Protein 8UWQ (pdb70)

Secondary structure (P-SEA, 3-state):
caaaaaaaaaaaaaacccbbbbbbbbccccccccccccccccccccbbbbcccccccaaaaaaaaaaaacccbbbbbbbcaaaaaaaaaaaccccccccaaaaaaaaaaaaaacccbbbbbbcccccccccaaaaaaaaaaaaaaaaccaaaaaabbbbbbccccccccccccccccbbbbcccccccaaaaaaaaaaaccccccccccbbbbbbccbbbbccccbbbbaaaaaaaaacccccccbbbbcccccccccccccaaaaaaaaaaaccccc/caaaaaaaaaaaaaaacccbbbbbbbbccccccccccccccccccccbbbccccccccaaaaaaaaaaaaaccbbbbbbbcaaaaaaaaaaacccccaaaaaaaaaaaaaaaaacccbbbbbbcccccccccaaaaaaaaaaaaaaaaacaaaaaabbbbbbccccccccccccccccbbbbcccccccaaaaaaaaaaaacccccccccbbbbbbccbbbbccccbbbbaaaaaaaaccccccccbbbbcccccccccccccaaaaaaaaaaaccccc/caaaaaaaaaaaaaaacccccccccccccccccccccccccccccccbbbccccccccaaaaaaaaaaaacccbbbbbbbcaaaaaaaaaaacccccaaaaaaaaaaaaaaaaacccbbbbbbcccccccccaaaaaaaaaaaaaaaaacaaaaaabbbbbbccccccccccccccccbbbbcccccccaaaaaaaaaaaacccccccccbbbbbbccbbbbccccccccaaaaaaaaacccccccbbbbcccccccccccccaaaaaaaaaaaccccc/caaaaaaaaaaaaaaacccbbbbbbbbccccccccccccccccccccbbbccccccccaaaaaaaaaaaaaccbbbbbbbcaaaaaaaaaaacccccccaaaaaaaaaaaaacccccbbbbbbcccccccccaaaaaaaaaaaaaaaaacaaaaaacbbbbbccccccccccccccccbbbbcccccccaaaaaaaaaaaccccccccccbbbbbbccbbbbccccbbbbaaaaaaaaacccccccbbbbcccccccccccccaaaaaaaaaaacccccc

Structure (mmCIF, N/CA/C/O backbone):
data_8UWQ
#
_entry.id   8UWQ
#
_cell.length_a   188.936
_cell.length_b   75.995
_cell.length_c   112.160
_cell.angle_alpha   90.00
_cell.angle_beta   121.29
_cell.angle_gamma   90.00
#
_symmetry.space_group_name_H-M   'C 1 2 1'
#
loop_
_entity.id
_entity.type
_entity.pdbx_description
1 polymer BT1282
2 water water
#
loop_
_atom_site.group_PDB
_atom_site.id
_atom_site.type_symbol
_atom_site.label_atom_id
_atom_site.label_alt_id
_atom_site.label_comp_id
_atom_site.label_asym_id
_atom_site.label_entity_id
_atom_site.label_seq_id
_atom_site.pdbx_PDB_ins_code
_atom_site.Cartn_x
_atom_site.Cartn_y
_atom_site.Cartn_z
_atom_site.occupancy
_atom_site.B_iso_or_equiv
_atom_site.auth_seq_id
_atom_site.auth_comp_id
_atom_site.auth_asym_id
_atom_site.auth_atom_id
_atom_site.pdbx_PDB_model_num
ATOM 1 N N . GLU A 1 19 ? 12.930 3.341 -0.428 1.00 42.48 49 GLU A N 1
ATOM 2 C CA . GLU A 1 19 ? 11.866 4.212 0.039 1.00 49.43 49 GLU A CA 1
ATOM 3 C C . GLU A 1 19 ? 12.292 4.959 1.300 1.00 49.87 49 GLU A C 1
ATOM 4 O O . GLU A 1 19 ? 12.885 4.365 2.213 1.00 46.57 49 GLU A O 1
ATOM 10 N N . LEU A 1 20 ? 12.006 6.268 1.327 1.00 51.76 50 LEU A N 1
ATOM 11 C CA . LEU A 1 20 ? 12.208 7.060 2.539 1.00 47.22 50 LEU A CA 1
ATOM 12 C C . LEU A 1 20 ? 11.463 6.441 3.720 1.00 43.33 50 LEU A C 1
ATOM 13 O O . LEU A 1 20 ? 11.962 6.440 4.851 1.00 43.14 50 LEU A O 1
ATOM 18 N N . TYR A 1 21 ? 10.281 5.876 3.469 1.00 39.16 51 TYR A N 1
ATOM 19 C CA . TYR A 1 21 ? 9.464 5.368 4.564 1.00 40.37 51 TYR A CA 1
ATOM 20 C C . TYR A 1 21 ? 10.116 4.174 5.249 1.00 42.17 51 TYR A C 1
ATOM 21 O O . TYR A 1 21 ? 10.082 4.064 6.485 1.00 40.53 51 TYR A O 1
ATOM 30 N N . ALA A 1 22 ? 10.702 3.261 4.471 1.00 36.92 52 ALA A N 1
ATOM 31 C CA . ALA A 1 22 ? 11.351 2.118 5.094 1.00 37.86 52 ALA A CA 1
ATOM 32 C C . ALA A 1 22 ? 12.543 2.577 5.921 1.00 36.21 52 ALA A C 1
ATOM 33 O O . ALA A 1 22 ? 12.809 2.025 6.997 1.00 33.62 52 ALA A O 1
ATOM 35 N N . ARG A 1 23 ? 13.253 3.609 5.451 1.00 38.31 53 ARG A N 1
ATOM 36 C CA . ARG A 1 23 ? 14.347 4.166 6.241 1.00 39.27 53 ARG A CA 1
ATOM 37 C C . ARG A 1 23 ? 13.832 4.747 7.544 1.00 33.90 53 ARG A C 1
ATOM 38 O O . ARG A 1 23 ? 14.517 4.684 8.574 1.00 29.66 53 ARG A O 1
ATOM 46 N N . TYR A 1 24 ? 12.619 5.315 7.512 1.00 34.57 54 TYR A N 1
ATOM 47 C CA . TYR A 1 24 ? 12.038 5.910 8.709 1.00 32.69 54 TYR A CA 1
ATOM 48 C C . TYR A 1 24 ? 11.610 4.846 9.702 1.00 33.67 54 TYR A C 1
ATOM 49 O O . TYR A 1 24 ? 11.874 4.987 10.905 1.00 33.43 54 TYR A O 1
ATOM 58 N N . THR A 1 25 ? 10.951 3.771 9.233 1.00 28.63 55 THR A N 1
ATOM 59 C CA . THR A 1 25 ? 10.516 2.751 10.188 1.00 32.97 55 THR A CA 1
ATOM 60 C C . THR A 1 25 ? 11.717 2.060 10.811 1.00 31.28 55 THR A C 1
ATOM 61 O O . THR A 1 25 ? 11.716 1.764 12.014 1.00 29.02 55 THR A O 1
ATOM 65 N N . GLN A 1 26 ? 12.757 1.818 10.011 1.00 32.78 56 GLN A N 1
ATOM 66 C CA . GLN A 1 26 ? 13.992 1.259 10.552 1.00 32.78 56 GLN A CA 1
ATOM 67 C C . GLN A 1 26 ? 14.585 2.180 11.615 1.00 36.35 56 GLN A C 1
ATOM 68 O O . GLN A 1 26 ? 15.067 1.713 12.656 1.00 35.17 56 GLN A O 1
ATOM 74 N N . ALA A 1 27 ? 14.520 3.496 11.389 1.00 29.01 57 ALA A N 1
ATOM 75 C CA . ALA A 1 27 ? 14.926 4.437 12.424 1.00 30.81 57 ALA A CA 1
ATOM 76 C C . ALA A 1 27 ? 14.045 4.325 13.673 1.00 28.44 57 ALA A C 1
ATOM 77 O O . ALA A 1 27 ? 14.543 4.448 14.798 1.00 30.68 57 ALA A O 1
ATOM 79 N N . VAL A 1 28 ? 12.734 4.117 13.506 1.00 24.01 58 VAL A N 1
ATOM 80 C CA . VAL A 1 28 ? 11.862 3.940 14.675 1.00 29.37 58 VAL A CA 1
ATOM 81 C C . VAL A 1 28 ? 12.254 2.675 15.450 1.00 30.57 58 VAL A C 1
ATOM 82 O O . VAL A 1 28 ? 12.446 2.699 16.678 1.00 26.78 58 VAL A O 1
ATOM 86 N N . ARG A 1 29 ? 12.404 1.552 14.741 1.00 28.14 59 ARG A N 1
ATOM 87 C CA . ARG A 1 29 ? 12.792 0.312 15.411 1.00 30.35 59 ARG A CA 1
ATOM 88 C C . ARG A 1 29 ? 14.189 0.416 16.032 1.00 36.31 59 ARG A C 1
ATOM 89 O O . ARG A 1 29 ? 14.411 -0.086 17.146 1.00 31.56 59 ARG A O 1
ATOM 97 N N . ASN A 1 30 ? 15.123 1.108 15.356 1.00 31.37 60 ASN A N 1
ATOM 98 C CA . ASN A 1 30 ? 16.461 1.325 15.909 1.00 31.81 60 ASN A CA 1
ATOM 99 C C . ASN A 1 30 ? 16.397 2.150 17.184 1.00 31.86 60 ASN A C 1
ATOM 100 O O . ASN A 1 30 ? 17.090 1.855 18.166 1.00 32.51 60 ASN A O 1
ATOM 105 N N . TYR A 1 31 ? 15.596 3.216 17.170 1.00 28.96 61 TYR A N 1
ATOM 106 C CA . TYR A 1 31 ? 15.403 4.023 18.367 1.00 27.17 61 TYR A CA 1
ATOM 107 C C . TYR A 1 31 ? 14.947 3.159 19.540 1.00 28.23 61 TYR A C 1
ATOM 108 O O . TYR A 1 31 ? 15.475 3.273 20.653 1.00 29.42 61 TYR A O 1
ATOM 117 N N . LYS A 1 32 ? 13.975 2.271 19.310 1.00 26.74 62 LYS A N 1
ATOM 118 C CA . LYS A 1 32 ? 13.450 1.488 20.429 1.00 29.40 62 LYS A CA 1
ATOM 119 C C . LYS A 1 32 ? 14.438 0.447 20.963 1.00 28.63 62 LYS A C 1
ATOM 120 O O . LYS A 1 32 ? 14.309 0.039 22.124 1.00 27.59 62 LYS A O 1
ATOM 126 N N . SER A 1 33 ? 15.466 0.055 20.195 1.00 27.38 63 SER A N 1
ATOM 127 C CA . SER A 1 33 ? 16.418 -0.938 20.694 1.00 32.64 63 SER A CA 1
ATOM 128 C C . SER A 1 33 ? 17.587 -0.292 21.435 1.00 33.50 63 SER A C 1
ATOM 129 O O . SER A 1 33 ? 18.337 -0.996 22.126 1.00 37.51 63 SER A O 1
ATOM 132 N N . ARG A 1 34 ? 17.775 1.017 21.289 1.00 33.95 64 ARG A N 1
ATOM 133 C CA . ARG A 1 34 ? 18.810 1.703 22.043 1.00 28.29 64 ARG A CA 1
ATOM 134 C C . ARG A 1 34 ? 18.272 2.023 23.427 1.00 29.20 64 ARG A C 1
ATOM 135 O O . ARG A 1 34 ? 17.059 1.990 23.668 1.00 32.23 64 ARG A O 1
ATOM 143 N N . LYS A 1 35 ? 19.171 2.362 24.329 1.00 28.28 65 LYS A N 1
ATOM 144 C CA . LYS A 1 35 ? 18.759 2.726 25.672 1.00 34.06 65 LYS A CA 1
ATOM 145 C C . LYS A 1 35 ? 17.983 4.039 25.634 1.00 32.17 65 LYS A C 1
ATOM 146 O O . LYS A 1 35 ? 18.410 4.998 24.989 1.00 33.18 65 LYS A O 1
ATOM 152 N N . HIS A 1 36 ? 16.826 4.068 26.297 1.00 32.61 66 HIS A N 1
ATOM 153 C CA . HIS A 1 36 ? 16.005 5.270 26.354 1.00 31.17 66 HIS A CA 1
ATOM 154 C C . HIS A 1 36 ? 14.979 5.101 27.465 1.00 27.92 66 HIS A C 1
ATOM 155 O O . HIS A 1 36 ? 14.724 3.992 27.934 1.00 26.72 66 HIS A O 1
ATOM 162 N N . TYR A 1 37 ? 14.400 6.218 27.891 1.00 24.90 67 TYR A N 1
ATOM 163 C CA . TYR A 1 37 ? 13.286 6.147 28.823 1.00 29.98 67 TYR A CA 1
ATOM 164 C C . TYR A 1 37 ? 12.021 5.688 28.104 1.00 34.24 67 TYR A C 1
ATOM 165 O O . TYR A 1 37 ? 11.611 6.269 27.087 1.00 30.06 67 TYR A O 1
ATOM 174 N N . ALA A 1 38 ? 11.401 4.647 28.642 1.00 25.00 68 ALA A N 1
ATOM 175 C CA . ALA A 1 38 ? 10.228 4.076 28.008 1.00 32.25 68 ALA A CA 1
ATOM 176 C C . ALA A 1 38 ? 9.017 4.982 28.207 1.00 27.56 68 ALA A C 1
ATOM 177 O O . ALA A 1 38 ? 8.853 5.622 29.250 1.00 29.62 68 ALA A O 1
ATOM 179 N N . VAL A 1 39 ? 8.154 5.025 27.197 1.00 23.48 69 VAL A N 1
ATOM 180 C CA . VAL A 1 39 ? 6.835 5.639 27.321 1.00 29.41 69 VAL A CA 1
ATOM 181 C C . VAL A 1 39 ? 5.801 4.608 26.892 1.00 25.98 69 VAL A C 1
ATOM 182 O O . VAL A 1 39 ? 5.747 4.231 25.714 1.00 25.10 69 VAL A O 1
ATOM 186 N N . CYS A 1 40 ? 4.965 4.182 27.831 1.00 22.94 70 CYS A N 1
ATOM 187 C CA . CYS A 1 40 ? 3.946 3.175 27.599 1.00 25.99 70 CYS A CA 1
ATOM 188 C C . CYS A 1 40 ? 2.580 3.790 27.864 1.00 27.38 70 CYS A C 1
ATOM 189 O O . CYS A 1 40 ? 2.453 4.744 28.645 1.00 25.05 70 CYS A O 1
ATOM 192 N N . VAL A 1 41 ? 1.556 3.255 27.196 1.00 25.06 71 VAL A N 1
ATOM 193 C CA . VAL A 1 41 ? 0.219 3.831 27.276 1.00 27.93 71 VAL A CA 1
ATOM 194 C C . VAL A 1 41 ? -0.801 2.725 27.521 1.00 26.50 71 VAL A C 1
ATOM 195 O O . VAL A 1 41 ? -0.614 1.577 27.105 1.00 25.32 71 VAL A O 1
ATOM 199 N N . ARG A 1 42 ? -1.887 3.077 28.213 1.00 28.17 72 ARG A N 1
ATOM 200 C CA . ARG A 1 42 ? -3.048 2.197 28.370 1.00 29.60 72 ARG A CA 1
ATOM 201 C C . ARG A 1 42 ? -4.166 2.685 27.448 1.00 30.67 72 ARG A C 1
ATOM 202 O O . ARG A 1 42 ? -4.638 3.820 27.584 1.00 31.70 72 ARG A O 1
ATOM 210 N N . PHE A 1 43 ? -4.586 1.845 26.509 1.00 29.04 73 PHE A N 1
ATOM 211 C CA . PHE A 1 43 ? -5.538 2.262 25.487 1.00 30.04 73 PHE A CA 1
ATOM 212 C C . PHE A 1 43 ? -6.847 1.496 25.643 1.00 32.11 73 PHE A C 1
ATOM 213 O O . PHE A 1 43 ? -6.852 0.264 25.799 1.00 28.62 73 PHE A O 1
ATOM 221 N N . ASP A 1 44 ? -7.949 2.234 25.600 1.00 29.65 74 ASP A N 1
ATOM 222 C CA . ASP A 1 44 ? -9.303 1.690 25.715 1.00 32.17 74 ASP A CA 1
ATOM 223 C C . ASP A 1 44 ? -9.732 1.220 24.317 1.00 35.60 74 ASP A C 1
ATOM 224 O O . ASP A 1 44 ? -10.313 1.966 23.523 1.00 29.03 74 ASP A O 1
ATOM 229 N N . ASN A 1 45 ? -9.404 -0.026 23.985 1.00 31.89 75 ASN A N 1
ATOM 230 C CA . ASN A 1 45 ? -9.535 -0.478 22.609 1.00 29.01 75 ASN A CA 1
ATOM 231 C C . ASN A 1 45 ? -10.909 -1.101 22.374 1.00 32.49 75 ASN A C 1
ATOM 232 O O . ASN A 1 45 ? -11.699 -1.304 23.300 1.00 29.70 75 ASN A O 1
ATOM 237 N N . GLY A 1 46 ? -11.184 -1.408 21.110 1.00 32.19 76 GLY A N 1
ATOM 238 C CA . GLY A 1 46 ? -12.330 -2.211 20.759 1.00 37.93 76 GLY A CA 1
ATOM 239 C C . GLY A 1 46 ? -13.643 -1.475 20.603 1.00 41.43 76 GLY A C 1
ATOM 240 O O . GLY A 1 46 ? -14.671 -2.133 20.392 1.00 41.02 76 GLY A O 1
ATOM 241 N N . HIS A 1 47 ? -13.652 -0.147 20.705 1.00 39.20 77 HIS A N 1
ATOM 242 C CA . HIS A 1 47 ? -14.853 0.644 20.459 1.00 44.47 77 HIS A CA 1
ATOM 243 C C . HIS A 1 47 ? -14.947 1.032 18.983 1.00 44.64 77 HIS A C 1
ATOM 244 O O . HIS A 1 47 ? -13.968 0.968 18.233 1.00 45.61 77 HIS A O 1
ATOM 251 N N . SER A 1 48 ? -16.154 1.409 18.564 1.00 44.17 78 SER A N 1
ATOM 252 C CA . SER A 1 48 ? -16.365 2.004 17.248 1.00 51.00 78 SER A CA 1
ATOM 253 C C . SER A 1 48 ? -17.426 3.088 17.380 1.00 48.10 78 SER A C 1
ATOM 254 O O . SER A 1 48 ? -17.919 3.369 18.477 1.00 51.75 78 SER A O 1
ATOM 257 N N . GLY A 1 49 ? -17.754 3.742 16.268 1.00 51.55 79 GLY A N 1
ATOM 258 C CA . GLY A 1 49 ? -18.700 4.846 16.298 1.00 56.20 79 GLY A CA 1
ATOM 259 C C . GLY A 1 49 ? -18.126 6.183 16.726 1.00 58.71 79 GLY A C 1
ATOM 260 O O . GLY A 1 49 ? -18.770 7.222 16.526 1.00 58.52 79 GLY A O 1
ATOM 261 N N . ASP A 1 50 ? -16.951 6.192 17.339 1.00 51.20 80 ASP A N 1
ATOM 262 C CA . ASP A 1 50 ? -16.174 7.412 17.444 1.00 48.08 80 ASP A CA 1
ATOM 263 C C . ASP A 1 50 ? -15.383 7.475 16.143 1.00 51.82 80 ASP A C 1
ATOM 264 O O . ASP A 1 50 ? -15.740 6.782 15.180 1.00 57.53 80 ASP A O 1
ATOM 269 N N . GLY A 1 51 ? -14.330 8.264 16.071 1.00 42.44 81 GLY A N 1
ATOM 270 C CA . GLY A 1 51 ? -13.610 8.329 14.804 1.00 43.88 81 GLY A CA 1
ATOM 271 C C . GLY A 1 51 ? -12.326 7.523 14.814 1.00 40.99 81 GLY A C 1
ATOM 272 O O . GLY A 1 51 ? -12.261 6.421 15.370 1.00 38.68 81 GLY A O 1
ATOM 273 N N . GLU A 1 52 ? -11.292 8.089 14.192 1.00 39.74 82 GLU A N 1
ATOM 274 C CA . GLU A 1 52 ? -9.951 7.517 14.206 1.00 42.73 82 GLU A CA 1
ATOM 275 C C . GLU A 1 52 ? -9.441 7.205 15.609 1.00 40.93 82 GLU A C 1
ATOM 276 O O . GLU A 1 52 ? -8.550 6.358 15.757 1.00 38.53 82 GLU A O 1
ATOM 282 N N . LYS A 1 53 ? -9.970 7.867 16.641 1.00 35.58 83 LYS A N 1
ATOM 283 C CA . LYS A 1 53 ? -9.494 7.599 17.990 1.00 35.99 83 LYS A CA 1
ATOM 284 C C . LYS A 1 53 ? -9.932 6.227 18.505 1.00 36.35 83 LYS A C 1
ATOM 285 O O . LYS A 1 53 ? -9.470 5.801 19.564 1.00 39.61 83 LYS A O 1
ATOM 291 N N . ASP A 1 54 ? -10.795 5.520 17.784 1.00 35.53 84 ASP A N 1
ATOM 292 C CA . ASP A 1 54 ? -11.132 4.159 18.172 1.00 40.83 84 ASP A CA 1
ATOM 293 C C . ASP A 1 54 ? -10.003 3.171 17.883 1.00 39.52 84 ASP A C 1
ATOM 294 O O . ASP A 1 54 ? -10.006 2.071 18.454 1.00 36.14 84 ASP A O 1
ATOM 299 N N . PHE A 1 55 ? -9.030 3.542 17.047 1.00 38.42 85 PHE A N 1
ATOM 300 C CA . PHE A 1 55 ? -8.135 2.582 16.410 1.00 40.68 85 PHE A CA 1
ATOM 301 C C . PHE A 1 55 ? -6.708 2.609 16.945 1.00 41.57 85 PHE A C 1
ATOM 302 O O . PHE A 1 55 ? -6.133 3.680 17.191 1.00 34.51 85 PHE A O 1
ATOM 310 N N . LEU A 1 56 ? -6.141 1.395 17.063 1.00 35.82 86 LEU A N 1
ATOM 311 C CA . LEU A 1 56 ? -4.735 1.210 17.412 1.00 36.09 86 LEU A CA 1
ATOM 312 C C . LEU A 1 56 ? -3.799 1.840 16.387 1.00 34.67 86 LEU A C 1
ATOM 313 O O . LEU A 1 56 ? -2.707 2.292 16.750 1.00 35.36 86 LEU A O 1
ATOM 318 N N . ARG A 1 57 ? -4.175 1.828 15.102 1.00 36.03 87 ARG A N 1
ATOM 319 C CA A ARG A 1 57 ? -3.287 2.443 14.131 0.50 37.54 87 ARG A CA 1
ATOM 320 C CA B ARG A 1 57 ? -3.522 2.542 14.001 0.50 37.75 87 ARG A CA 1
ATOM 321 C C . ARG A 1 57 ? -3.040 3.923 14.426 1.00 37.16 87 ARG A C 1
ATOM 322 O O . ARG A 1 57 ? -2.024 4.450 13.956 1.00 34.86 87 ARG A O 1
ATOM 337 N N . SER A 1 58 ? -3.864 4.569 15.250 1.00 33.69 88 SER A N 1
ATOM 338 C CA . SER A 1 58 ? -3.662 5.975 15.576 1.00 36.94 88 SER A CA 1
ATOM 339 C C . SER A 1 58 ? -2.546 6.211 16.589 1.00 35.53 88 SER A C 1
ATOM 340 O O . SER A 1 58 ? -2.125 7.362 16.731 1.00 35.24 88 SER A O 1
ATOM 343 N N . MET A 1 59 ? -2.048 5.169 17.269 1.00 31.13 89 MET A N 1
ATOM 344 C CA . MET A 1 59 ? -0.958 5.338 18.229 1.00 31.90 89 MET A CA 1
ATOM 345 C C . MET A 1 59 ? 0.239 5.996 17.560 1.00 27.84 89 MET A C 1
ATOM 346 O O . MET A 1 59 ? 0.530 5.701 16.389 1.00 26.90 89 MET A O 1
ATOM 351 N N . PRO A 1 60 ? 0.965 6.869 18.270 1.00 29.14 90 PRO A N 1
ATOM 352 C CA . PRO A 1 60 ? 2.253 7.359 17.750 1.00 29.57 90 PRO A CA 1
ATOM 353 C C . PRO A 1 60 ? 3.223 6.209 17.487 1.00 26.70 90 PRO A C 1
ATOM 354 O O . PRO A 1 60 ? 3.285 5.236 18.247 1.00 26.24 90 PRO A O 1
ATOM 358 N N . ASP A 1 61 ? 3.989 6.335 16.395 1.00 25.81 91 ASP A N 1
ATOM 359 C CA . ASP A 1 61 ? 4.955 5.302 16.021 1.00 30.74 91 ASP A CA 1
ATOM 360 C C . ASP A 1 61 ? 6.036 5.090 17.069 1.00 29.64 91 ASP A C 1
ATOM 361 O O . ASP A 1 61 ? 6.674 4.026 17.072 1.00 29.20 91 ASP A O 1
ATOM 366 N N . SER A 1 62 ? 6.246 6.050 17.964 1.00 22.83 92 SER A N 1
ATOM 367 C CA . SER A 1 62 ? 7.393 6.014 18.857 1.00 26.43 92 SER A CA 1
ATOM 368 C C . SER A 1 62 ? 7.068 5.547 20.273 1.00 26.02 92 SER A C 1
ATOM 369 O O . SER A 1 62 ? 7.968 5.548 21.130 1.00 24.55 92 SER A O 1
ATOM 372 N N . ILE A 1 63 ? 5.814 5.180 20.566 1.00 24.32 93 ILE A N 1
ATOM 373 C CA . ILE A 1 63 ? 5.546 4.604 21.880 1.00 28.52 93 ILE A CA 1
ATOM 374 C C . ILE A 1 63 ? 6.213 3.241 21.993 1.00 26.63 93 ILE A C 1
ATOM 375 O O . ILE A 1 63 ? 6.370 2.502 21.007 1.00 23.46 93 ILE A O 1
ATOM 380 N N . ASP A 1 64 ? 6.608 2.895 23.213 1.00 26.53 94 ASP A N 1
ATOM 381 C CA . ASP A 1 64 ? 7.280 1.620 23.399 1.00 25.66 94 ASP A CA 1
ATOM 382 C C . ASP A 1 64 ? 6.278 0.484 23.552 1.00 27.95 94 ASP A C 1
ATOM 383 O O . ASP A 1 64 ? 6.519 -0.630 23.071 1.00 29.28 94 ASP A O 1
ATOM 388 N N . ALA A 1 65 ? 5.150 0.739 24.213 1.00 24.09 95 ALA A N 1
ATOM 389 C CA . ALA A 1 65 ? 4.168 -0.311 24.404 1.00 23.54 95 ALA A CA 1
ATOM 390 C C . ALA A 1 65 ? 2.792 0.309 24.578 1.00 25.84 95 ALA A C 1
ATOM 391 O O . ALA A 1 65 ? 2.637 1.414 25.116 1.00 26.63 95 ALA A O 1
ATOM 393 N N . VAL A 1 66 ? 1.796 -0.417 24.095 1.00 23.72 96 VAL A N 1
ATOM 394 C CA . VAL A 1 66 ? 0.395 -0.100 24.312 1.00 25.91 96 VAL A CA 1
ATOM 395 C C . VAL A 1 66 ? -0.274 -1.289 24.994 1.00 28.89 96 VAL A C 1
ATOM 396 O O . VAL A 1 66 ? -0.153 -2.435 24.543 1.00 24.53 96 VAL A O 1
ATOM 400 N N . ILE A 1 67 ? -0.909 -1.009 26.126 1.00 26.69 97 ILE A N 1
ATOM 401 C CA . ILE A 1 67 ? -1.634 -1.988 26.922 1.00 28.09 97 ILE A CA 1
ATOM 402 C C . ILE A 1 67 ? -3.104 -1.904 26.530 1.00 30.47 97 ILE A C 1
ATOM 403 O O . ILE A 1 67 ? -3.729 -0.838 26.654 1.00 25.18 97 ILE A O 1
ATOM 408 N N . LEU A 1 68 ? -3.646 -3.022 26.036 1.00 28.89 98 LEU A N 1
ATOM 409 C CA . LEU A 1 68 ? -5.042 -3.089 25.614 1.00 30.58 98 LEU A CA 1
ATOM 410 C C . LEU A 1 68 ? -5.945 -3.321 26.819 1.00 32.59 98 LEU A C 1
ATOM 411 O O . LEU A 1 68 ? -5.874 -4.375 27.464 1.00 31.29 98 LEU A O 1
ATOM 416 N N . GLU A 1 69 ? -6.813 -2.345 27.100 1.00 33.55 99 GLU A N 1
ATOM 417 C CA . GLU A 1 69 ? -7.737 -2.454 28.226 1.00 33.37 99 GLU A CA 1
ATOM 418 C C . GLU A 1 69 ? -8.653 -3.658 28.086 1.00 34.02 99 GLU A C 1
ATOM 419 O O . GLU A 1 69 ? -8.964 -4.330 29.076 1.00 33.30 99 GLU A O 1
ATOM 425 N N . ASN A 1 70 ? -9.118 -3.925 26.867 1.00 32.13 100 ASN A N 1
ATOM 426 C CA . ASN A 1 70 ? -10.114 -4.953 26.586 1.00 33.68 100 ASN A CA 1
ATOM 427 C C . ASN A 1 70 ? -9.487 -5.956 25.627 1.00 34.44 100 ASN A C 1
ATOM 428 O O . ASN A 1 70 ? -9.675 -5.893 24.408 1.00 36.22 100 ASN A O 1
ATOM 433 N N . ALA A 1 71 ? -8.736 -6.894 26.190 1.00 32.63 101 ALA A N 1
ATOM 434 C CA . ALA A 1 71 ? -7.887 -7.760 25.390 1.00 37.75 101 ALA A CA 1
ATOM 435 C C . ALA A 1 71 ? -8.357 -9.208 25.325 1.00 37.13 101 ALA A C 1
ATOM 436 O O . ALA A 1 71 ? -7.719 -10.007 24.630 1.00 38.41 101 ALA A O 1
ATOM 438 N N . ALA A 1 72 ? -9.437 -9.576 26.025 1.00 39.00 102 ALA A N 1
ATOM 439 C CA . ALA A 1 72 ? -9.838 -10.984 26.076 1.00 43.09 102 ALA A CA 1
ATOM 440 C C . ALA A 1 72 ? -10.268 -11.480 24.701 1.00 45.70 102 ALA A C 1
ATOM 441 O O . ALA A 1 72 ? -9.828 -12.542 24.248 1.00 53.08 102 ALA A O 1
ATOM 443 N N . THR A 1 73 ? -11.133 -10.726 24.022 1.00 41.89 103 THR A N 1
ATOM 444 C CA . THR A 1 73 ? -11.528 -11.022 22.651 1.00 44.45 103 THR A CA 1
ATOM 445 C C . THR A 1 73 ? -11.355 -9.758 21.822 1.00 45.99 103 THR A C 1
ATOM 446 O O . THR A 1 73 ? -11.820 -8.681 22.216 1.00 45.97 103 THR A O 1
ATOM 450 N N . LEU A 1 74 ? -10.674 -9.883 20.689 1.00 39.28 104 LEU A N 1
ATOM 451 C CA . LEU A 1 74 ? -10.286 -8.734 19.890 1.00 36.83 104 LEU A CA 1
ATOM 452 C C . LEU A 1 74 ? -11.104 -8.677 18.608 1.00 39.83 104 LEU A C 1
ATOM 453 O O . LEU A 1 74 ? -11.350 -9.712 17.973 1.00 35.42 104 LEU A O 1
ATOM 458 N N . ASN A 1 75 ? -11.492 -7.461 18.210 1.00 36.36 105 ASN A N 1
ATOM 459 C CA . ASN A 1 75 ? -12.238 -7.288 16.974 1.00 33.67 105 ASN A CA 1
ATOM 460 C C . ASN A 1 75 ? -11.290 -7.232 15.774 1.00 37.75 105 ASN A C 1
ATOM 461 O O . ASN A 1 75 ? -10.066 -7.371 15.894 1.00 38.48 105 ASN A O 1
ATOM 466 N N . SER A 1 76 ? -11.873 -7.034 14.588 1.00 39.53 106 SER A N 1
ATOM 467 C CA . SER A 1 76 ? -11.088 -7.129 13.361 1.00 41.39 106 SER A CA 1
ATOM 468 C C . SER A 1 76 ? -10.139 -5.955 13.212 1.00 37.20 106 SER A C 1
ATOM 469 O O . SER A 1 76 ? -9.065 -6.105 12.628 1.00 37.08 106 SER A O 1
ATOM 472 N N . ALA A 1 77 ? -10.519 -4.782 13.717 1.00 33.81 107 ALA A N 1
ATOM 473 C CA . ALA A 1 77 ? -9.642 -3.628 13.610 1.00 35.45 107 ALA A CA 1
ATOM 474 C C . ALA A 1 77 ? -8.373 -3.839 14.425 1.00 34.36 107 ALA A C 1
ATOM 475 O O . ALA A 1 77 ? -7.268 -3.549 13.955 1.00 31.93 107 ALA A O 1
ATOM 477 N N . ASP A 1 78 ? -8.505 -4.382 15.634 1.00 32.17 108 ASP A N 1
ATOM 478 C CA . ASP A 1 78 ? -7.325 -4.563 16.468 1.00 30.33 108 ASP A CA 1
ATOM 479 C C . ASP A 1 78 ? -6.417 -5.645 15.900 1.00 35.69 108 ASP A C 1
ATOM 480 O O . ASP A 1 78 ? -5.185 -5.471 15.860 1.00 30.22 108 ASP A O 1
ATOM 485 N N . LEU A 1 79 ? -7.004 -6.747 15.401 1.00 32.19 109 LEU A N 1
ATOM 486 C CA . LEU A 1 79 ? -6.184 -7.830 14.855 1.00 36.69 109 LEU A CA 1
ATOM 487 C C . LEU A 1 79 ? -5.466 -7.423 13.576 1.00 31.17 109 LEU A C 1
ATOM 488 O O . LEU A 1 79 ? -4.441 -8.015 13.242 1.00 38.41 109 LEU A O 1
ATOM 493 N N . GLU A 1 80 ? -5.967 -6.432 12.847 1.00 36.14 110 GLU A N 1
ATOM 494 C CA . GLU A 1 80 ? -5.191 -5.969 11.702 1.00 39.20 110 GLU A CA 1
ATOM 495 C C . GLU A 1 80 ? -4.092 -5.018 12.134 1.00 37.32 110 GLU A C 1
ATOM 496 O O . GLU A 1 80 ? -3.000 -5.030 11.552 1.00 37.31 110 GLU A O 1
ATOM 502 N N . ASP A 1 81 ? -4.375 -4.183 13.139 1.00 32.07 111 ASP A N 1
ATOM 503 C CA . ASP A 1 81 ? -3.451 -3.121 13.513 1.00 38.22 111 ASP A CA 1
ATOM 504 C C . ASP A 1 81 ? -2.257 -3.656 14.300 1.00 32.50 111 ASP A C 1
ATOM 505 O O . ASP A 1 81 ? -1.142 -3.151 14.137 1.00 31.63 111 ASP A O 1
ATOM 510 N N . ILE A 1 82 ? -2.475 -4.671 15.149 1.00 29.58 112 ILE A N 1
ATOM 511 C CA . ILE A 1 82 ? -1.400 -5.126 16.036 1.00 30.01 112 ILE A CA 1
ATOM 512 C C . ILE A 1 82 ? -0.168 -5.579 15.274 1.00 32.28 112 ILE A C 1
ATOM 513 O O . ILE A 1 82 ? 0.940 -5.108 15.605 1.00 28.78 112 ILE A O 1
ATOM 518 N N . PRO A 1 83 ? -0.254 -6.449 14.253 1.00 32.70 113 PRO A N 1
ATOM 519 C CA . PRO A 1 83 ? 0.969 -6.856 13.543 1.00 27.81 113 PRO A CA 1
ATOM 520 C C . PRO A 1 83 ? 1.632 -5.722 12.793 1.00 31.36 113 PRO A C 1
ATOM 521 O O . PRO A 1 83 ? 2.842 -5.779 12.553 1.00 29.52 113 PRO A O 1
ATOM 525 N N . VAL A 1 84 ? 0.879 -4.698 12.393 1.00 31.58 114 VAL A N 1
ATOM 526 C CA . VAL A 1 84 ? 1.505 -3.518 11.802 1.00 31.67 114 VAL A CA 1
ATOM 527 C C . VAL A 1 84 ? 2.367 -2.805 12.838 1.00 30.76 114 VAL A C 1
ATOM 528 O O . VAL A 1 84 ? 3.545 -2.510 12.597 1.00 31.82 114 VAL A O 1
ATOM 532 N N . LEU A 1 85 ? 1.783 -2.502 14.000 1.00 27.88 115 LEU A N 1
ATOM 533 C CA . LEU A 1 85 ? 2.518 -1.845 15.075 1.00 29.93 115 LEU A CA 1
ATOM 534 C C . LEU A 1 85 ? 3.792 -2.604 15.414 1.00 31.50 115 LEU A C 1
ATOM 535 O O . LEU A 1 85 ? 4.873 -2.008 15.567 1.00 26.43 115 LEU A O 1
ATOM 540 N N . GLN A 1 86 ? 3.672 -3.929 15.556 1.00 24.17 116 GLN A N 1
ATOM 541 C CA . GLN A 1 86 ? 4.828 -4.738 15.921 1.00 31.47 116 GLN A CA 1
ATOM 542 C C . GLN A 1 86 ? 5.862 -4.731 14.807 1.00 28.43 116 GLN A C 1
ATOM 543 O O . GLN A 1 86 ? 7.049 -4.499 15.047 1.00 29.62 116 GLN A O 1
ATOM 549 N N . THR A 1 87 ? 5.421 -4.974 13.577 1.00 30.61 117 THR A N 1
ATOM 550 C CA . THR A 1 87 ? 6.341 -5.190 12.469 1.00 33.89 117 THR A CA 1
ATOM 551 C C . THR A 1 87 ? 6.955 -3.886 11.979 1.00 29.78 117 THR A C 1
ATOM 552 O O . THR A 1 87 ? 8.158 -3.828 11.720 1.00 31.45 117 THR A O 1
ATOM 556 N N . ASN A 1 88 ? 6.163 -2.827 11.858 1.00 28.30 118 ASN A N 1
ATOM 557 C CA . ASN A 1 88 ? 6.727 -1.584 11.342 1.00 32.87 118 ASN A CA 1
ATOM 558 C C . ASN A 1 88 ? 7.486 -0.808 12.416 1.00 32.35 118 ASN A C 1
ATOM 559 O O . ASN A 1 88 ? 8.560 -0.263 12.139 1.00 29.43 118 ASN A O 1
ATOM 564 N N . PHE A 1 89 ? 6.975 -0.766 13.653 1.00 26.50 119 PHE A N 1
ATOM 565 C CA . PHE A 1 89 ? 7.540 0.132 14.652 1.00 29.90 119 PHE A CA 1
ATOM 566 C C . PHE A 1 89 ? 8.119 -0.573 15.864 1.00 28.82 119 PHE A C 1
ATOM 567 O O . PHE A 1 89 ? 8.623 0.109 16.766 1.00 24.77 119 PHE A O 1
ATOM 575 N N . ALA A 1 90 ? 8.083 -1.906 15.908 1.00 26.17 120 ALA A N 1
ATOM 576 C CA . ALA A 1 90 ? 8.525 -2.638 17.088 1.00 25.82 120 ALA A CA 1
ATOM 577 C C . ALA A 1 90 ? 7.816 -2.117 18.336 1.00 27.90 120 ALA A C 1
ATOM 578 O O . ALA A 1 90 ? 8.388 -2.074 19.428 1.00 30.01 120 ALA A O 1
ATOM 580 N N . THR A 1 91 ? 6.563 -1.699 18.177 1.00 25.65 121 THR A N 1
ATOM 581 C CA . THR A 1 91 ? 5.727 -1.360 19.323 1.00 26.91 121 THR A CA 1
ATOM 582 C C . THR A 1 91 ? 5.191 -2.640 19.964 1.00 27.18 121 THR A C 1
ATOM 583 O O . THR A 1 91 ? 4.758 -3.565 19.267 1.00 29.68 121 THR A O 1
ATOM 587 N N . LYS A 1 92 ? 5.258 -2.713 21.299 1.00 23.22 122 LYS A N 1
ATOM 588 C CA . LYS A 1 92 ? 4.792 -3.891 22.025 1.00 26.64 122 LYS A CA 1
ATOM 589 C C . LYS A 1 92 ? 3.319 -3.734 22.372 1.00 28.27 122 LYS A C 1
ATOM 590 O O . LYS A 1 92 ? 2.853 -2.625 22.686 1.00 26.04 122 LYS A O 1
ATOM 596 N N . VAL A 1 93 ? 2.589 -4.848 22.322 1.00 23.52 123 VAL A N 1
ATOM 597 C CA . VAL A 1 93 ? 1.153 -4.861 22.602 1.00 25.16 123 VAL A CA 1
ATOM 598 C C . VAL A 1 93 ? 0.891 -5.863 23.715 1.00 29.10 123 VAL A C 1
ATOM 599 O O . VAL A 1 93 ? 1.200 -7.056 23.568 1.00 25.77 123 VAL A O 1
ATOM 603 N N . LEU A 1 94 ? 0.337 -5.375 24.833 1.00 25.71 124 LEU A N 1
ATOM 604 C CA . LEU A 1 94 ? 0.194 -6.165 26.050 1.00 28.08 124 LEU A CA 1
ATOM 605 C C . LEU A 1 94 ? -1.270 -6.308 26.450 1.00 29.11 124 LEU A C 1
ATOM 606 O O . LEU A 1 94 ? -2.090 -5.395 26.261 1.00 31.72 124 LEU A O 1
ATOM 611 N N . PHE A 1 95 ? -1.566 -7.469 27.029 1.00 29.66 125 PHE A N 1
ATOM 612 C CA . PHE A 1 95 ? -2.878 -7.810 27.563 1.00 27.01 125 PHE A CA 1
ATOM 613 C C . PHE A 1 95 ? -3.044 -7.184 28.949 1.00 27.73 125 PHE A C 1
ATOM 614 O O . PHE A 1 95 ? -2.205 -7.388 29.835 1.00 26.51 125 PHE A O 1
ATOM 622 N N . SER A 1 96 ? -4.126 -6.436 29.155 1.00 24.76 126 SER A N 1
ATOM 623 C CA . SER A 1 96 ? -4.411 -5.884 30.477 1.00 28.47 126 SER A CA 1
ATOM 624 C C . SER A 1 96 ? -5.163 -6.921 31.304 1.00 30.76 126 SER A C 1
ATOM 625 O O . SER A 1 96 ? -6.246 -7.365 30.919 1.00 31.24 126 SER A O 1
ATOM 628 N N . PHE A 1 97 ? -4.583 -7.314 32.429 1.00 30.90 127 PHE A N 1
ATOM 629 C CA . PHE A 1 97 ? -5.181 -8.300 33.312 1.00 33.53 127 PHE A CA 1
ATOM 630 C C . PHE A 1 97 ? -5.488 -7.626 34.636 1.00 34.36 127 PHE A C 1
ATOM 631 O O . PHE A 1 97 ? -4.567 -7.214 35.351 1.00 32.44 127 PHE A O 1
ATOM 639 N N . ASN A 1 98 ? -6.777 -7.527 34.956 1.00 36.89 128 ASN A N 1
ATOM 640 C CA . ASN A 1 98 ? -7.251 -6.894 36.186 1.00 40.57 128 ASN A CA 1
ATOM 641 C C . ASN A 1 98 ? -7.378 -7.972 37.258 1.00 36.52 128 ASN A C 1
ATOM 642 O O . ASN A 1 98 ? -8.406 -8.636 37.378 1.00 36.96 128 ASN A O 1
ATOM 647 N N . LEU A 1 99 ? -6.305 -8.156 38.034 1.00 37.02 129 LEU A N 1
ATOM 648 C CA . LEU A 1 99 ? -6.313 -9.145 39.105 1.00 37.77 129 LEU A CA 1
ATOM 649 C C . LEU A 1 99 ? -7.301 -8.760 40.201 1.00 43.95 129 LEU A C 1
ATOM 650 O O . LEU A 1 99 ? -8.006 -9.622 40.742 1.00 41.80 129 LEU A O 1
ATOM 655 N N . THR A 1 100 ? -7.371 -7.467 40.526 1.00 40.50 130 THR A N 1
ATOM 656 C CA . THR A 1 100 ? -8.295 -6.992 41.550 1.00 41.34 130 THR A CA 1
ATOM 657 C C . THR A 1 100 ? -9.734 -7.387 41.230 1.00 46.22 130 THR A C 1
ATOM 658 O O . THR A 1 100 ? -10.477 -7.812 42.123 1.00 46.78 130 THR A O 1
ATOM 662 N N . SER A 1 101 ? -10.143 -7.260 39.960 1.00 44.05 131 SER A N 1
ATOM 663 C CA . SER A 1 101 ? -11.495 -7.655 39.563 1.00 42.72 131 SER A CA 1
ATOM 664 C C . SER A 1 101 ? -11.744 -9.129 39.828 1.00 50.74 131 SER A C 1
ATOM 665 O O . SER A 1 101 ? -12.852 -9.515 40.223 1.00 49.81 131 SER A O 1
ATOM 668 N N . ILE A 1 102 ? -10.734 -9.974 39.588 1.00 48.98 132 ILE A N 1
ATOM 669 C CA . ILE A 1 102 ? -10.892 -11.400 39.869 1.00 48.84 132 ILE A CA 1
ATOM 670 C C . ILE A 1 102 ? -11.120 -11.612 41.358 1.00 47.14 132 ILE A C 1
ATOM 671 O O . ILE A 1 102 ? -12.039 -12.329 41.765 1.00 51.11 132 ILE A O 1
ATOM 676 N N . LYS A 1 103 ? -10.298 -10.969 42.192 1.00 46.03 133 LYS A N 1
ATOM 677 C CA . LYS A 1 103 ? -10.419 -11.148 43.633 1.00 48.31 133 LYS A CA 1
ATOM 678 C C . LYS A 1 103 ? -11.782 -10.681 44.133 1.00 58.58 133 LYS A C 1
ATOM 679 O O . LYS A 1 103 ? -12.391 -11.328 44.997 1.00 58.62 133 LYS A O 1
ATOM 685 N N . GLU A 1 104 ? -12.288 -9.575 43.581 1.00 56.25 134 GLU A N 1
ATOM 686 C CA . GLU A 1 104 ? -13.543 -9.016 44.069 1.00 58.75 134 GLU A CA 1
ATOM 687 C C . GLU A 1 104 ? -14.732 -9.901 43.701 1.00 62.06 134 GLU A C 1
ATOM 688 O O . GLU A 1 104 ? -15.650 -10.082 44.511 1.00 66.48 134 GLU A O 1
ATOM 694 N N . ASN A 1 105 ? -14.735 -10.465 42.488 1.00 58.05 135 ASN A N 1
ATOM 695 C CA . ASN A 1 105 ? -15.846 -11.326 42.090 1.00 61.55 135 ASN A CA 1
ATOM 696 C C . ASN A 1 105 ? -15.808 -12.655 42.832 1.00 63.09 135 ASN A C 1
ATOM 697 O O . ASN A 1 105 ? -16.860 -13.221 43.152 1.00 69.76 135 ASN A O 1
ATOM 702 N N . ALA A 1 106 ? -14.612 -13.180 43.099 1.00 60.55 136 ALA A N 1
ATOM 703 C CA . ALA A 1 106 ? -14.514 -14.385 43.916 1.00 63.67 136 ALA A CA 1
ATOM 704 C C . ALA A 1 106 ? -15.090 -14.151 45.308 1.00 69.43 136 ALA A C 1
ATOM 705 O O . ALA A 1 106 ? -15.781 -15.017 45.856 1.00 70.35 136 ALA A O 1
ATOM 707 N N . GLU A 1 107 ? -14.833 -12.976 45.887 1.00 66.15 137 GLU A N 1
ATOM 708 C CA . GLU A 1 107 ? -15.304 -12.701 47.239 1.00 67.47 137 GLU A CA 1
ATOM 709 C C . GLU A 1 107 ? -16.808 -12.441 47.260 1.00 72.67 137 GLU A C 1
ATOM 710 O O . GLU A 1 107 ? -17.538 -13.029 48.070 1.00 68.89 137 GLU A O 1
ATOM 716 N N . SER A 1 108 ? -17.299 -11.584 46.359 1.00 69.52 138 SER A N 1
ATOM 717 C CA . SER A 1 108 ? -18.716 -11.244 46.389 1.00 72.45 138 SER A CA 1
ATOM 718 C C . SER A 1 108 ? -19.621 -12.430 46.054 1.00 70.14 138 SER A C 1
ATOM 719 O O . SER A 1 108 ? -20.833 -12.348 46.287 1.00 67.73 138 SER A O 1
ATOM 722 N N . SER A 1 109 ? -19.077 -13.531 45.537 1.00 67.58 139 SER A N 1
ATOM 723 C CA . SER A 1 109 ? -19.868 -14.718 45.236 1.00 66.15 139 SER A CA 1
ATOM 724 C C . SER A 1 109 ? -19.446 -15.918 46.073 1.00 69.25 139 SER A C 1
ATOM 725 O O . SER A 1 109 ? -19.921 -17.033 45.828 1.00 66.83 139 SER A O 1
ATOM 728 N N . GLY A 1 110 ? -18.548 -15.722 47.040 1.00 68.61 140 GLY A N 1
ATOM 729 C CA . GLY A 1 110 ? -18.177 -16.789 47.947 1.00 65.69 140 GLY A CA 1
ATOM 730 C C . GLY A 1 110 ? -17.392 -17.922 47.333 1.00 72.27 140 GLY A C 1
ATOM 731 O O . GLY A 1 110 ? -17.320 -19.005 47.922 1.00 74.30 140 GLY A O 1
ATOM 732 N N . GLN A 1 111 ? -16.802 -17.714 46.161 1.00 70.23 141 GLN A N 1
ATOM 733 C CA . GLN A 1 111 ? -15.973 -18.726 45.534 1.00 65.22 141 GLN A CA 1
ATOM 734 C C . GLN A 1 111 ? -14.523 -18.491 45.926 1.00 65.00 141 GLN A C 1
ATOM 735 O O . GLN A 1 111 ? -14.121 -17.370 46.248 1.00 68.93 141 GLN A O 1
ATOM 741 N N . GLU A 1 112 ? -13.747 -19.565 45.953 1.00 64.60 142 GLU A N 1
ATOM 742 C CA . GLU A 1 112 ? -12.311 -19.419 46.161 1.00 64.83 142 GLU A CA 1
ATOM 743 C C . GLU A 1 112 ? -11.711 -18.667 44.973 1.00 63.57 142 GLU A C 1
ATOM 744 O O . GLU A 1 112 ? -12.138 -18.870 43.830 1.00 62.98 142 GLU A O 1
ATOM 750 N N . ILE A 1 113 ? -10.760 -17.754 45.245 1.00 64.53 143 ILE A N 1
ATOM 751 C CA . ILE A 1 113 ? -9.950 -17.158 44.168 1.00 55.93 143 ILE A CA 1
ATOM 752 C C . ILE A 1 113 ? -9.653 -18.146 43.055 1.00 58.82 143 ILE A C 1
ATOM 753 O O . ILE A 1 113 ? -10.022 -17.913 41.895 1.00 53.61 143 ILE A O 1
ATOM 758 N N . LYS A 1 114 ? -8.975 -19.243 43.402 1.00 55.49 144 LYS A N 1
ATOM 759 C CA . LYS A 1 114 ? -8.549 -20.233 42.417 1.00 50.80 144 LYS A CA 1
ATOM 760 C C . LYS A 1 114 ? -9.625 -20.501 41.368 1.00 54.23 144 LYS A C 1
ATOM 761 O O . LYS A 1 114 ? -9.320 -20.679 40.179 1.00 52.02 144 LYS A O 1
ATOM 767 N N . THR A 1 115 ? -10.894 -20.472 41.781 1.00 54.95 145 THR A N 1
ATOM 768 C CA . THR A 1 115 ? -11.981 -20.875 40.892 1.00 56.56 145 THR A CA 1
ATOM 769 C C . THR A 1 115 ? -12.160 -19.895 39.741 1.00 51.50 145 THR A C 1
ATOM 770 O O . THR A 1 115 ? -12.332 -20.306 38.586 1.00 52.18 145 THR A O 1
ATOM 774 N N . LEU A 1 116 ? -12.126 -18.602 40.025 1.00 53.43 146 LEU A N 1
ATOM 775 C CA . LEU A 1 116 ? -12.229 -17.630 38.946 1.00 52.21 146 LEU A CA 1
ATOM 776 C C . LEU A 1 116 ? -10.876 -17.337 38.313 1.00 47.76 146 LEU A C 1
ATOM 777 O O . LEU A 1 116 ? -10.815 -16.997 37.128 1.00 48.09 146 LEU A O 1
ATOM 782 N N . LEU A 1 117 ? -9.788 -17.500 39.071 1.00 45.39 147 LEU A N 1
ATOM 783 C CA . LEU A 1 117 ? -8.469 -17.059 38.628 1.00 43.68 147 LEU A CA 1
ATOM 784 C C . LEU A 1 117 ? -7.860 -17.995 37.587 1.00 46.56 147 LEU A C 1
ATOM 785 O O . LEU A 1 117 ? -7.309 -17.529 36.583 1.00 45.57 147 LEU A O 1
ATOM 790 N N . ALA A 1 118 ? -7.941 -19.310 37.805 1.00 46.40 148 ALA A N 1
ATOM 791 C CA . ALA A 1 118 ? -7.330 -20.253 36.869 1.00 42.99 148 ALA A CA 1
ATOM 792 C C . ALA A 1 118 ? -7.896 -20.141 35.456 1.00 40.76 148 ALA A C 1
ATOM 793 O O . ALA A 1 118 ? -7.100 -20.071 34.505 1.00 43.05 148 ALA A O 1
ATOM 795 N N . PRO A 1 119 ? -9.217 -20.128 35.229 1.00 42.22 149 PRO A N 1
ATOM 796 C CA . PRO A 1 119 ? -9.689 -19.976 33.843 1.00 43.78 149 PRO A CA 1
ATOM 797 C C . PRO A 1 119 ? -9.403 -18.602 33.257 1.00 42.09 149 PRO A C 1
ATOM 798 O O . PRO A 1 119 ? -9.119 -18.498 32.056 1.00 43.59 149 PRO A O 1
ATOM 802 N N . ALA A 1 120 ? -9.482 -17.539 34.064 1.00 38.01 150 ALA A N 1
ATOM 803 C CA . ALA A 1 120 ? -9.090 -16.216 33.581 1.00 43.02 150 ALA A CA 1
ATOM 804 C C . ALA A 1 120 ? -7.645 -16.224 33.091 1.00 42.41 150 ALA A C 1
ATOM 805 O O . ALA A 1 120 ? -7.334 -15.652 32.041 1.00 36.21 150 ALA A O 1
ATOM 807 N N . LEU A 1 121 ? -6.762 -16.917 33.818 1.00 41.55 151 LEU A N 1
ATOM 808 C CA . LEU A 1 121 ? -5.358 -17.014 33.428 1.00 41.36 151 LEU A CA 1
ATOM 809 C C . LEU A 1 121 ? -5.164 -17.815 32.132 1.00 43.22 151 LEU A C 1
ATOM 810 O O . LEU A 1 121 ? -4.368 -17.410 31.273 1.00 41.18 151 LEU A O 1
ATOM 815 N N . GLU A 1 122 ? -5.867 -18.949 31.962 1.00 37.40 152 GLU A N 1
ATOM 816 C CA . GLU A 1 122 ? -5.769 -19.681 30.691 1.00 42.31 152 GLU A CA 1
ATOM 817 C C . GLU A 1 122 ? -6.279 -18.835 29.529 1.00 39.12 152 GLU A C 1
ATOM 818 O O . GLU A 1 122 ? -5.727 -18.888 28.417 1.00 38.36 152 GLU A O 1
ATOM 824 N N . GLN A 1 123 ? -7.346 -18.061 29.760 1.00 36.51 153 GLN A N 1
ATOM 825 C CA . GLN A 1 123 ? -7.821 -17.140 28.733 1.00 38.12 153 GLN A CA 1
ATOM 826 C C . GLN A 1 123 ? -6.719 -16.167 28.316 1.00 36.72 153 GLN A C 1
ATOM 827 O O . GLN A 1 123 ? -6.451 -15.993 27.123 1.00 32.72 153 GLN A O 1
ATOM 833 N N . MET A 1 124 ? -6.072 -15.522 29.295 1.00 39.78 154 MET A N 1
ATOM 834 C CA . MET A 1 124 ? -4.971 -14.601 29.008 1.00 37.53 154 MET A CA 1
ATOM 835 C C . MET A 1 124 ? -3.855 -15.292 28.226 1.00 34.56 154 MET A C 1
ATOM 836 O O . MET A 1 124 ? -3.401 -14.784 27.194 1.00 31.55 154 MET A O 1
ATOM 841 N N . VAL A 1 125 ? -3.397 -16.461 28.701 1.00 34.33 155 VAL A N 1
ATOM 842 C CA . VAL A 1 125 ? -2.323 -17.161 28.006 1.00 33.28 155 VAL A CA 1
ATOM 843 C C . VAL A 1 125 ? -2.758 -17.476 26.586 1.00 31.29 155 VAL A C 1
ATOM 844 O O . VAL A 1 125 ? -2.020 -17.240 25.629 1.00 31.22 155 VAL A O 1
ATOM 848 N N . SER A 1 126 ? -3.978 -17.992 26.426 1.00 32.58 156 SER A N 1
ATOM 849 C CA . SER A 1 126 ? -4.465 -18.291 25.086 1.00 35.36 156 SER A CA 1
ATOM 850 C C . SER A 1 126 ? -4.614 -17.024 24.259 1.00 31.96 156 SER A C 1
ATOM 851 O O . SER A 1 126 ? -4.281 -17.019 23.071 1.00 34.47 156 SER A O 1
ATOM 854 N N . ALA A 1 127 ? -5.119 -15.940 24.861 1.00 31.34 157 ALA A N 1
ATOM 855 C CA . ALA A 1 127 ? -5.203 -14.673 24.140 1.00 29.36 157 ALA A CA 1
ATOM 856 C C . ALA A 1 127 ? -3.828 -14.241 23.657 1.00 34.13 157 ALA A C 1
ATOM 857 O O . ALA A 1 127 ? -3.647 -13.871 22.487 1.00 32.25 157 ALA A O 1
ATOM 859 N N . ILE A 1 128 ? -2.839 -14.302 24.552 1.00 28.68 158 ILE A N 1
ATOM 860 C CA . ILE A 1 128 ? -1.501 -13.845 24.214 1.00 31.15 158 ILE A CA 1
ATOM 861 C C . ILE A 1 128 ? -0.946 -14.674 23.070 1.00 34.65 158 ILE A C 1
ATOM 862 O O . ILE A 1 128 ? -0.408 -14.135 22.094 1.00 35.12 158 ILE A O 1
ATOM 867 N N . THR A 1 129 ? -1.107 -15.999 23.165 1.00 30.20 159 THR A N 1
ATOM 868 C CA . THR A 1 129 ? -0.541 -16.925 22.190 1.00 29.50 159 THR A CA 1
ATOM 869 C C . THR A 1 129 ? -1.254 -16.836 20.843 1.00 32.06 159 THR A C 1
ATOM 870 O O . THR A 1 129 ? -0.611 -16.714 19.799 1.00 38.25 159 THR A O 1
ATOM 874 N N . ASP A 1 130 ? -2.586 -16.893 20.841 1.00 34.65 160 ASP A N 1
ATOM 875 C CA . ASP A 1 130 ? -3.314 -16.947 19.572 1.00 39.83 160 ASP A CA 1
ATOM 876 C C . ASP A 1 130 ? -3.375 -15.596 18.876 1.00 40.66 160 ASP A C 1
ATOM 877 O O . ASP A 1 130 ? -3.375 -15.547 17.643 1.00 43.33 160 ASP A O 1
ATOM 882 N N . ASN A 1 131 ? -3.429 -14.503 19.629 1.00 36.48 161 ASN A N 1
ATOM 883 C CA . ASN A 1 131 ? -3.475 -13.173 19.039 1.00 39.36 161 ASN A CA 1
ATOM 884 C C . ASN A 1 131 ? -2.095 -12.554 18.849 1.00 37.00 161 ASN A C 1
ATOM 885 O O . ASN A 1 131 ? -2.006 -11.404 18.399 1.00 39.67 161 ASN A O 1
ATOM 890 N N . GLY A 1 132 ? -1.027 -13.283 19.168 1.00 37.38 162 GLY A N 1
ATOM 891 C CA . GLY A 1 132 ? 0.323 -12.768 18.978 1.00 29.97 162 GLY A CA 1
ATOM 892 C C . GLY A 1 132 ? 0.640 -11.530 19.792 1.00 30.95 162 GLY A C 1
ATOM 893 O O . GLY A 1 132 ? 1.272 -10.597 19.278 1.00 28.98 162 GLY A O 1
ATOM 894 N N . LEU A 1 133 ? 0.199 -11.491 21.048 1.00 28.73 163 LEU A N 1
ATOM 895 C CA . LEU A 1 133 ? 0.508 -10.358 21.907 1.00 28.00 163 LEU A CA 1
ATOM 896 C C . LEU A 1 133 ? 1.901 -10.545 22.506 1.00 32.21 163 LEU A C 1
ATOM 897 O O . LEU A 1 133 ? 2.457 -11.655 22.530 1.00 26.76 163 LEU A O 1
ATOM 902 N N . ASP A 1 134 ? 2.462 -9.446 23.000 1.00 24.80 164 ASP A N 1
ATOM 903 C CA . ASP A 1 134 ? 3.832 -9.441 23.494 1.00 24.53 164 ASP A CA 1
ATOM 904 C C . ASP A 1 134 ? 3.945 -9.662 24.998 1.00 27.87 164 ASP A C 1
ATOM 905 O O . ASP A 1 134 ? 5.068 -9.643 25.523 1.00 22.14 164 ASP A O 1
ATOM 910 N N . GLY A 1 135 ? 2.835 -9.886 25.703 1.00 23.17 165 GLY A N 1
ATOM 911 C CA . GLY A 1 135 ? 2.906 -10.023 27.143 1.00 23.10 165 GLY A CA 1
ATOM 912 C C . GLY A 1 135 ? 1.659 -9.464 27.795 1.00 25.20 165 GLY A C 1
ATOM 913 O O . GLY A 1 135 ? 0.608 -9.388 27.164 1.00 25.97 165 GLY A O 1
ATOM 914 N N . ALA A 1 136 ? 1.793 -9.081 29.073 1.00 22.84 166 ALA A N 1
ATOM 915 C CA . ALA A 1 136 ? 0.644 -8.623 29.848 1.00 26.40 166 ALA A CA 1
ATOM 916 C C . ALA A 1 136 ? 1.067 -7.615 30.910 1.00 29.36 166 ALA A C 1
ATOM 917 O O . ALA A 1 136 ? 2.199 -7.633 31.400 1.00 28.59 166 ALA A O 1
ATOM 919 N N . SER A 1 137 ? 0.126 -6.751 31.281 1.00 24.92 167 SER A N 1
ATOM 920 C CA . SER A 1 137 ? 0.262 -5.885 32.440 1.00 24.66 167 SER A CA 1
ATOM 921 C C . SER A 1 137 ? -0.747 -6.319 33.498 1.00 28.07 167 SER A C 1
ATOM 922 O O . SER A 1 137 ? -1.957 -6.349 33.234 1.00 27.47 167 SER A O 1
ATOM 925 N N . ILE A 1 138 ? -0.248 -6.662 34.685 1.00 26.83 168 ILE A N 1
ATOM 926 C CA . ILE A 1 138 ? -1.058 -7.164 35.788 1.00 26.85 168 ILE A CA 1
ATOM 927 C C . ILE A 1 138 ? -1.322 -6.005 36.740 1.00 28.34 168 ILE A C 1
ATOM 928 O O . ILE A 1 138 ? -0.385 -5.493 37.367 1.00 27.27 168 ILE A O 1
ATOM 933 N N . SER A 1 139 ? -2.585 -5.608 36.893 1.00 26.90 169 SER A N 1
ATOM 934 C CA . SER A 1 139 ? -2.947 -4.582 37.868 1.00 32.21 169 SER A CA 1
ATOM 935 C C . SER A 1 139 ? -3.595 -5.216 39.099 1.00 38.51 169 SER A C 1
ATOM 936 O O . SER A 1 139 ? -4.448 -6.108 38.978 1.00 35.36 169 SER A O 1
ATOM 939 N N . TYR A 1 140 ? -3.165 -4.771 40.282 1.00 35.71 170 TYR A N 1
ATOM 940 C CA . TYR A 1 140 ? -3.666 -5.316 41.542 1.00 38.76 170 TYR A CA 1
ATOM 941 C C . TYR A 1 140 ? -3.632 -4.228 42.601 1.00 39.63 170 TYR A C 1
ATOM 942 O O . TYR A 1 140 ? -2.561 -3.692 42.898 1.00 36.65 170 TYR A O 1
ATOM 951 N N . THR A 1 141 ? -4.787 -3.920 43.195 1.00 45.58 171 THR A N 1
ATOM 952 C CA . THR A 1 141 ? -4.843 -2.907 44.246 1.00 49.47 171 THR A CA 1
ATOM 953 C C . THR A 1 141 ? -5.451 -3.431 45.548 1.00 45.79 171 THR A C 1
ATOM 954 O O . THR A 1 141 ? -5.896 -2.635 46.373 1.00 58.95 171 THR A O 1
ATOM 958 N N . GLY A 1 142 ? -5.458 -4.742 45.770 1.00 43.95 172 GLY A N 1
ATOM 959 C CA . GLY A 1 142 ? -5.923 -5.306 47.021 1.00 45.30 172 GLY A CA 1
ATOM 960 C C . GLY A 1 142 ? -4.806 -5.510 48.034 1.00 47.31 172 GLY A C 1
ATOM 961 O O . GLY A 1 142 ? -3.679 -5.039 47.874 1.00 45.81 172 GLY A O 1
ATOM 962 N N . ASP A 1 143 ? -5.135 -6.236 49.100 1.00 53.51 173 ASP A N 1
ATOM 963 C CA . ASP A 1 143 ? -4.151 -6.516 50.140 1.00 52.55 173 ASP A CA 1
ATOM 964 C C . ASP A 1 143 ? -3.058 -7.428 49.592 1.00 50.96 173 ASP A C 1
ATOM 965 O O . ASP A 1 143 ? -3.335 -8.372 48.845 1.00 50.00 173 ASP A O 1
ATOM 970 N N . ILE A 1 144 ? -1.811 -7.136 49.952 1.00 46.41 174 ILE A N 1
ATOM 971 C CA . ILE A 1 144 ? -0.656 -7.843 49.393 1.00 51.17 174 ILE A CA 1
ATOM 972 C C . ILE A 1 144 ? -0.075 -8.870 50.377 1.00 57.93 174 ILE A C 1
ATOM 973 O O . ILE A 1 144 ? 1.080 -9.288 50.231 1.00 52.13 174 ILE A O 1
ATOM 978 N N . GLY A 1 145 ? -0.861 -9.299 51.367 1.00 58.36 175 GLY A N 1
ATOM 979 C CA . GLY A 1 145 ? -0.421 -10.358 52.251 1.00 58.69 175 GLY A CA 1
ATOM 980 C C . GLY A 1 145 ? 0.703 -9.994 53.190 1.00 61.66 175 GLY A C 1
ATOM 981 O O . GLY A 1 145 ? 1.429 -10.885 53.634 1.00 60.27 175 GLY A O 1
ATOM 982 N N . LEU A 1 146 ? 0.872 -8.711 53.512 1.00 63.90 176 LEU A N 1
ATOM 983 C CA . LEU A 1 146 ? 1.907 -8.264 54.436 1.00 65.11 176 LEU A CA 1
ATOM 984 C C . LEU A 1 146 ? 1.360 -7.970 55.832 1.00 69.09 176 LEU A C 1
ATOM 985 O O . LEU A 1 146 ? 2.131 -7.593 56.723 1.00 67.79 176 LEU A O 1
ATOM 990 N N . GLY A 1 147 ? 0.056 -8.142 56.045 1.00 74.61 177 GLY A N 1
ATOM 991 C CA . GLY A 1 147 ? -0.545 -7.969 57.350 1.00 71.29 177 GLY A CA 1
ATOM 992 C C . GLY A 1 147 ? -0.292 -9.151 58.264 1.00 70.65 177 GLY A C 1
ATOM 993 O O . GLY A 1 147 ? 0.628 -9.949 58.063 1.00 69.44 177 GLY A O 1
ATOM 994 N N . ASN A 1 148 ? -1.147 -9.266 59.284 1.00 74.48 178 ASN A N 1
ATOM 995 C CA . ASN A 1 148 ? -0.971 -10.224 60.370 1.00 73.19 178 ASN A CA 1
ATOM 996 C C . ASN A 1 148 ? -2.011 -11.339 60.398 1.00 72.48 178 ASN A C 1
ATOM 997 O O . ASN A 1 148 ? -1.865 -12.271 61.197 1.00 75.09 178 ASN A O 1
ATOM 1002 N N . ASN A 1 149 ? -3.057 -11.266 59.572 1.00 69.51 179 ASN A N 1
ATOM 1003 C CA . ASN A 1 149 ? -4.040 -12.342 59.471 1.00 64.90 179 ASN A CA 1
ATOM 1004 C C . ASN A 1 149 ? -3.464 -13.470 58.621 1.00 70.92 179 ASN A C 1
ATOM 1005 O O . ASN A 1 149 ? -3.214 -13.286 57.425 1.00 71.48 179 ASN A O 1
ATOM 1010 N N . ALA A 1 150 ? -3.262 -14.640 59.232 1.00 66.66 180 ALA A N 1
ATOM 1011 C CA . ALA A 1 150 ? -2.721 -15.764 58.477 1.00 65.68 180 ALA A CA 1
ATOM 1012 C C . ALA A 1 150 ? -3.741 -16.334 57.501 1.00 68.30 180 ALA A C 1
ATOM 1013 O O . ALA A 1 150 ? -3.356 -16.913 56.477 1.00 70.13 180 ALA A O 1
ATOM 1015 N N . ALA A 1 151 ? -5.036 -16.191 57.796 1.00 66.42 181 ALA A N 1
ATOM 1016 C CA . ALA A 1 151 ? -6.056 -16.682 56.874 1.00 68.87 181 ALA A CA 1
ATOM 1017 C C . ALA A 1 151 ? -6.065 -15.863 55.587 1.00 68.64 181 ALA A C 1
ATOM 1018 O O . ALA A 1 151 ? -6.097 -16.421 54.482 1.00 64.81 181 ALA A O 1
ATOM 1020 N N . VAL A 1 152 ? -6.036 -14.532 55.714 1.00 67.42 182 VAL A N 1
ATOM 1021 C CA . VAL A 1 152 ? -5.924 -13.668 54.540 1.00 63.08 182 VAL A CA 1
ATOM 1022 C C . VAL A 1 152 ? -4.584 -13.890 53.851 1.00 63.60 182 VAL A C 1
ATOM 1023 O O . VAL A 1 152 ? -4.519 -14.073 52.629 1.00 64.61 182 VAL A O 1
ATOM 1027 N N . ASN A 1 153 ? -3.498 -13.910 54.632 1.00 62.85 183 ASN A N 1
ATOM 1028 C CA . ASN A 1 153 ? -2.158 -14.026 54.062 1.00 63.72 183 ASN A CA 1
ATOM 1029 C C . ASN A 1 153 ? -1.955 -15.329 53.299 1.00 63.03 183 ASN A C 1
ATOM 1030 O O . ASN A 1 153 ? -1.071 -15.399 52.436 1.00 61.99 183 ASN A O 1
ATOM 1035 N N . ALA A 1 154 ? -2.752 -16.356 53.590 1.00 61.82 184 ALA A N 1
ATOM 1036 C CA . ALA A 1 154 ? -2.633 -17.608 52.855 1.00 58.40 184 ALA A CA 1
ATOM 1037 C C . ALA A 1 154 ? -3.338 -17.526 51.507 1.00 57.35 184 ALA A C 1
ATOM 1038 O O . ALA A 1 154 ? -2.859 -18.080 50.509 1.00 55.21 184 ALA A O 1
ATOM 1040 N N . SER A 1 155 ? -4.474 -16.836 51.462 1.00 57.82 185 SER A N 1
ATOM 1041 C CA . SER A 1 155 ? -5.223 -16.730 50.220 1.00 55.43 185 SER A CA 1
ATOM 1042 C C . SER A 1 155 ? -4.491 -15.868 49.193 1.00 54.48 185 SER A C 1
ATOM 1043 O O . SER A 1 155 ? -4.553 -16.147 47.989 1.00 51.86 185 SER A O 1
ATOM 1046 N N . ILE A 1 156 ? -3.791 -14.828 49.647 1.00 53.88 186 ILE A N 1
ATOM 1047 C CA . ILE A 1 156 ? -3.023 -13.983 48.738 1.00 54.01 186 ILE A CA 1
ATOM 1048 C C . ILE A 1 156 ? -1.808 -14.725 48.207 1.00 55.56 186 ILE A C 1
ATOM 1049 O O . ILE A 1 156 ? -1.493 -14.650 47.013 1.00 52.25 186 ILE A O 1
ATOM 1054 N N . THR A 1 157 ? -1.100 -15.444 49.084 1.00 54.84 187 THR A N 1
ATOM 1055 C CA . THR A 1 157 ? 0.038 -16.243 48.643 1.00 55.71 187 THR A CA 1
ATOM 1056 C C . THR A 1 157 ? -0.376 -17.225 47.554 1.00 56.76 187 THR A C 1
ATOM 1057 O O . THR A 1 157 ? 0.310 -17.362 46.530 1.00 53.39 187 THR A O 1
ATOM 1061 N N . GLU A 1 158 ? -1.515 -17.888 47.738 1.00 52.65 188 GLU A N 1
ATOM 1062 C CA . GLU A 1 158 ? -1.945 -18.900 46.781 1.00 55.54 188 GLU A CA 1
ATOM 1063 C C . GLU A 1 158 ? -2.438 -18.244 45.492 1.00 54.26 188 GLU A C 1
ATOM 1064 O O . GLU A 1 158 ? -2.240 -18.793 44.398 1.00 48.86 188 GLU A O 1
ATOM 1070 N N . MET A 1 159 ? -3.032 -17.048 45.602 1.00 50.21 189 MET A N 1
ATOM 1071 C CA . MET A 1 159 ? -3.414 -16.288 44.416 1.00 46.90 189 MET A CA 1
ATOM 1072 C C . MET A 1 159 ? -2.182 -15.792 43.672 1.00 41.71 189 MET A C 1
ATOM 1073 O O . MET A 1 159 ? -2.124 -15.848 42.439 1.00 35.61 189 MET A O 1
ATOM 1078 N N . ARG A 1 160 ? -1.185 -15.309 44.404 1.00 40.63 190 ARG A N 1
ATOM 1079 C CA . ARG A 1 160 ? 0.030 -14.856 43.749 1.00 42.16 190 ARG A CA 1
ATOM 1080 C C . ARG A 1 160 ? 0.738 -16.019 43.070 1.00 46.15 190 ARG A C 1
ATOM 1081 O O . ARG A 1 160 ? 1.290 -15.866 41.970 1.00 40.12 190 ARG A O 1
ATOM 1089 N N . GLN A 1 161 ? 0.693 -17.203 43.695 1.00 45.07 191 GLN A N 1
ATOM 1090 C CA . GLN A 1 161 ? 1.418 -18.357 43.170 1.00 47.52 191 GLN A CA 1
ATOM 1091 C C . GLN A 1 161 ? 0.803 -18.855 41.873 1.00 41.06 191 GLN A C 1
ATOM 1092 O O . GLN A 1 161 ? 1.525 -19.250 40.952 1.00 36.28 191 GLN A O 1
ATOM 1098 N N . LEU A 1 162 ? -0.526 -18.868 41.801 1.00 35.80 192 LEU A N 1
ATOM 1099 C CA . LEU A 1 162 ? -1.208 -19.184 40.554 1.00 39.60 192 LEU A CA 1
ATOM 1100 C C . LEU A 1 162 ? -0.792 -18.237 39.439 1.00 42.76 192 LEU A C 1
ATOM 1101 O O . LEU A 1 162 ? -0.625 -18.657 38.285 1.00 37.55 192 LEU A O 1
ATOM 1106 N N . LEU A 1 163 ? -0.657 -16.946 39.755 1.00 38.95 193 LEU A N 1
ATOM 1107 C CA . LEU A 1 163 ? -0.284 -15.979 38.734 1.00 32.83 193 LEU A CA 1
ATOM 1108 C C . LEU A 1 163 ? 1.101 -16.285 38.181 1.00 29.81 193 LEU A C 1
ATOM 1109 O O . LEU A 1 163 ? 1.304 -16.322 36.961 1.00 31.31 193 LEU A O 1
ATOM 1114 N N . LEU A 1 164 ? 2.063 -16.533 39.072 1.00 30.97 194 LEU A N 1
ATOM 1115 C CA . LEU A 1 164 ? 3.445 -16.745 38.657 1.00 30.12 194 LEU A CA 1
ATOM 1116 C C . LEU A 1 164 ? 3.617 -18.069 37.917 1.00 35.35 194 LEU A C 1
ATOM 1117 O O . LEU A 1 164 ? 4.395 -18.147 36.958 1.00 36.44 194 LEU A O 1
ATOM 1122 N N . ASP A 1 165 ? 2.907 -19.124 38.348 1.00 29.94 195 ASP A N 1
ATOM 1123 C CA . ASP A 1 165 ? 2.939 -20.390 37.621 1.00 32.66 195 ASP A CA 1
ATOM 1124 C C . ASP A 1 165 ? 2.511 -20.219 36.171 1.00 32.68 195 ASP A C 1
ATOM 1125 O O . ASP A 1 165 ? 3.005 -20.935 35.294 1.00 31.26 195 ASP A O 1
ATOM 1130 N N . LYS A 1 166 ? 1.573 -19.312 35.903 1.00 28.98 196 LYS A N 1
ATOM 1131 C CA . LYS A 1 166 ? 1.045 -19.173 34.556 1.00 30.30 196 LYS A CA 1
ATOM 1132 C C . LYS A 1 166 ? 1.896 -18.244 33.691 1.00 32.41 196 LYS A C 1
ATOM 1133 O O . LYS A 1 166 ? 2.030 -18.497 32.490 1.00 36.08 196 LYS A O 1
ATOM 1139 N N . ILE A 1 167 ? 2.485 -17.177 34.254 1.00 26.83 197 ILE A N 1
ATOM 1140 C CA . ILE A 1 167 ? 3.224 -16.240 33.406 1.00 30.68 197 ILE A CA 1
ATOM 1141 C C . ILE A 1 167 ? 4.723 -16.535 33.331 1.00 28.80 197 ILE A C 1
ATOM 1142 O O . ILE A 1 167 ? 5.369 -16.145 32.346 1.00 26.70 197 ILE A O 1
ATOM 1147 N N . THR A 1 168 ? 5.292 -17.226 34.319 1.00 25.93 198 THR A N 1
ATOM 1148 C CA . THR A 1 168 ? 6.720 -17.537 34.250 1.00 31.24 198 THR A CA 1
ATOM 1149 C C . THR A 1 168 ? 7.111 -18.291 32.973 1.00 30.39 198 THR A C 1
ATOM 1150 O O . THR A 1 168 ? 8.092 -17.884 32.326 1.00 28.24 198 THR A O 1
ATOM 1154 N N . PRO A 1 169 ? 6.405 -19.353 32.536 1.00 27.83 199 PRO A N 1
ATOM 1155 C CA . PRO A 1 169 ? 6.732 -19.937 31.217 1.00 28.82 199 PRO A CA 1
ATOM 1156 C C . PRO A 1 169 ? 6.670 -18.930 30.069 1.00 27.45 199 PRO A C 1
ATOM 1157 O O . PRO A 1 169 ? 7.496 -19.000 29.151 1.00 23.00 199 PRO A O 1
ATOM 1161 N N . LEU A 1 170 ? 5.739 -17.976 30.105 1.00 24.97 200 LEU A N 1
ATOM 1162 C CA . LEU A 1 170 ? 5.715 -16.932 29.085 1.00 27.41 200 LEU A CA 1
ATOM 1163 C C . LEU A 1 170 ? 6.939 -16.026 29.196 1.00 26.22 200 LEU A C 1
ATOM 1164 O O . LEU A 1 170 ? 7.519 -15.624 28.180 1.00 25.45 200 LEU A O 1
ATOM 1169 N N . ALA A 1 171 ? 7.352 -15.710 30.423 1.00 27.12 201 ALA A N 1
ATOM 1170 C CA . ALA A 1 171 ? 8.506 -14.839 30.613 1.00 26.97 201 ALA A CA 1
ATOM 1171 C C . ALA A 1 171 ? 9.769 -15.451 30.008 1.00 27.11 201 ALA A C 1
ATOM 1172 O O . ALA A 1 171 ? 10.620 -14.734 29.467 1.00 23.52 201 ALA A O 1
ATOM 1174 N N . LYS A 1 172 ? 9.909 -16.777 30.089 1.00 25.10 202 LYS A N 1
ATOM 1175 C CA . LYS A 1 172 ? 11.047 -17.449 29.466 1.00 26.01 202 LYS A CA 1
ATOM 1176 C C . LYS A 1 172 ? 10.988 -17.432 27.945 1.00 27.89 202 LYS A C 1
ATOM 1177 O O . LYS A 1 172 ? 12.010 -17.689 27.294 1.00 28.94 202 LYS A O 1
ATOM 1183 N N . ASN A 1 173 ? 9.825 -17.154 27.365 1.00 23.57 203 ASN A N 1
ATOM 1184 C CA . ASN A 1 173 ? 9.669 -17.060 25.922 1.00 25.71 203 ASN A CA 1
ATOM 1185 C C . ASN A 1 173 ? 9.784 -15.637 25.411 1.00 25.93 203 ASN A C 1
ATOM 1186 O O . ASN A 1 173 ? 9.428 -15.380 24.258 1.00 26.77 203 ASN A O 1
ATOM 1191 N N . GLY A 1 174 ? 10.267 -14.714 26.235 1.00 23.34 204 GLY A N 1
ATOM 1192 C CA . GLY A 1 174 ? 10.427 -13.331 25.826 1.00 30.26 204 GLY A CA 1
ATOM 1193 C C . GLY A 1 174 ? 9.213 -12.453 26.035 1.00 26.22 204 GLY A C 1
ATOM 1194 O O . GLY A 1 174 ? 9.269 -11.267 25.701 1.00 29.96 204 GLY A O 1
ATOM 1195 N N . LYS A 1 175 ? 8.121 -12.992 26.568 1.00 23.69 205 LYS A N 1
ATOM 1196 C CA . LYS A 1 175 ? 6.940 -12.180 26.812 1.00 26.37 205 LYS A CA 1
ATOM 1197 C C . LYS A 1 175 ? 7.193 -11.220 27.976 1.00 27.55 205 LYS A C 1
ATOM 1198 O O . LYS A 1 175 ? 7.865 -11.567 28.952 1.00 22.71 205 LYS A O 1
ATOM 1204 N N . ILE A 1 176 ? 6.661 -10.000 27.843 1.00 28.61 206 ILE A N 1
ATOM 1205 C CA . ILE A 1 176 ? 6.900 -8.885 28.755 1.00 24.85 206 ILE A CA 1
ATOM 1206 C C . ILE A 1 176 ? 5.757 -8.820 29.768 1.00 28.00 206 ILE A C 1
ATOM 1207 O O . ILE A 1 176 ? 4.575 -8.886 29.398 1.00 27.47 206 ILE A O 1
ATOM 1212 N N . PHE A 1 177 ? 6.091 -8.661 31.041 1.00 25.62 207 PHE A N 1
ATOM 1213 C CA . PHE A 1 177 ? 5.068 -8.498 32.057 1.00 24.09 207 PHE A CA 1
ATOM 1214 C C . PHE A 1 177 ? 5.361 -7.261 32.886 1.00 25.93 207 PHE A C 1
ATOM 1215 O O . PHE A 1 177 ? 6.500 -7.061 33.325 1.00 26.22 207 PHE A O 1
ATOM 1223 N N . PHE A 1 178 ? 4.333 -6.420 33.053 1.00 25.57 208 PHE A N 1
ATOM 1224 C CA . PHE A 1 178 ? 4.349 -5.270 33.953 1.00 29.10 208 PHE A CA 1
ATOM 1225 C C . PHE A 1 178 ? 3.556 -5.624 35.203 1.00 28.33 208 PHE A C 1
ATOM 1226 O O . PHE A 1 178 ? 2.530 -6.310 35.126 1.00 24.95 208 PHE A O 1
ATOM 1234 N N . LEU A 1 179 ? 4.004 -5.138 36.348 1.00 26.22 209 LEU A N 1
ATOM 1235 C CA . LEU A 1 179 ? 3.207 -5.241 37.562 1.00 28.92 209 LEU A CA 1
ATOM 1236 C C . LEU A 1 179 ? 2.718 -3.842 37.919 1.00 31.11 209 LEU A C 1
ATOM 1237 O O . LEU A 1 179 ? 3.508 -2.989 38.343 1.00 29.22 209 LEU A O 1
ATOM 1242 N N . GLU A 1 180 ? 1.424 -3.606 37.735 1.00 28.18 210 GLU A N 1
ATOM 1243 C CA . GLU A 1 180 ? 0.800 -2.348 38.134 1.00 30.91 210 GLU A CA 1
ATOM 1244 C C . GLU A 1 180 ? 0.210 -2.555 39.524 1.00 35.46 210 GLU A C 1
ATOM 1245 O O . GLU A 1 180 ? -0.985 -2.816 39.707 1.00 34.44 210 GLU A O 1
ATOM 1251 N N . SER A 1 181 ? 1.087 -2.460 40.517 1.00 30.76 211 SER A N 1
ATOM 1252 C CA . SER A 1 181 ? 0.689 -2.715 41.891 1.00 35.52 211 SER A CA 1
ATOM 1253 C C . SER A 1 181 ? 1.776 -2.222 42.829 1.00 40.52 211 SER A C 1
ATOM 1254 O O . SER A 1 181 ? 2.631 -1.428 42.422 1.00 39.02 211 SER A O 1
ATOM 1257 N N . ASN A 1 182 ? 1.749 -2.679 44.090 1.00 42.64 212 ASN A N 1
ATOM 1258 C CA . ASN A 1 182 ? 2.853 -2.396 45.008 1.00 41.92 212 ASN A CA 1
ATOM 1259 C C . ASN A 1 182 ? 3.952 -3.432 44.808 1.00 39.12 212 ASN A C 1
ATOM 1260 O O . ASN A 1 182 ? 3.674 -4.635 44.894 1.00 39.44 212 ASN A O 1
ATOM 1265 N N . PRO A 1 183 ? 5.199 -3.015 44.551 1.00 40.98 213 PRO A N 1
ATOM 1266 C CA . PRO A 1 183 ? 6.262 -4.005 44.302 1.00 39.71 213 PRO A CA 1
ATOM 1267 C C . PRO A 1 183 ? 6.422 -5.010 45.426 1.00 45.75 213 PRO A C 1
ATOM 1268 O O . PRO A 1 183 ? 6.770 -6.174 45.157 1.00 42.23 213 PRO A O 1
ATOM 1272 N N . LEU A 1 184 ? 6.150 -4.607 46.675 1.00 39.69 214 LEU A N 1
ATOM 1273 C CA . LEU A 1 184 ? 6.270 -5.543 47.784 1.00 41.80 214 LEU A CA 1
ATOM 1274 C C . LEU A 1 184 ? 5.366 -6.759 47.609 1.00 40.63 214 LEU A C 1
ATOM 1275 O O . LEU A 1 184 ? 5.589 -7.775 48.273 1.00 40.09 214 LEU A O 1
ATOM 1280 N N . PHE A 1 185 ? 4.367 -6.681 46.718 1.00 40.40 215 PHE A N 1
ATOM 1281 C CA . PHE A 1 185 ? 3.510 -7.824 46.414 1.00 38.99 215 PHE A CA 1
ATOM 1282 C C . PHE A 1 185 ? 4.299 -9.019 45.885 1.00 41.40 215 PHE A C 1
ATOM 1283 O O . PHE A 1 185 ? 3.819 -10.153 45.979 1.00 34.77 215 PHE A O 1
ATOM 1291 N N . ILE A 1 186 ? 5.495 -8.803 45.350 1.00 40.93 216 ILE A N 1
ATOM 1292 C CA . ILE A 1 186 ? 6.245 -9.860 44.677 1.00 39.49 216 ILE A CA 1
ATOM 1293 C C . ILE A 1 186 ? 7.423 -10.261 45.558 1.00 40.80 216 ILE A C 1
ATOM 1294 O O . ILE A 1 186 ? 8.284 -9.418 45.858 1.00 41.94 216 ILE A O 1
ATOM 1299 N N . PRO A 1 187 ? 7.510 -11.523 45.980 1.00 38.17 217 PRO A N 1
ATOM 1300 C CA . PRO A 1 187 ? 8.658 -11.958 46.781 1.00 39.89 217 PRO A CA 1
ATOM 1301 C C . PRO A 1 187 ? 9.950 -11.722 46.023 1.00 42.95 217 PRO A C 1
ATOM 1302 O O . PRO A 1 187 ? 9.982 -11.767 44.787 1.00 43.11 217 PRO A O 1
ATOM 1306 N N . GLU A 1 188 ? 11.012 -11.441 46.783 1.00 39.81 218 GLU A N 1
ATOM 1307 C CA . GLU A 1 188 ? 12.318 -11.184 46.181 1.00 45.49 218 GLU A CA 1
ATOM 1308 C C . GLU A 1 188 ? 12.719 -12.275 45.199 1.00 45.52 218 GLU A C 1
ATOM 1309 O O . GLU A 1 188 ? 13.349 -11.999 44.169 1.00 44.73 218 GLU A O 1
ATOM 1315 N N . ALA A 1 189 ? 12.341 -13.521 45.493 1.00 46.12 219 ALA A N 1
ATOM 1316 C CA . ALA A 1 189 ? 12.677 -14.656 44.640 1.00 46.11 219 ALA A CA 1
ATOM 1317 C C . ALA A 1 189 ? 12.071 -14.558 43.239 1.00 45.94 219 ALA A C 1
ATOM 1318 O O . ALA A 1 189 ? 12.575 -15.205 42.313 1.00 41.80 219 ALA A O 1
ATOM 1320 N N . ASN A 1 190 ? 11.010 -13.772 43.057 1.00 41.24 220 ASN A N 1
ATOM 1321 C CA . ASN A 1 190 ? 10.279 -13.740 41.798 1.00 37.28 220 ASN A CA 1
ATOM 1322 C C . ASN A 1 190 ? 10.388 -12.406 41.063 1.00 38.20 220 ASN A C 1
ATOM 1323 O O . ASN A 1 190 ? 9.749 -12.239 40.015 1.00 37.10 220 ASN A O 1
ATOM 1328 N N . ARG A 1 191 ? 11.190 -11.464 41.569 1.00 35.25 221 ARG A N 1
ATOM 1329 C CA . ARG A 1 191 ? 11.195 -10.112 41.020 1.00 35.97 221 ARG A CA 1
ATOM 1330 C C . ARG A 1 191 ? 11.515 -10.091 39.532 1.00 36.42 221 ARG A C 1
ATOM 1331 O O . ARG A 1 191 ? 11.046 -9.201 38.806 1.00 33.62 221 ARG A O 1
ATOM 1339 N N . ASP A 1 192 ? 12.291 -11.069 39.061 1.00 30.45 222 ASP A N 1
ATOM 1340 C CA . ASP A 1 192 ? 12.799 -11.065 37.701 1.00 26.66 222 ASP A CA 1
ATOM 1341 C C . ASP A 1 192 ? 11.731 -11.409 36.682 1.00 32.64 222 ASP A C 1
ATOM 1342 O O . ASP A 1 192 ? 11.982 -11.235 35.488 1.00 35.03 222 ASP A O 1
ATOM 1347 N N . VAL A 1 193 ? 10.556 -11.888 37.117 1.00 34.98 223 VAL A N 1
ATOM 1348 C CA . VAL A 1 193 ? 9.494 -12.247 36.176 1.00 33.03 223 VAL A CA 1
ATOM 1349 C C . VAL A 1 193 ? 8.941 -10.994 35.513 1.00 31.70 223 VAL A C 1
ATOM 1350 O O . VAL A 1 193 ? 8.518 -11.033 34.352 1.00 33.34 223 VAL A O 1
ATOM 1354 N N . PHE A 1 194 ? 8.953 -9.865 36.217 1.00 29.25 224 PHE A N 1
ATOM 1355 C CA . PHE A 1 194 ? 8.381 -8.626 35.713 1.00 31.94 224 PHE A CA 1
ATOM 1356 C C . PHE A 1 194 ? 9.471 -7.723 35.144 1.00 30.09 224 PHE A C 1
ATOM 1357 O O . PHE A 1 194 ? 10.474 -7.437 35.815 1.00 27.71 224 PHE A O 1
ATOM 1365 N N . THR A 1 195 ? 9.258 -7.267 33.908 1.00 24.44 225 THR A N 1
ATOM 1366 C CA . THR A 1 195 ? 10.193 -6.344 33.274 1.00 26.95 225 THR A CA 1
ATOM 1367 C C . THR A 1 195 ? 10.078 -4.933 33.858 1.00 28.35 225 THR A C 1
ATOM 1368 O O . THR A 1 195 ? 11.087 -4.232 34.004 1.00 29.76 225 THR A O 1
ATOM 1372 N N . ARG A 1 196 ? 8.866 -4.485 34.192 1.00 26.40 226 ARG A N 1
ATOM 1373 C CA . ARG A 1 196 ? 8.679 -3.164 34.785 1.00 27.39 226 ARG A CA 1
ATOM 1374 C C . ARG A 1 196 ? 7.796 -3.287 36.010 1.00 28.11 226 ARG A C 1
ATOM 1375 O O . ARG A 1 196 ? 6.937 -4.172 36.099 1.00 26.20 226 ARG A O 1
ATOM 1383 N N . TYR A 1 197 ? 8.039 -2.396 36.958 1.00 24.30 227 TYR A N 1
ATOM 1384 C CA . TYR A 1 197 ? 7.185 -2.202 38.115 1.00 25.57 227 TYR A CA 1
ATOM 1385 C C . TYR A 1 197 ? 6.583 -0.813 37.976 1.00 26.22 227 TYR A C 1
ATOM 1386 O O . TYR A 1 197 ? 7.323 0.169 37.852 1.00 26.19 227 TYR A O 1
ATOM 1395 N N . VAL A 1 198 ? 5.255 -0.733 37.933 1.00 23.82 228 VAL A N 1
ATOM 1396 C CA . VAL A 1 198 ? 4.559 0.499 37.562 1.00 27.73 228 VAL A CA 1
ATOM 1397 C C . VAL A 1 198 ? 3.880 1.077 38.796 1.00 27.56 228 VAL A C 1
ATOM 1398 O O . VAL A 1 198 ? 2.938 0.480 39.331 1.00 29.09 228 VAL A O 1
ATOM 1402 N N . LEU A 1 199 ? 4.335 2.250 39.242 1.00 22.36 229 LEU A N 1
ATOM 1403 C CA . LEU A 1 199 ? 3.789 2.874 40.443 1.00 30.63 229 LEU A CA 1
ATOM 1404 C C . LEU A 1 199 ? 2.610 3.768 40.079 1.00 29.39 229 LEU A C 1
ATOM 1405 O O . LEU A 1 199 ? 2.682 4.550 39.126 1.00 29.72 229 LEU A O 1
ATOM 1410 N N . ASN A 1 200 ? 1.511 3.642 40.813 1.00 33.80 230 ASN A N 1
ATOM 1411 C CA . ASN A 1 200 ? 0.358 4.469 40.482 1.00 41.74 230 ASN A CA 1
ATOM 1412 C C . ASN A 1 200 ? 0.494 5.793 41.215 1.00 35.80 230 ASN A C 1
ATOM 1413 O O . ASN A 1 200 ? 0.256 5.892 42.422 1.00 37.18 230 ASN A O 1
ATOM 1418 N N . THR A 1 201 ? 0.881 6.813 40.462 1.00 32.95 231 THR A N 1
ATOM 1419 C CA . THR A 1 201 ? 1.165 8.135 40.982 1.00 34.44 231 THR A CA 1
ATOM 1420 C C . THR A 1 201 ? 0.125 9.160 40.553 1.00 31.96 231 THR A C 1
ATOM 1421 O O . THR A 1 201 ? 0.344 10.360 40.737 1.00 35.47 231 THR A O 1
ATOM 1425 N N . THR A 1 202 ? -0.996 8.719 39.969 1.00 30.18 232 THR A N 1
ATOM 1426 C CA . THR A 1 202 ? -1.963 9.658 39.410 1.00 33.21 232 THR A CA 1
ATOM 1427 C C . THR A 1 202 ? -2.650 10.483 40.482 1.00 35.58 232 THR A C 1
ATOM 1428 O O . THR A 1 202 ? -3.296 11.481 40.155 1.00 35.00 232 THR A O 1
ATOM 1432 N N . SER A 1 203 ? -2.530 10.098 41.744 1.00 35.95 233 SER A N 1
ATOM 1433 C CA . SER A 1 203 ? -3.029 10.919 42.830 1.00 36.72 233 SER A CA 1
ATOM 1434 C C . SER A 1 203 ? -1.927 11.674 43.570 1.00 40.47 233 SER A C 1
ATOM 1435 O O . SER A 1 203 ? -2.238 12.435 44.491 1.00 41.81 233 SER A O 1
ATOM 1438 N N . SER A 1 204 ? -0.657 11.488 43.202 1.00 36.81 234 SER A N 1
ATOM 1439 C CA . SER A 1 204 ? 0.411 12.279 43.797 1.00 40.59 234 SER A CA 1
ATOM 1440 C C . SER A 1 204 ? 0.211 13.752 43.481 1.00 39.07 234 SER A C 1
ATOM 1441 O O . SER A 1 204 ? -0.122 14.120 42.353 1.00 42.78 234 SER A O 1
ATOM 1444 N N . LYS A 1 205 ? 0.449 14.611 44.464 1.00 40.42 235 LYS A N 1
ATOM 1445 C CA . LYS A 1 205 ? 0.105 16.018 44.267 1.00 38.36 235 LYS A CA 1
ATOM 1446 C C . LYS A 1 205 ? 1.276 16.880 43.829 1.00 39.33 235 LYS A C 1
ATOM 1447 O O . LYS A 1 205 ? 1.053 18.008 43.378 1.00 43.14 235 LYS A O 1
ATOM 1453 N N . ASN A 1 206 ? 2.507 16.400 43.975 1.00 36.43 236 ASN A N 1
ATOM 1454 C CA . ASN A 1 206 ? 3.662 17.201 43.593 1.00 36.88 236 ASN A CA 1
ATOM 1455 C C . ASN A 1 206 ? 4.860 16.269 43.494 1.00 35.87 236 ASN A C 1
ATOM 1456 O O . ASN A 1 206 ? 4.758 15.072 43.772 1.00 38.85 236 ASN A O 1
ATOM 1461 N N . ALA A 1 207 ? 6.016 16.842 43.136 1.00 35.81 237 ALA A N 1
ATOM 1462 C CA . ALA A 1 207 ? 7.235 16.050 42.972 1.00 37.83 237 ALA A CA 1
ATOM 1463 C C . ALA A 1 207 ? 7.754 15.479 44.290 1.00 38.26 237 ALA A C 1
ATOM 1464 O O . ALA A 1 207 ? 8.467 14.472 44.276 1.00 39.94 237 ALA A O 1
ATOM 1466 N N . SER A 1 208 ? 7.447 16.112 45.424 1.00 35.31 238 SER A N 1
ATOM 1467 C CA . SER A 1 208 ? 7.899 15.578 46.705 1.00 40.67 238 SER A CA 1
ATOM 1468 C C . SER A 1 208 ? 7.291 14.210 46.965 1.00 38.46 238 SER A C 1
ATOM 1469 O O . SER A 1 208 ? 7.966 13.294 47.442 1.00 37.37 238 SER A O 1
ATOM 1472 N N . GLN A 1 209 ? 6.001 14.080 46.684 1.00 38.07 239 GLN A N 1
ATOM 1473 C CA . GLN A 1 209 ? 5.295 12.823 46.841 1.00 38.97 239 GLN A CA 1
ATOM 1474 C C . GLN A 1 209 ? 5.797 11.794 45.834 1.00 39.47 239 GLN A C 1
ATOM 1475 O O . GLN A 1 209 ? 5.923 10.607 46.158 1.00 34.93 239 GLN A O 1
ATOM 1481 N N . LEU A 1 210 ? 6.113 12.234 44.611 1.00 38.24 240 LEU A N 1
ATOM 1482 C CA . LEU A 1 210 ? 6.718 11.325 43.642 1.00 40.77 240 LEU A CA 1
ATOM 1483 C C . LEU A 1 210 ? 8.023 10.761 44.185 1.00 38.53 240 LEU A C 1
ATOM 1484 O O . LEU A 1 210 ? 8.238 9.545 44.182 1.00 36.68 240 LEU A O 1
ATOM 1489 N N . ARG A 1 211 ? 8.892 11.638 44.690 1.00 40.35 241 ARG A N 1
ATOM 1490 C CA . ARG A 1 211 ? 10.202 11.211 45.173 1.00 42.62 241 ARG A CA 1
ATOM 1491 C C . ARG A 1 211 ? 10.074 10.233 46.338 1.00 38.84 241 ARG A C 1
ATOM 1492 O O . ARG A 1 211 ? 10.819 9.251 46.420 1.00 39.92 241 ARG A O 1
ATOM 1500 N N . LEU A 1 212 ? 9.121 10.472 47.236 1.00 36.35 242 LEU A N 1
ATOM 1501 C CA . LEU A 1 212 ? 8.891 9.533 48.323 1.00 35.85 242 LEU A CA 1
ATOM 1502 C C . LEU A 1 212 ? 8.584 8.139 47.792 1.00 38.17 242 LEU A C 1
ATOM 1503 O O . LEU A 1 212 ? 9.157 7.149 48.261 1.00 40.84 242 LEU A O 1
ATOM 1508 N N . LEU A 1 213 ? 7.664 8.039 46.820 1.00 40.11 243 LEU A N 1
ATOM 1509 C CA . LEU A 1 213 ? 7.217 6.729 46.340 1.00 38.51 243 LEU A CA 1
ATOM 1510 C C . LEU A 1 213 ? 8.309 6.026 45.550 1.00 38.26 243 LEU A C 1
ATOM 1511 O O . LEU A 1 213 ? 8.500 4.812 45.685 1.00 38.31 243 LEU A O 1
ATOM 1516 N N . ILE A 1 214 ? 9.030 6.773 44.715 1.00 37.78 244 ILE A N 1
ATOM 1517 C CA . ILE A 1 214 ? 10.123 6.185 43.953 1.00 37.64 244 ILE A CA 1
ATOM 1518 C C . ILE A 1 214 ? 11.189 5.633 44.895 1.00 40.71 244 ILE A C 1
ATOM 1519 O O . ILE A 1 214 ? 11.607 4.476 44.778 1.00 38.95 244 ILE A O 1
ATOM 1524 N N . ASN A 1 215 ? 11.629 6.445 45.860 1.00 39.71 245 ASN A N 1
ATOM 1525 C CA . ASN A 1 215 ? 12.703 6.002 46.746 1.00 40.81 245 ASN A CA 1
ATOM 1526 C C . ASN A 1 215 ? 12.265 4.835 47.625 1.00 40.53 245 ASN A C 1
ATOM 1527 O O . ASN A 1 215 ? 13.071 3.948 47.918 1.00 41.95 245 ASN A O 1
ATOM 1532 N N . GLU A 1 216 ? 10.995 4.789 48.024 1.00 35.41 246 GLU A N 1
ATOM 1533 C CA . GLU A 1 216 ? 10.505 3.609 48.724 1.00 40.04 246 GLU A CA 1
ATOM 1534 C C . GLU A 1 216 ? 10.616 2.361 47.848 1.00 43.57 246 GLU A C 1
ATOM 1535 O O . GLU A 1 216 ? 11.028 1.294 48.319 1.00 42.77 246 GLU A O 1
ATOM 1541 N N . ALA A 1 217 ? 10.259 2.481 46.569 1.00 40.71 247 ALA A N 1
ATOM 1542 C CA . ALA A 1 217 ? 10.333 1.349 45.655 1.00 37.60 247 ALA A CA 1
ATOM 1543 C C . ALA A 1 217 ? 11.768 0.870 45.488 1.00 37.90 247 ALA A C 1
ATOM 1544 O O . ALA A 1 217 ? 12.042 -0.337 45.542 1.00 37.95 247 ALA A O 1
ATOM 1546 N N . ILE A 1 218 ? 12.697 1.801 45.261 1.00 33.45 248 ILE A N 1
ATOM 1547 C CA . ILE A 1 218 ? 14.095 1.426 45.040 1.00 39.76 248 ILE A CA 1
ATOM 1548 C C . ILE A 1 218 ? 14.736 0.922 46.330 1.00 41.29 248 ILE A C 1
ATOM 1549 O O . ILE A 1 218 ? 15.144 -0.240 46.429 1.00 41.80 248 ILE A O 1
ATOM 1554 N N . TYR A 1 219 ? 14.841 1.791 47.334 1.00 41.48 249 TYR A N 1
ATOM 1555 C CA . TYR A 1 219 ? 15.709 1.502 48.473 1.00 45.71 249 TYR A CA 1
ATOM 1556 C C . TYR A 1 219 ? 15.066 0.607 49.526 1.00 49.90 249 TYR A C 1
ATOM 1557 O O . TYR A 1 219 ? 15.791 -0.060 50.273 1.00 51.04 249 TYR A O 1
ATOM 1566 N N . TYR A 1 220 ? 13.743 0.565 49.621 1.00 43.73 250 TYR A N 1
ATOM 1567 C CA . TYR A 1 220 ? 13.158 -0.353 50.587 1.00 48.24 250 TYR A CA 1
ATOM 1568 C C . TYR A 1 220 ? 12.615 -1.622 49.942 1.00 51.71 250 TYR A C 1
ATOM 1569 O O . TYR A 1 220 ? 12.848 -2.716 50.468 1.00 54.83 250 TYR A O 1
ATOM 1578 N N . ALA A 1 221 ? 11.897 -1.518 48.816 1.00 46.63 251 ALA A N 1
ATOM 1579 C CA . ALA A 1 221 ? 11.424 -2.719 48.132 1.00 43.28 251 ALA A CA 1
ATOM 1580 C C . ALA A 1 221 ? 12.503 -3.369 47.275 1.00 37.11 251 ALA A C 1
ATOM 1581 O O . ALA A 1 221 ? 12.364 -4.537 46.905 1.00 39.27 251 ALA A O 1
ATOM 1583 N N . GLY A 1 222 ? 13.554 -2.634 46.927 1.00 38.38 252 GLY A N 1
ATOM 1584 C CA . GLY A 1 222 ? 14.659 -3.213 46.195 1.00 37.07 252 GLY A CA 1
ATOM 1585 C C . GLY A 1 222 ? 14.459 -3.322 44.706 1.00 39.12 252 GLY A C 1
ATOM 1586 O O . GLY A 1 222 ? 15.003 -4.241 44.081 1.00 40.04 252 GLY A O 1
ATOM 1587 N N . ILE A 1 223 ? 13.685 -2.425 44.106 1.00 36.89 253 ILE A N 1
ATOM 1588 C CA . ILE A 1 223 ? 13.433 -2.455 42.669 1.00 35.24 253 ILE A CA 1
ATOM 1589 C C . ILE A 1 223 ? 14.524 -1.633 41.994 1.00 33.95 253 ILE A C 1
ATOM 1590 O O . ILE A 1 223 ? 14.688 -0.454 42.335 1.00 37.26 253 ILE A O 1
ATOM 1595 N N . PRO A 1 224 ? 15.306 -2.208 41.087 1.00 33.85 254 PRO A N 1
ATOM 1596 C CA . PRO A 1 224 ? 16.291 -1.390 40.376 1.00 31.57 254 PRO A CA 1
ATOM 1597 C C . PRO A 1 224 ? 15.577 -0.249 39.660 1.00 36.56 254 PRO A C 1
ATOM 1598 O O . PRO A 1 224 ? 14.486 -0.420 39.106 1.00 29.65 254 PRO A O 1
ATOM 1602 N N . SER A 1 225 ? 16.192 0.935 39.702 1.00 32.67 255 SER A N 1
ATOM 1603 C CA . SER A 1 225 ? 15.477 2.129 39.283 1.00 34.32 255 SER A CA 1
ATOM 1604 C C . SER A 1 225 ? 15.085 2.068 37.810 1.00 35.21 255 SER A C 1
ATOM 1605 O O . SER A 1 225 ? 14.031 2.596 37.434 1.00 30.00 255 SER A O 1
ATOM 1608 N N . ASP A 1 226 ? 15.879 1.397 36.970 1.00 29.94 256 ASP A N 1
ATOM 1609 C CA . ASP A 1 226 ? 15.522 1.337 35.552 1.00 30.27 256 ASP A CA 1
ATOM 1610 C C . ASP A 1 226 ? 14.342 0.405 35.257 1.00 31.67 256 ASP A C 1
ATOM 1611 O O . ASP A 1 226 ? 13.836 0.432 34.128 1.00 27.83 256 ASP A O 1
ATOM 1616 N N . LYS A 1 227 ? 13.883 -0.408 36.215 1.00 28.20 257 LYS A N 1
ATOM 1617 C CA . LYS A 1 227 ? 12.658 -1.194 36.035 1.00 30.51 257 LYS A CA 1
ATOM 1618 C C . LYS A 1 227 ? 11.384 -0.444 36.443 1.00 26.76 257 LYS A C 1
ATOM 1619 O O . LYS A 1 227 ? 10.300 -1.036 36.432 1.00 27.92 257 LYS A O 1
ATOM 1625 N N . LEU A 1 228 ? 11.480 0.829 36.797 1.00 28.91 258 LEU A N 1
ATOM 1626 C CA . LEU A 1 228 ? 10.405 1.539 37.473 1.00 28.17 258 LEU A CA 1
ATOM 1627 C C . LEU A 1 228 ? 9.760 2.519 36.504 1.00 24.66 258 LEU A C 1
ATOM 1628 O O . LEU A 1 2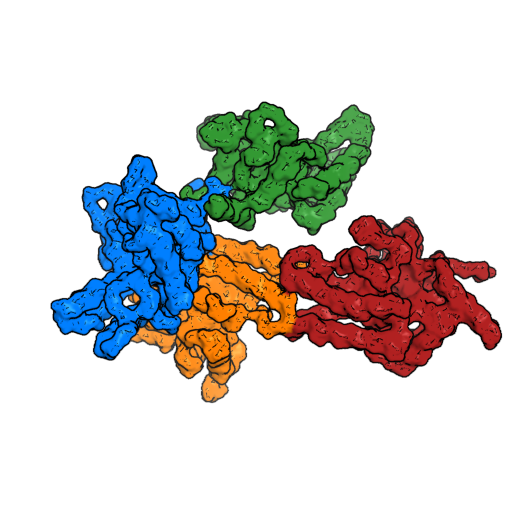28 ? 10.461 3.242 35.791 1.00 22.42 258 LEU A O 1
ATOM 1633 N N . LEU A 1 229 ? 8.431 2.507 36.440 1.00 22.59 259 LEU A N 1
ATOM 1634 C CA . LEU A 1 229 ? 7.677 3.526 35.723 1.00 25.31 259 LEU A CA 1
ATOM 1635 C C . LEU A 1 229 ? 6.721 4.209 36.692 1.00 27.00 259 LEU A C 1
ATOM 1636 O O . LEU A 1 229 ? 6.196 3.579 37.615 1.00 26.81 259 LEU A O 1
ATOM 1641 N N . ILE A 1 230 ? 6.494 5.503 36.485 1.00 25.83 260 ILE A N 1
ATOM 1642 C CA . ILE A 1 230 ? 5.406 6.196 37.168 1.00 30.09 260 ILE A CA 1
ATOM 1643 C C . ILE A 1 230 ? 4.279 6.405 36.166 1.00 29.35 260 ILE A C 1
ATOM 1644 O O . ILE A 1 230 ? 4.466 6.329 34.948 1.00 25.50 260 ILE A O 1
ATOM 1649 N N . THR A 1 231 ? 3.089 6.656 36.692 1.00 28.40 261 THR A N 1
ATOM 1650 C CA . THR A 1 231 ? 1.865 6.760 35.910 1.00 28.57 261 THR A CA 1
ATOM 1651 C C . THR A 1 231 ? 1.330 8.192 35.914 1.00 32.07 261 THR A C 1
ATOM 1652 O O . THR A 1 231 ? 1.226 8.817 36.977 1.00 27.34 261 THR A O 1
ATOM 1656 N N . GLY A 1 232 ? 0.970 8.698 34.720 1.00 28.83 262 GLY A N 1
ATOM 1657 C CA . GLY A 1 232 ? 0.250 9.946 34.604 1.00 26.07 262 GLY A CA 1
ATOM 1658 C C . GLY A 1 232 ? -0.987 9.766 33.742 1.00 33.06 262 GLY A C 1
ATOM 1659 O O . GLY A 1 232 ? -1.122 8.777 33.011 1.00 31.82 262 GLY A O 1
ATOM 1660 N N . ASP A 1 233 ? -1.895 10.746 33.833 1.00 32.27 263 ASP A N 1
ATOM 1661 C CA . ASP A 1 233 ? -3.176 10.721 33.130 1.00 28.31 263 ASP A CA 1
ATOM 1662 C C . ASP A 1 233 ? -3.304 12.028 32.360 1.00 29.53 263 ASP A C 1
ATOM 1663 O O . ASP A 1 233 ? -3.112 13.106 32.945 1.00 33.61 263 ASP A O 1
ATOM 1668 N N . PRO A 1 234 ? -3.627 11.984 31.063 1.00 33.19 264 PRO A N 1
ATOM 1669 C CA . PRO A 1 234 ? -3.719 13.231 30.269 1.00 28.67 264 PRO A CA 1
ATOM 1670 C C . PRO A 1 234 ? -4.706 14.268 30.812 1.00 32.18 264 PRO A C 1
ATOM 1671 O O . PRO A 1 234 ? -4.565 15.465 30.496 1.00 25.63 264 PRO A O 1
ATOM 1675 N N . GLU A 1 235 ? -5.704 13.847 31.593 1.00 30.13 265 GLU A N 1
ATOM 1676 C CA . GLU A 1 235 ? -6.769 14.715 32.071 1.00 32.29 265 GLU A CA 1
ATOM 1677 C C . GLU A 1 235 ? -6.535 15.227 33.477 1.00 33.54 265 GLU A C 1
ATOM 1678 O O . GLU A 1 235 ? -7.374 15.968 33.999 1.00 32.11 265 GLU A O 1
ATOM 1684 N N . LEU A 1 236 ? -5.438 14.843 34.114 1.00 36.09 266 LEU A N 1
ATOM 1685 C CA . LEU A 1 236 ? -5.206 15.210 35.502 1.00 34.14 266 LEU A CA 1
ATOM 1686 C C . LEU A 1 236 ? -4.191 16.333 35.564 1.00 33.21 266 LEU A C 1
ATOM 1687 O O . LEU A 1 236 ? -3.514 16.652 34.585 1.00 32.01 266 LEU A O 1
ATOM 1692 N N . MET A 1 237 ? -4.117 16.953 36.730 1.00 33.98 267 MET A N 1
ATOM 1693 C CA . MET A 1 237 ? -3.186 18.033 37.007 1.00 38.97 267 MET A CA 1
ATOM 1694 C C . MET A 1 237 ? -2.357 17.671 38.233 1.00 36.00 267 MET A C 1
ATOM 1695 O O . MET A 1 237 ? -2.694 16.761 38.992 1.00 30.72 267 MET A O 1
ATOM 1700 N N . THR A 1 238 ? -1.273 18.420 38.428 1.00 34.95 268 THR A N 1
ATOM 1701 C CA . THR A 1 238 ? -0.418 18.286 39.599 1.00 39.98 268 THR A CA 1
ATOM 1702 C C . THR A 1 238 ? 0.242 19.641 39.841 1.00 36.28 268 THR A C 1
ATOM 1703 O O . THR A 1 238 ? 0.086 20.578 39.048 1.00 36.65 268 THR A O 1
ATOM 1707 N N . THR A 1 239 ? 0.986 19.755 40.935 1.00 38.88 269 THR A N 1
ATOM 1708 C CA . THR A 1 239 ? 1.569 21.038 41.323 1.00 38.29 269 THR A CA 1
ATOM 1709 C C . THR A 1 239 ? 3.068 21.015 41.076 1.00 35.33 269 THR A C 1
ATOM 1710 O O . THR A 1 239 ? 3.764 20.135 41.583 1.00 40.25 269 THR A O 1
ATOM 1714 N N . ASP A 1 240 ? 3.570 21.984 40.314 1.00 39.11 270 ASP A N 1
ATOM 1715 C CA . ASP A 1 240 ? 4.997 22.013 40.019 1.00 40.86 270 ASP A CA 1
ATOM 1716 C C . ASP A 1 240 ? 5.784 22.651 41.166 1.00 42.76 270 ASP A C 1
ATOM 1717 O O . ASP A 1 240 ? 5.236 23.045 42.198 1.00 41.15 270 ASP A O 1
ATOM 1722 N N . ASN A 1 241 ? 7.100 22.747 40.972 1.00 45.87 271 ASN A N 1
ATOM 1723 C CA . ASN A 1 241 ? 8.004 23.179 42.034 1.00 54.56 271 ASN A CA 1
ATOM 1724 C C . ASN A 1 241 ? 7.916 24.679 42.301 1.00 55.90 271 ASN A C 1
ATOM 1725 O O . ASN A 1 241 ? 8.366 25.140 43.355 1.00 59.31 271 ASN A O 1
ATOM 1730 N N . ASN A 1 242 ? 7.366 25.439 41.363 1.00 56.37 272 ASN A N 1
ATOM 1731 C CA . ASN A 1 242 ? 7.014 26.840 41.555 1.00 52.23 272 ASN A CA 1
ATOM 1732 C C . ASN A 1 242 ? 5.635 26.968 42.199 1.00 55.19 272 ASN A C 1
ATOM 1733 O O . ASN A 1 242 ? 5.158 28.082 42.429 1.00 55.55 272 ASN A O 1
ATOM 1738 N N . ASP A 1 243 ? 4.953 25.830 42.399 1.00 57.46 273 ASP A N 1
ATOM 1739 C CA . ASP A 1 243 ? 3.677 25.713 43.109 1.00 53.47 273 ASP A CA 1
ATOM 1740 C C . ASP A 1 243 ? 2.541 26.319 42.243 1.00 52.95 273 ASP A C 1
ATOM 1741 O O . ASP A 1 243 ? 1.507 26.753 42.742 1.00 56.59 273 ASP A O 1
ATOM 1746 N N . GLY A 1 244 ? 2.743 26.338 40.914 1.00 46.74 274 GLY A N 1
ATOM 1747 C CA . GLY A 1 244 ? 1.651 26.493 39.984 1.00 42.66 274 GLY A CA 1
ATOM 1748 C C . GLY A 1 244 ? 1.148 25.149 39.458 1.00 50.05 274 GLY A C 1
ATOM 1749 O O . GLY A 1 244 ? 1.826 24.110 39.505 1.00 45.03 274 GLY A O 1
ATOM 1750 N N . LEU A 1 245 ? -0.059 25.208 38.908 1.00 42.54 275 LEU A N 1
ATOM 1751 C CA . LEU A 1 245 ? -0.808 24.037 38.500 1.00 39.97 275 LEU A CA 1
ATOM 1752 C C . LEU A 1 245 ? -0.480 23.690 37.049 1.00 44.86 275 LEU A C 1
ATOM 1753 O O . LEU A 1 245 ? -0.438 24.580 36.192 1.00 44.07 275 LEU A O 1
ATOM 1758 N N . VAL A 1 246 ? -0.226 22.403 36.775 1.00 39.66 276 VAL A N 1
ATOM 1759 C CA . VAL A 1 246 ? 0.224 21.936 35.457 1.00 40.09 276 VAL A CA 1
ATOM 1760 C C . VAL A 1 246 ? -0.325 20.537 35.189 1.00 38.73 276 VAL A C 1
ATOM 1761 O O . VAL A 1 246 ? -0.781 19.837 36.099 1.00 38.52 276 VAL A O 1
ATOM 1765 N N . SER A 1 247 ? -0.244 20.111 33.926 1.00 36.50 277 SER A N 1
ATOM 1766 C CA . SER A 1 247 ? -0.662 18.764 33.543 1.00 35.74 277 SER A CA 1
ATOM 1767 C C . SER A 1 247 ? 0.296 17.707 34.090 1.00 32.81 277 SER A C 1
ATOM 1768 O O . SER A 1 247 ? 1.520 17.877 34.041 1.00 31.38 277 SER A O 1
ATOM 1771 N N . GLN A 1 248 ? -0.268 16.594 34.583 1.00 33.20 278 GLN A N 1
ATOM 1772 C CA . GLN A 1 248 ? 0.557 15.476 35.049 1.00 34.02 278 GLN A CA 1
ATOM 1773 C C . GLN A 1 248 ? 1.560 15.023 34.000 1.00 30.06 278 GLN A C 1
ATOM 1774 O O . GLN A 1 248 ? 2.759 14.913 34.278 1.00 30.75 278 GLN A O 1
ATOM 1780 N N . VAL A 1 249 ? 1.070 14.684 32.800 1.00 29.92 279 VAL A N 1
ATOM 1781 C CA . VAL A 1 249 ? 1.915 13.965 31.851 1.00 28.62 279 VAL A CA 1
ATOM 1782 C C . VAL A 1 249 ? 3.200 14.728 31.544 1.00 33.35 279 VAL A C 1
ATOM 1783 O O . VAL A 1 249 ? 4.285 14.168 31.772 1.00 32.71 279 VAL A O 1
ATOM 1787 N N . PRO A 1 250 ? 3.163 15.995 31.089 1.00 28.10 280 PRO A N 1
ATOM 1788 C CA . PRO A 1 250 ? 4.445 16.681 30.826 1.00 31.39 280 PRO A CA 1
ATOM 1789 C C . PRO A 1 250 ? 5.259 16.888 32.086 1.00 32.92 280 PRO A C 1
ATOM 1790 O O . PRO A 1 250 ? 6.487 16.771 32.042 1.00 33.86 280 PRO A O 1
ATOM 1794 N N . PHE A 1 251 ? 4.622 17.148 33.225 1.00 30.05 281 PHE A N 1
ATOM 1795 C CA . PHE A 1 251 ? 5.416 17.317 34.434 1.00 32.42 281 PHE A CA 1
ATOM 1796 C C . PHE A 1 251 ? 5.980 15.979 34.914 1.00 32.38 281 PHE A C 1
ATOM 1797 O O . PHE A 1 251 ? 7.161 15.893 35.284 1.00 30.41 281 PHE A O 1
ATOM 1805 N N . PHE A 1 252 ? 5.173 14.912 34.884 1.00 34.53 282 PHE A N 1
ATOM 1806 C CA . PHE A 1 252 ? 5.696 13.615 35.312 1.00 31.25 282 PHE A CA 1
ATOM 1807 C C . PHE A 1 252 ? 6.786 13.117 34.372 1.00 29.97 282 PHE A C 1
ATOM 1808 O O . PHE A 1 252 ? 7.661 12.348 34.796 1.00 30.25 282 PHE A O 1
ATOM 1816 N N . ALA A 1 253 ? 6.748 13.532 33.096 1.00 29.12 283 ALA A N 1
ATOM 1817 C CA . ALA A 1 253 ? 7.821 13.178 32.164 1.00 29.79 283 ALA A CA 1
ATOM 1818 C C . ALA A 1 253 ? 9.157 13.738 32.636 1.00 31.47 283 ALA A C 1
ATOM 1819 O O . ALA A 1 253 ? 10.170 13.030 32.650 1.00 30.50 283 ALA A O 1
ATOM 1821 N N . ILE A 1 254 ? 9.179 15.018 33.026 1.00 31.50 284 ILE A N 1
ATOM 1822 C CA . ILE A 1 254 ? 10.402 15.604 33.574 1.00 33.25 284 ILE A CA 1
ATOM 1823 C C . ILE A 1 254 ? 10.824 14.854 34.832 1.00 32.61 284 ILE A C 1
ATOM 1824 O O . ILE A 1 254 ? 12.012 14.588 35.045 1.00 33.41 284 ILE A O 1
ATOM 1829 N N . GLN A 1 255 ? 9.852 14.478 35.674 1.00 29.75 285 GLN A N 1
ATOM 1830 C CA . GLN A 1 255 ? 10.169 13.868 36.962 1.00 32.55 285 GLN A CA 1
ATOM 1831 C C . GLN A 1 255 ? 10.722 12.465 36.833 1.00 36.40 285 GLN A C 1
ATOM 1832 O O . GLN A 1 255 ? 11.381 11.997 37.768 1.00 37.31 285 GLN A O 1
ATOM 1838 N N . VAL A 1 256 ? 10.463 11.774 35.717 1.00 35.83 286 VAL A N 1
ATOM 1839 C CA . VAL A 1 256 ? 11.132 10.498 35.483 1.00 34.45 286 VAL A CA 1
ATOM 1840 C C . VAL A 1 256 ? 12.636 10.670 35.654 1.00 39.66 286 VAL A C 1
ATOM 1841 O O . VAL A 1 256 ? 13.331 9.774 36.155 1.00 37.61 286 VAL A O 1
ATOM 1845 N N . ILE A 1 257 ? 13.156 11.831 35.272 1.00 35.63 287 ILE A N 1
ATOM 1846 C CA . ILE A 1 257 ? 14.572 12.121 35.426 1.00 39.69 287 ILE A CA 1
ATOM 1847 C C . ILE A 1 257 ? 14.838 12.755 36.785 1.00 44.20 287 ILE A C 1
ATOM 1848 O O . ILE A 1 257 ? 15.544 12.178 37.622 1.00 43.42 287 ILE A O 1
ATOM 1853 N N . ASP A 1 258 ? 14.235 13.927 37.022 1.00 38.18 288 ASP A N 1
ATOM 1854 C CA . ASP A 1 258 ? 14.557 14.731 38.199 1.00 44.12 288 ASP A CA 1
ATOM 1855 C C . ASP A 1 258 ? 14.255 14.015 39.511 1.00 42.57 288 ASP A C 1
ATOM 1856 O O . ASP A 1 258 ? 14.889 14.309 40.531 1.00 44.25 288 ASP A O 1
ATOM 1861 N N . CYS A 1 259 ? 13.286 13.105 39.534 1.00 45.20 289 CYS A N 1
ATOM 1862 C CA . CYS A 1 259 ? 13.022 12.385 40.777 1.00 40.54 289 CYS A CA 1
ATOM 1863 C C . CYS A 1 259 ? 13.836 11.111 40.864 1.00 46.37 289 CYS A C 1
ATOM 1864 O O . CYS A 1 259 ? 13.351 10.059 41.287 1.00 44.51 289 CYS A O 1
ATOM 1867 N N . GLY A 1 260 ? 15.115 11.222 40.516 1.00 56.16 290 GLY A N 1
ATOM 1868 C CA . GLY A 1 260 ? 16.017 10.104 40.458 1.00 47.56 290 GLY A CA 1
ATOM 1869 C C . GLY A 1 260 ? 15.690 9.440 39.164 1.00 44.28 290 GLY A C 1
ATOM 1870 O O . GLY A 1 260 ? 14.522 9.148 38.897 1.00 55.50 290 GLY A O 1
ATOM 1871 N N . PRO A 1 261 ? 16.676 9.248 38.295 1.00 41.31 291 PRO A N 1
ATOM 1872 C CA . PRO A 1 261 ? 16.361 8.671 36.981 1.00 37.09 291 PRO A CA 1
ATOM 1873 C C . PRO A 1 261 ? 15.828 7.258 37.172 1.00 38.69 291 PRO A C 1
ATOM 1874 O O . PRO A 1 261 ? 16.476 6.397 37.781 1.00 36.91 291 PRO A O 1
ATOM 1878 N N . ILE A 1 262 ? 14.589 7.060 36.738 1.00 37.36 292 ILE A N 1
ATOM 1879 C CA . ILE A 1 262 ? 13.953 5.753 36.757 1.00 34.47 292 ILE A CA 1
ATOM 1880 C C . ILE A 1 262 ? 13.765 5.333 35.306 1.00 32.43 292 ILE A C 1
ATOM 1881 O O . ILE A 1 262 ? 14.349 5.943 34.397 1.00 29.32 292 ILE A O 1
ATOM 1886 N N . GLY A 1 263 ? 12.938 4.311 35.074 1.00 31.76 293 GLY A N 1
ATOM 1887 C CA . GLY A 1 263 ? 12.882 3.686 33.759 1.00 30.53 293 GLY A CA 1
ATOM 1888 C C . GLY A 1 263 ? 11.979 4.378 32.755 1.00 31.27 293 GLY A C 1
ATOM 1889 O O . GLY A 1 263 ? 12.241 4.329 31.547 1.00 29.79 293 GLY A O 1
ATOM 1890 N N . GLY A 1 264 ? 10.902 5.004 33.205 1.00 27.66 294 GLY A N 1
ATOM 1891 C CA . GLY A 1 264 ? 10.110 5.742 32.245 1.00 26.18 294 GLY A CA 1
ATOM 1892 C C . GLY A 1 264 ? 8.729 6.052 32.781 1.00 27.91 294 GLY A C 1
ATOM 1893 O O . GLY A 1 264 ? 8.497 6.060 33.990 1.00 25.20 294 GLY A O 1
ATOM 1894 N N . LEU A 1 265 ? 7.827 6.304 31.835 1.00 29.40 295 LEU A N 1
ATOM 1895 C CA . LEU A 1 265 ? 6.510 6.843 32.118 1.00 27.24 295 LEU A CA 1
ATOM 1896 C C . LEU A 1 265 ? 5.430 5.933 31.548 1.00 25.77 295 LEU A C 1
ATOM 1897 O O . LEU A 1 265 ? 5.547 5.429 30.427 1.00 26.23 295 LEU A O 1
ATOM 1902 N N . MET A 1 266 ? 4.369 5.747 32.318 1.00 23.05 296 MET A N 1
ATOM 1903 C CA . MET A 1 266 ? 3.182 5.042 31.871 1.00 23.34 296 MET A CA 1
ATOM 1904 C C . MET A 1 266 ? 2.045 6.052 31.828 1.00 31.58 296 MET A C 1
ATOM 1905 O O . MET A 1 266 ? 1.813 6.765 32.819 1.00 24.29 296 MET A O 1
ATOM 1910 N N . ILE A 1 267 ? 1.341 6.122 30.695 1.00 26.50 297 ILE A N 1
ATOM 1911 C CA . ILE A 1 267 ? 0.250 7.080 30.526 1.00 28.10 297 ILE A CA 1
ATOM 1912 C C . ILE A 1 267 ? -1.043 6.281 30.494 1.00 26.91 297 ILE A C 1
ATOM 1913 O O . ILE A 1 267 ? -1.358 5.603 29.508 1.00 24.16 297 ILE A O 1
ATOM 1918 N N . GLN A 1 268 ? -1.791 6.336 31.588 1.00 25.72 298 GLN A N 1
ATOM 1919 C CA . GLN A 1 268 ? -3.114 5.748 31.558 1.00 31.06 298 GLN A CA 1
ATOM 1920 C C . GLN A 1 268 ? -4.051 6.651 30.763 1.00 28.10 298 GLN A C 1
ATOM 1921 O O . GLN A 1 268 ? -3.727 7.807 30.458 1.00 25.65 298 GLN A O 1
ATOM 1927 N N . ASN A 1 269 ? -5.204 6.092 30.379 1.00 29.54 299 ASN A N 1
ATOM 1928 C CA . ASN A 1 269 ? -6.285 6.878 29.768 1.00 27.04 299 ASN A CA 1
ATOM 1929 C C . ASN A 1 269 ? -5.762 7.679 28.570 1.00 28.40 299 ASN A C 1
ATOM 1930 O O . ASN A 1 269 ? -6.066 8.866 28.394 1.00 27.86 299 ASN A O 1
ATOM 1935 N N . VAL A 1 270 ? -4.932 7.031 27.745 1.00 23.42 300 VAL A N 1
ATOM 1936 C CA . VAL A 1 270 ? -4.260 7.761 26.666 1.00 27.83 300 VAL A CA 1
ATOM 1937 C C . VAL A 1 270 ? -5.231 8.222 25.579 1.00 27.57 300 VAL A C 1
ATOM 1938 O O . VAL A 1 270 ? -4.926 9.177 24.852 1.00 27.52 300 VAL A O 1
ATOM 1942 N N . ALA A 1 271 ? -6.383 7.563 25.428 1.00 21.15 301 ALA A N 1
ATOM 1943 C CA . ALA A 1 271 ? -7.367 8.025 24.458 1.00 28.42 301 ALA A CA 1
ATOM 1944 C C . ALA A 1 271 ? -7.749 9.476 24.703 1.00 31.73 301 ALA A C 1
ATOM 1945 O O . ALA A 1 271 ? -8.014 10.218 23.748 1.00 29.54 301 ALA A O 1
ATOM 1947 N N . ALA A 1 272 ? -7.780 9.904 25.972 1.00 27.79 302 ALA A N 1
ATOM 1948 C CA . ALA A 1 272 ? -8.098 11.299 26.263 1.00 31.98 302 ALA A CA 1
ATOM 1949 C C . ALA A 1 272 ? -7.088 12.244 25.623 1.00 28.71 302 ALA A C 1
ATOM 1950 O O . ALA A 1 272 ? -7.434 13.385 25.311 1.00 32.82 302 ALA A O 1
ATOM 1952 N N . ASP A 1 273 ? -5.850 11.789 25.392 1.00 24.73 303 ASP A N 1
ATOM 1953 C CA . ASP A 1 273 ? -4.821 12.614 24.757 1.00 23.35 303 ASP A CA 1
ATOM 1954 C C . ASP A 1 273 ? -4.950 12.652 23.234 1.00 27.32 303 ASP A C 1
ATOM 1955 O O . ASP A 1 273 ? -4.123 13.288 22.571 1.00 24.96 303 ASP A O 1
ATOM 1960 N N . TYR A 1 274 ? -5.963 11.994 22.659 1.00 27.20 304 TYR A N 1
ATOM 1961 C CA . TYR A 1 274 ? -6.041 11.884 21.203 1.00 30.49 304 TYR A CA 1
ATOM 1962 C C . TYR A 1 274 ? -6.125 13.257 20.538 1.00 31.70 304 TYR A C 1
ATOM 1963 O O . TYR A 1 274 ? -5.343 13.567 19.631 1.00 31.39 304 TYR A O 1
ATOM 1972 N N . SER A 1 275 ? -7.066 14.093 20.977 1.00 28.91 305 SER A N 1
ATOM 1973 C CA . SER A 1 275 ? -7.539 15.231 20.193 1.00 34.14 305 SER A CA 1
ATOM 1974 C C . SER A 1 275 ? -6.833 16.525 20.597 1.00 28.11 305 SER A C 1
ATOM 1975 O O . SER A 1 275 ? -6.835 16.905 21.775 1.00 25.67 305 SER A O 1
ATOM 1978 N N . HIS A 1 276 ? -6.225 17.188 19.617 1.00 26.37 306 HIS A N 1
ATOM 1979 C CA . HIS A 1 276 ? -5.555 18.475 19.803 1.00 32.39 306 HIS A CA 1
ATOM 1980 C C . HIS A 1 276 ? -5.783 19.319 18.550 1.00 32.39 306 HIS A C 1
ATOM 1981 O O . HIS A 1 276 ? -6.572 18.956 17.676 1.00 39.89 306 HIS A O 1
ATOM 1988 N N . ALA A 1 277 ? -5.136 20.482 18.476 1.00 42.35 307 ALA A N 1
ATOM 1989 C CA . ALA A 1 277 ? -5.345 21.370 17.329 1.00 45.96 307 ALA A CA 1
ATOM 1990 C C . ALA A 1 277 ? -4.970 20.673 16.026 1.00 53.70 307 ALA A C 1
ATOM 1991 O O . ALA A 1 277 ? -5.822 20.440 15.155 1.00 52.88 307 ALA A O 1
ATOM 1993 N N . ASN A 1 278 ? -3.692 20.313 15.885 1.00 50.84 308 ASN A N 1
ATOM 1994 C CA . ASN A 1 278 ? -3.181 19.710 14.661 1.00 55.50 308 ASN A CA 1
ATOM 1995 C C . ASN A 1 278 ? -2.782 18.249 14.856 1.00 58.38 308 ASN A C 1
ATOM 1996 O O . ASN A 1 278 ? -3.344 17.365 14.194 1.00 55.41 308 ASN A O 1
ATOM 2001 N N . ILE A 1 279 ? -1.845 17.940 15.762 1.00 47.49 309 ILE A N 1
ATOM 2002 C CA . ILE A 1 279 ? -1.318 16.580 15.829 1.00 51.25 309 ILE A CA 1
ATOM 2003 C C . ILE A 1 279 ? -1.988 15.790 16.953 1.00 44.27 309 ILE A C 1
ATOM 2004 O O . ILE A 1 279 ? -2.307 16.320 18.030 1.00 37.63 309 ILE A O 1
ATOM 2009 N N . THR A 1 280 ? -2.241 14.515 16.674 1.00 32.64 310 THR A N 1
ATOM 2010 C CA . THR A 1 280 ? -2.825 13.620 17.656 1.00 34.85 310 THR A CA 1
ATOM 2011 C C . THR A 1 280 ? -1.816 13.299 18.758 1.00 30.61 310 THR A C 1
ATOM 2012 O O . THR A 1 280 ? -0.600 13.370 18.557 1.00 27.85 310 THR A O 1
ATOM 2016 N N . TYR A 1 281 ? -2.339 12.972 19.943 1.00 24.81 311 TYR A N 1
ATOM 2017 C CA . TYR A 1 281 ? -1.530 12.426 21.037 1.00 29.33 311 TYR A CA 1
ATOM 2018 C C . TYR A 1 281 ? -0.378 13.360 21.380 1.00 27.36 311 TYR A C 1
ATOM 2019 O O . TYR A 1 281 ? 0.761 12.935 21.592 1.00 25.22 311 TYR A O 1
ATOM 2028 N N . LYS A 1 282 ? -0.691 14.652 21.441 1.00 29.42 312 LYS A N 1
ATOM 2029 C CA . LYS A 1 282 ? 0.346 15.666 21.572 1.00 30.38 312 LYS A CA 1
ATOM 2030 C C . LYS A 1 282 ? 1.135 15.507 22.873 1.00 27.27 312 LYS A C 1
ATOM 2031 O O . LYS A 1 282 ? 2.365 15.650 22.882 1.00 28.26 312 LYS A O 1
ATOM 2037 N N . GLU A 1 283 ? 0.453 15.244 23.990 1.00 23.99 313 GLU A N 1
ATOM 2038 C CA . GLU A 1 283 ? 1.191 15.135 25.247 1.00 29.42 313 GLU A CA 1
ATOM 2039 C C . GLU A 1 283 ? 2.049 13.872 25.268 1.00 29.46 313 GLU A C 1
ATOM 2040 O O . GLU A 1 283 ? 3.134 13.873 25.857 1.00 28.49 313 GLU A O 1
ATOM 2046 N N . THR A 1 284 ? 1.583 12.794 24.632 1.00 23.53 314 THR A N 1
ATOM 2047 C CA . THR A 1 284 ? 2.368 11.565 24.581 1.00 21.99 314 THR A CA 1
ATOM 2048 C C . THR A 1 284 ? 3.613 11.761 23.725 1.00 26.68 314 THR A C 1
ATOM 2049 O O . THR A 1 284 ? 4.727 11.400 24.133 1.00 24.08 314 THR A O 1
ATOM 2053 N N . ARG A 1 285 ? 3.439 12.339 22.529 1.00 24.31 315 ARG A N 1
ATOM 2054 C CA . ARG A 1 285 ? 4.587 12.700 21.706 1.00 27.89 315 ARG A CA 1
ATOM 2055 C C . ARG A 1 285 ? 5.516 13.660 22.441 1.00 29.40 315 ARG A C 1
ATOM 2056 O O . ARG A 1 285 ? 6.743 13.557 22.320 1.00 30.85 315 ARG A O 1
ATOM 2064 N N . GLY A 1 286 ? 4.954 14.603 23.202 1.00 24.45 316 GLY A N 1
ATOM 2065 C CA . GLY A 1 286 ? 5.793 15.580 23.879 1.00 24.86 316 GLY A CA 1
ATOM 2066 C C . GLY A 1 286 ? 6.604 14.978 25.013 1.00 28.66 316 GLY A C 1
ATOM 2067 O O . GLY A 1 286 ? 7.747 15.380 25.254 1.00 25.15 316 GLY A O 1
ATOM 2068 N N . ALA A 1 287 ? 6.024 14.014 25.734 1.00 27.36 317 ALA A N 1
ATOM 2069 C CA . ALA A 1 287 ? 6.769 13.349 26.798 1.00 26.36 317 ALA A CA 1
ATOM 2070 C C . ALA A 1 287 ? 7.912 12.531 26.226 1.00 27.35 317 ALA A C 1
ATOM 2071 O O . ALA A 1 287 ? 8.982 12.436 26.841 1.00 26.45 317 ALA A O 1
ATOM 2073 N N . ILE A 1 288 ? 7.701 11.945 25.042 1.00 23.74 318 ILE A N 1
ATOM 2074 C CA . ILE A 1 288 ? 8.739 11.150 24.397 1.00 27.52 318 ILE A CA 1
ATOM 2075 C C . ILE A 1 288 ? 9.895 12.049 23.972 1.00 30.68 318 ILE A C 1
ATOM 2076 O O . ILE A 1 288 ? 11.066 11.750 24.237 1.00 29.85 318 ILE A O 1
ATOM 2081 N N . GLN A 1 289 ? 9.580 13.190 23.347 1.00 32.85 319 GLN A N 1
ATOM 2082 C CA . GLN A 1 289 ? 10.627 14.105 22.887 1.00 35.46 319 GLN A CA 1
ATOM 2083 C C . GLN A 1 289 ? 11.379 14.732 24.065 1.00 32.72 319 GLN A C 1
ATOM 2084 O O . GLN A 1 289 ? 12.604 14.874 24.014 1.00 36.95 319 GLN A O 1
ATOM 2090 N N . THR A 1 290 ? 10.667 15.075 25.143 1.00 27.09 320 THR A N 1
ATOM 2091 C CA . THR A 1 290 ? 11.291 15.562 26.374 1.00 30.23 320 THR A CA 1
ATOM 2092 C C . THR A 1 290 ? 12.286 14.556 26.951 1.00 32.02 320 THR A C 1
ATOM 2093 O O . THR A 1 290 ? 13.405 14.917 27.332 1.00 34.03 320 THR A O 1
ATOM 2097 N N . LEU A 1 291 ? 11.867 13.295 27.078 1.00 32.50 321 LEU A N 1
ATOM 2098 C CA . LEU A 1 291 ? 12.722 12.279 27.678 1.00 28.88 321 LEU A CA 1
ATOM 2099 C C . LEU A 1 291 ? 13.848 11.856 26.741 1.00 33.47 321 LEU A C 1
ATOM 2100 O O . LEU A 1 291 ? 14.996 11.714 27.177 1.00 35.51 321 LEU A O 1
ATOM 2105 N N . ASN A 1 292 ? 13.551 11.648 25.456 1.00 29.07 322 ASN A N 1
ATOM 2106 C CA . ASN A 1 292 ? 14.532 11.162 24.484 1.00 29.24 322 ASN A CA 1
ATOM 2107 C C . ASN A 1 292 ? 14.588 12.104 23.286 1.00 32.39 322 ASN A C 1
ATOM 2108 O O . ASN A 1 292 ? 14.105 11.787 22.192 1.00 30.72 322 ASN A O 1
ATOM 2113 N N . PRO A 1 293 ? 15.184 13.280 23.461 1.00 38.60 323 PRO A N 1
ATOM 2114 C CA . PRO A 1 293 ? 15.192 14.263 22.374 1.00 36.79 323 PRO A CA 1
ATOM 2115 C C . PRO A 1 293 ? 15.842 13.690 21.126 1.00 41.69 323 PRO A C 1
ATOM 2116 O O . PRO A 1 293 ? 16.836 12.961 21.192 1.00 37.02 323 PRO A O 1
ATOM 2120 N N . SER A 1 294 ? 15.239 13.985 19.986 1.00 43.72 324 SER A N 1
ATOM 2121 C CA . SER A 1 294 ? 15.794 13.513 18.731 1.00 47.29 324 SER A CA 1
ATOM 2122 C C . SER A 1 294 ? 17.094 14.259 18.431 1.00 41.67 324 SER A C 1
ATOM 2123 O O . SER A 1 294 ? 17.206 15.456 18.717 1.00 36.78 324 SER A O 1
ATOM 2126 N N . PRO A 1 295 ? 18.096 13.580 17.859 1.00 45.42 325 PRO A N 1
ATOM 2127 C CA . PRO A 1 295 ? 19.334 14.276 17.478 1.00 37.26 325 PRO A CA 1
ATOM 2128 C C . PRO A 1 295 ? 19.170 15.213 16.291 1.00 41.26 325 PRO A C 1
ATOM 2129 O O . PRO A 1 295 ? 20.128 15.919 15.946 1.00 47.04 325 PRO A O 1
ATOM 2133 N N . LEU A 1 296 ? 17.993 15.268 15.676 1.00 41.20 326 LEU A N 1
ATOM 2134 C CA . LEU A 1 296 ? 17.805 16.042 14.458 1.00 46.38 326 LEU A CA 1
ATOM 2135 C C . LEU A 1 296 ? 16.904 17.260 14.674 1.00 51.07 326 LEU A C 1
ATOM 2136 O O . LEU A 1 296 ? 15.690 17.122 14.853 1.00 60.53 326 LEU A O 1
ATOM 2141 N N . PRO B 1 18 ? -6.259 -28.043 6.025 1.00 50.35 48 PRO B N 1
ATOM 2142 C CA . PRO B 1 18 ? -6.027 -26.595 6.165 1.00 49.02 48 PRO B CA 1
ATOM 2143 C C . PRO B 1 18 ? -6.588 -26.016 7.543 1.00 46.73 48 PRO B C 1
ATOM 2144 O O . PRO B 1 18 ? -5.811 -25.411 8.278 1.00 46.73 48 PRO B O 1
ATOM 2146 N N . GLU B 1 19 ? -7.904 -26.173 7.842 1.00 54.57 49 GLU B N 1
ATOM 2147 C CA . GLU B 1 19 ? -8.310 -26.251 9.240 1.00 47.00 49 GLU B CA 1
ATOM 2148 C C . GLU B 1 19 ? -7.469 -27.152 10.084 1.00 45.28 49 GLU B C 1
ATOM 2149 O O . GLU B 1 19 ? -7.051 -26.697 11.134 1.00 43.52 49 GLU B O 1
ATOM 2151 N N . LEU B 1 20 ? -7.352 -28.452 9.776 1.00 42.53 50 LEU B N 1
ATOM 2152 C CA . LEU B 1 20 ? -6.619 -29.313 10.703 1.00 37.50 50 LEU B CA 1
ATOM 2153 C C . LEU B 1 20 ? -5.192 -28.812 10.904 1.00 37.70 50 LEU B C 1
ATOM 2154 O O . LEU B 1 20 ? -4.651 -28.905 12.009 1.00 38.32 50 LEU B O 1
ATOM 2159 N N . TYR B 1 21 ? -4.579 -28.249 9.865 1.00 37.06 51 TYR B N 1
ATOM 2160 C CA . TYR B 1 21 ? -3.246 -27.694 10.019 1.00 38.02 51 TYR B CA 1
ATOM 2161 C C . TYR B 1 21 ? -3.255 -26.508 10.971 1.00 39.74 51 TYR B C 1
ATOM 2162 O O . TYR B 1 21 ? -2.360 -26.376 11.818 1.00 36.86 51 TYR B O 1
ATOM 2171 N N . ALA B 1 22 ? -4.265 -25.640 10.861 1.00 35.55 52 ALA B N 1
ATOM 2172 C CA . ALA B 1 22 ? -4.339 -24.502 11.771 1.00 34.49 52 ALA B CA 1
ATOM 2173 C C . ALA B 1 22 ? -4.525 -24.970 13.205 1.00 36.11 52 ALA B C 1
ATOM 2174 O O . ALA B 1 22 ? -3.965 -24.387 14.143 1.00 34.95 52 ALA B O 1
ATOM 2176 N N . ARG B 1 23 ? -5.305 -26.025 13.400 1.00 35.34 53 ARG B N 1
ATOM 2177 C CA A ARG B 1 23 ? -5.477 -26.527 14.756 0.49 43.17 53 ARG B CA 1
ATOM 2178 C CA B ARG B 1 23 ? -5.483 -26.562 14.744 0.51 39.70 53 ARG B CA 1
ATOM 2179 C C . ARG B 1 23 ? -4.178 -27.145 15.271 1.00 33.90 53 ARG B C 1
ATOM 2180 O O . ARG B 1 23 ? -3.860 -27.023 16.463 1.00 32.80 53 ARG B O 1
ATOM 2195 N N . TYR B 1 24 ? -3.399 -27.767 14.387 1.00 31.02 54 TYR B N 1
ATOM 2196 C CA . TYR B 1 24 ? -2.123 -28.334 14.795 1.00 31.23 54 TYR B CA 1
ATOM 2197 C C . TYR B 1 24 ? -1.130 -27.239 15.163 1.00 31.24 54 TYR B C 1
ATOM 2198 O O . TYR B 1 24 ? -0.493 -27.312 16.223 1.00 29.98 54 TYR B O 1
ATOM 2207 N N . THR B 1 25 ? -0.985 -26.206 14.314 1.00 30.52 55 THR B N 1
ATOM 2208 C CA . THR B 1 25 ? -0.016 -25.156 14.640 1.00 30.72 55 THR B CA 1
ATOM 2209 C C . THR B 1 25 ? -0.401 -24.440 15.919 1.00 33.04 55 THR B C 1
ATOM 2210 O O .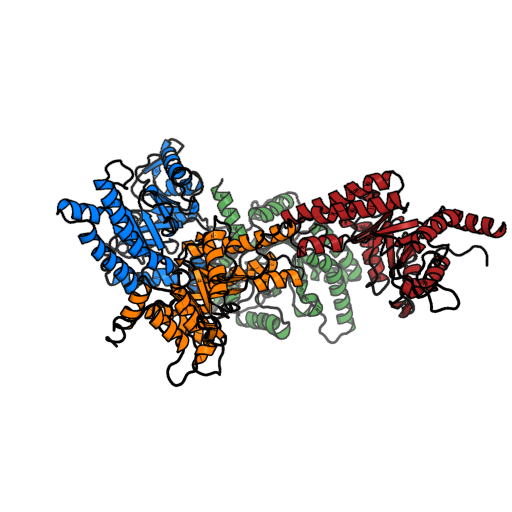 THR B 1 25 ? 0.482 -24.050 16.699 1.00 26.90 55 THR B O 1
ATOM 2214 N N . GLN B 1 26 ? -1.711 -24.286 16.162 1.00 31.58 56 GLN B N 1
ATOM 2215 C CA . GLN B 1 26 ? -2.176 -23.726 17.424 1.00 31.50 56 GLN B CA 1
ATOM 2216 C C . GLN B 1 26 ? -1.768 -24.622 18.592 1.00 32.96 56 GLN B C 1
ATOM 2217 O O . GLN B 1 26 ? -1.331 -24.131 19.641 1.00 33.11 56 GLN B O 1
ATOM 2223 N N . ALA B 1 27 ? -1.849 -25.940 18.417 1.00 32.90 57 ALA B N 1
ATOM 2224 C CA . ALA B 1 27 ? -1.368 -26.827 19.473 1.00 31.83 57 ALA B CA 1
ATOM 2225 C C . ALA B 1 27 ? 0.131 -26.638 19.718 1.00 28.93 57 ALA B C 1
ATOM 2226 O O . ALA B 1 27 ? 0.577 -26.592 20.876 1.00 28.69 57 ALA B O 1
ATOM 2228 N N . VAL B 1 28 ? 0.924 -26.501 18.648 1.00 27.22 58 VAL B N 1
ATOM 2229 C CA . VAL B 1 28 ? 2.373 -26.320 18.815 1.00 31.65 58 VAL B CA 1
ATOM 2230 C C . VAL B 1 28 ? 2.682 -25.024 19.569 1.00 31.35 58 VAL B C 1
ATOM 2231 O O . VAL B 1 28 ? 3.539 -24.998 20.466 1.00 30.82 58 VAL B O 1
ATOM 2235 N N . ARG B 1 29 ? 1.985 -23.935 19.236 1.00 27.22 59 ARG B N 1
ATOM 2236 C CA . ARG B 1 29 ? 2.235 -22.670 19.932 1.00 33.22 59 ARG B CA 1
ATOM 2237 C C . ARG B 1 29 ? 1.779 -22.736 21.389 1.00 36.82 59 ARG B C 1
ATOM 2238 O O . ARG B 1 29 ? 2.483 -22.253 22.286 1.00 37.64 59 ARG B O 1
ATOM 2246 N N . ASN B 1 30 ? 0.624 -23.356 21.648 1.00 28.35 60 ASN B N 1
ATOM 2247 C CA . ASN B 1 30 ? 0.132 -23.474 23.018 1.00 32.05 60 ASN B CA 1
ATOM 2248 C C . ASN B 1 30 ? 1.027 -24.376 23.859 1.00 35.05 60 ASN B C 1
ATOM 2249 O O . ASN B 1 30 ? 1.214 -24.126 25.056 1.00 36.49 60 ASN B O 1
ATOM 2254 N N . TYR B 1 31 ? 1.570 -25.441 23.258 1.00 32.27 61 TYR B N 1
ATOM 2255 C CA . TYR B 1 31 ? 2.568 -26.257 23.940 1.00 29.74 61 TYR B CA 1
ATOM 2256 C C . TYR B 1 31 ? 3.741 -25.408 24.435 1.00 29.96 61 TYR B C 1
ATOM 2257 O O . TYR B 1 31 ? 4.134 -25.487 25.604 1.00 31.75 61 TYR B O 1
ATOM 2266 N N . LYS B 1 32 ? 4.324 -24.591 23.552 1.00 31.83 62 LYS B N 1
ATOM 2267 C CA . LYS B 1 32 ? 5.501 -23.809 23.931 1.00 32.25 62 LYS B CA 1
ATOM 2268 C C . LYS B 1 32 ? 5.202 -22.743 24.976 1.00 29.86 62 LYS B C 1
ATOM 2269 O O . LYS B 1 32 ? 6.128 -22.294 25.657 1.00 24.80 62 LYS B O 1
ATOM 2275 N N . SER B 1 33 ? 3.944 -22.325 25.128 1.00 31.94 63 SER B N 1
ATOM 2276 C CA . SER B 1 33 ? 3.640 -21.307 26.130 1.00 36.55 63 SER B CA 1
ATOM 2277 C C . SER B 1 33 ? 3.301 -21.904 27.486 1.00 34.62 63 SER B C 1
ATOM 2278 O O . SER B 1 33 ? 3.002 -21.146 28.414 1.00 30.77 63 SER B O 1
ATOM 2281 N N . ARG B 1 34 ? 3.303 -23.228 27.620 1.00 29.97 64 ARG B N 1
ATOM 2282 C CA . ARG B 1 34 ? 3.100 -23.854 28.916 1.00 31.59 64 ARG B CA 1
ATOM 2283 C C . ARG B 1 34 ? 4.443 -24.313 29.470 1.00 32.23 64 ARG B C 1
ATOM 2284 O O . ARG B 1 34 ? 5.455 -24.362 28.763 1.00 31.00 64 ARG B O 1
ATOM 2292 N N . LYS B 1 35 ? 4.444 -24.658 30.752 1.00 26.77 65 LYS B N 1
ATOM 2293 C CA . LYS B 1 35 ? 5.680 -25.059 31.396 1.00 30.78 65 LYS B CA 1
ATOM 2294 C C . LYS B 1 35 ? 6.167 -26.358 30.766 1.00 32.62 65 LYS B C 1
ATOM 2295 O O . LYS B 1 35 ? 5.371 -27.274 30.532 1.00 39.74 65 LYS B O 1
ATOM 2301 N N . HIS B 1 36 ? 7.462 -26.419 30.447 1.00 30.91 66 HIS B N 1
ATOM 2302 C CA . HIS B 1 36 ? 8.071 -27.591 29.820 1.00 31.99 66 HIS B CA 1
ATOM 2303 C C . HIS B 1 36 ? 9.584 -27.396 29.774 1.00 28.82 66 HIS B C 1
ATOM 2304 O O . HIS B 1 36 ? 10.089 -26.282 29.901 1.00 30.19 66 HIS B O 1
ATOM 2311 N N . TYR B 1 37 ? 10.295 -28.496 29.585 1.00 28.71 67 TYR B N 1
ATOM 2312 C CA . TYR B 1 37 ? 11.737 -28.446 29.410 1.00 28.86 67 TYR B CA 1
ATOM 2313 C C . TYR B 1 37 ? 12.081 -27.921 28.026 1.00 30.67 67 TYR B C 1
ATOM 2314 O O . TYR B 1 37 ? 11.608 -28.444 27.011 1.00 26.91 67 TYR B O 1
ATOM 2323 N N . ALA B 1 38 ? 12.919 -26.898 27.982 1.00 26.77 68 ALA B N 1
ATOM 2324 C CA . ALA B 1 38 ? 13.258 -26.294 26.706 1.00 29.93 68 ALA B CA 1
ATOM 2325 C C . ALA B 1 38 ? 14.232 -27.192 25.952 1.00 24.49 68 ALA B C 1
ATOM 2326 O O . ALA B 1 38 ? 15.116 -27.822 26.546 1.00 21.45 68 ALA B O 1
ATOM 2328 N N . VAL B 1 39 ? 14.057 -27.274 24.638 1.00 21.48 69 VAL B N 1
ATOM 2329 C CA . VAL B 1 39 ? 15.044 -27.902 23.770 1.00 25.39 69 VAL B CA 1
ATOM 2330 C C . VAL B 1 39 ? 15.431 -26.900 22.693 1.00 25.45 69 VAL B C 1
ATOM 2331 O O . VAL B 1 39 ? 14.587 -26.492 21.885 1.00 26.48 69 VAL B O 1
ATOM 2335 N N . CYS B 1 40 ? 16.699 -26.499 22.688 1.00 23.74 70 CYS B N 1
ATOM 2336 C CA . CYS B 1 40 ? 17.198 -25.474 21.782 1.00 29.12 70 CYS B CA 1
ATOM 2337 C C . CYS B 1 40 ? 18.338 -26.055 20.967 1.00 28.51 70 CYS B C 1
ATOM 2338 O O . CYS B 1 40 ? 19.053 -26.951 21.434 1.00 24.65 70 CYS B O 1
ATOM 2341 N N . VAL B 1 41 ? 18.490 -25.568 19.734 1.00 24.95 71 VAL B N 1
ATOM 2342 C CA . VAL B 1 41 ? 19.439 -26.181 18.813 1.00 27.65 71 VAL B CA 1
ATOM 2343 C C . VAL B 1 41 ? 20.288 -25.079 18.202 1.00 31.04 71 VAL B C 1
ATOM 2344 O O . VAL B 1 41 ? 19.862 -23.923 18.096 1.00 25.73 71 VAL B O 1
ATOM 2348 N N . ARG B 1 42 ? 21.501 -25.449 17.803 1.00 29.09 72 ARG B N 1
ATOM 2349 C CA . ARG B 1 42 ? 22.422 -24.556 17.115 1.00 28.41 72 ARG B CA 1
ATOM 2350 C C . ARG B 1 42 ? 22.531 -25.025 15.673 1.00 29.98 72 ARG B C 1
ATOM 2351 O O . ARG B 1 42 ? 22.974 -26.151 15.419 1.00 27.75 72 ARG B O 1
ATOM 2359 N N . PHE B 1 43 ? 22.103 -24.183 14.737 1.00 25.10 73 PHE B N 1
ATOM 2360 C CA . PHE B 1 43 ? 22.014 -24.568 13.337 1.00 25.89 73 PHE B CA 1
ATOM 2361 C C . PHE B 1 43 ? 23.011 -23.803 12.471 1.00 30.45 73 PHE B C 1
ATOM 2362 O O . PHE B 1 43 ? 23.042 -22.564 12.469 1.00 28.23 73 PHE B O 1
ATOM 2370 N N . ASP B 1 44 ? 23.789 -24.549 11.705 1.00 28.60 74 ASP B N 1
ATOM 2371 C CA . ASP B 1 44 ? 24.778 -24.008 10.772 1.00 33.67 74 ASP B CA 1
ATOM 2372 C C . ASP B 1 44 ? 24.064 -23.570 9.488 1.00 34.29 74 ASP B C 1
ATOM 2373 O O . ASP B 1 44 ? 23.989 -24.303 8.496 1.00 33.69 74 ASP B O 1
ATOM 2378 N N . ASN B 1 45 ? 23.539 -22.350 9.508 1.00 28.63 75 ASN B N 1
ATOM 2379 C CA . ASN B 1 45 ? 22.627 -21.872 8.481 1.00 30.05 75 ASN B CA 1
ATOM 2380 C C . ASN B 1 45 ? 23.387 -21.192 7.341 1.00 28.92 75 ASN B C 1
ATOM 2381 O O . ASN B 1 45 ? 24.590 -20.912 7.428 1.00 29.25 75 ASN B O 1
ATOM 2386 N N . GLY B 1 46 ? 22.663 -20.919 6.260 1.00 27.16 76 GLY B N 1
ATOM 2387 C CA . GLY B 1 46 ? 23.189 -20.122 5.177 1.00 32.57 76 GLY B CA 1
ATOM 2388 C C . GLY B 1 46 ? 23.913 -20.869 4.077 1.00 34.06 76 GLY B C 1
ATOM 2389 O O . GLY B 1 46 ? 24.480 -20.217 3.200 1.00 37.26 76 GLY B O 1
ATOM 2390 N N . HIS B 1 47 ? 23.922 -22.202 4.094 1.00 38.95 77 HIS B N 1
ATOM 2391 C CA . HIS B 1 47 ? 24.582 -22.996 3.060 1.00 41.45 77 HIS B CA 1
ATOM 2392 C C . HIS B 1 47 ? 23.596 -23.378 1.954 1.00 41.01 77 HIS B C 1
ATOM 2393 O O . HIS B 1 47 ? 22.377 -23.277 2.108 1.00 38.20 77 HIS B O 1
ATOM 2400 N N . SER B 1 48 ? 24.136 -23.839 0.825 1.00 41.73 78 SER B N 1
ATOM 2401 C CA . SER B 1 48 ? 23.304 -24.281 -0.289 1.00 45.54 78 SER B CA 1
ATOM 2402 C C . SER B 1 48 ? 23.973 -25.464 -0.966 1.00 45.07 78 SER B C 1
ATOM 2403 O O . SER B 1 48 ? 25.156 -25.732 -0.763 1.00 45.32 78 SER B O 1
ATOM 2406 N N . GLY B 1 49 ? 23.189 -26.185 -1.764 1.00 52.18 79 GLY B N 1
ATOM 2407 C CA . GLY B 1 49 ? 23.662 -27.358 -2.467 1.00 53.70 79 GLY B CA 1
ATOM 2408 C C . GLY B 1 49 ? 23.408 -28.682 -1.766 1.00 59.30 79 GLY B C 1
ATOM 2409 O O . GLY B 1 49 ? 23.150 -29.686 -2.442 1.00 67.10 79 GLY B O 1
ATOM 2410 N N . ASP B 1 50 ? 23.466 -28.710 -0.427 1.00 53.49 80 ASP B N 1
ATOM 2411 C CA . ASP B 1 50 ? 23.409 -29.934 0.372 1.00 50.37 80 ASP B CA 1
ATOM 2412 C C . ASP B 1 50 ? 21.987 -30.487 0.561 1.00 45.91 80 ASP B C 1
ATOM 2413 O O . ASP B 1 50 ? 21.785 -31.284 1.482 1.00 53.44 80 ASP B O 1
ATOM 2418 N N . GLY B 1 51 ? 21.008 -30.100 -0.250 1.00 43.65 81 GLY B N 1
ATOM 2419 C CA . GLY B 1 51 ? 19.657 -30.605 -0.064 1.00 46.14 81 GLY B CA 1
ATOM 2420 C C . GLY B 1 51 ? 18.880 -29.907 1.048 1.00 43.83 81 GLY B C 1
ATOM 2421 O O . GLY B 1 51 ? 19.172 -28.768 1.449 1.00 44.36 81 GLY B O 1
ATOM 2422 N N . GLU B 1 52 ? 17.864 -30.619 1.558 1.00 43.32 82 GLU B N 1
ATOM 2423 C CA . GLU B 1 52 ? 16.929 -30.030 2.523 1.00 42.74 82 GLU B CA 1
ATOM 2424 C C . GLU B 1 52 ? 17.597 -29.655 3.840 1.00 39.70 82 GLU B C 1
ATOM 2425 O O . GLU B 1 52 ? 17.135 -28.741 4.531 1.00 38.94 82 GLU B O 1
ATOM 2431 N N . LYS B 1 53 ? 18.669 -30.344 4.213 1.00 38.37 83 LYS B N 1
ATOM 2432 C CA . LYS B 1 53 ? 19.334 -30.033 5.467 1.00 40.25 83 LYS B CA 1
ATOM 2433 C C . LYS B 1 53 ? 19.902 -28.617 5.499 1.00 43.67 83 LYS B C 1
ATOM 2434 O O . LYS B 1 53 ? 20.357 -28.175 6.560 1.00 43.79 83 LYS B O 1
ATOM 2440 N N . ASP B 1 54 ? 19.897 -27.890 4.379 1.00 40.08 84 ASP B N 1
ATOM 2441 C CA . ASP B 1 54 ? 20.449 -26.546 4.389 1.00 40.14 84 ASP B CA 1
ATOM 2442 C C . ASP B 1 54 ? 19.500 -25.528 5.002 1.00 40.99 84 ASP B C 1
ATOM 2443 O O . ASP B 1 54 ? 19.949 -24.433 5.374 1.00 37.45 84 ASP B O 1
ATOM 2448 N N . PHE B 1 55 ? 18.217 -25.866 5.135 1.00 33.87 85 PHE B N 1
ATOM 2449 C CA . PHE B 1 55 ? 17.164 -24.879 5.336 1.00 39.21 85 PHE B CA 1
ATOM 2450 C C . PHE B 1 55 ? 16.586 -24.903 6.747 1.00 39.27 85 PHE B C 1
ATOM 2451 O O . PHE B 1 55 ? 16.369 -25.973 7.333 1.00 32.75 85 PHE B O 1
ATOM 2459 N N . LEU B 1 56 ? 16.328 -23.696 7.269 1.00 34.30 86 LEU B N 1
ATOM 2460 C CA . LEU B 1 56 ? 15.625 -23.553 8.536 1.00 34.98 86 LEU B CA 1
ATOM 2461 C C . LEU B 1 56 ? 14.293 -24.283 8.541 1.00 33.95 86 LEU B C 1
ATOM 2462 O O . LEU B 1 56 ? 13.902 -24.852 9.567 1.00 33.50 86 LEU B O 1
ATOM 2467 N N . ARG B 1 57 ? 13.564 -24.250 7.414 1.00 32.84 87 ARG B N 1
ATOM 2468 C CA . ARG B 1 57 ? 12.248 -24.883 7.359 1.00 34.60 87 ARG B CA 1
ATOM 2469 C C . ARG B 1 57 ? 12.314 -26.366 7.711 1.00 34.86 87 ARG B C 1
ATOM 2470 O O . ARG B 1 57 ? 11.278 -26.965 8.024 1.00 32.59 87 ARG B O 1
ATOM 2478 N N . SER B 1 58 ? 13.508 -26.969 7.702 1.00 31.08 88 SER B N 1
ATOM 2479 C CA . SER B 1 58 ? 13.610 -28.386 8.034 1.00 32.51 88 SER B CA 1
ATOM 2480 C C . SER B 1 58 ? 13.647 -28.648 9.537 1.00 32.15 88 SER B C 1
ATOM 2481 O O . SER B 1 58 ? 13.526 -29.811 9.928 1.00 30.29 88 SER B O 1
ATOM 2484 N N . MET B 1 59 ? 13.787 -27.601 10.371 1.00 32.09 89 MET B N 1
ATOM 2485 C CA . MET B 1 59 ? 13.772 -27.750 11.829 1.00 31.10 89 MET B CA 1
ATOM 2486 C C . MET B 1 59 ? 12.477 -28.418 12.298 1.00 31.40 89 MET B C 1
ATOM 2487 O O . MET B 1 59 ? 11.401 -28.134 11.753 1.00 29.90 89 MET B O 1
ATOM 2492 N N . PRO B 1 60 ? 12.538 -29.300 13.307 1.00 35.59 90 PRO B N 1
ATOM 2493 C CA . PRO B 1 60 ? 11.302 -29.788 13.935 1.00 29.21 90 PRO B CA 1
ATOM 2494 C C . PRO B 1 60 ? 10.445 -28.622 14.412 1.00 28.63 90 PRO B C 1
ATOM 2495 O O . PRO B 1 60 ? 10.958 -27.607 14.883 1.00 25.52 90 PRO B O 1
ATOM 2499 N N . ASP B 1 61 ? 9.124 -28.773 14.274 1.00 28.60 91 ASP B N 1
ATOM 2500 C CA . ASP B 1 61 ? 8.200 -27.708 14.653 1.00 26.49 91 ASP B CA 1
ATOM 2501 C C . ASP B 1 61 ? 8.217 -27.414 16.146 1.00 30.72 91 ASP B C 1
ATOM 2502 O O . ASP B 1 61 ? 7.805 -26.316 16.549 1.00 25.40 91 ASP B O 1
ATOM 2507 N N . SER B 1 62 ? 8.686 -28.350 16.977 1.00 27.93 92 SER B N 1
ATOM 2508 C CA . SER B 1 62 ? 8.524 -28.237 18.423 1.00 28.13 92 SER B CA 1
ATOM 2509 C C . SER B 1 62 ? 9.798 -27.827 19.154 1.00 25.47 92 SER B C 1
ATOM 2510 O O . SER B 1 62 ? 9.798 -27.790 20.391 1.00 23.30 92 SER B O 1
ATOM 2513 N N . ILE B 1 63 ? 10.893 -27.558 18.437 1.00 25.59 93 ILE B N 1
ATOM 2514 C CA . ILE B 1 63 ? 12.050 -26.984 19.111 1.00 29.80 93 ILE B CA 1
ATOM 2515 C C . ILE B 1 63 ? 11.661 -25.623 19.671 1.00 26.14 93 ILE B C 1
ATOM 2516 O O . ILE B 1 63 ? 10.843 -24.891 19.097 1.00 24.66 93 ILE B O 1
ATOM 2521 N N . ASP B 1 64 ? 12.237 -25.280 20.819 1.00 26.69 94 ASP B N 1
ATOM 2522 C CA . ASP B 1 64 ? 11.867 -24.001 21.417 1.00 22.30 94 ASP B CA 1
ATOM 2523 C C . ASP B 1 64 ? 12.619 -22.847 20.772 1.00 23.75 94 ASP B C 1
ATOM 2524 O O . ASP B 1 64 ? 12.057 -21.760 20.591 1.00 26.64 94 ASP B O 1
ATOM 2529 N N . ALA B 1 65 ? 13.882 -23.054 20.415 1.00 20.12 95 ALA B N 1
ATOM 2530 C CA . ALA B 1 65 ? 14.657 -21.984 19.819 1.00 22.65 95 ALA B CA 1
ATOM 2531 C C . ALA B 1 65 ? 15.709 -22.594 18.909 1.00 26.74 95 ALA B C 1
ATOM 2532 O O . ALA B 1 65 ? 16.205 -23.702 19.147 1.00 27.39 95 ALA B O 1
ATOM 2534 N N . VAL B 1 66 ? 16.018 -21.868 17.845 1.00 22.07 96 VAL B N 1
ATOM 2535 C CA . VAL B 1 66 ? 17.113 -22.202 16.951 1.00 26.59 96 VAL B CA 1
ATOM 2536 C C . VAL B 1 66 ? 18.068 -21.024 16.927 1.00 28.77 96 VAL B C 1
ATOM 2537 O O . VAL B 1 66 ? 17.648 -19.869 16.789 1.00 23.22 96 VAL B O 1
ATOM 2541 N N . ILE B 1 67 ? 19.342 -21.329 17.086 1.00 28.55 97 ILE B N 1
ATOM 2542 C CA . ILE B 1 67 ? 20.413 -20.357 17.140 1.00 27.57 97 ILE B CA 1
ATOM 2543 C C . ILE B 1 67 ? 21.137 -20.403 15.797 1.00 32.47 97 ILE B C 1
ATOM 2544 O O . ILE B 1 67 ? 21.690 -21.446 15.417 1.00 30.38 97 ILE B O 1
ATOM 2549 N N . LEU B 1 68 ? 21.113 -19.290 15.065 1.00 25.12 98 LEU B N 1
ATOM 2550 C CA . LEU B 1 68 ? 21.730 -19.236 13.745 1.00 32.01 98 LEU B CA 1
ATOM 2551 C C . LEU B 1 68 ? 23.229 -19.023 13.892 1.00 27.36 98 LEU B C 1
ATOM 2552 O O . LEU B 1 68 ? 23.652 -17.967 14.355 1.00 29.17 98 LEU B O 1
ATOM 2557 N N . GLU B 1 69 ? 24.031 -20.011 13.483 1.00 30.12 99 GLU B N 1
ATOM 2558 C CA . GLU B 1 69 ? 25.490 -19.879 13.546 1.00 31.90 99 GLU B CA 1
ATOM 2559 C C . GLU B 1 69 ? 25.970 -18.656 12.780 1.00 33.13 99 GLU B C 1
ATOM 2560 O O . GLU B 1 69 ? 26.940 -17.993 13.180 1.00 27.45 99 GLU B O 1
ATOM 2566 N N . ASN B 1 70 ? 25.357 -18.397 11.629 1.00 28.88 100 ASN B N 1
ATOM 2567 C CA . ASN B 1 70 ? 25.807 -17.361 10.704 1.00 30.37 100 ASN B CA 1
ATOM 2568 C C . ASN B 1 70 ? 24.664 -16.379 10.518 1.00 30.43 100 ASN B C 1
ATOM 2569 O O . ASN B 1 70 ? 23.923 -16.441 9.531 1.00 31.28 100 ASN B O 1
ATOM 2574 N N . ALA B 1 71 ? 24.507 -15.474 11.484 1.00 29.56 101 ALA B N 1
ATOM 2575 C CA . ALA B 1 71 ? 23.344 -14.593 11.520 1.00 34.82 101 ALA B CA 1
ATOM 2576 C C . ALA B 1 71 ? 23.627 -13.165 11.047 1.00 35.43 101 ALA B C 1
ATOM 2577 O O . ALA B 1 71 ? 22.693 -12.353 10.989 1.00 36.93 101 ALA B O 1
ATOM 2579 N N . ALA B 1 72 ? 24.876 -12.843 10.692 1.00 34.78 102 ALA B N 1
ATOM 2580 C CA . ALA B 1 72 ? 25.244 -11.456 10.393 1.00 44.79 102 ALA B CA 1
ATOM 2581 C C . ALA B 1 72 ? 24.637 -10.976 9.079 1.00 46.94 102 ALA B C 1
ATOM 2582 O O . ALA B 1 72 ? 24.121 -9.854 9.000 1.00 49.72 102 ALA B O 1
ATOM 2584 N N . THR B 1 73 ? 24.714 -11.798 8.032 1.00 40.30 103 THR B N 1
ATOM 2585 C CA . THR B 1 73 ? 24.092 -11.510 6.739 1.00 44.52 103 THR B CA 1
ATOM 2586 C C . THR B 1 73 ? 23.265 -12.721 6.333 1.00 42.49 103 THR B C 1
ATOM 2587 O O . THR B 1 73 ? 23.817 -13.795 6.061 1.00 45.10 103 THR B O 1
ATOM 2591 N N . LEU B 1 74 ? 21.949 -12.549 6.293 1.00 38.66 104 LEU B N 1
ATOM 2592 C CA . LEU B 1 74 ? 21.017 -13.642 6.062 1.00 36.84 104 LEU B CA 1
ATOM 2593 C C . LEU B 1 74 ? 20.577 -13.677 4.606 1.00 37.62 104 LEU B C 1
ATOM 2594 O O . LEU B 1 74 ? 20.335 -12.632 3.999 1.00 38.29 104 LEU B O 1
ATOM 2599 N N . ASN B 1 75 ? 20.461 -14.892 4.054 1.00 37.83 105 ASN B N 1
ATOM 2600 C CA . ASN B 1 75 ? 20.162 -15.073 2.642 1.00 34.43 105 ASN B CA 1
ATOM 2601 C C . ASN B 1 75 ? 18.651 -15.176 2.443 1.00 35.62 105 ASN B C 1
ATOM 2602 O O . ASN B 1 75 ? 17.874 -15.139 3.402 1.00 37.21 105 ASN B O 1
ATOM 2607 N N . SER B 1 76 ? 18.231 -15.315 1.177 1.00 32.19 106 SER B N 1
ATOM 2608 C CA . SER B 1 76 ? 16.804 -15.309 0.850 1.00 34.26 106 SER B CA 1
ATOM 2609 C C . SER B 1 76 ? 16.068 -16.461 1.524 1.00 35.11 106 SER B C 1
ATOM 2610 O O . SER B 1 76 ? 14.935 -16.294 1.997 1.00 38.69 106 SER B O 1
ATOM 2613 N N . ALA B 1 77 ? 16.684 -17.644 1.551 1.00 29.29 107 ALA B N 1
ATOM 2614 C CA . ALA B 1 77 ? 16.060 -18.802 2.185 1.00 34.54 107 ALA B CA 1
ATOM 2615 C C . ALA B 1 77 ? 15.804 -18.548 3.669 1.00 34.62 107 ALA B C 1
ATOM 2616 O O . ALA B 1 77 ? 14.682 -18.743 4.158 1.00 32.10 107 ALA B O 1
ATOM 2618 N N . ASP B 1 78 ? 16.836 -18.104 4.402 1.00 24.12 108 ASP B N 1
ATOM 2619 C CA . ASP B 1 78 ? 16.670 -17.870 5.833 1.00 30.05 108 ASP B CA 1
ATOM 2620 C C . ASP B 1 78 ? 15.664 -16.755 6.099 1.00 33.65 108 ASP B C 1
ATOM 2621 O O . ASP B 1 78 ? 14.831 -16.871 7.008 1.00 34.17 108 ASP B O 1
ATOM 2626 N N . LEU B 1 79 ? 15.708 -15.671 5.311 1.00 33.19 109 LEU B N 1
ATOM 2627 C CA . LEU B 1 79 ? 14.768 -14.576 5.548 1.00 36.29 109 LEU B CA 1
ATOM 2628 C C . LEU B 1 79 ? 13.345 -15.009 5.271 1.00 34.83 109 LEU B C 1
ATOM 2629 O O . LEU B 1 79 ? 12.410 -14.508 5.903 1.00 32.45 109 LEU B O 1
ATOM 2634 N N . GLU B 1 80 ? 13.156 -15.929 4.327 1.00 34.85 110 GLU B N 1
ATOM 2635 C CA . GLU B 1 80 ? 11.812 -16.428 4.060 1.00 34.68 110 GLU B CA 1
ATOM 2636 C C . GLU B 1 80 ? 11.356 -17.400 5.151 1.00 35.67 110 GLU B C 1
ATOM 2637 O O . GLU B 1 80 ? 10.175 -17.416 5.511 1.00 34.01 110 GLU B O 1
ATOM 2643 N N . ASP B 1 81 ? 12.286 -18.180 5.718 1.00 35.44 111 ASP B N 1
ATOM 2644 C CA . ASP B 1 81 ? 11.934 -19.233 6.668 1.00 37.07 111 ASP B CA 1
ATOM 2645 C C . ASP B 1 81 ? 11.697 -18.690 8.077 1.00 32.14 111 ASP B C 1
ATOM 2646 O O . ASP B 1 81 ? 10.833 -19.205 8.799 1.00 29.61 111 ASP B O 1
ATOM 2651 N N . ILE B 1 82 ? 12.468 -17.672 8.489 1.00 32.51 112 ILE B N 1
ATOM 2652 C CA . ILE B 1 82 ? 12.395 -17.193 9.876 1.00 30.19 112 ILE B CA 1
ATOM 2653 C C . ILE B 1 82 ? 10.973 -16.832 10.286 1.00 30.97 112 ILE B C 1
ATOM 2654 O O . ILE B 1 82 ? 10.503 -17.351 11.314 1.00 27.77 112 ILE B O 1
ATOM 2659 N N . PRO B 1 83 ? 10.235 -15.991 9.548 1.00 32.53 113 PRO B N 1
ATOM 2660 C CA . PRO B 1 83 ? 8.897 -15.609 10.024 1.00 30.63 113 PRO B CA 1
ATOM 2661 C C . PRO B 1 83 ? 7.921 -16.756 10.005 1.00 29.39 113 PRO B C 1
ATOM 2662 O O . PRO B 1 83 ? 6.945 -16.733 10.767 1.00 29.52 113 PRO B O 1
ATOM 2666 N N . VAL B 1 84 ? 8.134 -17.751 9.140 1.00 32.62 114 VAL B N 1
ATOM 2667 C CA . VAL B 1 84 ? 7.287 -18.942 9.169 1.00 28.94 114 VAL B CA 1
ATOM 2668 C C . VAL B 1 84 ? 7.463 -19.681 10.493 1.00 29.78 114 VAL B C 1
ATOM 2669 O O . VAL B 1 84 ? 6.483 -20.008 11.169 1.00 27.64 114 VAL B O 1
ATOM 2673 N N . LEU B 1 85 ? 8.720 -19.942 10.885 1.00 25.37 115 LEU B N 1
ATOM 2674 C CA . LEU B 1 85 ? 8.988 -20.589 12.171 1.00 29.80 115 LEU B CA 1
ATOM 2675 C C . LEU B 1 85 ? 8.362 -19.828 13.336 1.00 31.63 115 LEU B C 1
ATOM 2676 O O . LEU B 1 85 ? 7.801 -20.439 14.260 1.00 28.78 115 LEU B O 1
ATOM 2681 N N . GLN B 1 86 ? 8.438 -18.490 13.306 1.00 26.63 116 GLN B N 1
ATOM 2682 C CA . GLN B 1 86 ? 7.926 -17.685 14.413 1.00 28.84 116 GLN B CA 1
ATOM 2683 C C . GLN B 1 86 ? 6.401 -17.664 14.417 1.00 28.78 116 GLN B C 1
ATOM 2684 O O . GLN B 1 86 ? 5.767 -17.886 15.455 1.00 26.17 116 GLN B O 1
ATOM 2690 N N . THR B 1 87 ? 5.796 -17.396 13.260 1.00 31.35 117 THR B N 1
ATOM 2691 C CA . THR B 1 87 ? 4.346 -17.260 13.175 1.00 32.76 117 THR B CA 1
ATOM 2692 C C . THR B 1 87 ? 3.639 -18.599 13.366 1.00 31.27 117 THR B C 1
ATOM 2693 O O . THR B 1 87 ? 2.664 -18.692 14.121 1.00 30.56 117 THR B O 1
ATOM 2697 N N . ASN B 1 88 ? 4.109 -19.652 12.692 1.00 28.58 118 ASN B N 1
ATOM 2698 C CA . ASN B 1 88 ? 3.396 -20.930 12.772 1.00 30.17 118 ASN B CA 1
ATOM 2699 C C . ASN B 1 88 ? 3.628 -21.649 14.102 1.00 30.44 118 ASN B C 1
ATOM 2700 O O . ASN B 1 88 ? 2.671 -22.151 14.710 1.00 27.73 118 ASN B O 1
ATOM 2705 N N . PHE B 1 89 ? 4.874 -21.704 14.580 1.00 26.64 119 PHE B N 1
ATOM 2706 C CA . PHE B 1 89 ? 5.235 -22.608 15.669 1.00 28.13 119 PHE B CA 1
ATOM 2707 C C . PHE B 1 89 ? 5.770 -21.888 16.892 1.00 29.90 119 PHE B C 1
ATOM 2708 O O . PHE B 1 89 ? 6.223 -22.555 17.833 1.00 27.14 119 PHE B O 1
ATOM 2716 N N . ALA B 1 90 ? 5.732 -20.553 16.904 1.00 28.28 120 ALA B N 1
ATOM 2717 C CA . ALA B 1 90 ? 6.338 -19.755 17.966 1.00 25.69 120 ALA B CA 1
ATOM 2718 C C . ALA B 1 90 ? 7.755 -20.235 18.269 1.00 24.25 120 ALA B C 1
ATOM 2719 O O . ALA B 1 90 ? 8.232 -20.174 19.401 1.00 29.02 120 ALA B O 1
ATOM 2721 N N . THR B 1 91 ? 8.457 -20.707 17.249 1.00 22.44 121 THR B N 1
ATOM 2722 C CA . THR B 1 91 ? 9.861 -21.040 17.415 1.00 25.66 121 THR B CA 1
ATOM 2723 C C . THR B 1 91 ? 10.686 -19.751 17.477 1.00 27.08 121 THR B C 1
ATOM 2724 O O . THR B 1 91 ? 10.474 -18.831 16.681 1.00 25.90 121 THR B O 1
ATOM 2728 N N . LYS B 1 92 ? 11.585 -19.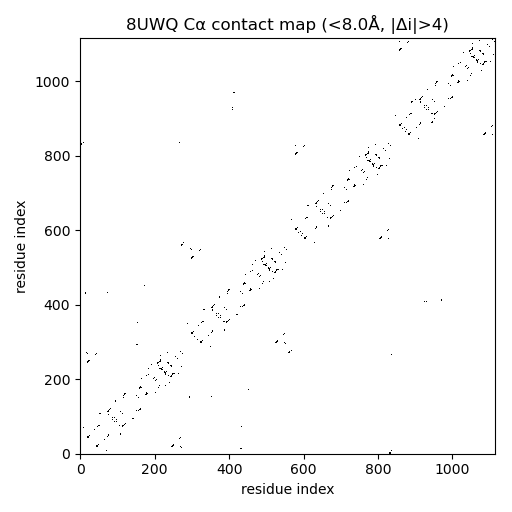652 18.458 1.00 22.23 122 LYS B N 1
ATOM 2729 C CA . LYS B 1 92 ? 12.436 -18.473 18.591 1.00 25.88 122 LYS B CA 1
ATOM 2730 C C . LYS B 1 92 ? 13.696 -18.642 17.746 1.00 29.42 122 LYS B C 1
ATOM 2731 O O . LYS B 1 92 ? 14.234 -19.751 17.632 1.00 27.68 122 LYS B O 1
ATOM 2737 N N . VAL B 1 93 ? 14.172 -17.537 17.171 1.00 23.98 123 VAL B N 1
ATOM 2738 C CA . VAL B 1 93 ? 15.329 -17.532 16.279 1.00 24.48 123 VAL B CA 1
ATOM 2739 C C . VAL B 1 93 ? 16.332 -16.531 16.820 1.00 23.75 123 VAL B C 1
ATOM 2740 O O . VAL B 1 93 ? 16.038 -15.328 16.880 1.00 26.36 123 VAL B O 1
ATOM 2744 N N . LEU B 1 94 ? 17.521 -17.012 17.184 1.00 26.40 124 LEU B N 1
ATOM 2745 C CA . LEU B 1 94 ? 18.506 -16.200 17.893 1.00 26.02 124 LEU B CA 1
ATOM 2746 C C . LEU B 1 94 ? 19.774 -16.002 17.064 1.00 26.57 124 LEU B C 1
ATOM 2747 O O . LEU B 1 94 ? 20.181 -16.876 16.296 1.00 27.60 124 LEU B O 1
ATOM 2752 N N . PHE B 1 95 ? 20.385 -14.826 17.230 1.00 26.96 125 PHE B N 1
ATOM 2753 C CA . PHE B 1 95 ? 21.668 -14.477 16.622 1.00 23.51 125 PHE B CA 1
ATOM 2754 C C . PHE B 1 95 ? 22.804 -15.100 17.434 1.00 25.80 125 PHE B C 1
ATOM 2755 O O . PHE B 1 95 ? 22.842 -14.969 18.660 1.00 26.59 125 PHE B O 1
ATOM 2763 N N . SER B 1 96 ? 23.729 -15.790 16.765 1.00 25.55 126 SER B N 1
ATOM 2764 C CA . SER B 1 96 ? 24.881 -16.374 17.452 1.00 25.70 126 SER B CA 1
ATOM 2765 C C . SER B 1 96 ? 26.005 -15.350 17.503 1.00 26.65 126 SER B C 1
ATOM 2766 O O . SER B 1 96 ? 26.473 -14.890 16.458 1.00 25.12 126 SER B O 1
ATOM 2769 N N . PHE B 1 97 ? 26.457 -15.013 18.708 1.00 25.30 127 PHE B N 1
ATOM 2770 C CA . PHE B 1 97 ? 27.448 -13.959 18.892 1.00 25.66 127 PHE B CA 1
ATOM 2771 C C . PHE B 1 97 ? 28.659 -14.564 19.580 1.00 28.17 127 PHE B C 1
ATOM 2772 O O . PHE B 1 97 ? 28.591 -14.946 20.757 1.00 26.48 127 PHE B O 1
ATOM 2780 N N . ASN B 1 98 ? 29.765 -14.645 18.842 1.00 25.72 128 ASN B N 1
ATOM 2781 C CA . ASN B 1 98 ? 30.987 -15.284 19.320 1.00 29.89 128 ASN B CA 1
ATOM 2782 C C . ASN B 1 98 ? 31.851 -14.193 19.927 1.00 29.62 128 ASN B C 1
ATOM 2783 O O . ASN B 1 98 ? 32.646 -13.538 19.243 1.00 30.48 128 ASN B O 1
ATOM 2788 N N . LEU B 1 99 ? 31.698 -13.997 21.232 1.00 29.51 129 LEU B N 1
ATOM 2789 C CA . LEU B 1 99 ? 32.480 -12.989 21.920 1.00 27.36 129 LEU B CA 1
ATOM 2790 C C . LEU B 1 99 ? 33.951 -13.389 22.002 1.00 31.84 129 LEU B C 1
ATOM 2791 O O . LEU B 1 99 ? 34.834 -12.522 21.932 1.00 32.74 129 LEU B O 1
ATOM 2796 N N . THR B 1 100 ? 34.230 -14.692 22.120 1.00 31.36 130 THR B N 1
ATOM 2797 C CA . THR B 1 100 ? 35.607 -15.174 22.211 1.00 34.78 130 THR B CA 1
ATOM 2798 C C . THR B 1 100 ? 36.447 -14.728 21.020 1.00 34.33 130 THR B C 1
ATOM 2799 O O . THR B 1 100 ? 37.599 -14.313 21.195 1.00 31.06 130 THR B O 1
ATOM 2803 N N . SER B 1 101 ? 35.888 -14.816 19.802 1.00 30.27 131 SER B N 1
ATOM 2804 C CA . SER B 1 101 ? 36.636 -14.457 18.600 1.00 29.34 131 SER B CA 1
ATOM 2805 C C . SER B 1 101 ? 36.972 -12.979 18.580 1.00 36.02 131 SER B C 1
ATOM 2806 O O . SER B 1 101 ? 38.068 -12.590 18.147 1.00 33.72 131 SER B O 1
ATOM 2809 N N . ILE B 1 102 ? 36.040 -12.137 19.039 1.00 35.15 132 ILE B N 1
ATOM 2810 C CA . ILE B 1 102 ? 36.303 -10.705 19.048 1.00 33.04 132 ILE B CA 1
ATOM 2811 C C . ILE B 1 102 ? 37.424 -10.369 20.025 1.00 35.87 132 ILE B C 1
ATOM 2812 O O . ILE B 1 102 ? 38.323 -9.581 19.705 1.00 41.32 132 ILE B O 1
ATOM 2817 N N . LYS B 1 103 ? 37.403 -10.962 21.222 1.00 32.66 133 LYS B N 1
ATOM 2818 C CA . LYS B 1 103 ? 38.456 -10.670 22.188 1.00 36.40 133 LYS B CA 1
ATOM 2819 C C . LYS B 1 103 ? 39.801 -11.160 21.670 1.00 40.54 133 LYS B C 1
ATOM 2820 O O . LYS B 1 103 ? 40.807 -10.447 21.753 1.00 41.63 133 LYS B O 1
ATOM 2826 N N . GLU B 1 104 ? 39.826 -12.358 21.085 1.00 38.30 134 GLU B N 1
ATOM 2827 C CA . GLU B 1 104 ? 41.088 -12.923 20.623 1.00 41.65 134 GLU B CA 1
ATOM 2828 C C . GLU B 1 104 ? 41.644 -12.153 19.432 1.00 40.61 134 GLU B C 1
ATOM 2829 O O . GLU B 1 104 ? 42.846 -11.872 19.381 1.00 46.27 134 GLU B O 1
ATOM 2835 N N . ASN B 1 105 ? 40.794 -11.809 18.462 1.00 38.30 135 ASN B N 1
ATOM 2836 C CA . ASN B 1 105 ? 41.267 -11.038 17.317 1.00 40.08 135 ASN B CA 1
ATOM 2837 C C . ASN B 1 105 ? 41.798 -9.674 17.740 1.00 41.56 135 ASN B C 1
ATOM 2838 O O . ASN B 1 105 ? 42.803 -9.203 17.199 1.00 44.73 135 ASN B O 1
ATOM 2843 N N . ALA B 1 106 ? 41.134 -9.017 18.694 1.00 43.37 136 ALA B N 1
ATOM 2844 C CA . ALA B 1 106 ? 41.611 -7.705 19.128 1.00 44.62 136 ALA B CA 1
ATOM 2845 C C . ALA B 1 106 ? 42.956 -7.821 19.835 1.00 44.61 136 ALA B C 1
ATOM 2846 O O . ALA B 1 106 ? 43.855 -6.997 19.623 1.00 46.76 136 ALA B O 1
ATOM 2848 N N . GLU B 1 107 ? 43.120 -8.849 20.663 1.00 43.63 137 GLU B N 1
ATOM 2849 C CA . GLU B 1 107 ? 44.406 -9.082 21.309 1.00 49.05 137 GLU B CA 1
ATOM 2850 C C . GLU B 1 107 ? 45.482 -9.458 20.293 1.00 53.50 137 GLU B C 1
ATOM 2851 O O . GLU B 1 107 ? 46.565 -8.857 20.271 1.00 53.83 137 GLU B O 1
ATOM 2857 N N . SER B 1 108 ? 45.205 -10.445 19.436 1.00 44.20 138 SER B N 1
ATOM 2858 C CA . SER B 1 108 ? 46.230 -10.885 18.497 1.00 41.40 138 SER B CA 1
ATOM 2859 C C . SER B 1 108 ? 46.640 -9.773 17.530 1.00 49.75 138 SER B C 1
ATOM 2860 O O . SER B 1 108 ? 47.792 -9.740 17.079 1.00 49.03 138 SER B O 1
ATOM 2863 N N . SER B 1 109 ? 45.747 -8.837 17.220 1.00 45.52 139 SER B N 1
ATOM 2864 C CA . SER B 1 109 ? 46.084 -7.774 16.287 1.00 44.14 139 SER B CA 1
ATOM 2865 C C . SER B 1 109 ? 46.492 -6.480 16.999 1.00 46.28 139 SER B C 1
ATOM 2866 O O . SER B 1 109 ? 46.632 -5.440 16.349 1.00 44.19 139 SER B O 1
ATOM 2869 N N . GLY B 1 110 ? 46.698 -6.538 18.313 1.00 43.78 140 GLY B N 1
ATOM 2870 C CA . GLY B 1 110 ? 47.044 -5.375 19.102 1.00 42.63 140 GLY B CA 1
ATOM 2871 C C . GLY B 1 110 ? 46.030 -4.245 19.070 1.00 50.86 140 GLY B C 1
ATOM 2872 O O . GLY B 1 110 ? 46.421 -3.070 19.114 1.00 47.59 140 GLY B O 1
ATOM 2873 N N . GLN B 1 111 ? 44.731 -4.543 19.030 1.00 47.19 141 GLN B N 1
ATOM 2874 C CA . GLN B 1 111 ? 43.838 -3.405 19.020 1.00 45.96 141 GLN B CA 1
ATOM 2875 C C . GLN B 1 111 ? 43.031 -3.509 20.318 1.00 47.61 141 GLN B C 1
ATOM 2876 O O . GLN B 1 111 ? 42.933 -4.583 20.925 1.00 42.87 141 GLN B O 1
ATOM 2882 N N . GLU B 1 112 ? 42.461 -2.383 20.764 1.00 52.51 142 GLU B N 1
ATOM 2883 C CA . GLU B 1 112 ? 41.550 -2.439 21.906 1.00 47.85 142 GLU B CA 1
ATOM 2884 C C . GLU B 1 112 ? 40.328 -3.269 21.548 1.00 43.01 142 GLU B C 1
ATOM 2885 O O . GLU B 1 112 ? 39.879 -3.273 20.394 1.00 44.40 142 GLU B O 1
ATOM 2891 N N . ILE B 1 113 ? 39.786 -3.972 22.549 1.00 43.71 143 ILE B N 1
ATOM 2892 C CA . ILE B 1 113 ? 38.616 -4.818 22.294 1.00 42.18 143 ILE B CA 1
ATOM 2893 C C . ILE B 1 113 ? 37.475 -3.988 21.717 1.00 39.15 143 ILE B C 1
ATOM 2894 O O . ILE B 1 113 ? 36.817 -4.403 20.752 1.00 34.33 143 ILE B O 1
ATOM 2899 N N . LYS B 1 114 ? 37.246 -2.791 22.275 1.00 40.06 144 LYS B N 1
ATOM 2900 C CA . LYS B 1 114 ? 36.153 -1.929 21.813 1.00 35.44 144 LYS B CA 1
ATOM 2901 C C . LYS B 1 114 ? 36.213 -1.676 20.309 1.00 37.29 144 LYS B C 1
ATOM 2902 O O . LYS B 1 114 ? 35.175 -1.642 19.628 1.00 35.07 144 LYS B O 1
ATOM 2908 N N . THR B 1 115 ? 37.425 -1.612 19.753 1.00 39.32 145 THR B N 1
ATOM 2909 C CA . THR B 1 115 ? 37.551 -1.287 18.332 1.00 37.12 145 THR B CA 1
ATOM 2910 C C . THR B 1 115 ? 36.867 -2.335 17.467 1.00 37.05 145 THR B C 1
ATOM 2911 O O . THR B 1 115 ? 36.223 -1.999 16.462 1.00 40.38 145 THR B O 1
ATOM 2915 N N . LEU B 1 116 ? 36.969 -3.606 17.854 1.00 36.19 146 LEU B N 1
ATOM 2916 C CA . LEU B 1 116 ? 36.235 -4.651 17.152 1.00 35.80 146 LEU B CA 1
ATOM 2917 C C . LEU B 1 116 ? 34.852 -4.900 17.755 1.00 33.99 146 LEU B C 1
ATOM 2918 O O . LEU B 1 116 ? 33.900 -5.194 17.020 1.00 36.24 146 LEU B O 1
ATOM 2923 N N . LEU B 1 117 ? 34.714 -4.792 19.080 1.00 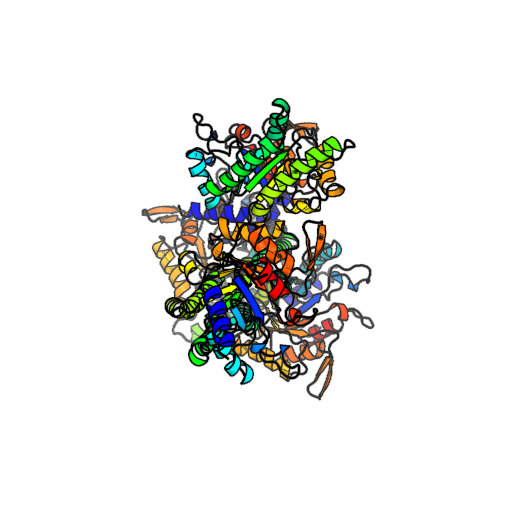25.62 147 LEU B N 1
ATOM 2924 C CA . LEU B 1 117 ? 33.480 -5.227 19.727 1.00 27.97 147 LEU B CA 1
ATOM 2925 C C . LEU B 1 117 ? 32.308 -4.289 19.425 1.00 33.23 147 LEU B C 1
ATOM 2926 O O . LEU B 1 117 ? 31.210 -4.751 19.091 1.00 32.07 147 LEU B O 1
ATOM 2931 N N . ALA B 1 118 ? 32.510 -2.970 19.558 1.00 27.82 148 ALA B N 1
ATOM 2932 C CA . ALA B 1 118 ? 31.426 -2.024 19.295 1.00 30.23 148 ALA B CA 1
ATOM 2933 C C . ALA B 1 118 ? 30.807 -2.210 17.913 1.00 32.86 148 ALA B C 1
ATOM 2934 O O . ALA B 1 118 ? 29.568 -2.284 17.821 1.00 35.91 148 ALA B O 1
ATOM 2936 N N . PRO B 1 119 ? 31.568 -2.292 16.818 1.00 35.29 149 PRO B N 1
ATOM 2937 C CA . PRO B 1 119 ? 30.917 -2.563 15.521 1.00 33.76 149 PRO B CA 1
ATOM 2938 C C . PRO B 1 119 ? 30.193 -3.899 15.474 1.00 32.28 149 PRO B C 1
ATOM 2939 O O . PRO B 1 119 ? 29.144 -4.014 14.824 1.00 34.39 149 PRO B O 1
ATOM 2943 N N . ALA B 1 120 ? 30.738 -4.930 16.123 1.00 31.02 150 ALA B N 1
ATOM 2944 C CA . ALA B 1 120 ? 30.081 -6.238 16.101 1.00 32.26 150 ALA B CA 1
ATOM 2945 C C . ALA B 1 120 ? 28.747 -6.197 16.848 1.00 29.56 150 ALA B C 1
ATOM 2946 O O . ALA B 1 120 ? 27.733 -6.691 16.344 1.00 26.12 150 ALA B O 1
ATOM 2948 N N . LEU B 1 121 ? 28.716 -5.571 18.032 1.00 30.50 151 LEU B N 1
ATOM 2949 C CA . LEU B 1 121 ? 27.452 -5.402 18.755 1.00 31.20 151 LEU B CA 1
ATOM 2950 C C . LEU B 1 121 ? 26.413 -4.678 17.904 1.00 31.80 151 LEU B C 1
ATOM 2951 O O . LEU B 1 121 ? 25.249 -5.099 17.817 1.00 32.54 151 LEU B O 1
ATOM 2956 N N . GLU B 1 122 ? 26.824 -3.594 17.244 1.00 34.91 152 GLU B N 1
ATOM 2957 C CA . GLU B 1 122 ? 25.887 -2.811 16.437 1.00 37.66 152 GLU B CA 1
ATOM 2958 C C . GLU B 1 122 ? 25.298 -3.650 15.305 1.00 33.09 152 GLU B C 1
ATOM 2959 O O . GLU B 1 122 ? 24.087 -3.605 15.041 1.00 28.31 152 GLU B O 1
ATOM 2965 N N . GLN B 1 123 ? 26.134 -4.458 14.650 1.00 33.63 153 GLN B N 1
ATOM 2966 C CA . GLN B 1 123 ? 25.630 -5.349 13.606 1.00 33.05 153 GLN B CA 1
ATOM 2967 C C . GLN B 1 123 ? 24.670 -6.398 14.165 1.00 33.25 153 GLN B C 1
ATOM 2968 O O . GLN B 1 123 ? 23.642 -6.707 13.542 1.00 31.84 153 GLN B O 1
ATOM 2974 N N . MET B 1 124 ? 24.982 -6.960 15.338 1.00 31.37 154 MET B N 1
ATOM 2975 C CA . MET B 1 124 ? 24.014 -7.818 16.024 1.00 31.32 154 MET B CA 1
ATOM 2976 C C . MET B 1 124 ? 22.683 -7.110 16.239 1.00 29.24 154 MET B C 1
ATOM 2977 O O . MET B 1 124 ? 21.623 -7.624 15.850 1.00 24.21 154 MET B O 1
ATOM 2982 N N . VAL B 1 125 ? 22.716 -5.941 16.898 1.00 30.33 155 VAL B N 1
ATOM 2983 C CA . VAL B 1 125 ? 21.475 -5.215 17.176 1.00 28.14 155 VAL B CA 1
ATOM 2984 C C . VAL B 1 125 ? 20.723 -4.938 15.886 1.00 27.48 155 VAL B C 1
ATOM 2985 O O . VAL B 1 125 ? 19.506 -5.156 15.801 1.00 33.75 155 VAL B O 1
ATOM 2989 N N . SER B 1 126 ? 21.437 -4.525 14.840 1.00 28.60 156 SER B N 1
ATOM 2990 C CA . SER B 1 126 ? 20.769 -4.251 13.569 1.00 34.37 156 SER B CA 1
ATOM 2991 C C . SER B 1 126 ? 20.167 -5.515 12.985 1.00 30.64 156 SER B C 1
ATOM 2992 O O . SER B 1 126 ? 19.040 -5.499 12.478 1.00 35.67 156 SER B O 1
ATOM 2995 N N . ALA B 1 127 ? 20.878 -6.633 13.079 1.00 29.34 157 ALA B N 1
ATOM 2996 C CA . ALA B 1 127 ? 20.308 -7.876 12.575 1.00 31.65 157 ALA B CA 1
ATOM 2997 C C . ALA B 1 127 ? 19.055 -8.260 13.360 1.00 33.15 157 ALA B C 1
ATOM 2998 O O . ALA B 1 127 ? 18.039 -8.669 12.779 1.00 31.10 157 ALA B O 1
ATOM 3000 N N . ILE B 1 128 ? 19.099 -8.124 14.684 1.00 29.11 158 ILE B N 1
ATOM 3001 C CA . ILE B 1 128 ? 17.916 -8.430 15.481 1.00 30.86 158 ILE B CA 1
ATOM 3002 C C . ILE B 1 128 ? 16.760 -7.534 15.065 1.00 33.00 158 ILE B C 1
ATOM 3003 O O . ILE B 1 128 ? 15.640 -8.002 14.830 1.00 33.47 158 ILE B O 1
ATOM 3008 N N . THR B 1 129 ? 17.037 -6.234 14.920 1.00 34.34 159 THR B N 1
ATOM 3009 C CA . THR B 1 129 ? 16.013 -5.210 14.744 1.00 31.10 159 THR B CA 1
ATOM 3010 C C . THR B 1 129 ? 15.423 -5.202 13.332 1.00 35.29 159 THR B C 1
ATOM 3011 O O . THR B 1 129 ? 14.228 -4.924 13.166 1.00 40.51 159 THR B O 1
ATOM 3015 N N . ASP B 1 130 ? 16.227 -5.491 12.310 1.00 30.67 160 ASP B N 1
ATOM 3016 C CA . ASP B 1 130 ? 15.748 -5.413 10.935 1.00 34.98 160 ASP B CA 1
ATOM 3017 C C . ASP B 1 130 ? 15.367 -6.761 10.342 1.00 34.50 160 ASP B C 1
ATOM 3018 O O . ASP B 1 130 ? 14.491 -6.811 9.477 1.00 33.51 160 ASP B O 1
ATOM 3023 N N . ASN B 1 131 ? 15.996 -7.855 10.766 1.00 35.16 161 ASN B N 1
ATOM 3024 C CA . ASN B 1 131 ? 15.603 -9.192 10.328 1.00 37.93 161 ASN B CA 1
ATOM 3025 C C . ASN B 1 131 ? 14.690 -9.886 11.333 1.00 34.11 161 ASN B C 1
ATOM 3026 O O . ASN B 1 131 ? 14.522 -11.101 11.257 1.00 36.60 161 ASN B O 1
ATOM 3031 N N . GLY B 1 132 ? 14.143 -9.141 12.291 1.00 33.61 162 GLY B N 1
ATOM 3032 C CA . GLY B 1 132 ? 13.146 -9.693 13.203 1.00 25.25 162 GLY B CA 1
ATOM 3033 C C . GLY B 1 132 ? 13.599 -10.906 13.983 1.00 33.91 162 GLY B C 1
ATOM 3034 O O . GLY B 1 132 ? 12.802 -11.822 14.224 1.00 31.25 162 GLY B O 1
ATOM 3035 N N . LEU B 1 133 ? 14.870 -10.945 14.379 1.00 30.51 163 LEU B N 1
ATOM 3036 C CA . LEU B 1 133 ? 15.326 -12.007 15.254 1.00 23.88 163 LEU B CA 1
ATOM 3037 C C . LEU B 1 133 ? 14.747 -11.805 16.654 1.00 29.96 163 LEU B C 1
ATOM 3038 O O . LEU B 1 133 ? 14.397 -10.688 17.055 1.00 22.82 163 LEU B O 1
ATOM 3043 N N . ASP B 1 134 ? 14.659 -12.908 17.415 1.00 24.23 164 ASP B N 1
ATOM 3044 C CA . ASP B 1 134 ? 14.088 -12.851 18.758 1.00 22.92 164 ASP B CA 1
ATOM 3045 C C . ASP B 1 134 ? 15.117 -12.610 19.863 1.00 25.88 164 ASP B C 1
ATOM 3046 O O . ASP B 1 134 ? 14.738 -12.599 21.041 1.00 23.59 164 ASP B O 1
ATOM 3051 N N . GLY B 1 135 ? 16.394 -12.387 19.523 1.00 24.64 165 GLY B N 1
ATOM 3052 C CA . GLY B 1 135 ? 17.420 -12.185 20.535 1.00 23.21 165 GLY B CA 1
ATOM 3053 C C . GLY B 1 135 ? 18.753 -12.777 20.118 1.00 24.62 165 GLY B C 1
ATOM 3054 O O . GLY B 1 135 ? 18.987 -12.927 18.911 1.00 24.18 165 GLY B O 1
ATOM 3055 N N . ALA B 1 136 ? 19.619 -13.140 21.075 1.00 20.82 166 ALA B N 1
ATOM 3056 C CA . ALA B 1 136 ? 20.952 -13.639 20.750 1.00 23.31 166 ALA B CA 1
ATOM 3057 C C . ALA B 1 136 ? 21.450 -14.641 21.789 1.00 27.45 166 ALA B C 1
ATOM 3058 O O . ALA B 1 136 ? 21.029 -14.644 22.954 1.00 24.01 166 ALA B O 1
ATOM 3060 N N . SER B 1 137 ? 22.375 -15.486 21.352 1.00 24.73 167 SER B N 1
ATOM 3061 C CA . SER B 1 137 ? 23.107 -16.372 22.240 1.00 25.77 167 SER B CA 1
ATOM 3062 C C . SER B 1 137 ? 24.565 -15.925 22.244 1.00 27.51 167 SER B C 1
ATOM 3063 O O . SER B 1 137 ? 25.230 -15.956 21.201 1.00 26.72 167 SER B O 1
ATOM 3066 N N . ILE B 1 138 ? 25.048 -15.498 23.410 1.00 25.46 168 ILE B N 1
ATOM 3067 C CA . ILE B 1 138 ? 26.396 -14.966 23.563 1.00 25.10 168 ILE B CA 1
ATOM 3068 C C . ILE B 1 138 ? 27.330 -16.098 23.969 1.00 25.64 168 ILE B C 1
ATOM 3069 O O . ILE B 1 138 ? 27.199 -16.653 25.061 1.00 24.42 168 ILE B O 1
ATOM 3074 N N . SER B 1 139 ? 28.304 -16.405 23.121 1.00 23.09 169 SER B N 1
ATOM 3075 C CA . SER B 1 139 ? 29.280 -17.448 23.406 1.00 28.43 169 SER B CA 1
ATOM 3076 C C . SER B 1 139 ? 30.623 -16.851 23.847 1.00 29.98 169 SER B C 1
ATOM 3077 O O . SER B 1 139 ? 31.150 -15.933 23.205 1.00 29.23 169 SER B O 1
ATOM 3080 N N . TYR B 1 140 ? 31.160 -17.354 24.957 1.00 26.24 170 TYR B N 1
ATOM 3081 C CA . TYR B 1 140 ? 32.424 -16.849 25.489 1.00 30.62 170 TYR B CA 1
ATOM 3082 C C . TYR B 1 140 ? 33.129 -17.938 26.291 1.00 32.94 170 TYR B C 1
ATOM 3083 O O . TYR B 1 140 ? 32.548 -18.508 27.223 1.00 29.73 170 TYR B O 1
ATOM 3092 N N . THR B 1 141 ? 34.386 -18.225 25.930 1.00 35.56 171 THR B N 1
ATOM 3093 C CA . THR B 1 141 ? 35.176 -19.218 26.653 1.00 39.52 171 THR B CA 1
ATOM 3094 C C . THR B 1 141 ? 36.521 -18.697 27.135 1.00 36.10 171 THR B C 1
ATOM 3095 O O . THR B 1 141 ? 37.355 -19.508 27.542 1.00 47.88 171 THR B O 1
ATOM 3099 N N . GLY B 1 142 ? 36.761 -17.390 27.105 1.00 35.07 172 GLY B N 1
ATOM 3100 C CA . GLY B 1 142 ? 38.010 -16.825 27.579 1.00 39.76 172 GLY B CA 1
ATOM 3101 C C . GLY B 1 142 ? 38.044 -16.522 29.069 1.00 40.06 172 GLY B C 1
ATOM 3102 O O . GLY B 1 142 ? 37.300 -17.092 29.867 1.00 44.35 172 GLY B O 1
ATOM 3103 N N . ASP B 1 143 ? 38.940 -15.608 29.443 1.00 43.47 173 ASP B N 1
ATOM 3104 C CA . ASP B 1 143 ? 39.060 -15.166 30.828 1.00 43.63 173 ASP B CA 1
ATOM 3105 C C . ASP B 1 143 ? 37.779 -14.473 31.284 1.00 40.45 173 ASP B C 1
ATOM 3106 O O . ASP B 1 143 ? 37.281 -13.577 30.605 1.00 39.41 173 ASP B O 1
ATOM 3111 N N . ILE B 1 144 ? 37.263 -14.850 32.452 1.00 44.12 174 ILE B N 1
ATOM 3112 C CA . ILE B 1 144 ? 35.990 -14.321 32.940 1.00 41.23 174 ILE B CA 1
ATOM 3113 C C . ILE B 1 144 ? 36.182 -13.298 34.047 1.00 42.82 174 ILE B C 1
ATOM 3114 O O . ILE B 1 144 ? 35.199 -12.879 34.674 1.00 41.04 174 ILE B O 1
ATOM 3119 N N . GLY B 1 145 ? 37.419 -12.903 34.328 1.00 40.79 175 GLY B N 1
ATOM 3120 C CA . GLY B 1 145 ? 37.667 -11.821 35.256 1.00 40.21 175 GLY B CA 1
ATOM 3121 C C . GLY B 1 145 ? 37.828 -12.225 36.701 1.00 41.38 175 GLY B C 1
ATOM 3122 O O . GLY B 1 145 ? 37.791 -11.353 37.576 1.00 41.69 175 GLY B O 1
ATOM 3123 N N . LEU B 1 146 ? 38.013 -13.511 36.979 1.00 44.79 176 LEU B N 1
ATOM 3124 C CA . LEU B 1 146 ? 38.243 -14.012 38.326 1.00 45.70 176 LEU B CA 1
ATOM 3125 C C . LEU B 1 146 ? 39.718 -13.993 38.738 1.00 47.83 176 LEU B C 1
ATOM 3126 O O . LEU B 1 146 ? 40.039 -14.390 39.865 1.00 39.80 176 LEU B O 1
ATOM 3131 N N . GLY B 1 147 ? 40.623 -13.557 37.864 1.00 49.06 177 GLY B N 1
ATOM 3132 C CA . GLY B 1 147 ? 42.011 -13.400 38.233 1.00 46.01 177 GLY B CA 1
ATOM 3133 C C . GLY B 1 147 ? 42.220 -12.158 39.080 1.00 52.55 177 GLY B C 1
ATOM 3134 O O . GLY B 1 147 ? 41.281 -11.478 39.504 1.00 47.31 177 GLY B O 1
ATOM 3135 N N . ASN B 1 148 ? 43.494 -11.846 39.308 1.00 53.19 178 ASN B N 1
ATOM 3136 C CA . ASN B 1 148 ? 43.845 -10.697 40.129 1.00 55.49 178 ASN B CA 1
ATOM 3137 C C . ASN B 1 148 ? 44.599 -9.608 39.380 1.00 48.07 178 ASN B C 1
ATOM 3138 O O . ASN B 1 148 ? 44.961 -8.598 39.990 1.00 46.83 178 ASN B O 1
ATOM 3143 N N . ASN B 1 149 ? 44.808 -9.757 38.079 1.00 51.02 179 ASN B N 1
ATOM 3144 C CA . ASN B 1 149 ? 45.503 -8.737 37.311 1.00 45.28 179 ASN B CA 1
ATOM 3145 C C . ASN B 1 149 ? 44.582 -7.563 37.035 1.00 46.38 179 ASN B C 1
ATOM 3146 O O . ASN B 1 149 ? 43.495 -7.738 36.483 1.00 53.58 179 ASN B O 1
ATOM 3151 N N . ALA B 1 150 ? 45.035 -6.361 37.375 1.00 47.36 180 ALA B N 1
ATOM 3152 C CA . ALA B 1 150 ? 44.189 -5.185 37.233 1.00 40.89 180 ALA B CA 1
ATOM 3153 C C . ALA B 1 150 ? 43.933 -4.832 35.770 1.00 49.33 180 ALA B C 1
ATOM 3154 O O . ALA B 1 150 ? 42.827 -4.407 35.415 1.00 50.97 180 ALA B O 1
ATOM 3156 N N . ALA B 1 151 ? 44.938 -4.976 34.905 1.00 50.15 181 ALA B N 1
ATOM 3157 C CA . ALA B 1 151 ? 44.767 -4.526 33.524 1.00 50.99 181 ALA B CA 1
ATOM 3158 C C . ALA B 1 151 ? 44.020 -5.546 32.676 1.00 45.69 181 ALA B C 1
ATOM 3159 O O . ALA B 1 151 ? 43.283 -5.158 31.763 1.00 44.57 181 ALA B O 1
ATOM 3161 N N . VAL B 1 152 ? 44.219 -6.842 32.939 1.00 47.72 182 VAL B N 1
ATOM 3162 C CA . VAL B 1 152 ? 43.382 -7.871 32.322 1.00 46.88 182 VAL B CA 1
ATOM 3163 C C . VAL B 1 152 ? 41.924 -7.684 32.739 1.00 43.78 182 VAL B C 1
ATOM 3164 O O . VAL B 1 152 ? 41.011 -7.750 31.907 1.00 43.53 182 VAL B O 1
ATOM 3168 N N . ASN B 1 153 ? 41.690 -7.405 34.024 1.00 40.26 183 ASN B N 1
ATOM 3169 C CA . ASN B 1 153 ? 40.329 -7.250 34.526 1.00 41.87 183 ASN B CA 1
ATOM 3170 C C . ASN B 1 153 ? 39.670 -5.991 33.985 1.00 48.03 183 ASN B C 1
ATOM 3171 O O . ASN B 1 153 ? 38.477 -6.005 33.661 1.00 51.11 183 ASN B O 1
ATOM 3176 N N . ALA B 1 154 ? 40.419 -4.890 33.887 1.00 48.08 184 ALA B N 1
ATOM 3177 C CA . ALA B 1 154 ? 39.859 -3.688 33.282 1.00 45.81 184 ALA B CA 1
ATOM 3178 C C . ALA B 1 154 ? 39.409 -3.958 31.858 1.00 43.20 184 ALA B C 1
ATOM 3179 O O . ALA B 1 154 ? 38.441 -3.357 31.382 1.00 41.71 184 ALA B O 1
ATOM 3181 N N . SER B 1 155 ? 40.099 -4.858 31.166 1.00 45.14 185 SER B N 1
ATOM 3182 C CA . SER B 1 155 ? 39.740 -5.152 29.791 1.00 45.35 185 SER B CA 1
ATOM 3183 C C . SER B 1 155 ? 38.506 -6.056 29.735 1.00 42.11 185 SER B C 1
ATOM 3184 O O . SER B 1 155 ? 37.598 -5.819 28.930 1.00 39.14 185 SER B O 1
ATOM 3187 N N . ILE B 1 156 ? 38.447 -7.075 30.601 1.00 40.59 186 ILE B N 1
ATOM 3188 C CA . ILE B 1 156 ? 37.279 -7.953 30.660 1.00 41.00 186 ILE B CA 1
ATOM 3189 C C . ILE B 1 156 ? 36.045 -7.151 31.043 1.00 40.74 186 ILE B C 1
ATOM 3190 O O . ILE B 1 156 ? 34.968 -7.308 30.454 1.00 38.69 186 ILE B O 1
ATOM 3195 N N . THR B 1 157 ? 36.200 -6.268 32.026 1.00 38.86 187 THR B N 1
ATOM 3196 C CA . THR B 1 157 ? 35.111 -5.424 32.498 1.00 39.47 187 THR B CA 1
ATOM 3197 C C . THR B 1 157 ? 34.578 -4.521 31.396 1.00 37.62 187 THR B C 1
ATOM 3198 O O . THR B 1 157 ? 33.361 -4.374 31.237 1.00 39.97 187 THR B O 1
ATOM 3202 N N . GLU B 1 158 ? 35.468 -3.884 30.633 1.00 38.19 188 GLU B N 1
ATOM 3203 C CA . GLU B 1 158 ? 34.984 -3.019 29.566 1.00 39.49 188 GLU B CA 1
ATOM 3204 C C . GLU B 1 158 ? 34.262 -3.823 28.498 1.00 37.78 188 GLU B C 1
ATOM 3205 O O . GLU B 1 158 ? 33.191 -3.417 28.025 1.00 33.50 188 GLU B O 1
ATOM 3211 N N . MET B 1 159 ? 34.849 -4.955 28.093 1.00 36.64 189 MET B N 1
ATOM 3212 C CA . MET B 1 159 ? 34.179 -5.881 27.181 1.00 38.56 189 MET B CA 1
ATOM 3213 C C . MET B 1 159 ? 32.783 -6.238 27.681 1.00 30.57 189 MET B C 1
ATOM 3214 O O . MET B 1 159 ? 31.791 -6.114 26.950 1.00 30.55 189 MET B O 1
ATOM 3219 N N . ARG B 1 160 ? 32.689 -6.662 28.942 1.00 30.59 190 ARG B N 1
ATOM 3220 C CA . ARG B 1 160 ? 31.401 -7.049 29.495 1.00 33.18 190 ARG B CA 1
ATOM 3221 C C . ARG B 1 160 ? 30.442 -5.868 29.541 1.00 36.26 190 ARG B C 1
ATOM 3222 O O . ARG B 1 160 ? 29.248 -6.030 29.256 1.00 31.50 190 ARG B O 1
ATOM 3230 N N . GLN B 1 161 ? 30.952 -4.669 29.879 1.00 32.63 191 GLN B N 1
ATOM 3231 C CA . GLN B 1 161 ? 30.103 -3.480 29.939 1.00 32.04 191 GLN B CA 1
ATOM 3232 C C . GLN B 1 161 ? 29.552 -3.110 28.575 1.00 32.22 191 GLN B C 1
ATOM 3233 O O . GLN B 1 161 ? 28.373 -2.759 28.461 1.00 33.00 191 GLN B O 1
ATOM 3239 N N . LEU B 1 162 ? 30.379 -3.175 27.526 1.00 30.41 192 LEU B N 1
ATOM 3240 C CA . LEU B 1 162 ? 29.864 -2.907 26.185 1.00 32.15 192 LEU B CA 1
ATOM 3241 C C . LEU B 1 162 ? 28.755 -3.893 25.834 1.00 32.33 192 LEU B C 1
ATOM 3242 O O . LEU B 1 162 ? 27.674 -3.499 25.381 1.00 29.03 192 LEU B O 1
ATOM 3247 N N . LEU B 1 163 ? 29.001 -5.181 26.070 1.00 31.13 193 LEU B N 1
ATOM 3248 C CA . LEU B 1 163 ? 27.995 -6.194 25.792 1.00 29.78 193 LEU B CA 1
ATOM 3249 C C . LEU B 1 163 ? 26.692 -5.892 26.530 1.00 29.67 193 LEU B C 1
ATOM 3250 O O . LEU B 1 163 ? 25.619 -5.815 25.914 1.00 28.41 193 LEU B O 1
ATOM 3255 N N . LEU B 1 164 ? 26.770 -5.686 27.848 1.00 25.16 194 LEU B N 1
ATOM 3256 C CA . LEU B 1 164 ? 25.558 -5.473 28.639 1.00 27.82 194 LEU B CA 1
ATOM 3257 C C . LEU B 1 164 ? 24.835 -4.195 28.234 1.00 32.14 194 LEU B C 1
ATOM 3258 O O . LEU B 1 164 ? 23.598 -4.176 28.174 1.00 30.58 194 LEU B O 1
ATOM 3263 N N . ASP B 1 165 ? 25.581 -3.118 27.940 1.00 31.62 195 ASP B N 1
ATOM 3264 C CA . ASP B 1 165 ? 24.943 -1.869 27.522 1.00 27.44 195 ASP B CA 1
ATOM 3265 C C . ASP B 1 165 ? 24.127 -2.051 26.255 1.00 29.86 195 ASP B C 1
ATOM 3266 O O . ASP B 1 165 ? 23.094 -1.398 26.093 1.00 28.82 195 ASP B O 1
ATOM 3271 N N . LYS B 1 166 ? 24.575 -2.913 25.333 1.00 27.77 196 LYS B N 1
ATOM 3272 C CA . LYS B 1 166 ? 23.833 -3.036 24.085 1.00 31.74 196 LYS B CA 1
ATOM 3273 C C . LYS B 1 166 ? 22.683 -4.033 24.192 1.00 28.06 196 LYS B C 1
ATOM 3274 O O . LYS B 1 166 ? 21.679 -3.873 23.495 1.00 36.95 196 LYS B O 1
ATOM 3280 N N . ILE B 1 167 ? 22.763 -5.034 25.069 1.00 25.01 197 ILE B N 1
ATOM 3281 C CA . ILE B 1 167 ? 21.700 -6.031 25.098 1.00 29.57 197 ILE B CA 1
ATOM 3282 C C . ILE B 1 167 ? 20.648 -5.770 26.176 1.00 28.02 197 ILE B C 1
ATOM 3283 O O . ILE B 1 167 ? 19.512 -6.245 26.036 1.00 24.43 197 ILE B O 1
ATOM 3288 N N . THR B 1 168 ? 20.986 -5.048 27.239 1.00 26.25 198 THR B N 1
ATOM 3289 C CA . THR B 1 168 ? 19.989 -4.755 28.261 1.00 28.09 198 THR B CA 1
ATOM 3290 C C . THR B 1 168 ? 18.778 -3.998 27.716 1.00 27.75 198 THR B C 1
ATOM 3291 O O . THR B 1 168 ? 17.644 -4.386 28.060 1.00 25.34 198 THR B O 1
ATOM 3295 N N . PRO B 1 169 ? 18.920 -2.967 26.863 1.00 27.16 199 PRO B N 1
ATOM 3296 C CA . PRO B 1 169 ? 17.711 -2.374 26.255 1.00 29.84 199 PRO B CA 1
ATOM 3297 C C . PRO B 1 169 ? 16.876 -3.388 25.503 1.00 28.02 199 PRO B C 1
ATOM 3298 O O . PRO B 1 169 ? 15.645 -3.390 25.620 1.00 28.35 199 PRO B O 1
ATOM 3302 N N . LEU B 1 170 ? 17.521 -4.263 24.738 1.00 27.97 200 LEU B N 1
ATOM 3303 C CA . LEU B 1 170 ? 16.796 -5.287 23.998 1.00 26.49 200 LEU B CA 1
ATOM 3304 C C . LEU B 1 170 ? 16.071 -6.248 24.934 1.00 22.53 200 LEU B C 1
ATOM 3305 O O . LEU B 1 170 ? 14.985 -6.736 24.607 1.00 23.02 200 LEU B O 1
ATOM 3310 N N . ALA B 1 171 ? 16.659 -6.553 26.091 1.00 21.40 201 ALA B N 1
ATOM 3311 C CA . ALA B 1 171 ? 15.999 -7.491 27.002 1.00 27.96 201 ALA B CA 1
ATOM 3312 C C . ALA B 1 171 ? 14.768 -6.866 27.651 1.00 29.85 201 ALA B C 1
ATOM 3313 O O . ALA B 1 171 ? 13.829 -7.588 28.004 1.00 27.06 201 ALA B O 1
ATOM 3315 N N . LYS B 1 172 ? 14.754 -5.533 27.814 1.00 23.14 202 LYS B N 1
ATOM 3316 C CA . LYS B 1 172 ? 13.545 -4.852 28.271 1.00 32.11 202 LYS B CA 1
ATOM 3317 C C . LYS B 1 172 ? 12.443 -4.898 27.224 1.00 28.77 202 LYS B C 1
ATOM 3318 O O . LYS B 1 172 ? 11.263 -4.773 27.572 1.00 29.34 202 LYS B O 1
ATOM 3324 N N . ASN B 1 173 ? 12.794 -5.110 25.962 1.00 27.73 203 ASN B N 1
ATOM 3325 C CA . ASN B 1 173 ? 11.816 -5.249 24.901 1.00 27.97 203 ASN B CA 1
ATOM 3326 C C . ASN B 1 173 ? 11.396 -6.699 24.670 1.00 27.29 203 ASN B C 1
ATOM 3327 O O . ASN B 1 173 ? 10.723 -6.987 23.676 1.00 28.16 203 ASN B O 1
ATOM 3332 N N . GLY B 1 174 ? 11.776 -7.620 25.549 1.00 26.40 204 GLY B N 1
ATOM 3333 C CA . GLY B 1 174 ? 11.388 -9.011 25.375 1.00 27.66 204 GLY B CA 1
ATOM 3334 C C . GLY B 1 174 ? 12.326 -9.861 24.539 1.00 27.29 204 GLY B C 1
ATOM 3335 O O . GLY B 1 174 ? 12.057 -11.063 24.361 1.00 29.41 204 GLY B O 1
ATOM 3336 N N . LYS B 1 175 ? 13.417 -9.295 24.028 1.00 24.24 205 LYS B N 1
ATOM 3337 C CA . LYS B 1 175 ? 14.404 -10.106 23.331 1.00 23.72 205 LYS B CA 1
ATOM 3338 C C . LYS B 1 175 ? 15.087 -11.043 24.323 1.00 23.65 205 LYS B C 1
ATOM 3339 O O . LYS B 1 175 ? 15.334 -10.678 25.475 1.00 25.78 205 LYS B O 1
ATOM 3345 N N . ILE B 1 176 ? 15.362 -12.267 23.869 1.00 21.17 206 ILE B N 1
ATOM 3346 C CA . ILE B 1 176 ? 15.875 -13.367 24.684 1.00 27.42 206 ILE B CA 1
ATOM 3347 C C . ILE B 1 176 ? 17.395 -13.442 24.528 1.00 26.91 206 ILE B C 1
ATOM 3348 O O . ILE B 1 176 ? 17.928 -13.299 23.417 1.00 25.18 206 ILE B O 1
ATOM 3353 N N . PHE B 1 177 ? 18.107 -13.687 25.625 1.00 23.50 207 PHE B N 1
ATOM 3354 C CA . PHE B 1 177 ? 19.554 -13.821 25.541 1.00 22.65 207 PHE B CA 1
ATOM 3355 C C . PHE B 1 177 ? 20.035 -15.016 26.337 1.00 21.42 207 PHE B C 1
ATOM 3356 O O . PHE B 1 177 ? 19.663 -15.182 27.498 1.00 23.22 207 PHE B O 1
ATOM 3364 N N . PHE B 1 178 ? 20.876 -15.834 25.704 1.00 22.49 208 PHE B N 1
ATOM 3365 C CA . PHE B 1 178 ? 21.571 -16.938 26.346 1.00 22.46 208 PHE B CA 1
ATOM 3366 C C . PHE B 1 178 ? 23.012 -16.526 26.604 1.00 27.35 208 PHE B C 1
ATOM 3367 O O . PHE B 1 178 ? 23.607 -15.757 25.839 1.00 27.71 208 PHE B O 1
ATOM 3375 N N . LEU B 1 179 ? 23.586 -17.059 27.667 1.00 24.28 209 LEU B N 1
ATOM 3376 C CA . LEU B 1 179 ? 25.021 -16.955 27.877 1.00 24.27 209 LEU B CA 1
ATOM 3377 C C . LEU B 1 179 ? 25.600 -18.364 27.807 1.00 28.71 209 LEU B C 1
ATOM 3378 O O . LEU B 1 179 ? 25.338 -19.197 28.683 1.00 25.82 209 LEU B O 1
ATOM 3383 N N . GLU B 1 180 ? 26.348 -18.638 26.739 1.00 25.66 210 GLU B N 1
ATOM 3384 C CA . GLU B 1 180 ? 27.100 -19.885 26.605 1.00 29.48 210 GLU B CA 1
ATOM 3385 C C . GLU B 1 180 ? 28.508 -19.628 27.117 1.00 25.39 210 GLU B C 1
ATOM 3386 O O . GLU B 1 180 ? 29.435 -19.374 26.352 1.00 25.77 210 GLU B O 1
ATOM 3392 N N . SER B 1 181 ? 28.659 -19.697 28.439 1.00 29.33 211 SER B N 1
ATOM 3393 C CA . SER B 1 181 ? 29.905 -19.359 29.132 1.00 26.28 211 SER B CA 1
ATOM 3394 C C . SER B 1 181 ? 29.829 -19.884 30.563 1.00 28.76 211 SER B C 1
ATOM 3395 O O . SER B 1 181 ? 28.972 -20.717 30.882 1.00 34.74 211 SER B O 1
ATOM 3398 N N . ASN B 1 182 ? 30.730 -19.399 31.424 1.00 28.51 212 ASN B N 1
ATOM 3399 C CA . ASN B 1 182 ? 30.616 -19.601 32.862 1.00 30.77 212 ASN B CA 1
ATOM 3400 C C . ASN B 1 182 ? 29.771 -18.481 33.458 1.00 31.83 212 ASN B C 1
ATOM 3401 O O . ASN B 1 182 ? 30.136 -17.299 33.317 1.00 29.21 212 ASN B O 1
ATOM 3406 N N . PRO B 1 183 ? 28.672 -18.800 34.149 1.00 32.11 213 PRO B N 1
ATOM 3407 C CA . PRO B 1 183 ? 27.784 -17.740 34.668 1.00 33.48 213 PRO B CA 1
ATOM 3408 C C . PRO B 1 183 ? 28.483 -16.749 35.570 1.00 33.11 213 PRO B C 1
ATOM 3409 O O . PRO B 1 183 ? 28.029 -15.603 35.680 1.00 32.16 213 PRO B O 1
ATOM 3413 N N . LEU B 1 184 ? 29.581 -17.152 36.218 1.00 34.38 214 LEU B N 1
ATOM 3414 C CA . LEU B 1 184 ? 30.337 -16.219 37.045 1.00 34.08 214 LEU B CA 1
ATOM 3415 C C . LEU B 1 184 ? 30.850 -15.037 36.237 1.00 35.04 214 LEU B C 1
ATOM 3416 O O . LEU B 1 184 ? 31.183 -13.997 36.818 1.00 35.83 214 LEU B O 1
ATOM 3421 N N . PHE B 1 185 ? 30.902 -15.173 34.907 1.00 33.15 215 PHE B N 1
ATOM 3422 C CA . PHE B 1 185 ? 31.323 -14.067 34.053 1.00 32.03 215 PHE B CA 1
ATOM 3423 C C . PHE B 1 185 ? 30.428 -12.850 34.249 1.00 35.07 215 PHE B C 1
ATOM 3424 O O . PHE B 1 185 ? 30.899 -11.711 34.141 1.00 33.56 215 PHE B O 1
ATOM 3432 N N . ILE B 1 186 ? 29.154 -13.074 34.568 1.00 34.69 216 ILE B N 1
ATOM 3433 C CA . ILE B 1 186 ? 28.172 -11.995 34.699 1.00 34.63 216 ILE B CA 1
ATOM 3434 C C . ILE B 1 186 ? 28.095 -11.598 36.161 1.00 35.33 216 ILE B C 1
ATOM 3435 O O . ILE B 1 186 ? 27.853 -12.462 37.025 1.00 35.58 216 ILE B O 1
ATOM 3440 N N . PRO B 1 187 ? 28.286 -10.311 36.498 1.00 33.18 217 PRO B N 1
ATOM 3441 C CA . PRO B 1 187 ? 28.091 -9.857 37.879 1.00 32.93 217 PRO B CA 1
ATOM 3442 C C . PRO B 1 187 ? 26.682 -10.156 38.364 1.00 35.97 217 PRO B C 1
ATOM 3443 O O . PRO B 1 187 ? 25.709 -10.034 37.619 1.00 34.90 217 PRO B O 1
ATOM 3447 N N . GLU B 1 188 ? 26.584 -10.512 39.643 1.00 35.57 218 GLU B N 1
ATOM 3448 C CA . GLU B 1 188 ? 25.328 -10.830 40.312 1.00 40.20 218 GLU B CA 1
ATOM 3449 C C . GLU B 1 188 ? 24.218 -9.832 39.991 1.00 39.49 218 GLU B C 1
ATOM 3450 O O . GLU B 1 188 ? 23.053 -10.215 39.841 1.00 41.70 218 GLU B O 1
ATOM 3456 N N . ALA B 1 189 ? 24.564 -8.559 39.844 1.00 34.28 219 ALA B N 1
ATOM 3457 C CA . ALA B 1 189 ? 23.557 -7.533 39.609 1.00 37.96 219 ALA B CA 1
ATOM 3458 C C . ALA B 1 189 ? 23.002 -7.529 38.188 1.00 42.08 219 ALA B C 1
ATOM 3459 O O . ALA B 1 189 ? 22.013 -6.833 37.937 1.00 40.04 219 ALA B O 1
ATOM 3461 N N . ASN B 1 190 ? 23.617 -8.244 37.243 1.00 36.42 220 ASN B N 1
ATOM 3462 C CA . ASN B 1 190 ? 23.103 -8.285 35.877 1.00 34.28 220 ASN B CA 1
ATOM 3463 C C . ASN B 1 190 ? 22.630 -9.668 35.459 1.00 31.23 220 ASN B C 1
ATOM 3464 O O . ASN B 1 190 ? 22.365 -9.886 34.270 1.00 26.05 220 ASN B O 1
ATOM 3469 N N . ARG B 1 191 ? 22.508 -10.605 36.396 1.00 30.64 221 ARG B N 1
ATOM 3470 C CA . ARG B 1 191 ? 22.208 -11.967 35.991 1.00 35.86 221 ARG B CA 1
ATOM 3471 C C . ARG B 1 191 ? 20.791 -12.146 35.472 1.00 34.37 221 ARG B C 1
ATOM 3472 O O . ARG B 1 191 ? 20.512 -13.156 34.811 1.00 37.01 221 ARG B O 1
ATOM 3480 N N . ASP B 1 192 ? 19.914 -11.178 35.699 1.00 34.51 222 ASP B N 1
ATOM 3481 C CA . ASP B 1 192 ? 18.571 -11.241 35.141 1.00 37.15 222 ASP B CA 1
ATOM 3482 C C . ASP B 1 192 ? 18.538 -10.878 33.659 1.00 35.02 222 ASP B C 1
ATOM 3483 O O . ASP B 1 192 ? 17.517 -11.099 33.008 1.00 33.84 222 ASP B O 1
ATOM 3488 N N . VAL B 1 193 ? 19.635 -10.362 33.099 1.00 31.62 223 VAL B N 1
ATOM 3489 C CA . VAL B 1 193 ? 19.642 -10.016 31.679 1.00 30.97 223 VAL B CA 1
ATOM 3490 C C . VAL B 1 193 ? 19.569 -11.266 30.818 1.00 28.63 223 VAL B C 1
ATOM 3491 O O . VAL B 1 193 ? 19.022 -11.235 29.708 1.00 23.88 223 VAL B O 1
ATOM 3495 N N . PHE B 1 194 ? 20.110 -12.383 31.292 1.00 25.30 224 PHE B N 1
ATOM 3496 C CA . PHE B 1 194 ? 20.112 -13.597 30.496 1.00 25.78 224 PHE B CA 1
ATOM 3497 C C . PHE B 1 194 ? 18.946 -14.486 30.902 1.00 27.46 224 PHE B C 1
ATOM 3498 O O . PHE B 1 194 ? 18.764 -14.780 32.090 1.00 27.12 224 PHE B O 1
ATOM 3506 N N . THR B 1 195 ? 18.163 -14.915 29.906 1.00 23.20 225 THR B N 1
ATOM 3507 C CA . THR B 1 195 ? 17.063 -15.842 30.155 1.00 25.74 225 THR B CA 1
ATOM 3508 C C . THR B 1 195 ? 17.561 -17.261 30.466 1.00 29.17 225 THR B C 1
ATOM 3509 O O . THR B 1 195 ? 16.980 -17.949 31.313 1.00 27.00 225 THR B O 1
ATOM 3513 N N . ARG B 1 196 ? 18.619 -17.733 29.782 1.00 22.02 226 ARG B N 1
ATOM 3514 C CA . ARG B 1 196 ? 19.189 -19.054 30.044 1.00 26.49 226 ARG B CA 1
ATOM 3515 C C . ARG B 1 196 ? 20.694 -18.939 30.179 1.00 28.71 226 ARG B C 1
ATOM 3516 O O . ARG B 1 196 ? 21.334 -18.140 29.485 1.00 27.27 226 ARG B O 1
ATOM 3524 N N . TYR B 1 197 ? 21.250 -19.734 31.081 1.00 24.57 227 TYR B N 1
ATOM 3525 C CA . TYR B 1 197 ? 22.685 -19.936 31.165 1.00 22.04 227 TYR B CA 1
ATOM 3526 C C . TYR B 1 197 ? 22.963 -21.336 30.644 1.00 25.26 227 TYR B C 1
ATOM 3527 O O . TYR B 1 197 ? 22.328 -22.298 31.086 1.00 24.62 227 TYR B O 1
ATOM 3536 N N . VAL B 1 198 ? 23.864 -21.443 29.674 1.00 27.64 228 VAL B N 1
ATOM 3537 C CA . VAL B 1 198 ? 24.059 -22.666 28.902 1.00 28.05 228 VAL B CA 1
ATOM 3538 C C . VAL B 1 198 ? 25.443 -23.200 29.232 1.00 29.52 228 VAL B C 1
ATOM 3539 O O . VAL B 1 198 ? 26.456 -22.575 28.896 1.00 28.82 228 VAL B O 1
ATOM 3543 N N . LEU B 1 199 ? 25.483 -24.363 29.872 1.00 27.24 229 LEU B N 1
ATOM 3544 C CA . LEU B 1 199 ? 26.724 -24.960 30.341 1.00 25.97 229 LEU B CA 1
ATOM 3545 C C . LEU B 1 199 ? 27.338 -25.817 29.246 1.00 27.11 229 LEU B C 1
ATOM 3546 O O . LEU B 1 199 ? 26.639 -26.575 28.573 1.00 28.51 229 LEU B O 1
ATOM 3551 N N . ASN B 1 200 ? 28.648 -25.700 29.060 1.00 32.82 230 ASN B N 1
ATOM 3552 C CA . ASN B 1 200 ? 29.286 -26.462 27.991 1.00 37.31 230 ASN B CA 1
ATOM 3553 C C . ASN B 1 200 ? 29.680 -27.817 28.554 1.00 32.80 230 ASN B C 1
ATOM 3554 O O . ASN B 1 200 ? 30.717 -27.962 29.200 1.00 31.76 230 ASN B O 1
ATOM 3559 N N . THR B 1 201 ? 28.846 -28.816 28.291 1.00 32.41 231 THR B N 1
ATOM 3560 C CA . THR B 1 201 ? 29.033 -30.150 28.822 1.00 31.05 231 THR B CA 1
ATOM 3561 C C . THR B 1 201 ? 29.408 -31.146 27.740 1.00 33.11 231 THR B C 1
ATOM 3562 O O . THR B 1 201 ? 29.307 -32.357 27.962 1.00 34.63 231 THR B O 1
ATOM 3566 N N . THR B 1 202 ? 29.836 -30.669 26.566 1.00 29.07 232 THR B N 1
ATOM 3567 C CA . THR B 1 202 ? 30.127 -31.610 25.490 1.00 33.76 232 THR B CA 1
ATOM 3568 C C . THR B 1 202 ? 31.378 -32.434 25.756 1.00 34.67 232 THR B C 1
ATOM 3569 O O . THR B 1 202 ? 31.545 -33.487 25.130 1.00 36.32 232 THR B O 1
ATOM 3573 N N . SER B 1 203 ? 32.252 -31.980 26.659 1.00 39.36 233 SER B N 1
ATOM 3574 C CA . SER B 1 203 ? 33.397 -32.747 27.141 1.00 38.81 233 SER B CA 1
ATOM 3575 C C . SER B 1 203 ? 33.086 -33.554 28.394 1.00 41.06 233 SER B C 1
ATOM 3576 O O . SER B 1 203 ? 33.990 -34.176 28.949 1.00 46.03 233 SER B O 1
ATOM 3579 N N . SER B 1 204 ? 31.848 -33.538 28.873 1.00 40.85 234 SER B N 1
ATOM 3580 C CA . SER B 1 204 ? 31.510 -34.313 30.059 1.00 41.97 234 SER B CA 1
ATOM 3581 C C . SER B 1 204 ? 31.522 -35.796 29.721 1.00 42.95 234 SER B C 1
ATOM 3582 O O . SER B 1 204 ? 30.873 -36.231 28.764 1.00 45.60 234 SER B O 1
ATOM 3585 N N . LYS B 1 205 ? 32.264 -36.571 30.507 1.00 45.50 235 LYS B N 1
ATOM 3586 C CA . LYS B 1 205 ? 32.472 -37.974 30.203 1.00 45.06 235 LYS B CA 1
ATOM 3587 C C . LYS B 1 205 ? 31.442 -38.871 30.856 1.00 46.95 235 LYS B C 1
ATOM 3588 O O . LYS B 1 205 ? 31.267 -40.018 30.417 1.00 43.81 235 LYS B O 1
ATOM 3594 N N . ASN B 1 206 ? 30.731 -38.364 31.854 1.00 41.87 236 ASN B N 1
ATOM 3595 C CA . ASN B 1 206 ? 29.688 -39.119 32.530 1.00 43.91 236 ASN B CA 1
ATOM 3596 C C . ASN B 1 206 ? 28.849 -38.138 33.332 1.00 44.15 236 ASN B C 1
ATOM 3597 O O . ASN B 1 206 ? 29.159 -36.946 33.411 1.00 46.08 236 ASN B O 1
ATOM 3602 N N . ALA B 1 207 ? 27.814 -38.673 33.977 1.00 42.71 237 ALA B N 1
ATOM 3603 C CA . ALA B 1 207 ? 26.898 -37.855 34.755 1.00 41.48 237 ALA B CA 1
ATOM 3604 C C . ALA B 1 207 ? 27.596 -37.140 35.915 1.00 46.12 237 ALA B C 1
ATOM 3605 O O . ALA B 1 207 ? 27.201 -36.023 36.279 1.00 45.64 237 ALA B O 1
ATOM 3607 N N . SER B 1 208 ? 28.640 -37.743 36.495 1.00 44.79 238 SER B N 1
ATOM 3608 C CA . SER B 1 208 ? 29.364 -37.082 37.583 1.00 46.37 238 SER B CA 1
ATOM 3609 C C . SER B 1 208 ? 29.898 -35.730 37.138 1.00 46.65 238 SER B C 1
ATOM 3610 O O . SER B 1 208 ? 29.756 -34.727 37.845 1.00 45.76 238 SER B O 1
ATOM 3613 N N . GLN B 1 209 ? 30.538 -35.695 35.968 1.00 44.86 239 GLN B N 1
ATOM 3614 C CA . GLN B 1 209 ? 31.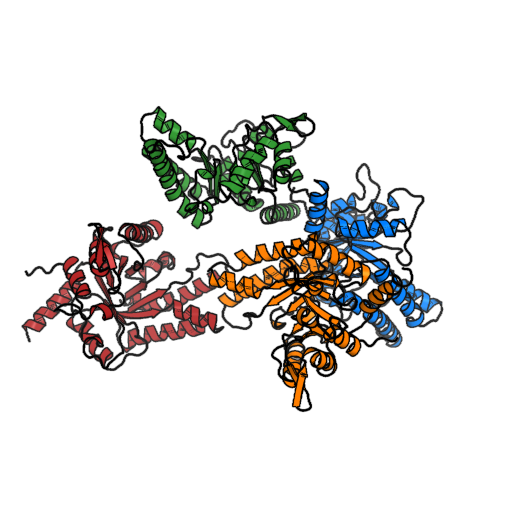079 -34.443 35.458 1.00 48.31 239 GLN B CA 1
ATOM 3615 C C . GLN B 1 209 ? 29.959 -33.457 35.130 1.00 46.94 239 GLN B C 1
ATOM 3616 O O . GLN B 1 209 ? 30.090 -32.257 35.385 1.00 43.75 239 GLN B O 1
ATOM 3622 N N . LEU B 1 210 ? 28.840 -33.949 34.588 1.00 45.25 240 LEU B N 1
ATOM 3623 C CA . LEU B 1 210 ? 27.663 -33.103 34.388 1.00 46.74 240 LEU B CA 1
ATOM 3624 C C . LEU B 1 210 ? 27.232 -32.447 35.686 1.00 44.14 240 LEU B C 1
ATOM 3625 O O . LEU B 1 210 ? 27.106 -31.219 35.774 1.00 43.89 240 LEU B O 1
ATOM 3630 N N . ARG B 1 211 ? 26.941 -33.269 36.691 1.00 42.29 241 ARG B N 1
ATOM 3631 C CA . ARG B 1 211 ? 26.328 -32.758 37.905 1.00 47.41 241 ARG B CA 1
ATOM 3632 C C . ARG B 1 211 ? 27.232 -31.720 38.581 1.00 42.65 241 ARG B C 1
ATOM 3633 O O . ARG B 1 211 ? 26.756 -30.680 39.052 1.00 39.67 241 ARG B O 1
ATOM 3641 N N . LEU B 1 212 ? 28.545 -31.950 38.570 1.00 41.48 242 LEU B N 1
ATOM 3642 C CA . LEU B 1 212 ? 29.470 -30.960 39.114 1.00 45.33 242 LEU B CA 1
ATOM 3643 C C . LEU B 1 212 ? 29.293 -29.602 38.434 1.00 42.94 242 LEU B C 1
ATOM 3644 O O . LEU B 1 212 ? 29.212 -28.563 39.100 1.00 42.29 242 LEU B O 1
ATOM 3649 N N . LEU B 1 213 ? 29.214 -29.595 37.104 1.00 39.04 243 LEU B N 1
ATOM 3650 C CA . LEU B 1 213 ? 29.042 -28.340 36.381 1.00 37.65 243 LEU B CA 1
ATOM 3651 C C . LEU B 1 213 ? 27.689 -27.708 36.691 1.00 36.10 243 LEU B C 1
ATOM 3652 O O . LEU B 1 213 ? 27.590 -26.490 36.878 1.00 34.22 243 LEU B O 1
ATOM 3657 N N . ILE B 1 214 ? 26.636 -28.523 36.773 1.00 31.89 244 ILE B N 1
ATOM 3658 C CA . ILE B 1 214 ? 25.332 -28.006 37.173 1.00 32.20 244 ILE B CA 1
ATOM 3659 C C . ILE B 1 214 ? 25.390 -27.457 38.597 1.00 34.80 244 ILE B C 1
ATOM 3660 O O . ILE B 1 214 ? 24.947 -26.331 38.867 1.00 30.59 244 ILE B O 1
ATOM 3665 N N . ASN B 1 215 ? 25.978 -28.230 39.522 1.00 36.41 245 ASN B N 1
ATOM 3666 C CA . ASN B 1 215 ? 26.002 -27.833 40.933 1.00 40.37 245 ASN B CA 1
ATOM 3667 C C . ASN B 1 215 ? 26.809 -26.558 41.152 1.00 35.93 245 ASN B C 1
ATOM 3668 O O . ASN B 1 215 ? 26.430 -25.711 41.973 1.00 37.12 245 ASN B O 1
ATOM 3673 N N . GLU B 1 216 ? 27.939 -26.413 40.457 1.00 33.73 246 GLU B N 1
ATOM 3674 C CA . GLU B 1 216 ? 28.709 -25.179 40.589 1.00 39.37 246 GLU B CA 1
ATOM 3675 C C . GLU B 1 216 ? 27.919 -23.981 40.086 1.00 36.43 246 GLU B C 1
ATOM 3676 O O . GLU B 1 216 ? 27.982 -22.900 40.680 1.00 36.04 246 GLU B O 1
ATOM 3682 N N . ALA B 1 217 ? 27.168 -24.147 38.992 1.00 33.01 247 ALA B N 1
ATOM 3683 C CA . ALA B 1 217 ? 26.332 -23.046 38.522 1.00 34.20 247 ALA B CA 1
ATOM 3684 C C . ALA B 1 217 ? 25.287 -22.672 39.565 1.00 33.29 247 ALA B C 1
ATOM 3685 O O . ALA B 1 217 ? 25.027 -21.481 39.802 1.00 26.89 247 ALA B O 1
ATOM 3687 N N . ILE B 1 218 ? 24.674 -23.676 40.201 1.00 30.45 248 ILE B N 1
ATOM 3688 C CA . ILE B 1 218 ? 23.569 -23.397 41.115 1.00 35.56 248 ILE B CA 1
ATOM 3689 C C . ILE B 1 218 ? 24.093 -22.808 42.421 1.00 37.26 248 ILE B C 1
ATOM 3690 O O . ILE B 1 218 ? 23.623 -21.758 42.873 1.00 29.46 248 ILE B O 1
ATOM 3695 N N . TYR B 1 219 ? 25.086 -23.467 43.037 1.00 37.39 249 TYR B N 1
ATOM 3696 C CA . TYR B 1 219 ? 25.574 -23.082 44.359 1.00 35.47 249 TYR B CA 1
ATOM 3697 C C . TYR B 1 219 ? 26.650 -22.005 44.316 1.00 38.68 249 TYR B C 1
ATOM 3698 O O . TYR B 1 219 ? 26.651 -21.119 45.181 1.00 37.40 249 TYR B O 1
ATOM 3707 N N . TYR B 1 220 ? 27.569 -22.041 43.339 1.00 35.24 250 TYR B N 1
ATOM 3708 C CA . TYR B 1 220 ? 28.599 -20.998 43.312 1.00 38.16 250 TYR B CA 1
ATOM 3709 C C . TYR B 1 220 ? 28.107 -19.741 42.598 1.00 37.84 250 TYR B C 1
ATOM 3710 O O . TYR B 1 220 ? 28.297 -18.627 43.098 1.00 41.62 250 TYR B O 1
ATOM 3719 N N . ALA B 1 221 ? 27.457 -19.880 41.445 1.00 39.33 251 ALA B N 1
ATOM 3720 C CA . ALA B 1 221 ? 26.975 -18.697 40.735 1.00 35.28 251 ALA B CA 1
ATOM 3721 C C . ALA B 1 221 ? 25.569 -18.280 41.150 1.00 35.34 251 ALA B C 1
ATOM 3722 O O . ALA B 1 221 ? 25.143 -17.173 40.808 1.00 32.72 251 ALA B O 1
ATOM 3724 N N . GLY B 1 222 ? 24.836 -19.126 41.869 1.00 34.26 252 GLY B N 1
ATOM 3725 C CA . GLY B 1 222 ? 23.492 -18.747 42.262 1.00 29.31 252 GLY B CA 1
ATOM 3726 C C . GLY B 1 222 ? 22.500 -18.664 41.121 1.00 31.81 252 GLY B C 1
ATOM 3727 O O . GLY B 1 222 ? 21.582 -17.830 41.162 1.00 32.67 252 GLY B O 1
ATOM 3728 N N . ILE B 1 223 ? 22.652 -19.504 40.100 1.00 27.65 253 ILE B N 1
ATOM 3729 C CA . ILE B 1 223 ? 21.667 -19.543 39.019 1.00 29.80 253 ILE B CA 1
ATOM 3730 C C . ILE B 1 223 ? 20.535 -20.475 39.433 1.00 34.20 253 ILE B C 1
ATOM 3731 O O . ILE B 1 223 ? 20.793 -21.635 39.804 1.00 32.67 253 ILE B O 1
ATOM 3736 N N . PRO B 1 224 ? 19.281 -20.017 39.402 1.00 30.42 254 PRO B N 1
ATOM 3737 C CA . PRO B 1 224 ? 18.155 -20.943 39.587 1.00 27.76 254 PRO B CA 1
ATOM 3738 C C . PRO B 1 224 ? 18.216 -22.049 38.548 1.00 33.04 254 PRO B C 1
ATOM 3739 O O . PRO B 1 224 ? 18.604 -21.824 37.395 1.00 26.35 254 PRO B O 1
ATOM 3743 N N . SER B 1 225 ? 17.813 -23.253 38.965 1.00 26.99 255 SER B N 1
ATOM 3744 C CA . SER B 1 225 ? 18.088 -24.417 38.145 1.00 32.79 255 SER B CA 1
ATOM 3745 C C . SER B 1 225 ? 17.306 -24.370 36.837 1.00 31.43 255 SER B C 1
ATOM 3746 O O . SER B 1 225 ? 17.791 -24.863 35.809 1.00 30.07 255 SER B O 1
ATOM 3749 N N . ASP B 1 226 ? 16.116 -23.760 36.839 1.00 29.07 256 ASP B N 1
ATOM 3750 C CA . ASP B 1 226 ? 15.310 -23.716 35.616 1.00 30.61 256 ASP B CA 1
ATOM 3751 C C . ASP B 1 226 ? 15.868 -22.749 34.571 1.00 29.60 256 ASP B C 1
ATOM 3752 O O . ASP B 1 226 ? 15.397 -22.750 33.428 1.00 28.61 256 ASP B O 1
ATOM 3757 N N . LYS B 1 227 ? 16.873 -21.955 34.905 1.00 27.71 257 LYS B N 1
ATOM 3758 C CA . LYS B 1 227 ? 17.525 -21.122 33.906 1.00 26.62 257 LYS B CA 1
ATOM 3759 C C . LYS B 1 227 ? 18.691 -21.818 33.232 1.00 25.59 257 LYS B C 1
ATOM 3760 O O . LYS B 1 227 ? 19.337 -21.211 32.371 1.00 30.07 257 LYS B O 1
ATOM 3766 N N . LEU B 1 228 ? 18.985 -23.063 33.601 1.00 27.65 258 LEU B N 1
ATOM 3767 C CA . LEU B 1 228 ? 20.181 -23.766 33.136 1.00 28.97 258 LEU B CA 1
ATOM 3768 C C . LEU B 1 228 ? 19.854 -24.717 31.993 1.00 25.70 258 LEU B C 1
ATOM 3769 O O . LEU B 1 228 ? 18.920 -25.526 32.090 1.00 26.44 258 LEU B O 1
ATOM 3774 N N . LEU B 1 229 ? 20.640 -24.633 30.925 1.00 23.51 259 LEU B N 1
ATOM 3775 C CA . LEU B 1 229 ? 20.667 -25.646 29.882 1.00 26.57 259 LEU B CA 1
ATOM 3776 C C . LEU B 1 229 ? 22.032 -26.328 29.888 1.00 27.56 259 LEU B C 1
ATOM 3777 O O . LEU B 1 229 ? 23.057 -25.706 30.199 1.00 29.46 259 LEU B O 1
ATOM 3782 N N . ILE B 1 230 ? 22.043 -27.613 29.564 1.00 25.16 260 ILE B N 1
ATOM 3783 C CA . ILE B 1 230 ? 23.290 -28.311 29.269 1.00 27.18 260 ILE B CA 1
ATOM 3784 C C . ILE B 1 230 ? 23.336 -28.553 27.766 1.00 26.92 260 ILE B C 1
ATOM 3785 O O . ILE B 1 230 ? 22.332 -28.422 27.061 1.00 27.38 260 ILE B O 1
ATOM 3790 N N . THR B 1 231 ? 24.528 -28.855 27.263 1.00 26.60 261 THR B N 1
ATOM 3791 C CA . THR B 1 231 ? 24.777 -28.950 25.828 1.00 27.54 261 THR B CA 1
ATOM 3792 C C . THR B 1 231 ? 25.208 -30.359 25.458 1.00 29.82 261 THR B C 1
ATOM 3793 O O . THR B 1 231 ? 26.061 -30.944 26.135 1.00 28.95 261 THR B O 1
ATOM 3797 N N . GLY B 1 232 ? 24.610 -30.898 24.390 1.00 28.38 262 GLY B N 1
ATOM 3798 C CA . GLY B 1 232 ? 25.048 -32.150 23.819 1.00 27.68 262 GLY B CA 1
ATOM 3799 C C . GLY B 1 232 ? 25.194 -32.019 22.314 1.00 28.65 262 GLY B C 1
ATOM 3800 O O . GLY B 1 232 ? 24.661 -31.099 21.691 1.00 30.22 262 GLY B O 1
ATOM 3801 N N . ASP B 1 233 ? 25.905 -32.985 21.726 1.00 26.12 263 ASP B N 1
ATOM 3802 C CA . ASP B 1 233 ? 26.276 -32.945 20.318 1.00 25.95 263 ASP B CA 1
ATOM 3803 C C . ASP B 1 233 ? 25.883 -34.275 19.684 1.00 32.11 263 ASP B C 1
ATOM 3804 O O . ASP B 1 233 ? 26.220 -35.343 20.224 1.00 30.23 263 ASP B O 1
ATOM 3809 N N . PRO B 1 234 ? 25.174 -34.259 18.554 1.00 30.34 264 PRO B N 1
ATOM 3810 C CA . PRO B 1 234 ? 24.716 -35.522 17.957 1.00 32.35 264 PRO B CA 1
ATOM 3811 C C . PRO B 1 234 ? 25.830 -36.504 17.640 1.00 34.19 264 PRO B C 1
ATOM 3812 O O . PRO B 1 234 ? 25.555 -37.707 17.564 1.00 31.21 264 PRO B O 1
ATOM 3816 N N . GLU B 1 235 ? 27.070 -36.042 17.479 1.00 31.38 265 GLU B N 1
ATOM 3817 C CA . GLU B 1 235 ? 28.174 -36.893 17.061 1.00 37.20 265 GLU B CA 1
ATOM 3818 C C . GLU B 1 235 ? 29.075 -37.336 18.203 1.00 37.13 265 GLU B C 1
ATOM 3819 O O . GLU B 1 235 ? 30.007 -38.100 17.963 1.00 42.88 265 GLU B O 1
ATOM 3825 N N . LEU B 1 236 ? 28.822 -36.891 19.427 1.00 39.93 266 LEU B N 1
ATOM 3826 C CA . LEU B 1 236 ? 29.659 -37.214 20.573 1.00 35.32 266 LEU B CA 1
ATOM 3827 C C . LEU B 1 236 ? 29.014 -38.316 21.401 1.00 36.22 266 LEU B C 1
ATOM 3828 O O . LEU B 1 236 ? 27.825 -38.616 21.268 1.00 34.42 266 LEU B O 1
ATOM 3833 N N . MET B 1 237 ? 29.823 -38.935 22.250 1.00 37.60 267 MET B N 1
ATOM 3834 C CA . MET B 1 237 ? 29.365 -40.033 23.083 1.00 40.84 267 MET B CA 1
ATOM 3835 C C . MET B 1 237 ? 29.728 -39.735 24.528 1.00 40.59 267 MET B C 1
ATOM 3836 O O . MET B 1 237 ? 30.528 -38.840 24.823 1.00 37.71 267 MET B O 1
ATOM 3841 N N . THR B 1 238 ? 29.118 -40.502 25.431 1.00 37.17 268 THR B N 1
ATOM 3842 C CA . THR B 1 238 ? 29.375 -40.366 26.855 1.00 44.14 268 THR B CA 1
ATOM 3843 C C . THR B 1 238 ? 29.085 -41.722 27.490 1.00 44.63 268 THR B C 1
ATOM 3844 O O . THR B 1 238 ? 28.502 -42.605 26.855 1.00 45.96 268 THR B O 1
ATOM 3848 N N . THR B 1 239 ? 29.538 -41.922 28.723 1.00 47.25 269 THR B N 1
ATOM 3849 C CA . THR B 1 239 ? 29.342 -43.211 29.385 1.00 48.62 269 THR B CA 1
ATOM 3850 C C . THR B 1 239 ? 28.166 -43.130 30.353 1.00 47.40 269 THR B C 1
ATOM 3851 O O . THR B 1 239 ? 28.107 -42.223 31.191 1.00 47.18 269 THR B O 1
ATOM 3855 N N . ASP B 1 240 ? 27.226 -44.074 30.228 1.00 46.81 270 ASP B N 1
ATOM 3856 C CA . ASP B 1 240 ? 26.032 -44.070 31.064 1.00 46.95 270 ASP B CA 1
ATOM 3857 C C . ASP B 1 240 ? 26.358 -44.603 32.459 1.00 51.46 270 ASP B C 1
ATOM 3858 O O . ASP B 1 240 ? 27.496 -44.970 32.769 1.00 50.70 270 ASP B O 1
ATOM 3863 N N . ASN B 1 241 ? 25.343 -44.636 33.323 1.00 53.13 271 ASN B N 1
ATOM 3864 C CA . ASN B 1 241 ? 25.577 -45.041 34.702 1.00 58.32 271 ASN B CA 1
ATOM 3865 C C . ASN B 1 241 ? 25.885 -46.527 34.830 1.00 61.06 271 ASN B C 1
ATOM 3866 O O . ASN B 1 241 ? 26.412 -46.951 35.863 1.00 66.64 271 ASN B O 1
ATOM 3871 N N . ASN B 1 242 ? 25.591 -47.319 33.803 1.00 60.85 272 ASN B N 1
ATOM 3872 C CA . ASN B 1 242 ? 25.988 -48.717 33.761 1.00 60.64 272 ASN B CA 1
ATOM 3873 C C . ASN B 1 242 ? 27.322 -48.917 33.054 1.00 54.82 272 ASN B C 1
ATOM 3874 O O . ASN B 1 242 ? 27.607 -50.024 32.590 1.00 54.46 272 ASN B O 1
ATOM 3879 N N . ASP B 1 243 ? 28.130 -47.863 32.949 1.00 58.68 273 ASP B N 1
ATOM 3880 C CA . ASP B 1 243 ? 29.470 -47.859 32.364 1.00 56.99 273 ASP B CA 1
ATOM 3881 C C . ASP B 1 243 ? 29.465 -48.132 30.857 1.00 55.46 273 ASP B C 1
ATOM 3882 O O . ASP B 1 243 ? 30.537 -48.205 30.242 1.00 58.60 273 ASP B O 1
ATOM 3887 N N . GLY B 1 244 ? 28.288 -48.248 30.225 1.00 51.39 274 GLY B N 1
ATOM 3888 C CA . GLY B 1 244 ? 28.235 -48.380 28.781 1.00 50.81 274 GLY B CA 1
ATOM 3889 C C . GLY B 1 244 ? 28.461 -47.056 28.042 1.00 55.50 274 GLY B C 1
ATOM 3890 O O . GLY B 1 244 ? 28.356 -45.964 28.598 1.00 48.36 274 GLY B O 1
ATOM 3891 N N . LEU B 1 245 ? 28.777 -47.168 26.751 1.00 49.50 275 LEU B N 1
ATOM 3892 C CA . LEU B 1 245 ? 28.992 -46.017 25.884 1.00 45.67 275 LEU B CA 1
ATOM 3893 C C . LEU B 1 245 ? 27.688 -45.684 25.157 1.00 48.07 275 LEU B C 1
ATOM 3894 O O . LEU B 1 245 ? 27.083 -46.564 24.537 1.00 47.66 275 LEU B O 1
ATOM 3899 N N . VAL B 1 246 ? 27.250 -44.419 25.245 1.00 44.41 276 VAL B N 1
ATOM 3900 C CA . VAL B 1 246 ? 25.964 -43.981 24.693 1.00 48.93 276 VAL B CA 1
ATOM 3901 C C . VAL B 1 246 ? 26.090 -42.592 24.067 1.00 40.84 276 VAL B C 1
ATOM 3902 O O . VAL B 1 246 ? 27.000 -41.818 24.381 1.00 39.86 276 VAL B O 1
ATOM 3906 N N . SER B 1 247 ? 25.148 -42.287 23.166 1.00 41.38 277 SER B N 1
ATOM 3907 C CA . SER B 1 247 ? 25.069 -40.966 22.536 1.00 43.38 277 SER B CA 1
ATOM 3908 C C . SER B 1 247 ? 24.770 -39.878 23.560 1.00 33.21 277 SER B C 1
ATOM 3909 O O . SER B 1 247 ? 23.868 -40.035 24.391 1.00 36.07 277 SER B O 1
ATOM 3912 N N . GLN B 1 248 ? 25.517 -38.768 23.485 1.00 29.31 278 GLN B N 1
ATOM 3913 C CA . GLN B 1 248 ? 25.296 -37.621 24.372 1.00 36.36 278 GLN B CA 1
ATOM 3914 C C . GLN B 1 248 ? 23.840 -37.174 24.419 1.00 29.14 278 GLN B C 1
ATOM 3915 O O . GLN B 1 248 ? 23.257 -37.036 25.499 1.00 30.88 278 GLN B O 1
ATOM 3921 N N . VAL B 1 249 ? 23.257 -36.871 23.263 1.00 26.38 279 VAL B N 1
ATOM 3922 C CA . VAL B 1 249 ? 21.978 -36.165 23.243 1.00 31.70 279 VAL B CA 1
ATOM 3923 C C . VAL B 1 249 ? 20.899 -36.920 24.028 1.00 35.72 279 VAL B C 1
ATOM 3924 O O . VAL B 1 249 ? 20.338 -36.339 24.980 1.00 30.00 279 VAL B O 1
ATOM 3928 N N . PRO B 1 250 ? 20.574 -38.195 23.711 1.00 29.68 280 PRO B N 1
ATOM 3929 C CA . PRO B 1 250 ? 19.542 -38.876 24.521 1.00 29.24 280 PRO B CA 1
ATOM 3930 C C . PRO B 1 250 ? 19.973 -39.084 25.966 1.00 32.26 280 PRO B C 1
ATOM 3931 O O . PRO B 1 250 ? 19.146 -38.973 26.878 1.00 27.48 280 PRO B O 1
ATOM 3935 N N . PHE B 1 251 ? 21.256 -39.343 26.220 1.00 31.05 281 PHE B N 1
ATOM 3936 C CA . PHE B 1 251 ? 21.678 -39.429 27.612 1.00 32.88 281 PHE B CA 1
ATOM 3937 C C . PHE B 1 251 ? 21.532 -38.084 28.322 1.00 32.20 281 PHE B C 1
ATOM 3938 O O . PHE B 1 251 ? 20.960 -38.014 29.422 1.00 34.70 281 PHE B O 1
ATOM 3946 N N . PHE B 1 252 ? 22.026 -36.995 27.707 1.00 30.00 282 PHE B N 1
ATOM 3947 C CA . PHE B 1 252 ? 21.962 -35.699 28.380 1.00 28.29 282 PHE B CA 1
ATOM 3948 C C . PHE B 1 252 ? 20.521 -35.251 28.566 1.00 29.86 282 PHE B C 1
ATOM 3949 O O . PHE B 1 252 ? 20.214 -34.566 29.551 1.00 26.45 282 PHE B O 1
ATOM 3957 N N . ALA B 1 253 ? 19.627 -35.632 27.638 1.00 26.25 283 ALA B N 1
ATOM 3958 C CA . ALA B 1 253 ? 18.209 -35.328 27.811 1.00 30.17 283 ALA B CA 1
ATOM 3959 C C . ALA B 1 253 ? 17.678 -35.937 29.095 1.00 33.33 283 ALA B C 1
ATOM 3960 O O . ALA B 1 253 ? 16.919 -35.288 29.827 1.00 35.16 283 ALA B O 1
ATOM 3962 N N . ILE B 1 254 ? 18.060 -37.189 29.378 1.00 29.58 284 ILE B N 1
ATOM 3963 C CA . ILE B 1 254 ? 17.716 -37.817 30.653 1.00 33.19 284 ILE B CA 1
ATOM 3964 C C . ILE B 1 254 ? 18.294 -37.019 31.814 1.00 28.58 284 ILE B C 1
ATOM 3965 O O . ILE B 1 254 ? 17.612 -36.751 32.805 1.00 32.26 284 ILE B O 1
ATOM 3970 N N . GLN B 1 255 ? 19.572 -36.649 31.723 1.00 28.06 285 GLN B N 1
ATOM 3971 C CA . GLN B 1 255 ? 20.205 -35.981 32.852 1.00 29.74 285 GLN B CA 1
ATOM 3972 C C . GLN B 1 255 ? 19.630 -34.606 33.129 1.00 33.92 285 GLN B C 1
ATOM 3973 O O . GLN B 1 255 ? 19.805 -34.109 34.248 1.00 33.84 285 GLN B O 1
ATOM 3979 N N . VAL B 1 256 ? 18.969 -33.974 32.142 1.00 33.49 286 VAL B N 1
ATOM 3980 C CA . VAL B 1 256 ? 18.256 -32.721 32.404 1.00 31.66 286 VAL B CA 1
ATOM 3981 C C . VAL B 1 256 ? 17.376 -32.873 33.642 1.00 36.40 286 VAL B C 1
ATOM 3982 O O . VAL B 1 256 ? 17.253 -31.955 34.468 1.00 35.95 286 VAL B O 1
ATOM 3986 N N . ILE B 1 257 ? 16.785 -34.050 33.810 1.00 33.16 287 ILE B N 1
ATOM 3987 C CA . ILE B 1 257 ? 15.950 -34.340 34.968 1.00 35.99 287 ILE B CA 1
ATOM 3988 C C . ILE B 1 257 ? 16.756 -34.948 36.113 1.00 38.61 287 ILE B C 1
ATOM 3989 O O . ILE B 1 257 ? 16.697 -34.464 37.246 1.00 38.45 287 ILE B O 1
ATOM 3994 N N . ASP B 1 258 ? 17.558 -35.984 35.843 1.00 34.25 288 ASP B N 1
ATOM 3995 C CA . ASP B 1 258 ? 18.208 -36.715 36.931 1.00 37.65 288 ASP B CA 1
ATOM 3996 C C . ASP B 1 258 ? 19.313 -35.914 37.611 1.00 42.45 288 ASP B C 1
ATOM 3997 O O . ASP B 1 258 ? 19.476 -36.034 38.830 1.00 44.86 288 ASP B O 1
ATOM 4002 N N . CYS B 1 259 ? 20.064 -35.094 36.880 1.00 44.46 289 CYS B N 1
ATOM 4003 C CA . CYS B 1 259 ? 21.180 -34.318 37.477 1.00 43.57 289 CYS B CA 1
ATOM 4004 C C . CYS B 1 259 ? 20.605 -32.995 38.004 1.00 48.88 289 CYS B C 1
ATOM 4005 O O . CYS B 1 259 ? 21.166 -31.953 37.679 1.00 53.49 289 CYS B O 1
ATOM 4008 N N . GLY B 1 260 ? 19.577 -33.057 38.848 1.00 30.00 290 GLY B N 1
ATOM 4009 C CA . GLY B 1 260 ? 18.903 -31.883 39.419 1.00 30.00 290 GLY B CA 1
ATOM 4010 C C . GLY B 1 260 ? 17.958 -31.357 38.397 1.00 30.00 290 GLY B C 1
ATOM 4011 N N . PRO B 1 261 ? 16.624 -31.439 38.541 1.00 42.63 291 PRO B N 1
ATOM 4012 C CA . PRO B 1 261 ? 15.816 -30.917 37.450 1.00 42.70 291 PRO B CA 1
ATOM 4013 C C . PRO B 1 261 ? 16.255 -29.491 37.045 1.00 39.94 291 PRO B C 1
ATOM 4014 O O . PRO B 1 261 ? 16.175 -28.584 37.874 1.00 38.63 291 PRO B O 1
ATOM 4018 N N . ILE B 1 262 ? 16.762 -29.320 35.810 1.00 39.20 292 ILE B N 1
ATOM 4019 C CA . ILE B 1 262 ? 17.159 -28.003 35.324 1.00 35.74 292 ILE B CA 1
ATOM 4020 C C . ILE B 1 262 ? 16.190 -27.564 34.233 1.00 32.92 292 ILE B C 1
ATOM 4021 O O . ILE B 1 262 ? 15.106 -28.136 34.101 1.00 30.47 292 ILE B O 1
ATOM 4026 N N . GLY B 1 263 ? 16.572 -26.548 33.443 1.00 32.52 293 GLY B N 1
ATOM 4027 C CA . GLY B 1 263 ? 15.637 -25.944 32.505 1.00 30.44 293 GLY B CA 1
ATOM 4028 C C . GLY B 1 263 ? 15.537 -26.640 31.163 1.00 29.98 293 GLY B C 1
ATOM 4029 O O . GLY B 1 263 ? 14.481 -26.602 30.522 1.00 28.42 293 GLY B O 1
ATOM 4030 N N . GLY B 1 264 ? 16.610 -27.272 30.706 1.00 28.37 294 GLY B N 1
ATOM 4031 C CA . GLY B 1 264 ? 16.467 -28.018 29.472 1.00 26.02 294 GLY B CA 1
ATOM 4032 C C . GLY B 1 264 ? 17.813 -28.263 28.818 1.00 26.32 294 GLY B C 1
ATOM 4033 O O . GLY B 1 264 ? 18.843 -28.320 29.491 1.00 25.85 294 GLY B O 1
ATOM 4034 N N . LEU B 1 265 ? 17.770 -28.396 27.494 1.00 22.14 295 LEU B N 1
ATOM 4035 C CA . LEU B 1 265 ? 18.874 -28.956 26.735 1.00 24.37 295 LEU B CA 1
ATOM 4036 C C . LEU B 1 265 ? 19.131 -28.112 25.502 1.00 24.59 295 LEU B C 1
ATOM 4037 O O . LEU B 1 265 ? 18.188 -27.673 24.838 1.00 28.92 295 LEU B O 1
ATOM 4042 N N . MET B 1 266 ? 20.406 -27.891 25.203 1.00 25.40 296 MET B N 1
ATOM 4043 C CA . MET B 1 266 ? 20.850 -27.245 23.972 1.00 25.87 296 MET B CA 1
ATOM 4044 C C . MET B 1 266 ? 21.598 -28.274 23.142 1.00 27.85 296 MET B C 1
ATOM 4045 O O . MET B 1 266 ? 22.535 -28.909 23.644 1.00 22.86 296 MET B O 1
ATOM 4050 N N . ILE B 1 267 ? 21.192 -28.438 21.885 1.00 23.79 297 ILE B N 1
ATOM 4051 C CA . ILE B 1 267 ? 21.810 -29.400 20.981 1.00 25.68 297 ILE B CA 1
ATOM 4052 C C . ILE B 1 267 ? 22.698 -28.615 20.023 1.00 26.80 297 ILE B C 1
ATOM 4053 O O . ILE B 1 267 ? 22.221 -28.012 19.058 1.00 26.16 297 ILE B O 1
ATOM 4058 N N . GLN B 1 268 ? 24.001 -28.606 20.287 1.00 26.27 298 GLN B N 1
ATOM 4059 C CA . GLN B 1 268 ? 24.893 -27.999 19.313 1.00 33.36 298 GLN B CA 1
ATOM 4060 C C . GLN B 1 268 ? 25.002 -28.909 18.092 1.00 29.75 298 GLN B C 1
ATOM 4061 O O . GLN B 1 268 ? 24.609 -30.077 18.126 1.00 27.35 298 GLN B O 1
ATOM 4067 N N . ASN B 1 269 ? 25.496 -28.343 16.991 1.00 25.43 299 ASN B N 1
ATOM 4068 C CA . ASN B 1 269 ? 25.810 -29.110 15.787 1.00 22.61 299 ASN B CA 1
ATOM 4069 C C . ASN B 1 269 ? 24.609 -29.958 15.345 1.00 28.75 299 ASN B C 1
ATOM 4070 O O . ASN B 1 269 ? 24.723 -31.147 15.002 1.00 29.10 299 ASN B O 1
ATOM 4075 N N . VAL B 1 270 ? 23.433 -29.318 15.332 1.00 23.79 300 VAL B N 1
ATOM 4076 C CA . VAL B 1 270 ? 22.186 -30.052 15.134 1.00 27.41 300 VAL B CA 1
ATOM 4077 C C . VAL B 1 270 ? 22.040 -30.550 13.704 1.00 25.41 300 VAL B C 1
ATOM 4078 O O . VAL B 1 270 ? 21.257 -31.471 13.450 1.00 24.96 300 VAL B O 1
ATOM 4082 N N . ALA B 1 271 ? 22.766 -29.955 12.758 1.00 28.80 301 ALA B N 1
ATOM 4083 C CA . ALA B 1 271 ? 22.677 -30.379 11.367 1.00 31.66 301 ALA B CA 1
ATOM 4084 C C . ALA B 1 271 ? 23.220 -31.785 11.164 1.00 29.75 301 ALA B C 1
ATOM 4085 O O . ALA B 1 271 ? 22.809 -32.458 10.215 1.00 29.02 301 ALA B O 1
ATOM 4087 N N . ALA B 1 272 ? 24.115 -32.244 12.041 1.00 27.83 302 ALA B N 1
ATOM 4088 C CA . ALA B 1 272 ? 24.551 -33.634 12.019 1.00 31.60 302 ALA B CA 1
ATOM 4089 C C . ALA B 1 272 ? 23.432 -34.592 12.400 1.00 36.04 302 ALA B C 1
ATOM 4090 O O . ALA B 1 272 ? 23.554 -35.800 12.150 1.00 33.82 302 ALA B O 1
ATOM 4092 N N . ASP B 1 273 ? 22.356 -34.091 13.007 1.00 28.67 303 ASP B N 1
ATOM 4093 C CA . ASP B 1 273 ? 21.217 -34.923 13.366 1.00 28.70 303 ASP B CA 1
ATOM 4094 C C . ASP B 1 273 ? 20.164 -34.951 12.259 1.00 28.73 303 ASP B C 1
ATOM 4095 O O . ASP B 1 273 ? 19.129 -35.602 12.424 1.00 32.57 303 ASP B O 1
ATOM 4100 N N . TYR B 1 274 ? 20.408 -34.281 11.129 1.00 28.07 304 TYR B N 1
ATOM 4101 C CA . TYR B 1 274 ? 19.427 -34.276 10.045 1.00 31.74 304 TYR B CA 1
ATOM 4102 C C . TYR B 1 274 ? 19.107 -35.692 9.569 1.00 32.54 304 TYR B C 1
ATOM 4103 O O . TYR B 1 274 ? 17.944 -36.108 9.556 1.00 31.18 304 TYR B O 1
ATOM 4112 N N . SER B 1 275 ? 20.130 -36.451 9.172 1.00 32.64 305 SER B N 1
ATOM 4113 C CA . SER B 1 275 ? 19.941 -37.655 8.365 1.00 35.83 305 SER B CA 1
ATOM 4114 C C . SER B 1 275 ? 19.736 -38.906 9.219 1.00 32.16 305 SER B C 1
ATOM 4115 O O . SER B 1 275 ? 20.571 -39.244 10.060 1.00 30.42 305 SER B O 1
ATOM 4118 N N . HIS B 1 276 ? 18.622 -39.592 8.983 1.00 36.49 306 HIS B N 1
ATOM 4119 C CA . HIS B 1 276 ? 18.292 -40.853 9.635 1.00 39.26 306 HIS B CA 1
ATOM 4120 C C . HIS B 1 276 ? 17.557 -41.715 8.616 1.00 38.08 306 HIS B C 1
ATOM 4121 O O . HIS B 1 276 ? 17.390 -41.322 7.459 1.00 42.69 306 HIS B O 1
ATOM 4128 N N . ALA B 1 277 ? 17.127 -42.905 9.046 1.00 40.60 307 ALA B N 1
ATOM 4129 C CA . ALA B 1 277 ? 16.427 -43.828 8.148 1.00 47.43 307 ALA B CA 1
ATOM 4130 C C . ALA B 1 277 ? 15.300 -43.128 7.392 1.00 53.36 307 ALA B C 1
ATOM 4131 O O . ALA B 1 277 ? 15.314 -43.039 6.156 1.00 53.07 307 ALA B O 1
ATOM 4133 N N . ASN B 1 278 ? 14.305 -42.623 8.120 1.00 46.60 308 ASN B N 1
ATOM 4134 C CA . ASN B 1 278 ? 13.268 -41.885 7.418 1.00 52.67 308 ASN B CA 1
ATOM 4135 C C . ASN B 1 278 ? 12.726 -40.661 8.148 1.00 56.82 308 ASN B C 1
ATOM 4136 O O . ASN B 1 278 ? 12.012 -39.885 7.507 1.00 58.92 308 ASN B O 1
ATOM 4141 N N . ILE B 1 279 ? 13.027 -40.422 9.423 1.00 48.92 309 ILE B N 1
ATOM 4142 C CA . ILE B 1 279 ? 12.548 -39.206 10.069 1.00 45.09 309 ILE B CA 1
ATOM 4143 C C . ILE B 1 279 ? 13.753 -38.318 10.368 1.00 43.18 309 ILE B C 1
ATOM 4144 O O . ILE B 1 279 ? 14.773 -38.791 10.887 1.00 40.74 309 ILE B O 1
ATOM 4149 N N . THR B 1 280 ? 13.667 -37.050 9.967 1.00 36.39 310 THR B N 1
ATOM 4150 C CA . THR B 1 280 ? 14.767 -36.119 10.184 1.00 34.01 310 THR B CA 1
ATOM 4151 C C . THR B 1 280 ? 14.882 -35.731 11.656 1.00 32.47 310 THR B C 1
ATOM 4152 O O . THR B 1 280 ? 13.899 -35.730 12.400 1.00 31.09 310 THR B O 1
ATOM 4156 N N . TYR B 1 281 ? 16.099 -35.364 12.067 1.00 28.40 311 TYR B N 1
ATOM 4157 C CA . TYR B 1 281 ? 16.340 -34.773 13.384 1.00 31.34 311 TYR B CA 1
ATOM 4158 C C . TYR B 1 281 ? 15.809 -35.683 14.483 1.00 28.96 311 TYR B C 1
ATOM 4159 O O . TYR B 1 281 ? 15.143 -35.254 15.434 1.00 23.57 311 TYR B O 1
ATOM 4168 N N . LYS B 1 282 ? 16.145 -36.965 14.332 1.00 29.68 312 LYS B N 1
ATOM 4169 C CA . LYS B 1 282 ? 15.591 -38.018 15.171 1.00 29.32 312 LYS B CA 1
ATOM 4170 C C . LYS B 1 282 ? 15.999 -37.849 16.630 1.00 27.84 312 LYS B C 1
ATOM 4171 O O . LYS B 1 282 ? 15.173 -37.992 17.537 1.00 27.09 312 LYS B O 1
ATOM 4177 N N . GLU B 1 283 ? 17.274 -37.579 16.889 1.00 25.33 313 GLU B N 1
ATOM 4178 C CA . GLU B 1 283 ? 17.679 -37.392 18.279 1.00 31.24 313 GLU B CA 1
ATOM 4179 C C . GLU B 1 283 ? 17.013 -36.156 18.888 1.00 29.51 313 GLU B C 1
ATOM 4180 O O . GLU B 1 283 ? 16.627 -36.163 20.062 1.00 27.87 313 GLU B O 1
ATOM 4186 N N . THR B 1 284 ? 16.867 -35.084 18.101 1.00 24.24 314 THR B N 1
ATOM 4187 C CA . THR B 1 284 ? 16.237 -33.872 18.615 1.00 24.94 314 THR B CA 1
ATOM 4188 C C . THR B 1 284 ? 14.774 -34.128 18.955 1.00 29.00 314 THR B C 1
ATOM 4189 O O . THR B 1 284 ? 14.300 -33.713 20.019 1.00 22.96 314 THR B O 1
ATOM 4193 N N . ARG B 1 285 ? 14.061 -34.845 18.068 1.00 30.56 315 ARG B N 1
ATOM 4194 C CA . ARG B 1 285 ? 12.677 -35.236 18.323 1.00 27.98 315 ARG B CA 1
ATOM 4195 C C . ARG B 1 285 ? 12.569 -36.129 19.556 1.00 28.61 315 ARG B C 1
ATOM 4196 O O . ARG B 1 285 ? 11.695 -35.927 20.411 1.00 27.82 315 ARG B O 1
ATOM 4204 N N . GLY B 1 286 ? 13.455 -37.113 19.674 1.00 28.24 316 GLY B N 1
ATOM 4205 C CA . GLY B 1 286 ? 13.392 -37.999 20.821 1.00 27.79 316 GLY B CA 1
ATOM 4206 C C . GLY B 1 286 ? 13.686 -37.282 22.124 1.00 27.36 316 GLY B C 1
ATOM 4207 O O . GLY B 1 286 ? 13.072 -37.574 23.154 1.00 25.07 316 GLY B O 1
ATOM 4208 N N . ALA B 1 287 ? 14.616 -36.324 22.097 1.00 29.06 317 ALA B N 1
ATOM 4209 C CA . ALA B 1 287 ? 14.915 -35.565 23.310 1.00 30.75 317 ALA B CA 1
ATOM 4210 C C . ALA B 1 287 ? 13.700 -34.772 23.769 1.00 30.04 317 ALA B C 1
ATOM 4211 O O . ALA B 1 287 ? 13.437 -34.669 24.977 1.00 29.76 317 ALA B O 1
ATOM 4213 N N . ILE B 1 288 ? 12.936 -34.223 22.814 1.00 25.43 318 ILE B N 1
ATOM 4214 C CA . ILE B 1 288 ? 11.719 -33.474 23.131 1.00 29.91 318 ILE B CA 1
ATOM 4215 C C . ILE B 1 288 ? 10.625 -34.409 23.659 1.00 33.19 318 ILE B C 1
ATOM 4216 O O . ILE B 1 288 ? 9.940 -34.095 24.649 1.00 29.97 318 ILE B O 1
ATOM 4221 N N . GLN B 1 289 ? 10.440 -35.569 23.011 1.00 29.23 319 GLN B N 1
ATOM 4222 C CA . GLN B 1 289 ? 9.415 -36.513 23.458 1.00 34.73 319 GLN B CA 1
ATOM 4223 C C . GLN B 1 289 ? 9.765 -37.095 24.826 1.00 31.44 319 GLN B C 1
ATOM 4224 O O . GLN B 1 289 ? 8.882 -37.286 25.671 1.00 30.86 319 GLN B O 1
ATOM 4230 N N . THR B 1 290 ? 11.056 -37.341 25.073 1.00 28.56 320 THR B N 1
ATOM 4231 C CA . THR B 1 290 ? 11.521 -37.807 26.382 1.00 28.60 320 THR B CA 1
ATOM 4232 C C . THR B 1 290 ? 11.241 -36.780 27.483 1.00 30.58 320 THR B C 1
ATOM 4233 O O . THR B 1 290 ? 10.760 -37.127 28.568 1.00 28.37 320 THR B O 1
ATOM 4237 N N . LEU B 1 291 ? 11.580 -35.508 27.229 1.00 27.06 321 LEU B N 1
ATOM 4238 C CA . LEU B 1 291 ? 11.425 -34.453 28.228 1.00 27.65 321 LEU B CA 1
ATOM 4239 C C . LEU B 1 291 ? 9.970 -34.049 28.411 1.00 27.36 321 LEU B C 1
ATOM 4240 O O . LEU B 1 291 ? 9.498 -33.907 29.543 1.00 27.63 321 LEU B O 1
ATOM 4245 N N . ASN B 1 292 ? 9.245 -33.852 27.315 1.00 27.70 322 ASN B N 1
ATOM 4246 C CA . ASN B 1 292 ? 7.868 -33.363 27.354 1.00 30.40 322 ASN B CA 1
ATOM 4247 C C . ASN B 1 292 ? 7.000 -34.306 26.533 1.00 28.79 322 ASN B C 1
ATOM 4248 O O . ASN B 1 292 ? 6.587 -33.979 25.411 1.00 30.43 322 ASN B O 1
ATOM 4253 N N . PRO B 1 293 ? 6.709 -35.494 27.062 1.00 31.16 323 PRO B N 1
ATOM 4254 C CA . PRO B 1 293 ? 5.943 -36.479 26.291 1.00 31.63 323 PRO B CA 1
ATOM 4255 C C . PRO B 1 293 ? 4.582 -35.947 25.873 1.00 33.45 323 PRO B C 1
ATOM 4256 O O . PRO B 1 293 ? 3.940 -35.164 26.581 1.00 35.97 323 PRO B O 1
ATOM 4260 N N . SER B 1 294 ? 4.165 -36.361 24.690 1.00 34.20 324 SER B N 1
ATOM 4261 C CA . SER B 1 294 ? 2.871 -35.947 24.166 1.00 42.69 324 SER B CA 1
ATOM 4262 C C . SER B 1 294 ? 1.726 -36.654 24.897 1.00 36.39 324 SER B C 1
ATOM 4263 O O . SER B 1 294 ? 1.796 -37.865 25.150 1.00 31.94 324 SER B O 1
ATOM 4266 N N . PRO B 1 295 ? 0.638 -35.936 25.204 1.00 40.62 325 PRO B N 1
ATOM 4267 C CA . PRO B 1 295 ? -0.567 -36.599 25.737 1.00 40.92 325 PRO B CA 1
ATOM 4268 C C . PRO B 1 295 ? -1.254 -37.534 24.747 1.00 45.00 325 PRO B C 1
ATOM 4269 O O . PRO B 1 295 ? -2.073 -38.354 25.181 1.00 47.17 325 PRO B O 1
ATOM 4273 N N . LEU B 1 296 ? -0.929 -37.452 23.454 1.00 44.28 326 LEU B N 1
ATOM 4274 C CA . LEU B 1 296 ? -1.675 -38.113 22.383 1.00 43.03 326 LEU B CA 1
ATOM 4275 C C . LEU B 1 296 ? -0.797 -39.063 21.571 1.00 47.64 326 LEU B C 1
ATOM 4276 O O . LEU B 1 296 ? -0.194 -39.992 22.111 1.00 56.37 326 LEU B O 1
ATOM 4281 N N . PRO C 1 18 ? 18.160 23.023 30.881 1.00 58.77 48 PRO C N 1
ATOM 4282 C CA . PRO C 1 18 ? 19.583 22.914 31.181 1.00 53.59 48 PRO C CA 1
ATOM 4283 C C . PRO C 1 18 ? 19.990 21.435 31.157 1.00 56.40 48 PRO C C 1
ATOM 4284 O O . PRO C 1 18 ? 20.927 21.052 30.457 1.00 58.12 48 PRO C O 1
ATOM 4286 N N . GLU C 1 19 ? 19.261 20.593 31.891 1.00 53.41 49 GLU C N 1
ATOM 4287 C CA . GLU C 1 19 ? 19.488 19.151 31.802 1.00 58.42 49 GLU C CA 1
ATOM 4288 C C . GLU C 1 19 ? 18.766 18.501 30.622 1.00 54.00 49 GLU C C 1
ATOM 4289 O O . GLU C 1 19 ? 19.148 17.395 30.208 1.00 46.48 49 GLU C O 1
ATOM 4295 N N . LEU C 1 20 ? 17.718 19.136 30.083 1.00 50.30 50 LEU C N 1
ATOM 4296 C CA . LEU C 1 20 ? 17.176 18.676 28.810 1.00 47.08 50 LEU C CA 1
ATOM 4297 C C . LEU C 1 20 ? 18.210 18.841 27.707 1.00 48.60 50 LEU C C 1
ATOM 4298 O O . LEU C 1 20 ? 18.345 17.980 26.825 1.00 44.80 50 LEU C O 1
ATOM 4303 N N . TYR C 1 21 ? 18.968 19.936 27.756 1.00 46.23 51 TYR C N 1
ATOM 4304 C CA . TYR C 1 21 ? 19.957 20.189 26.721 1.00 46.47 51 TYR C CA 1
ATOM 4305 C C . TYR C 1 21 ? 21.093 19.175 26.790 1.00 46.58 51 TYR C C 1
ATOM 4306 O O . TYR C 1 21 ? 21.571 18.696 25.748 1.00 41.96 51 TYR C O 1
ATOM 4315 N N . ALA C 1 22 ? 21.526 18.820 28.008 1.00 43.35 52 ALA C N 1
ATOM 4316 C CA . ALA C 1 22 ? 22.540 17.781 28.149 1.00 43.90 52 ALA C CA 1
ATOM 4317 C C . ALA C 1 22 ? 22.059 16.453 27.581 1.00 37.21 52 ALA C C 1
ATOM 4318 O O . ALA C 1 22 ? 22.861 15.697 27.031 1.00 40.74 52 ALA C O 1
ATOM 4320 N N . ARG C 1 23 ? 20.763 16.155 27.687 1.00 37.95 53 ARG C N 1
ATOM 4321 C CA . ARG C 1 23 ? 20.237 14.945 27.059 1.00 40.21 53 ARG C CA 1
ATOM 4322 C C . ARG C 1 23 ? 20.236 15.074 25.542 1.00 34.96 53 ARG C C 1
ATOM 4323 O O . ARG C 1 23 ? 20.443 14.089 24.826 1.00 34.98 53 ARG C O 1
ATOM 4331 N N . TYR C 1 24 ? 19.975 16.279 25.038 1.00 36.45 54 TYR C N 1
ATOM 4332 C CA . TYR C 1 24 ? 19.974 16.496 23.596 1.00 36.97 54 TYR C CA 1
ATOM 4333 C C . TYR C 1 24 ? 21.383 16.373 23.008 1.00 37.17 54 TYR C C 1
ATOM 4334 O O . TYR C 1 24 ? 21.569 15.745 21.958 1.00 35.95 54 TYR C O 1
ATOM 4343 N N . THR C 1 25 ? 22.398 16.934 23.674 1.00 33.43 55 THR C N 1
ATOM 4344 C CA . THR C 1 25 ? 23.738 16.845 23.098 1.00 37.79 55 THR C CA 1
ATOM 4345 C C . THR C 1 25 ? 24.291 15.429 23.207 1.00 37.47 55 THR C C 1
ATOM 4346 O O . THR C 1 25 ? 24.940 14.938 22.269 1.00 34.00 55 THR C O 1
ATOM 4350 N N . GLN C 1 26 ? 24.037 14.750 24.331 1.00 35.30 56 GLN C N 1
ATOM 4351 C CA . GLN C 1 26 ? 24.345 13.327 24.396 1.00 34.77 56 GLN C CA 1
ATOM 4352 C C . GLN C 1 26 ? 23.709 12.588 23.224 1.00 37.08 56 GLN C C 1
ATOM 4353 O O . GLN C 1 26 ? 24.368 11.763 22.573 1.00 31.89 56 GLN C O 1
ATOM 4359 N N . ALA C 1 27 ? 22.445 12.918 22.908 1.00 32.75 57 ALA C N 1
ATOM 4360 C CA . ALA C 1 27 ? 21.743 12.275 21.792 1.00 37.17 57 ALA C CA 1
ATOM 4361 C C . ALA C 1 27 ? 22.458 12.519 20.460 1.00 34.83 57 ALA C C 1
ATOM 4362 O O . ALA C 1 27 ? 22.644 11.590 19.663 1.00 33.00 57 ALA C O 1
ATOM 4364 N N . VAL C 1 28 ? 22.865 13.767 20.202 1.00 27.40 58 VAL C N 1
ATOM 4365 C CA . VAL C 1 28 ? 23.591 14.078 18.968 1.00 30.19 58 VAL C CA 1
ATOM 4366 C C . VAL C 1 28 ? 24.903 13.296 18.908 1.00 32.24 58 VAL C C 1
ATOM 4367 O O . VAL C 1 28 ? 25.246 12.702 17.879 1.00 28.44 58 VAL C O 1
ATOM 4371 N N . ARG C 1 29 ? 25.650 13.277 20.021 1.00 33.30 59 ARG C N 1
ATOM 4372 C CA . ARG C 1 29 ? 26.939 12.588 20.047 1.00 30.58 59 ARG C CA 1
ATOM 4373 C C . ARG C 1 29 ? 26.779 11.084 19.804 1.00 36.22 59 ARG C C 1
ATOM 4374 O O . ARG C 1 29 ? 27.551 10.482 19.042 1.00 36.95 59 ARG C O 1
ATOM 4382 N N . ASN C 1 30 ? 25.784 10.456 20.428 1.00 32.23 60 ASN C N 1
ATOM 4383 C CA . ASN C 1 30 ? 25.539 9.045 20.132 1.00 35.51 60 ASN C CA 1
ATOM 4384 C C . ASN C 1 30 ? 25.173 8.855 18.665 1.00 37.00 60 ASN C C 1
ATOM 4385 O O . ASN C 1 30 ? 25.591 7.876 18.029 1.00 38.73 60 ASN C O 1
ATOM 4390 N N . TYR C 1 31 ? 24.391 9.785 18.108 1.00 33.90 61 TYR C N 1
ATOM 4391 C CA . TYR C 1 31 ? 24.056 9.706 16.690 1.00 34.37 61 TYR C CA 1
ATOM 4392 C C . TYR C 1 31 ? 25.318 9.658 15.833 1.00 36.92 61 TYR C C 1
ATOM 4393 O O . TYR C 1 31 ? 25.445 8.796 14.953 1.00 37.02 61 TYR C O 1
ATOM 4402 N N . LYS C 1 32 ? 26.284 10.553 16.098 1.00 29.50 62 LYS C N 1
ATOM 4403 C CA . LYS C 1 32 ? 27.489 10.571 15.270 1.00 33.99 62 LYS C CA 1
ATOM 4404 C C . LYS C 1 32 ? 28.216 9.226 15.311 1.00 37.17 62 LYS C C 1
ATOM 4405 O O . LYS C 1 32 ? 28.798 8.795 14.308 1.00 32.88 62 LYS C O 1
ATOM 4411 N N . SER C 1 33 ? 28.188 8.542 16.456 1.00 35.29 63 SER C N 1
ATOM 4412 C CA . SER C 1 33 ? 29.035 7.368 16.623 1.00 41.24 63 SER C CA 1
ATOM 4413 C C . SER C 1 33 ? 28.394 6.084 16.111 1.00 37.69 63 SER C C 1
ATOM 4414 O O . SER C 1 33 ? 29.089 5.072 16.015 1.00 43.53 63 SER C O 1
ATOM 4417 N N . ARG C 1 34 ? 27.106 6.091 15.775 1.00 40.54 64 ARG C N 1
ATOM 4418 C CA . ARG C 1 34 ? 26.476 4.924 15.166 1.00 41.20 64 ARG C CA 1
ATOM 4419 C C . ARG C 1 34 ? 26.554 5.011 13.643 1.00 37.04 64 ARG C C 1
ATOM 4420 O O . ARG C 1 34 ? 26.874 6.056 13.063 1.00 36.85 64 ARG C O 1
ATOM 4428 N N . LYS C 1 35 ? 26.254 3.889 12.994 1.00 32.91 65 LYS C N 1
ATOM 4429 C CA . LYS C 1 35 ? 26.307 3.815 11.540 1.00 35.58 65 LYS C CA 1
ATOM 4430 C C . LYS C 1 35 ? 25.215 4.685 10.935 1.00 35.17 65 LYS C C 1
ATOM 4431 O O . LYS C 1 35 ? 24.039 4.543 11.274 1.00 37.49 65 LYS C O 1
ATOM 4437 N N . HIS C 1 36 ? 25.599 5.600 10.050 1.00 39.82 66 HIS C N 1
ATOM 4438 C CA . HIS C 1 36 ? 24.615 6.451 9.388 1.00 38.10 66 HIS C CA 1
ATOM 4439 C C . HIS C 1 36 ? 25.244 7.028 8.132 1.00 31.65 66 HIS C C 1
ATOM 4440 O O . HIS C 1 36 ? 26.448 6.899 7.906 1.00 38.08 66 HIS C O 1
ATOM 4447 N N . TYR C 1 37 ? 24.409 7.642 7.293 1.00 31.38 67 TYR C N 1
ATOM 4448 C CA . TYR C 1 37 ? 24.931 8.338 6.123 1.00 32.43 67 TYR C CA 1
ATOM 4449 C C . TYR C 1 37 ? 25.513 9.658 6.592 1.00 32.46 67 TYR C C 1
ATOM 4450 O O . TYR C 1 37 ? 24.839 10.431 7.283 1.00 32.57 67 TYR C O 1
ATOM 4459 N N . ALA C 1 38 ? 26.765 9.912 6.240 1.00 28.69 68 ALA C N 1
ATOM 4460 C CA . ALA C 1 38 ? 27.386 11.143 6.686 1.00 30.04 68 ALA C CA 1
ATOM 4461 C C . ALA C 1 38 ? 26.912 12.322 5.837 1.00 27.40 68 ALA C C 1
ATOM 4462 O O . ALA C 1 38 ? 26.603 12.189 4.652 1.00 27.82 68 ALA C O 1
ATOM 4464 N N . VAL C 1 39 ? 26.822 13.483 6.470 1.00 26.08 69 VAL C N 1
ATOM 4465 C CA . VAL C 1 39 ? 26.657 14.745 5.768 1.00 28.32 69 VAL C CA 1
ATOM 4466 C C . VAL C 1 39 ? 27.736 15.682 6.289 1.00 29.92 69 VAL C C 1
ATOM 4467 O O . VAL C 1 39 ? 27.753 15.999 7.487 1.00 27.33 69 VAL C O 1
ATOM 4471 N N . CYS C 1 40 ? 28.644 16.106 5.396 1.00 28.39 70 CYS C N 1
ATOM 4472 C CA . CYS C 1 40 ? 29.745 17.009 5.713 1.00 28.09 70 CYS C CA 1
ATOM 4473 C C . CYS C 1 40 ? 29.641 18.274 4.865 1.00 28.43 70 CYS C C 1
ATOM 4474 O O . CYS C 1 40 ? 29.057 18.272 3.771 1.00 24.52 70 CYS C O 1
ATOM 4477 N N . VAL C 1 41 ? 30.212 19.367 5.375 1.00 25.06 71 VAL C N 1
ATOM 4478 C CA . VAL C 1 41 ? 30.039 20.668 4.749 1.00 24.65 71 VAL C CA 1
ATOM 4479 C C . VAL C 1 41 ? 31.377 21.395 4.688 1.00 29.19 71 VAL C C 1
ATOM 4480 O O . VAL C 1 41 ? 32.280 21.159 5.500 1.00 28.21 71 VAL C O 1
ATOM 4484 N N . ARG C 1 42 ? 31.505 22.255 3.675 1.00 28.04 72 ARG C N 1
ATOM 4485 C CA . ARG C 1 42 ? 32.641 23.151 3.497 1.00 32.18 72 ARG C CA 1
ATOM 4486 C C . ARG C 1 42 ? 32.160 24.578 3.752 1.00 28.44 72 ARG C C 1
ATOM 4487 O O . ARG C 1 42 ? 31.259 25.070 3.060 1.00 24.28 72 ARG C O 1
ATOM 4495 N N . PHE C 1 43 ? 32.747 25.232 4.751 1.00 28.83 73 PHE C N 1
ATOM 4496 C CA . PHE C 1 43 ? 32.249 26.502 5.266 1.00 30.55 73 PHE C CA 1
ATOM 4497 C C . PHE C 1 43 ? 33.315 27.573 5.092 1.00 31.89 73 PHE C C 1
ATOM 4498 O O . PHE C 1 43 ? 34.448 27.411 5.556 1.00 29.13 73 PHE C O 1
ATOM 4506 N N . ASP C 1 44 ? 32.933 28.671 4.445 1.00 30.93 74 ASP C N 1
ATOM 4507 C CA . ASP C 1 44 ? 33.784 29.838 4.224 1.00 32.38 74 ASP C CA 1
ATOM 4508 C C . ASP C 1 44 ? 33.850 30.623 5.533 1.00 30.52 74 ASP C C 1
ATOM 4509 O O . ASP C 1 44 ? 33.074 31.546 5.770 1.00 31.91 74 ASP C O 1
ATOM 4514 N N . ASN C 1 45 ? 34.777 30.235 6.404 1.00 31.48 75 ASN C N 1
ATOM 4515 C CA . ASN C 1 45 ? 34.913 30.799 7.743 1.00 30.47 75 ASN C CA 1
ATOM 4516 C C . ASN C 1 45 ? 35.792 32.054 7.740 1.00 33.31 75 ASN C C 1
ATOM 4517 O O . ASN C 1 45 ? 36.530 32.336 6.794 1.00 32.33 75 ASN C O 1
ATOM 4522 N N . GLY C 1 46 ? 35.727 32.799 8.839 1.00 35.02 76 GLY C N 1
ATOM 4523 C CA . GLY C 1 46 ? 36.609 33.908 9.074 1.00 33.23 76 GLY C CA 1
ATOM 4524 C C . GLY C 1 46 ? 35.990 35.275 8.879 1.00 37.70 76 GLY C C 1
ATOM 4525 O O . GLY C 1 46 ? 36.561 36.264 9.343 1.00 41.58 76 GLY C O 1
ATOM 4526 N N . HIS C 1 47 ? 34.857 35.371 8.196 1.00 39.47 77 HIS C N 1
ATOM 4527 C CA . HIS C 1 47 ? 34.302 36.694 7.953 1.00 33.69 77 HIS C CA 1
ATOM 4528 C C . HIS C 1 47 ? 33.521 37.167 9.180 1.00 37.26 77 HIS C C 1
ATOM 4529 O O . HIS C 1 47 ? 33.302 36.418 10.140 1.00 36.72 77 HIS C O 1
ATOM 4536 N N . SER C 1 48 ? 33.130 38.442 9.160 1.00 38.98 78 SER C N 1
ATOM 4537 C CA . SER C 1 48 ? 32.336 39.036 10.233 1.00 43.42 78 SER C CA 1
ATOM 4538 C C . SER C 1 48 ? 31.487 40.142 9.638 1.00 37.33 78 SER C C 1
ATOM 4539 O O . SER C 1 48 ? 31.652 40.510 8.477 1.00 35.50 78 SER C O 1
ATOM 4542 N N . GLY C 1 49 ? 30.562 40.660 10.447 1.00 39.61 79 GLY C N 1
ATOM 4543 C CA . GLY C 1 49 ? 29.699 41.756 10.053 1.00 43.21 79 GLY C CA 1
ATOM 4544 C C . GLY C 1 49 ? 28.290 41.351 9.661 1.00 48.56 79 GLY C C 1
ATOM 4545 O O . GLY C 1 49 ? 27.373 42.182 9.760 1.00 40.13 79 GLY C O 1
ATOM 4546 N N . ASP C 1 50 ? 28.087 40.098 9.235 1.00 44.01 80 ASP C N 1
ATOM 4547 C CA . ASP C 1 50 ? 26.793 39.631 8.744 1.00 40.90 80 ASP C CA 1
ATOM 4548 C C . ASP C 1 50 ? 25.964 38.923 9.805 1.00 38.39 80 ASP C C 1
ATOM 4549 O O . ASP C 1 50 ? 24.829 38.533 9.524 1.00 40.17 80 ASP C O 1
ATOM 4554 N N . GLY C 1 51 ? 26.496 38.744 11.009 1.00 36.38 81 GLY C N 1
ATOM 4555 C CA . GLY C 1 51 ? 25.766 38.032 12.033 1.00 38.45 81 GLY C CA 1
ATOM 4556 C C . GLY C 1 51 ? 25.978 36.530 12.037 1.00 40.92 81 GLY C C 1
ATOM 4557 O O . GLY C 1 51 ? 27.089 36.039 11.814 1.00 41.55 81 GLY C O 1
ATOM 4558 N N . GLU C 1 52 ? 24.895 35.791 12.270 1.00 38.27 82 GLU C N 1
ATOM 4559 C CA . GLU C 1 52 ? 24.995 34.365 12.561 1.00 37.28 82 GLU C CA 1
ATOM 4560 C C . GLU C 1 52 ? 25.719 33.590 11.454 1.00 35.67 82 GLU C C 1
ATOM 4561 O O . GLU C 1 52 ? 26.541 32.705 11.736 1.00 33.27 82 GLU C O 1
ATOM 4567 N N . LYS C 1 53 ? 25.416 33.893 10.193 1.00 32.32 83 LYS C N 1
ATOM 4568 C CA . LYS C 1 53 ? 25.932 33.104 9.084 1.00 31.99 83 LYS C CA 1
ATOM 4569 C C . LYS C 1 53 ? 27.450 33.171 8.954 1.00 35.09 83 LYS C C 1
ATOM 4570 O O . LYS C 1 53 ? 28.027 32.347 8.241 1.00 33.53 83 LYS C O 1
ATOM 4576 N N . ASP C 1 54 ? 28.111 34.116 9.612 1.00 31.64 84 ASP C N 1
ATOM 4577 C CA . ASP C 1 54 ? 29.564 34.160 9.542 1.00 35.79 84 ASP C CA 1
ATOM 4578 C C . ASP C 1 54 ? 30.251 33.146 10.438 1.00 34.47 84 ASP C C 1
ATOM 4579 O O . ASP C 1 54 ? 31.456 32.933 10.275 1.00 36.67 84 ASP C O 1
ATOM 4584 N N . PHE C 1 55 ? 29.539 32.536 11.379 1.00 31.66 85 PHE C N 1
ATOM 4585 C CA . PHE C 1 55 ? 30.165 31.873 12.511 1.00 33.86 85 PHE C CA 1
ATOM 4586 C C . PHE C 1 55 ? 29.947 30.365 12.469 1.00 30.05 85 PHE C C 1
ATOM 4587 O O . PHE C 1 55 ? 28.893 29.885 12.039 1.00 28.37 85 PHE C O 1
ATOM 4595 N N . LEU C 1 56 ? 30.970 29.625 12.898 1.00 31.75 86 LEU C N 1
ATOM 4596 C CA . LEU C 1 56 ? 30.880 28.167 12.931 1.00 34.62 86 LEU C CA 1
ATOM 4597 C C . LEU C 1 56 ? 29.704 27.689 13.767 1.00 36.70 86 LEU C C 1
ATOM 4598 O O . LEU C 1 56 ? 29.115 26.642 13.464 1.00 33.44 86 LEU C O 1
ATOM 4603 N N . ARG C 1 57 ? 29.357 28.430 14.830 1.00 34.15 87 ARG C N 1
ATOM 4604 C CA . ARG C 1 57 ? 28.322 27.969 15.747 1.00 31.98 87 ARG C CA 1
ATOM 4605 C C . ARG C 1 57 ? 26.946 27.937 15.109 1.00 31.51 87 ARG C C 1
ATOM 4606 O O . ARG C 1 57 ? 26.009 27.440 15.740 1.00 38.05 87 ARG C O 1
ATOM 4614 N N . SER C 1 58 ? 26.800 28.460 13.892 1.00 30.75 88 SER C N 1
ATOM 4615 C CA . SER C 1 58 ? 25.562 28.326 13.134 1.00 33.63 88 SER C CA 1
ATOM 4616 C C . SER C 1 58 ? 25.411 26.960 12.467 1.00 27.90 88 SER C C 1
ATOM 4617 O O . SER C 1 58 ? 24.315 26.638 12.016 1.00 28.48 88 SER C O 1
ATOM 4620 N N . MET C 1 59 ? 26.472 26.164 12.355 1.00 28.52 89 MET C N 1
ATOM 4621 C CA . MET C 1 59 ? 26.341 24.879 11.678 1.00 33.40 89 MET C CA 1
ATOM 4622 C C . MET C 1 59 ? 25.237 24.049 12.334 1.00 30.02 89 MET C C 1
ATOM 4623 O O . MET C 1 59 ? 25.075 24.087 13.559 1.00 27.14 89 MET C O 1
ATOM 4628 N N . PRO C 1 60 ? 24.449 23.309 11.559 1.00 30.13 90 PRO C N 1
ATOM 4629 C CA . PRO C 1 60 ? 23.537 22.333 12.174 1.00 29.30 90 PRO C CA 1
ATOM 4630 C C . PRO C 1 60 ? 24.298 21.421 13.130 1.00 26.31 90 PRO C C 1
ATOM 4631 O O . PRO C 1 60 ? 25.406 20.971 12.840 1.00 29.35 90 PRO C O 1
ATOM 4635 N N . ASP C 1 61 ? 23.711 21.172 14.297 1.00 29.45 91 ASP C N 1
ATOM 4636 C CA . ASP C 1 61 ? 24.346 20.294 15.281 1.00 29.12 91 ASP C CA 1
ATOM 4637 C C . ASP C 1 61 ? 24.608 18.885 14.755 1.00 31.89 91 ASP C C 1
ATOM 4638 O O . ASP C 1 61 ? 25.513 18.212 15.264 1.00 32.56 91 ASP C O 1
ATOM 4643 N N . SER C 1 62 ? 23.877 18.432 13.733 1.00 30.05 92 SER C N 1
ATOM 4644 C CA . SER C 1 62 ? 23.906 17.036 13.301 1.00 30.89 92 SER C CA 1
ATOM 4645 C C . SER C 1 62 ? 24.818 16.766 12.103 1.00 28.48 92 SER C C 1
ATOM 4646 O O . SER C 1 62 ? 24.871 15.615 11.634 1.00 24.49 92 SER C O 1
ATOM 4649 N N . ILE C 1 63 ? 25.520 17.779 11.575 1.00 25.58 93 ILE C N 1
ATOM 4650 C CA . ILE C 1 63 ? 26.537 17.497 10.556 1.00 33.06 93 ILE C CA 1
ATOM 4651 C C . ILE C 1 63 ? 27.692 16.706 11.174 1.00 26.84 93 ILE C C 1
ATOM 4652 O O . ILE C 1 63 ? 28.007 16.826 12.370 1.00 27.43 93 ILE C O 1
ATOM 4657 N N . ASP C 1 64 ? 28.339 15.895 10.344 1.00 25.29 94 ASP C N 1
ATOM 4658 C CA . ASP C 1 64 ? 29.431 15.045 10.804 1.00 27.15 94 ASP C CA 1
ATOM 4659 C C . ASP C 1 64 ? 30.773 15.756 10.778 1.00 28.72 94 ASP C C 1
ATOM 4660 O O . ASP C 1 64 ? 31.581 15.585 11.694 1.00 29.58 94 ASP C O 1
ATOM 4665 N N . ALA C 1 65 ? 31.028 16.569 9.757 1.00 29.01 95 ALA C N 1
ATOM 4666 C CA . ALA C 1 65 ? 32.302 17.266 9.656 1.00 28.16 95 ALA C CA 1
ATOM 4667 C C . ALA C 1 65 ? 32.081 18.607 8.980 1.00 25.56 95 ALA C C 1
ATOM 4668 O O . ALA C 1 65 ? 31.274 18.711 8.055 1.00 28.23 95 ALA C O 1
ATOM 4670 N N . VAL C 1 66 ? 32.803 19.627 9.428 1.00 26.29 96 VAL C N 1
ATOM 4671 C CA . VAL C 1 66 ? 32.856 20.896 8.719 1.00 25.67 96 VAL C CA 1
ATOM 4672 C C . VAL C 1 66 ? 34.304 21.147 8.316 1.00 28.38 96 VAL C C 1
ATOM 4673 O O . VAL C 1 66 ? 35.213 21.118 9.159 1.00 28.10 96 VAL C O 1
ATOM 4677 N N . ILE C 1 67 ? 34.517 21.348 7.026 1.00 26.14 97 ILE C N 1
ATOM 4678 C CA . ILE C 1 67 ? 35.810 21.764 6.494 1.00 28.77 97 ILE C CA 1
ATOM 4679 C C . ILE C 1 67 ? 35.893 23.291 6.516 1.00 29.43 97 ILE C C 1
ATOM 4680 O O . ILE C 1 67 ? 34.998 23.975 6.014 1.00 27.74 97 ILE C O 1
ATOM 4685 N N . LEU C 1 68 ? 36.965 23.829 7.103 1.00 27.61 98 LEU C N 1
ATOM 4686 C CA . LEU C 1 68 ? 37.195 25.272 7.159 1.00 28.43 98 LEU C CA 1
ATOM 4687 C C . LEU C 1 68 ? 37.996 25.705 5.935 1.00 32.07 98 LEU C C 1
ATOM 4688 O O . LEU C 1 68 ? 39.149 25.287 5.770 1.00 32.50 98 LEU C O 1
ATOM 4693 N N . GLU C 1 69 ? 37.409 26.554 5.086 1.00 30.11 99 GLU C N 1
ATOM 4694 C CA . GLU C 1 69 ? 38.112 26.900 3.852 1.00 35.86 99 GLU C CA 1
ATOM 4695 C C . GLU C 1 69 ? 39.284 27.816 4.101 1.00 36.05 99 GLU C C 1
ATOM 4696 O O . GLU C 1 69 ? 40.189 27.875 3.268 1.00 41.40 99 GLU C O 1
ATOM 4702 N N . ASN C 1 70 ? 39.276 28.546 5.210 1.00 33.46 100 ASN C N 1
ATOM 4703 C CA . ASN C 1 70 ? 40.344 29.468 5.568 1.00 36.50 100 ASN C CA 1
ATOM 4704 C C . ASN C 1 70 ? 40.850 29.086 6.952 1.00 36.86 100 ASN C C 1
ATOM 4705 O O . ASN C 1 70 ? 40.481 29.691 7.961 1.00 39.70 100 ASN C O 1
ATOM 4710 N N . ALA C 1 71 ? 41.731 28.091 6.997 1.00 38.83 101 ALA C N 1
ATOM 4711 C CA . ALA C 1 71 ? 42.076 27.430 8.246 1.00 39.27 101 ALA C CA 1
ATOM 4712 C C . ALA C 1 71 ? 43.497 27.702 8.725 1.00 41.78 101 ALA C C 1
ATOM 4713 O O . ALA C 1 71 ? 43.849 27.265 9.827 1.00 42.83 101 ALA C O 1
ATOM 4715 N N . ALA C 1 72 ? 44.318 28.411 7.944 1.00 44.22 102 ALA C N 1
ATOM 4716 C CA . ALA C 1 72 ? 45.710 28.638 8.338 1.00 47.46 102 ALA C CA 1
ATOM 4717 C C . ALA C 1 72 ? 45.783 29.432 9.634 1.00 49.22 102 ALA C C 1
ATOM 4718 O O . ALA C 1 72 ? 46.347 28.972 10.635 1.00 53.98 102 ALA C O 1
ATOM 4720 N N . THR C 1 73 ? 45.212 30.628 9.635 1.00 42.34 103 THR C N 1
ATOM 4721 C CA . THR C 1 73 ? 45.113 31.447 10.834 1.00 49.19 103 THR C CA 1
ATOM 4722 C C . THR C 1 73 ? 43.637 31.666 11.146 1.00 45.69 103 THR C C 1
ATOM 4723 O O . THR C 1 73 ? 42.851 32.006 10.256 1.00 48.79 103 THR C O 1
ATOM 4727 N N . LEU C 1 74 ? 43.262 31.447 12.398 1.00 43.57 104 LEU C N 1
ATOM 4728 C CA . LEU C 1 74 ? 41.870 31.436 12.816 1.00 40.41 104 LEU C CA 1
ATOM 4729 C C . LEU C 1 74 ? 41.655 32.561 13.810 1.00 41.92 104 LEU C C 1
ATOM 4730 O O . LEU C 1 74 ? 42.441 32.715 14.751 1.00 44.77 104 LEU C O 1
ATOM 4735 N N . ASN C 1 75 ? 40.596 33.339 13.605 1.00 43.13 105 ASN C N 1
ATOM 4736 C CA . ASN C 1 75 ? 40.276 34.438 14.503 1.00 40.60 105 ASN C CA 1
ATOM 4737 C C . ASN C 1 75 ? 39.663 33.899 15.798 1.00 43.16 105 ASN C C 1
ATOM 4738 O O . ASN C 1 75 ? 39.493 32.687 15.987 1.00 40.03 105 ASN C O 1
ATOM 4743 N N . SER C 1 76 ? 39.268 34.832 16.670 1.00 38.26 106 SER C N 1
ATOM 4744 C CA . SER C 1 76 ? 38.765 34.492 18.001 1.00 42.52 106 SER C CA 1
ATOM 4745 C C . SER C 1 76 ? 37.432 33.755 17.943 1.00 35.80 106 SER C C 1
ATOM 4746 O O . SER C 1 76 ? 37.157 32.890 18.784 1.00 37.49 106 SER C O 1
ATOM 4749 N N . ALA C 1 77 ? 36.568 34.129 17.000 1.00 36.99 107 ALA C N 1
ATOM 4750 C CA . ALA C 1 77 ? 35.259 33.497 16.917 1.00 35.99 107 ALA C CA 1
ATOM 4751 C C . ALA C 1 77 ? 35.391 32.033 16.516 1.00 34.68 107 ALA C C 1
ATOM 4752 O O . ALA C 1 77 ? 34.737 31.160 17.097 1.00 34.33 107 ALA C O 1
ATOM 4754 N N . ASP C 1 78 ? 36.258 31.739 15.548 1.00 33.45 108 ASP C N 1
ATOM 4755 C CA . ASP C 1 78 ? 36.454 30.349 15.154 1.00 34.04 108 ASP C CA 1
ATOM 4756 C C . ASP C 1 78 ? 37.113 29.547 16.269 1.00 35.39 108 ASP C C 1
ATOM 4757 O O . ASP C 1 78 ? 36.719 28.405 16.531 1.00 32.16 108 ASP C O 1
ATOM 4762 N N . LEU C 1 79 ? 38.088 30.138 16.970 1.00 36.99 109 LEU C N 1
ATOM 4763 C CA . LEU C 1 79 ? 38.749 29.412 18.057 1.00 37.79 109 LEU C CA 1
ATOM 4764 C C . LEU C 1 79 ? 37.806 29.133 19.226 1.00 35.53 109 LEU C C 1
ATOM 4765 O O . LEU C 1 79 ? 38.007 28.158 19.954 1.00 35.57 109 LEU C O 1
ATOM 4770 N N . GLU C 1 80 ? 36.793 29.979 19.430 1.00 36.61 110 GLU C N 1
ATOM 4771 C CA . GLU C 1 80 ? 35.774 29.717 20.440 1.00 34.82 110 GLU C CA 1
ATOM 4772 C C . GLU C 1 80 ? 34.835 28.591 20.020 1.00 34.72 110 GLU C C 1
ATOM 4773 O O . GLU C 1 80 ? 34.480 27.739 20.839 1.00 36.16 110 GLU C O 1
ATOM 4779 N N . ASP C 1 81 ? 34.374 28.605 18.764 1.00 34.12 111 ASP C N 1
ATOM 4780 C CA . ASP C 1 81 ? 33.327 27.685 18.322 1.00 31.22 111 ASP C CA 1
ATOM 4781 C C . ASP C 1 81 ? 33.832 26.260 18.095 1.00 32.61 111 ASP C C 1
ATOM 4782 O O . ASP C 1 81 ? 33.093 25.302 18.344 1.00 31.13 111 ASP C O 1
ATOM 4787 N N . ILE C 1 82 ? 35.062 26.104 17.594 1.00 32.14 112 ILE C N 1
ATOM 4788 C CA . ILE C 1 82 ? 35.572 24.771 17.274 1.00 30.64 112 ILE C CA 1
ATOM 4789 C C . ILE C 1 82 ? 35.434 23.795 18.443 1.00 35.08 112 ILE C C 1
ATOM 4790 O O . ILE C 1 82 ? 34.834 22.723 18.249 1.00 33.17 112 ILE C O 1
ATOM 4795 N N . PRO C 1 83 ? 35.919 24.090 19.665 1.00 37.41 113 PRO C N 1
ATOM 4796 C CA . PRO C 1 83 ? 35.805 23.102 20.762 1.00 30.54 113 PRO C CA 1
ATOM 4797 C C . PRO C 1 83 ? 34.376 22.827 21.195 1.00 34.66 113 PRO C C 1
ATOM 4798 O O . PRO C 1 83 ? 34.081 21.712 21.658 1.00 29.26 113 PRO C O 1
ATOM 4802 N N . VAL C 1 84 ? 33.491 23.823 21.111 1.00 33.09 114 VAL C N 1
ATOM 4803 C CA . VAL C 1 84 ? 32.078 23.570 21.372 1.00 30.22 114 VAL C CA 1
ATOM 4804 C C . VAL C 1 84 ? 31.549 22.531 20.394 1.00 33.36 114 VAL C C 1
ATOM 4805 O O . VAL C 1 84 ? 30.924 21.539 20.789 1.00 33.85 114 VAL C O 1
ATOM 4809 N N . LEU C 1 85 ? 31.800 22.748 19.096 1.00 30.48 115 LEU C N 1
ATOM 4810 C CA . LEU C 1 85 ? 31.379 21.791 18.080 1.00 34.01 115 LEU C CA 1
ATOM 4811 C C . LEU C 1 85 ? 31.866 20.391 18.417 1.00 32.00 115 LEU C C 1
ATOM 4812 O O . LEU C 1 85 ? 31.111 19.417 18.303 1.00 33.63 115 LEU C O 1
ATOM 4817 N N . GLN C 1 86 ? 33.125 20.275 18.845 1.00 31.49 116 GLN C N 1
ATOM 4818 C CA . GLN C 1 86 ? 33.716 18.959 19.062 1.00 34.06 116 GLN C CA 1
ATOM 4819 C C . GLN C 1 86 ? 33.177 18.320 20.331 1.00 32.41 116 GLN C C 1
ATOM 4820 O O . GLN C 1 86 ? 32.826 17.136 20.334 1.00 32.55 116 GLN C O 1
ATOM 4826 N N . THR C 1 87 ? 33.066 19.100 21.402 1.00 33.62 117 THR C N 1
ATOM 4827 C CA . THR C 1 87 ? 32.698 18.552 22.702 1.00 37.37 117 THR C CA 1
ATOM 4828 C C . THR C 1 87 ? 31.191 18.345 22.840 1.00 36.92 117 THR C C 1
ATOM 4829 O O . THR C 1 87 ? 30.747 17.291 23.305 1.00 38.58 117 THR C O 1
ATOM 4833 N N . ASN C 1 88 ? 30.391 19.351 22.483 1.00 34.77 118 ASN C N 1
ATOM 4834 C CA . ASN C 1 88 ? 28.941 19.213 22.571 1.00 32.24 118 ASN C CA 1
ATOM 4835 C C . ASN C 1 88 ? 28.400 18.229 21.540 1.00 32.71 118 ASN C C 1
ATOM 4836 O O . ASN C 1 88 ? 27.504 17.436 21.856 1.00 34.51 118 ASN C O 1
ATOM 4841 N N . PHE C 1 89 ? 28.908 18.264 20.297 1.00 25.65 119 PHE C N 1
ATOM 4842 C CA . PHE C 1 89 ? 28.224 17.562 19.212 1.00 31.91 119 PHE C CA 1
ATOM 4843 C C . PHE C 1 89 ? 29.076 16.534 18.477 1.00 31.34 119 PHE C C 1
ATOM 4844 O O . PHE C 1 89 ? 28.565 15.893 17.548 1.00 27.89 119 PHE C O 1
ATOM 4852 N N . ALA C 1 90 ? 30.346 16.346 18.863 1.00 31.48 120 ALA C N 1
ATOM 4853 C CA . ALA C 1 90 ? 31.238 15.384 18.210 1.00 27.97 120 ALA C CA 1
ATOM 4854 C C . ALA C 1 90 ? 31.392 15.678 16.725 1.00 28.77 120 ALA C C 1
ATOM 4855 O O . ALA C 1 90 ? 31.654 14.773 15.927 1.00 29.56 120 ALA C O 1
ATOM 4857 N N . THR C 1 91 ? 31.257 16.949 16.349 1.00 31.21 121 THR C N 1
ATOM 4858 C CA . THR C 1 91 ? 31.447 17.363 14.965 1.00 32.44 121 THR C CA 1
ATOM 4859 C C . THR C 1 91 ? 32.938 17.448 14.647 1.00 30.31 121 THR C C 1
ATOM 4860 O O . THR C 1 91 ? 33.706 18.038 15.408 1.00 31.65 121 THR C O 1
ATOM 4864 N N . LYS C 1 92 ? 33.356 16.839 13.543 1.00 31.49 122 LYS C N 1
ATOM 4865 C CA . LYS C 1 92 ? 34.745 16.945 13.109 1.00 32.58 122 LYS C CA 1
ATOM 4866 C C . LYS C 1 92 ? 34.969 18.299 12.444 1.00 33.84 122 LYS C C 1
ATOM 4867 O O . LYS C 1 92 ? 34.120 18.782 11.685 1.00 32.37 122 LYS C O 1
ATOM 4873 N N . VAL C 1 93 ? 36.109 18.919 12.742 1.00 30.42 123 VAL C N 1
ATOM 4874 C CA . VAL C 1 93 ? 36.477 20.216 12.184 1.00 27.40 123 VAL C CA 1
ATOM 4875 C C . VAL C 1 93 ? 37.800 20.046 11.454 1.00 32.49 123 VAL C C 1
ATOM 4876 O O . VAL C 1 93 ? 38.839 19.807 12.088 1.00 30.20 123 VAL C O 1
ATOM 4880 N N . LEU C 1 94 ? 37.772 20.170 10.126 1.00 27.32 124 LEU C N 1
ATOM 4881 C CA . LEU C 1 94 ? 38.909 19.827 9.288 1.00 26.48 124 LEU C CA 1
ATOM 4882 C C . LEU C 1 94 ? 39.493 21.042 8.571 1.00 32.55 124 LEU C C 1
ATOM 4883 O O . LEU C 1 94 ? 38.801 22.020 8.264 1.00 28.17 124 LEU C O 1
ATOM 4888 N N . PHE C 1 95 ? 40.781 20.927 8.261 1.00 33.11 125 PHE C N 1
ATOM 4889 C CA . PHE C 1 95 ? 41.550 21.945 7.564 1.00 29.92 125 PHE C CA 1
ATOM 4890 C C . PHE C 1 95 ? 41.376 21.762 6.059 1.00 30.48 125 PHE C C 1
ATOM 4891 O O . PHE C 1 95 ? 41.555 20.658 5.538 1.00 32.19 125 PHE C O 1
ATOM 4899 N N . SER C 1 96 ? 41.022 22.837 5.355 1.00 31.57 126 SER C N 1
ATOM 4900 C CA . SER C 1 96 ? 40.927 22.775 3.896 1.00 31.85 126 SER C CA 1
ATOM 4901 C C . SER C 1 96 ? 42.303 23.007 3.284 1.00 40.08 126 SER C C 1
ATOM 4902 O O . SER C 1 96 ? 42.845 24.117 3.354 1.00 37.10 126 SER C O 1
ATOM 4905 N N . PHE C 1 97 ? 42.866 21.969 2.673 1.00 37.13 127 PHE C N 1
ATOM 4906 C CA . PHE C 1 97 ? 44.131 22.076 1.961 1.00 36.38 127 PHE C CA 1
ATOM 4907 C C . PHE C 1 97 ? 43.871 21.986 0.463 1.00 34.28 127 PHE C C 1
ATOM 4908 O O . PHE C 1 97 ? 43.545 20.910 -0.055 1.00 35.65 127 PHE C O 1
ATOM 4916 N N . ASN C 1 98 ? 44.077 23.100 -0.235 1.00 35.70 128 ASN C N 1
ATOM 4917 C CA . ASN C 1 98 ? 43.796 23.192 -1.669 1.00 38.81 128 ASN C CA 1
ATOM 4918 C C . ASN C 1 98 ? 45.073 22.873 -2.439 1.00 39.24 128 ASN C C 1
ATOM 4919 O O . ASN C 1 98 ? 45.850 23.763 -2.799 1.00 43.63 128 ASN C O 1
ATOM 4924 N N . LEU C 1 99 ? 45.297 21.583 -2.702 1.00 38.05 129 LEU C N 1
ATOM 4925 C CA . LEU C 1 99 ? 46.498 21.189 -3.434 1.00 37.45 129 LEU C CA 1
ATOM 4926 C C . LEU C 1 99 ? 46.507 21.775 -4.840 1.00 41.09 129 LEU C C 1
ATOM 4927 O O . LEU C 1 99 ? 47.575 22.105 -5.372 1.00 41.76 129 LEU C O 1
ATOM 4932 N N . THR C 1 100 ? 45.331 21.918 -5.455 1.00 36.19 130 THR C N 1
ATOM 4933 C CA . THR C 1 100 ? 45.269 22.532 -6.775 1.00 38.70 130 THR C CA 1
ATOM 4934 C C . THR C 1 100 ? 45.839 23.941 -6.761 1.00 40.21 130 THR C C 1
ATOM 4935 O O . THR C 1 100 ? 46.440 24.371 -7.746 1.00 41.89 130 THR C O 1
ATOM 4939 N N . SER C 1 101 ? 45.673 24.665 -5.649 1.00 41.52 131 SER C N 1
ATOM 4940 C CA . SER C 1 101 ? 46.106 26.056 -5.595 1.00 44.26 131 SER C CA 1
ATOM 4941 C C . SER C 1 101 ? 47.620 26.166 -5.494 1.00 47.43 131 SER C C 1
ATOM 4942 O O . SER C 1 101 ? 48.225 27.046 -6.124 1.00 39.37 131 SER C O 1
ATOM 4945 N N . ILE C 1 102 ? 48.243 25.309 -4.676 1.00 43.72 132 ILE C N 1
ATOM 4946 C CA . ILE C 1 102 ? 49.702 25.276 -4.607 1.00 42.48 132 ILE C CA 1
ATOM 4947 C C . ILE C 1 102 ? 50.275 25.042 -5.995 1.00 41.48 132 ILE C C 1
ATOM 4948 O O . ILE C 1 102 ? 51.056 25.849 -6.506 1.00 40.78 132 ILE C O 1
ATOM 4953 N N . LYS C 1 103 ? 49.854 23.950 -6.637 1.00 41.13 133 LYS C N 1
ATOM 4954 C CA . LYS C 1 103 ? 50.331 23.626 -7.980 1.00 48.91 133 LYS C CA 1
ATOM 4955 C C . LYS C 1 103 ? 50.136 24.800 -8.943 1.00 49.66 133 LYS C C 1
ATOM 4956 O O . LYS C 1 103 ? 51.057 25.172 -9.682 1.00 47.16 133 LYS C O 1
ATOM 4962 N N . GLU C 1 104 ? 48.947 25.413 -8.934 1.00 46.58 134 GLU C N 1
ATOM 4963 C CA . GLU C 1 104 ? 48.713 26.532 -9.843 1.00 45.31 134 GLU C CA 1
ATOM 4964 C C . GLU C 1 104 ? 49.612 27.717 -9.508 1.00 44.94 134 GLU C C 1
ATOM 4965 O O . GLU C 1 104 ? 50.068 28.434 -10.411 1.00 48.16 134 GLU C O 1
ATOM 4971 N N . ASN C 1 105 ? 49.883 27.934 -8.217 1.00 45.60 135 ASN C N 1
ATOM 4972 C CA . ASN C 1 105 ? 50.684 29.081 -7.791 1.00 45.40 135 ASN C CA 1
ATOM 4973 C C . ASN C 1 105 ? 52.156 28.894 -8.135 1.00 44.98 135 ASN C C 1
ATOM 4974 O O . ASN C 1 105 ? 52.846 29.861 -8.476 1.00 45.33 135 ASN C O 1
ATOM 4979 N N . ALA C 1 106 ? 52.665 27.668 -8.004 1.00 43.73 136 ALA C N 1
ATOM 4980 C CA . ALA C 1 106 ? 54.040 27.398 -8.398 1.00 46.06 136 ALA C CA 1
ATOM 4981 C C . ALA C 1 106 ? 54.208 27.578 -9.896 1.00 49.55 136 ALA C C 1
ATOM 4982 O O . ALA C 1 106 ? 55.195 28.170 -10.350 1.00 46.35 136 ALA C O 1
ATOM 4984 N N . GLU C 1 107 ? 53.222 27.124 -10.676 1.00 43.95 137 GLU C N 1
ATOM 4985 C CA . GLU C 1 107 ? 53.345 27.215 -12.125 1.00 41.86 137 GLU C CA 1
ATOM 4986 C C . GLU C 1 107 ? 53.239 28.660 -12.613 1.00 46.61 137 GLU C C 1
ATOM 4987 O O . GLU C 1 107 ? 53.979 29.065 -13.519 1.00 43.24 137 GLU C O 1
ATOM 4993 N N . SER C 1 108 ? 52.344 29.459 -12.015 1.00 45.27 138 SER C N 1
ATOM 4994 C CA . SER C 1 108 ? 52.198 30.852 -12.431 1.00 44.87 138 SER C CA 1
ATOM 4995 C C . SER C 1 108 ? 53.397 31.711 -12.036 1.00 47.06 138 SER C C 1
ATOM 4996 O O . SER C 1 108 ? 53.628 32.757 -12.653 1.00 43.68 138 SER C O 1
ATOM 4999 N N . SER C 1 109 ? 54.166 31.298 -11.030 1.00 44.78 139 SER C N 1
ATOM 5000 C CA . SER C 1 109 ? 55.298 32.080 -10.555 1.00 44.30 139 SER C CA 1
ATOM 5001 C C . SER C 1 109 ? 56.637 31.449 -10.931 1.00 53.07 139 SER C C 1
ATOM 5002 O O . SER C 1 109 ? 57.680 31.868 -10.413 1.00 47.79 139 SER C O 1
ATOM 5005 N N . GLY C 1 110 ? 56.630 30.433 -11.800 1.00 50.95 140 GLY C N 1
ATOM 5006 C CA . GLY C 1 110 ? 57.832 29.742 -12.202 1.00 50.81 140 GLY C CA 1
ATOM 5007 C C . GLY C 1 110 ? 58.542 28.958 -11.121 1.00 54.58 140 GLY C C 1
ATOM 5008 O O . GLY C 1 110 ? 59.454 28.186 -11.449 1.00 58.72 140 GLY C O 1
ATOM 5009 N N . GLN C 1 111 ? 58.182 29.118 -9.849 1.00 49.66 141 GLN C N 1
ATOM 5010 C CA . GLN C 1 111 ? 58.826 28.326 -8.811 1.00 49.20 141 GLN C CA 1
ATOM 5011 C C . GLN C 1 111 ? 58.453 26.853 -8.961 1.00 51.68 141 GLN C C 1
ATOM 5012 O O . GLN C 1 111 ? 57.564 26.476 -9.737 1.00 52.92 141 GLN C O 1
ATOM 5018 N N . GLU C 1 112 ? 59.151 26.008 -8.210 1.00 53.33 142 GLU C N 1
ATOM 5019 C CA . GLU C 1 112 ? 58.963 24.568 -8.298 1.00 55.37 142 GLU C CA 1
ATOM 5020 C C . GLU C 1 112 ? 57.954 24.125 -7.245 1.00 49.92 142 GLU C C 1
ATOM 5021 O O . GLU C 1 112 ? 57.930 24.669 -6.134 1.00 46.18 142 GLU C O 1
ATOM 5027 N N . ILE C 1 113 ? 57.115 23.143 -7.608 1.00 50.62 143 ILE C N 1
ATOM 5028 C CA . ILE C 1 113 ? 56.010 22.719 -6.740 1.00 46.59 143 ILE C CA 1
ATOM 5029 C C . ILE C 1 113 ? 56.493 22.483 -5.316 1.00 46.26 143 ILE C C 1
ATOM 5030 O O . ILE C 1 113 ? 55.863 22.930 -4.350 1.00 50.65 143 ILE C O 1
ATOM 5035 N N . LYS C 1 114 ? 57.632 21.802 -5.166 1.00 46.34 144 LYS C N 1
ATOM 5036 C CA . LYS C 1 114 ? 58.157 21.490 -3.841 1.00 48.26 144 LYS C CA 1
ATOM 5037 C C . LYS C 1 114 ? 58.445 22.751 -3.027 1.00 44.57 144 LYS C C 1
ATOM 5038 O O . LYS C 1 114 ? 58.368 22.725 -1.792 1.00 44.41 144 LYS C O 1
ATOM 5044 N N . THR C 1 115 ? 58.774 23.862 -3.689 1.00 48.75 145 THR C N 1
ATOM 5045 C CA . THR C 1 115 ? 59.126 25.072 -2.943 1.00 50.49 145 THR C CA 1
ATOM 5046 C C . THR C 1 115 ? 57.926 25.667 -2.218 1.00 49.13 145 THR C C 1
ATOM 5047 O O . THR C 1 115 ? 58.081 26.252 -1.139 1.00 47.69 145 THR C O 1
ATOM 5051 N N . LEU C 1 116 ? 56.734 25.555 -2.801 1.00 49.18 146 LEU C N 1
ATOM 5052 C CA . LEU C 1 116 ? 55.531 26.033 -2.136 1.00 50.13 146 LEU C CA 1
ATOM 5053 C C . LEU C 1 116 ? 54.860 24.943 -1.311 1.00 43.43 146 LEU C C 1
ATOM 5054 O O . LEU C 1 116 ? 54.388 25.215 -0.208 1.00 44.92 146 LEU C O 1
ATOM 5059 N N . LEU C 1 117 ? 54.836 23.707 -1.820 1.00 48.37 147 LEU C N 1
ATOM 5060 C CA . LEU C 1 117 ? 54.098 22.628 -1.168 1.00 46.94 147 LEU C CA 1
ATOM 5061 C C . LEU C 1 117 ? 54.616 22.359 0.243 1.00 48.80 147 LEU C C 1
ATOM 5062 O O . LEU C 1 117 ? 53.830 22.254 1.195 1.00 45.37 147 LEU C O 1
ATOM 5067 N N . ALA C 1 118 ? 55.938 22.238 0.395 1.00 48.80 148 ALA C N 1
ATOM 5068 C CA . ALA C 1 118 ? 56.506 21.871 1.692 1.00 44.43 148 ALA C CA 1
ATOM 5069 C C . ALA C 1 118 ? 56.235 22.906 2.779 1.00 44.49 148 ALA C C 1
ATOM 5070 O O . ALA C 1 118 ? 55.824 22.511 3.883 1.00 46.26 148 ALA C O 1
ATOM 5072 N N . PRO C 1 119 ? 56.438 24.213 2.568 1.00 44.73 149 PRO C N 1
ATOM 5073 C CA . PRO C 1 119 ? 56.023 25.164 3.618 1.00 48.07 149 PRO C CA 1
ATOM 5074 C C . PRO C 1 119 ? 54.533 25.083 3.923 1.00 44.93 149 PRO C C 1
ATOM 5075 O O . PRO C 1 119 ? 54.144 25.108 5.095 1.00 42.05 149 PRO C O 1
ATOM 5079 N N . ALA C 1 120 ? 53.691 24.969 2.887 1.00 41.97 150 ALA C N 1
ATOM 5080 C CA . ALA C 1 120 ? 52.247 24.893 3.088 1.00 42.83 150 ALA C CA 1
ATOM 5081 C C . ALA C 1 120 ? 51.861 23.667 3.911 1.00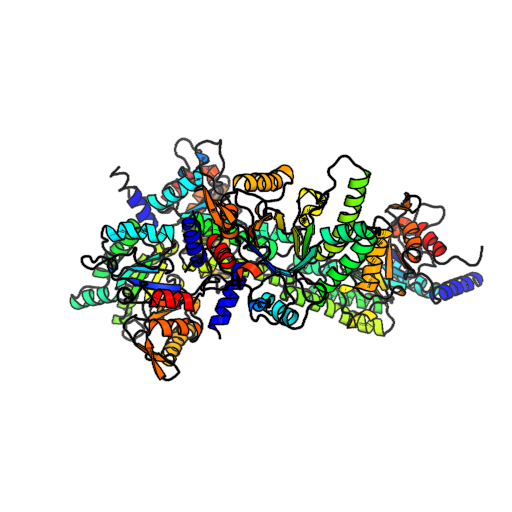 48.17 150 ALA C C 1
ATOM 5082 O O . ALA C 1 120 ? 50.993 23.746 4.793 1.00 43.72 150 ALA C O 1
ATOM 5084 N N . LEU C 1 121 ? 52.493 22.523 3.635 1.00 46.67 151 LEU C N 1
ATOM 5085 C CA . LEU C 1 121 ? 52.174 21.312 4.380 1.00 41.92 151 LEU C CA 1
ATOM 5086 C C . LEU C 1 121 ? 52.552 21.449 5.849 1.00 48.87 151 LEU C C 1
ATOM 5087 O O . LEU C 1 121 ? 51.803 21.002 6.729 1.00 46.39 151 LEU C O 1
ATOM 5092 N N . GLU C 1 122 ? 53.701 22.074 6.140 1.00 49.00 152 GLU C N 1
ATOM 5093 C CA . GLU C 1 122 ? 54.079 22.281 7.535 1.00 50.42 152 GLU C CA 1
ATOM 5094 C C . GLU C 1 122 ? 53.085 23.188 8.248 1.00 47.44 152 GLU C C 1
ATOM 5095 O O . GLU C 1 122 ? 52.702 22.916 9.396 1.00 48.02 152 GLU C O 1
ATOM 5101 N N . GLN C 1 123 ? 52.659 24.276 7.588 1.00 47.87 153 GLN C N 1
ATOM 5102 C CA . GLN C 1 123 ? 51.679 25.181 8.193 1.00 49.25 153 GLN C CA 1
ATOM 5103 C C . GLN C 1 123 ? 50.387 24.443 8.537 1.00 44.77 153 GLN C C 1
ATOM 5104 O O . GLN C 1 123 ? 49.833 24.625 9.627 1.00 44.87 153 GLN C O 1
ATOM 5110 N N . MET C 1 124 ? 49.907 23.590 7.626 1.00 41.51 154 MET C N 1
ATOM 5111 C CA . MET C 1 124 ? 48.756 22.739 7.917 1.00 43.94 154 MET C CA 1
ATOM 5112 C C . MET C 1 124 ? 48.979 21.902 9.169 1.00 45.16 154 MET C C 1
ATOM 5113 O O . MET C 1 124 ? 48.180 21.950 10.112 1.00 40.96 154 MET C O 1
ATOM 5118 N N . VAL C 1 125 ? 50.055 21.105 9.182 1.00 45.04 155 VAL C N 1
ATOM 5119 C CA . VAL C 1 125 ? 50.340 20.257 10.338 1.00 47.25 155 VAL C CA 1
ATOM 5120 C C . VAL C 1 125 ? 50.407 21.091 11.611 1.00 48.17 155 VAL C C 1
ATOM 5121 O O . VAL C 1 125 ? 49.822 20.731 12.642 1.00 48.85 155 VAL C O 1
ATOM 5125 N N . SER C 1 126 ? 51.085 22.238 11.553 1.00 47.09 156 SER C N 1
ATOM 5126 C CA . SER C 1 126 ? 51.149 23.091 12.737 1.00 48.79 156 SER C CA 1
ATOM 5127 C C . SER C 1 126 ? 49.770 23.647 13.096 1.00 50.62 156 SER C C 1
ATOM 5128 O O . SER C 1 126 ? 49.440 23.791 14.283 1.00 46.07 156 SER C O 1
ATOM 5131 N N . ALA C 1 127 ? 48.949 23.954 12.085 1.00 50.24 157 ALA C N 1
ATOM 5132 C CA . ALA C 1 127 ? 47.606 24.464 12.349 1.00 45.63 157 ALA C CA 1
ATOM 5133 C C . ALA C 1 127 ? 46.713 23.387 12.960 1.00 44.52 157 ALA C C 1
ATOM 5134 O O . ALA C 1 127 ? 45.960 23.657 13.905 1.00 44.39 157 ALA C O 1
ATOM 5136 N N . ILE C 1 128 ? 46.781 22.161 12.435 1.00 39.52 158 ILE C N 1
ATOM 5137 C CA . ILE C 1 128 ? 45.971 21.077 12.987 1.00 42.99 158 ILE C CA 1
ATOM 5138 C C . ILE C 1 128 ? 46.288 20.882 14.460 1.00 47.26 158 ILE C C 1
ATOM 5139 O O . ILE C 1 128 ? 45.385 20.703 15.290 1.00 47.13 158 ILE C O 1
ATOM 5144 N N . THR C 1 129 ? 47.573 20.944 14.811 1.00 49.38 159 THR C N 1
ATOM 5145 C CA . THR C 1 129 ? 48.000 20.720 16.185 1.00 48.41 159 THR C CA 1
ATOM 5146 C C . THR C 1 129 ? 47.708 21.930 17.067 1.00 51.11 159 THR C C 1
ATOM 5147 O O . THR C 1 129 ? 47.166 21.784 18.166 1.00 57.76 159 THR C O 1
ATOM 5151 N N . ASP C 1 130 ? 48.037 23.134 16.599 1.00 51.39 160 ASP C N 1
ATOM 5152 C CA . ASP C 1 130 ? 47.891 24.309 17.458 1.00 54.26 160 ASP C CA 1
ATOM 5153 C C . ASP C 1 130 ? 46.434 24.644 17.739 1.00 56.80 160 ASP C C 1
ATOM 5154 O O . ASP C 1 130 ? 46.112 25.149 18.823 1.00 56.39 160 ASP C O 1
ATOM 5159 N N . ASN C 1 131 ? 45.548 24.404 16.777 1.00 56.88 161 ASN C N 1
ATOM 5160 C CA . ASN C 1 131 ? 44.155 24.810 16.892 1.00 50.85 161 ASN C CA 1
ATOM 5161 C C . ASN C 1 131 ? 43.224 23.640 17.173 1.00 49.52 161 ASN C C 1
ATOM 5162 O O . ASN C 1 131 ? 42.005 23.799 17.081 1.00 54.51 161 ASN C O 1
ATOM 5167 N N . GLY C 1 132 ? 43.761 22.470 17.501 1.00 45.79 162 GLY C N 1
ATOM 5168 C CA . GLY C 1 132 ? 42.910 21.351 17.877 1.00 47.46 162 GLY C CA 1
ATOM 5169 C C . GLY C 1 132 ? 42.019 20.834 16.766 1.00 46.31 162 GLY C C 1
ATOM 5170 O O . GLY C 1 132 ? 40.895 20.391 17.036 1.00 43.27 162 GLY C O 1
ATOM 5171 N N . LEU C 1 133 ? 42.494 20.877 15.521 1.00 41.56 163 LEU C N 1
ATOM 5172 C CA . LEU C 1 133 ? 41.700 20.388 14.404 1.00 39.54 163 LEU C CA 1
ATOM 5173 C C . LEU C 1 133 ? 41.770 18.865 14.346 1.00 36.37 163 LEU C C 1
ATOM 5174 O O . LEU C 1 133 ? 42.720 18.243 14.825 1.00 36.25 163 LEU C O 1
ATOM 5179 N N . ASP C 1 134 ? 40.734 18.265 13.763 1.00 34.29 164 ASP C N 1
ATOM 5180 C CA . ASP C 1 134 ? 40.599 16.815 13.694 1.00 38.45 164 ASP C CA 1
ATOM 5181 C C . ASP C 1 134 ? 41.278 16.204 12.479 1.00 38.50 164 ASP C C 1
ATOM 5182 O O . ASP C 1 134 ? 41.289 14.973 12.347 1.00 37.69 164 ASP C O 1
ATOM 5187 N N . GLY C 1 135 ? 41.834 17.017 11.601 1.00 34.94 165 GLY C N 1
ATOM 5188 C CA . GLY C 1 135 ? 42.498 16.516 10.413 1.00 35.66 165 GLY C CA 1
ATOM 5189 C C . GLY C 1 135 ? 42.384 17.538 9.294 1.00 37.57 165 GLY C C 1
ATOM 5190 O O . GLY C 1 135 ? 42.259 18.739 9.548 1.00 32.18 165 GLY C O 1
ATOM 5191 N N . ALA C 1 136 ? 42.410 17.037 8.059 1.00 32.73 166 ALA C N 1
ATOM 5192 C CA . ALA C 1 136 ? 42.289 17.934 6.922 1.00 32.89 166 ALA C CA 1
ATOM 5193 C C . ALA C 1 136 ? 41.527 17.259 5.797 1.00 30.45 166 ALA C C 1
ATOM 5194 O O . ALA C 1 136 ? 41.365 16.038 5.772 1.00 33.56 166 ALA C O 1
ATOM 5196 N N . SER C 1 137 ? 41.062 18.082 4.861 1.00 32.97 167 SER C N 1
ATOM 5197 C CA . SER C 1 137 ? 40.460 17.625 3.616 1.00 31.52 167 SER C CA 1
ATOM 5198 C C . SER C 1 137 ? 41.309 18.137 2.462 1.00 34.81 167 SER C C 1
ATOM 5199 O O . SER C 1 137 ? 41.433 19.354 2.279 1.00 31.73 167 SER C O 1
ATOM 5202 N N . ILE C 1 138 ? 41.879 17.211 1.684 1.00 34.13 168 ILE C N 1
ATOM 5203 C CA . ILE C 1 138 ? 42.804 17.533 0.597 1.00 32.43 168 ILE C CA 1
ATOM 5204 C C . ILE C 1 138 ? 42.027 17.574 -0.710 1.00 32.36 168 ILE C C 1
ATOM 5205 O O . ILE C 1 138 ? 41.452 16.568 -1.140 1.00 33.86 168 ILE C O 1
ATOM 5210 N N . SER C 1 139 ? 42.024 18.722 -1.367 1.00 36.43 169 SER C N 1
ATOM 5211 C CA . SER C 1 139 ? 41.316 18.861 -2.632 1.00 39.78 169 SER C CA 1
ATOM 5212 C C . SER C 1 139 ? 42.330 18.986 -3.764 1.00 39.79 169 SER C C 1
ATOM 5213 O O . SER C 1 139 ? 43.323 19.718 -3.647 1.00 36.67 169 SER C O 1
ATOM 5216 N N . TYR C 1 140 ? 42.093 18.246 -4.842 1.00 41.19 170 TYR C N 1
ATOM 5217 C CA . TYR C 1 140 ? 42.974 18.277 -6.003 1.00 40.29 170 TYR C CA 1
ATOM 5218 C C . TYR C 1 140 ? 42.144 18.027 -7.250 1.00 41.81 170 TYR C C 1
ATOM 5219 O O . TYR C 1 140 ? 41.367 17.069 -7.291 1.00 41.18 170 TYR C O 1
ATOM 5228 N N . THR C 1 141 ? 42.304 18.885 -8.261 1.00 44.33 171 THR C N 1
ATOM 5229 C CA . THR C 1 141 ? 41.592 18.695 -9.522 1.00 46.21 171 THR C CA 1
ATOM 5230 C C . THR C 1 141 ? 42.512 18.664 -10.741 1.00 48.93 171 THR C C 1
ATOM 5231 O O . THR C 1 141 ? 42.008 18.635 -11.873 1.00 45.53 171 THR C O 1
ATOM 5235 N N . GLY C 1 142 ? 43.834 18.664 -10.553 1.00 43.49 172 GLY C N 1
ATOM 5236 C CA . GLY C 1 142 ? 44.775 18.598 -11.653 1.00 47.89 172 GLY C CA 1
ATOM 5237 C C . GLY C 1 142 ? 45.139 17.184 -12.086 1.00 51.23 172 GLY C C 1
ATOM 5238 O O . GLY C 1 142 ? 44.454 16.206 -11.775 1.00 48.50 172 GLY C O 1
ATOM 5239 N N . ASP C 1 143 ? 46.250 17.091 -12.819 1.00 51.17 173 ASP C N 1
ATOM 5240 C CA . ASP C 1 143 ? 46.682 15.839 -13.430 1.00 52.71 173 ASP C CA 1
ATOM 5241 C C . ASP C 1 143 ? 46.982 14.786 -12.366 1.00 51.64 173 ASP C C 1
ATOM 5242 O O . ASP C 1 143 ? 47.787 15.015 -11.455 1.00 47.04 173 ASP C O 1
ATOM 5247 N N . ILE C 1 144 ? 46.353 13.620 -12.495 1.00 48.67 174 ILE C N 1
ATOM 5248 C CA . ILE C 1 144 ? 46.552 12.583 -11.490 1.00 51.17 174 ILE C CA 1
ATOM 5249 C C . ILE C 1 144 ? 47.588 11.581 -11.977 1.00 54.74 174 ILE C C 1
ATOM 5250 O O . ILE C 1 144 ? 47.735 10.502 -11.397 1.00 62.34 174 ILE C O 1
ATOM 5255 N N . GLY C 1 145 ? 48.316 11.943 -13.034 1.00 60.99 175 GLY C N 1
ATOM 5256 C CA . GLY C 1 145 ? 49.517 11.232 -13.452 1.00 62.18 175 GLY C CA 1
ATOM 5257 C C . GLY C 1 145 ? 49.321 9.831 -13.998 1.00 63.43 175 GLY C C 1
ATOM 5258 O O . GLY C 1 145 ? 50.160 8.953 -13.752 1.00 56.08 175 GLY C O 1
ATOM 5259 N N . LEU C 1 146 ? 48.263 9.639 -14.779 1.00 63.13 176 LEU C N 1
ATOM 5260 C CA . LEU C 1 146 ? 47.971 8.304 -15.353 1.00 65.09 176 LEU C CA 1
ATOM 5261 C C . LEU C 1 146 ? 48.077 8.382 -16.879 1.00 64.10 176 LEU C C 1
ATOM 5262 O O . LEU C 1 146 ? 47.603 7.454 -17.547 1.00 67.20 176 LEU C O 1
ATOM 5267 N N . GLY C 1 147 ? 48.698 9.434 -17.391 1.00 66.89 177 GLY C N 1
ATOM 5268 C CA . GLY C 1 147 ? 48.847 9.593 -18.845 1.00 73.27 177 GLY C CA 1
ATOM 5269 C C . GLY C 1 147 ? 50.153 9.024 -19.365 1.00 75.31 177 GLY C C 1
ATOM 5270 O O . GLY C 1 147 ? 50.824 8.286 -18.624 1.00 71.12 177 GLY C O 1
ATOM 5271 N N . ASN C 1 148 ? 50.533 9.384 -20.590 1.00 76.01 178 ASN C N 1
ATOM 5272 C CA . ASN C 1 148 ? 51.745 8.777 -21.204 1.00 80.32 178 ASN C CA 1
ATOM 5273 C C . ASN C 1 148 ? 52.992 9.607 -20.901 1.00 76.97 178 ASN C C 1
ATOM 5274 O O . ASN C 1 148 ? 54.093 9.030 -20.929 1.00 81.28 178 ASN C O 1
ATOM 5275 N N . ASN C 1 149 ? 52.831 10.895 -20.610 1.00 72.09 179 ASN C N 1
ATOM 5276 C CA . ASN C 1 149 ? 53.993 11.757 -20.400 1.00 66.68 179 ASN C CA 1
ATOM 5277 C C . ASN C 1 149 ? 54.686 11.372 -19.093 1.00 63.96 179 ASN C C 1
ATOM 5278 O O . ASN C 1 149 ? 54.180 11.670 -18.006 1.00 65.20 179 ASN C O 1
ATOM 5283 N N . ALA C 1 150 ? 55.860 10.735 -19.194 1.00 58.13 180 ALA C N 1
ATOM 5284 C CA . ALA C 1 150 ? 56.608 10.340 -17.999 1.00 59.85 180 ALA C CA 1
ATOM 5285 C C . ALA C 1 150 ? 57.197 11.530 -17.244 1.00 62.94 180 ALA C C 1
ATOM 5286 O O . ALA C 1 150 ? 57.488 11.398 -16.049 1.00 61.84 180 ALA C O 1
ATOM 5288 N N . ALA C 1 151 ? 57.405 12.673 -17.910 1.00 60.80 181 ALA C N 1
ATOM 5289 C CA . ALA C 1 151 ? 57.833 13.878 -17.201 1.00 65.57 181 ALA C CA 1
ATOM 5290 C C . ALA C 1 151 ? 56.709 14.416 -16.327 1.00 61.77 181 ALA C C 1
ATOM 5291 O O . ALA C 1 151 ? 56.923 14.769 -15.159 1.00 60.36 181 ALA C O 1
ATOM 5293 N N . VAL C 1 152 ? 55.501 14.494 -16.885 1.00 60.34 182 VAL C N 1
ATOM 5294 C CA . VAL C 1 152 ? 54.339 14.904 -16.101 1.00 62.50 182 VAL C CA 1
ATOM 5295 C C . VAL C 1 152 ? 54.127 13.946 -14.935 1.00 63.16 182 VAL C C 1
ATOM 5296 O O . VAL C 1 152 ? 54.128 14.356 -13.768 1.00 62.71 182 VAL C O 1
ATOM 5298 N N . ASN C 1 153 ? 53.978 12.647 -15.239 1.00 60.63 183 ASN C N 1
ATOM 5299 C CA . ASN C 1 153 ? 53.689 11.652 -14.208 1.00 59.19 183 ASN C CA 1
ATOM 5300 C C . ASN C 1 153 ? 54.752 11.640 -13.117 1.00 59.54 183 ASN C C 1
ATOM 5301 O O . ASN C 1 153 ? 54.475 11.239 -11.980 1.00 62.43 183 ASN C O 1
ATOM 5306 N N . ALA C 1 154 ? 55.968 12.083 -13.435 1.00 57.14 184 ALA C N 1
ATOM 5307 C CA . ALA C 1 154 ? 57.012 12.153 -12.419 1.00 60.54 184 ALA C CA 1
ATOM 5308 C C . ALA C 1 154 ? 56.803 13.340 -11.486 1.00 56.13 184 ALA C C 1
ATOM 5309 O O . ALA C 1 154 ? 57.011 13.229 -10.271 1.00 52.20 184 ALA C O 1
ATOM 5311 N N . SER C 1 155 ? 56.414 14.492 -12.036 1.00 55.34 185 SER C N 1
ATOM 5312 C CA . SER C 1 155 ? 56.154 15.657 -11.195 1.00 54.85 185 SER C CA 1
ATOM 5313 C C . SER C 1 155 ? 54.977 15.405 -10.257 1.00 56.85 185 SER C C 1
ATOM 5314 O O . SER C 1 155 ? 55.036 15.739 -9.067 1.00 53.63 185 SER C O 1
ATOM 5317 N N . ILE C 1 156 ? 53.901 14.809 -10.780 1.00 57.10 186 ILE C N 1
ATOM 5318 C CA . ILE C 1 156 ? 52.778 14.403 -9.939 1.00 55.97 186 ILE C CA 1
ATOM 5319 C C . ILE C 1 156 ? 53.247 13.448 -8.848 1.00 56.77 186 ILE C C 1
ATOM 5320 O O . ILE C 1 156 ? 52.879 13.592 -7.677 1.00 55.57 186 ILE C O 1
ATOM 5325 N N . THR C 1 157 ? 54.061 12.449 -9.214 1.00 57.18 187 THR C N 1
ATOM 5326 C CA . THR C 1 157 ? 54.462 11.442 -8.233 1.00 58.20 187 THR C CA 1
ATOM 5327 C C . THR C 1 157 ? 55.210 12.071 -7.064 1.00 55.39 187 THR C C 1
ATOM 5328 O O . THR C 1 157 ? 54.989 11.698 -5.903 1.00 55.10 187 THR C O 1
ATOM 5332 N N . GLU C 1 158 ? 56.092 13.036 -7.340 1.00 56.10 188 GLU C N 1
ATOM 5333 C CA . GLU C 1 158 ? 56.771 13.711 -6.237 1.00 56.89 188 GLU C CA 1
ATOM 5334 C C . GLU C 1 158 ? 55.785 14.524 -5.408 1.00 57.47 188 GLU C C 1
ATOM 5335 O O . GLU C 1 158 ? 55.920 14.616 -4.180 1.00 56.84 188 GLU C O 1
ATOM 5341 N N . MET C 1 159 ? 54.778 15.112 -6.060 1.00 56.31 189 MET C N 1
ATOM 5342 C CA . MET C 1 159 ? 53.785 15.890 -5.328 1.00 54.54 189 MET C CA 1
ATOM 5343 C C . MET C 1 159 ? 53.057 15.023 -4.300 1.00 54.06 189 MET C C 1
ATOM 5344 O O . MET C 1 159 ? 53.050 15.342 -3.103 1.00 48.31 189 MET C O 1
ATOM 5349 N N . ARG C 1 160 ? 52.462 13.899 -4.742 1.00 50.04 190 ARG C N 1
ATOM 5350 C CA . ARG C 1 160 ? 51.679 13.101 -3.802 1.00 52.26 190 ARG C CA 1
ATOM 5351 C C . ARG C 1 160 ? 52.562 12.495 -2.723 1.00 53.76 190 ARG C C 1
ATOM 5352 O O . ARG C 1 160 ? 52.113 12.321 -1.582 1.00 49.89 190 ARG C O 1
ATOM 5360 N N . GLN C 1 161 ? 53.817 12.180 -3.054 1.00 58.37 191 GLN C N 1
ATOM 5361 C CA . GLN C 1 161 ? 54.690 11.556 -2.070 1.00 57.70 191 GLN C CA 1
ATOM 5362 C C . GLN C 1 161 ? 55.028 12.537 -0.955 1.00 52.31 191 GLN C C 1
ATOM 5363 O O . GLN C 1 161 ? 55.016 12.173 0.229 1.00 52.53 191 GLN C O 1
ATOM 5369 N N . LEU C 1 162 ? 55.292 13.793 -1.312 1.00 44.47 192 LEU C N 1
ATOM 5370 C CA . LEU C 1 162 ? 55.520 14.807 -0.291 1.00 50.76 192 LEU C CA 1
ATOM 5371 C C . LEU C 1 162 ? 54.256 15.037 0.539 1.00 48.56 192 LEU C C 1
ATOM 5372 O O . LEU C 1 162 ? 54.329 15.195 1.765 1.00 43.56 192 LEU C O 1
ATOM 5377 N N . LEU C 1 163 ? 53.084 15.020 -0.106 1.00 47.64 193 LEU C N 1
ATOM 5378 C CA . LEU C 1 163 ? 51.827 15.104 0.637 1.00 48.69 193 LEU C CA 1
ATOM 5379 C C . LEU C 1 163 ? 51.663 13.908 1.571 1.00 48.24 193 LEU C C 1
ATOM 5380 O O . LEU C 1 163 ? 51.401 14.067 2.771 1.00 47.50 193 LEU C O 1
ATOM 5385 N N . LEU C 1 164 ? 51.820 12.696 1.037 1.00 48.34 194 LEU C N 1
ATOM 5386 C CA . LEU C 1 164 ? 51.611 11.511 1.862 1.00 51.90 194 LEU C CA 1
ATOM 5387 C C . LEU C 1 164 ? 52.610 11.456 3.008 1.00 50.58 194 LEU C C 1
ATOM 5388 O O . LEU C 1 164 ? 52.260 11.060 4.126 1.00 50.63 194 LEU C O 1
ATOM 5393 N N . ASP C 1 165 ? 53.842 11.903 2.765 1.00 50.99 195 ASP C N 1
ATOM 5394 C CA . ASP C 1 165 ? 54.854 11.875 3.816 1.00 50.25 195 ASP C CA 1
ATOM 5395 C C . ASP C 1 165 ? 54.454 12.746 5.000 1.00 48.31 195 ASP C C 1
ATOM 5396 O O . ASP C 1 165 ? 54.702 12.385 6.155 1.00 50.94 195 ASP C O 1
ATOM 5401 N N . LYS C 1 166 ? 53.830 13.898 4.741 1.00 51.11 196 LYS C N 1
ATOM 5402 C CA . LYS C 1 166 ? 53.474 14.780 5.850 1.00 51.01 196 LYS C CA 1
ATOM 5403 C C . LYS C 1 166 ? 52.226 14.298 6.583 1.00 48.62 196 LYS C C 1
ATOM 5404 O O . LYS C 1 166 ? 52.171 14.355 7.818 1.00 46.70 196 LYS C O 1
ATOM 5410 N N . ILE C 1 167 ? 51.218 13.806 5.857 1.00 46.99 197 ILE C N 1
ATOM 5411 C CA . ILE C 1 167 ? 49.953 13.502 6.522 1.00 49.45 197 ILE C CA 1
ATOM 5412 C C . ILE C 1 167 ? 49.870 12.081 7.081 1.00 51.22 197 ILE C C 1
ATOM 5413 O O . ILE C 1 167 ? 49.073 11.849 8.003 1.00 50.91 197 ILE C O 1
ATOM 5418 N N . THR C 1 168 ? 50.682 11.133 6.582 1.00 48.50 198 THR C N 1
ATOM 5419 C CA . THR C 1 168 ? 50.594 9.766 7.100 1.00 47.81 198 THR C CA 1
ATOM 5420 C C . THR C 1 168 ? 50.883 9.673 8.596 1.00 51.98 198 THR C C 1
ATOM 5421 O O . THR C 1 168 ? 50.126 8.978 9.297 1.00 54.53 198 THR C O 1
ATOM 5425 N N . PRO C 1 169 ? 51.922 10.317 9.154 1.00 45.83 199 PRO C N 1
ATOM 5426 C CA . PRO C 1 169 ? 52.104 10.227 10.617 1.00 48.00 199 PRO C CA 1
ATOM 5427 C C . PRO C 1 169 ? 50.878 10.677 11.397 1.00 53.57 199 PRO C C 1
ATOM 5428 O O . PRO C 1 169 ? 50.509 10.038 12.394 1.00 56.17 199 PRO C O 1
ATOM 5432 N N . LEU C 1 170 ? 50.214 11.746 10.944 1.00 54.41 200 LEU C N 1
ATOM 5433 C CA . LEU C 1 170 ? 49.036 12.259 11.642 1.00 48.02 200 LEU C CA 1
ATOM 5434 C C . LEU C 1 170 ? 47.865 11.287 11.541 1.00 46.49 200 LEU C C 1
ATOM 5435 O O . LEU C 1 170 ? 47.121 11.100 12.511 1.00 49.04 200 LEU C O 1
ATOM 5440 N N . ALA C 1 171 ? 47.679 10.670 10.369 1.00 42.37 201 ALA C N 1
ATOM 5441 C CA . ALA C 1 171 ? 46.601 9.702 10.201 1.00 48.74 201 ALA C CA 1
ATOM 5442 C C . ALA C 1 171 ? 46.811 8.482 11.098 1.00 55.46 201 ALA C C 1
ATOM 5443 O O . ALA C 1 171 ? 45.859 7.970 11.706 1.00 54.12 201 ALA C O 1
ATOM 5445 N N . LYS C 1 172 ? 48.056 8.008 11.203 1.00 51.89 202 LYS C N 1
ATOM 5446 C CA . LYS C 1 172 ? 48.354 6.911 12.115 1.00 55.76 202 LYS C CA 1
ATOM 5447 C C . LYS C 1 172 ? 48.124 7.311 13.569 1.00 56.13 202 LYS C C 1
ATOM 5448 O O . LYS C 1 172 ? 47.820 6.451 14.404 1.00 51.82 202 LYS C O 1
ATOM 5454 N N . ASN C 1 173 ? 48.259 8.601 13.890 1.00 52.45 203 ASN C N 1
ATOM 5455 C CA . ASN C 1 173 ? 47.956 9.117 15.220 1.00 50.96 203 ASN C CA 1
ATOM 5456 C C . ASN C 1 173 ? 46.482 9.439 15.408 1.00 51.81 203 ASN C C 1
ATOM 5457 O O . ASN C 1 173 ? 46.129 10.070 16.408 1.00 51.28 203 ASN C O 1
ATOM 5462 N N . GLY C 1 174 ? 45.621 9.069 14.455 1.00 51.03 204 GLY C N 1
ATOM 5463 C CA . GLY C 1 174 ? 44.188 9.255 14.610 1.00 54.15 204 GLY C CA 1
ATOM 5464 C C . GLY C 1 174 ? 43.579 10.502 13.989 1.00 49.12 204 GLY C C 1
ATOM 5465 O O . GLY C 1 174 ? 42.356 10.669 14.065 1.00 48.43 204 GLY C O 1
ATOM 5466 N N . LYS C 1 175 ? 44.375 11.389 13.395 1.00 45.42 205 LYS C N 1
ATOM 5467 C CA . LYS C 1 175 ? 43.797 12.469 12.611 1.00 39.55 205 LYS C CA 1
ATOM 5468 C C . LYS C 1 175 ? 43.114 11.881 11.376 1.00 39.37 205 LYS C C 1
ATOM 5469 O O . LYS C 1 175 ? 43.492 10.817 10.881 1.00 40.15 205 LYS C O 1
ATOM 5475 N N . ILE C 1 176 ? 42.091 12.571 10.873 1.00 40.96 206 ILE C N 1
ATOM 5476 C CA . ILE C 1 176 ? 41.296 12.029 9.777 1.00 40.25 206 ILE C CA 1
ATOM 5477 C C . ILE C 1 176 ? 41.472 12.902 8.534 1.00 37.45 206 ILE C C 1
ATOM 5478 O O . ILE C 1 176 ? 41.609 14.127 8.627 1.00 33.01 206 ILE C O 1
ATOM 5483 N N . PHE C 1 177 ? 41.471 12.266 7.364 1.00 34.35 207 PHE C N 1
ATOM 5484 C CA . PHE C 1 177 ? 41.787 12.952 6.122 1.00 32.40 207 PHE C CA 1
ATOM 5485 C C . PHE C 1 177 ? 40.791 12.554 5.048 1.00 33.74 207 PHE C C 1
ATOM 5486 O O . PHE C 1 177 ? 40.519 11.363 4.855 1.00 33.79 207 PHE C O 1
ATOM 5494 N N . PHE C 1 178 ? 40.249 13.551 4.355 1.00 33.06 208 PHE C N 1
ATOM 5495 C CA . PHE C 1 178 ? 39.472 13.320 3.146 1.00 33.98 208 PHE C CA 1
ATOM 5496 C C . PHE C 1 178 ? 40.332 13.649 1.929 1.00 37.87 208 PHE C C 1
ATOM 5497 O O . PHE C 1 178 ? 41.229 14.498 1.981 1.00 34.57 208 PHE C O 1
ATOM 5505 N N . LEU C 1 179 ? 40.033 12.988 0.819 1.00 36.18 209 LEU C N 1
ATOM 5506 C CA . LEU C 1 179 ? 40.594 13.361 -0.469 1.00 35.19 209 LEU C CA 1
ATOM 5507 C C . LEU C 1 179 ? 39.446 13.792 -1.372 1.00 35.66 209 LEU C C 1
ATOM 5508 O O . LEU C 1 179 ? 38.589 12.975 -1.733 1.00 31.79 209 LEU C O 1
ATOM 5513 N N . GLU C 1 180 ? 39.413 15.077 -1.715 1.00 36.48 210 GLU C N 1
ATOM 5514 C CA . GLU C 1 180 ? 38.422 15.615 -2.653 1.00 41.04 210 GLU C CA 1
ATOM 5515 C C . GLU C 1 180 ? 39.116 15.640 -4.011 1.00 39.24 210 GLU C C 1
ATOM 5516 O O . GLU C 1 180 ? 39.753 16.623 -4.391 1.00 37.01 210 GLU C O 1
ATOM 5522 N N . SER C 1 181 ? 39.008 14.532 -4.730 1.00 38.81 211 SER C N 1
ATOM 5523 C CA . SER C 1 181 ? 39.794 14.319 -5.937 1.00 42.93 211 SER C CA 1
ATOM 5524 C C . SER C 1 181 ? 39.294 13.042 -6.596 1.00 42.35 211 SER C C 1
ATOM 5525 O O . SER C 1 181 ? 38.296 12.453 -6.171 1.00 37.73 211 SER C O 1
ATOM 5528 N N . ASN C 1 182 ? 39.979 12.645 -7.667 1.00 44.02 212 ASN C N 1
ATOM 5529 C CA . ASN C 1 182 ? 39.827 11.312 -8.241 1.00 44.78 212 ASN C CA 1
ATOM 5530 C C . ASN C 1 182 ? 40.578 10.319 -7.358 1.00 45.31 212 ASN C C 1
ATOM 5531 O O . ASN C 1 182 ? 41.776 10.508 -7.118 1.00 43.82 212 ASN C O 1
ATOM 5536 N N . PRO C 1 183 ? 39.922 9.278 -6.834 1.00 43.85 213 PRO C N 1
ATOM 5537 C CA . PRO C 1 183 ? 40.643 8.334 -5.957 1.00 43.41 213 PRO C CA 1
ATOM 5538 C C . PRO C 1 183 ? 41.808 7.631 -6.651 1.00 50.10 213 PRO C C 1
ATOM 5539 O O . PRO C 1 183 ? 42.750 7.198 -5.970 1.00 49.20 213 PRO C O 1
ATOM 5543 N N . LEU C 1 184 ? 41.779 7.516 -7.990 1.00 47.25 214 LEU C N 1
ATOM 5544 C CA . LEU C 1 184 ? 42.900 6.932 -8.723 1.00 50.77 214 LEU C CA 1
ATOM 5545 C C . LEU C 1 184 ? 44.200 7.693 -8.489 1.00 53.91 214 LEU C C 1
ATOM 5546 O O . LEU C 1 184 ? 45.280 7.159 -8.775 1.00 52.29 214 LEU C O 1
ATOM 5551 N N . PHE C 1 185 ? 44.114 8.931 -7.989 1.00 50.61 215 PHE C N 1
ATOM 5552 C CA . PHE C 1 185 ? 45.291 9.713 -7.636 1.00 48.74 215 PHE C CA 1
ATOM 5553 C C . PHE C 1 185 ? 46.118 9.060 -6.528 1.00 48.26 215 PHE C C 1
ATOM 5554 O O . PHE C 1 185 ? 47.316 9.344 -6.417 1.00 49.15 215 PHE C O 1
ATOM 5562 N N . ILE C 1 186 ? 45.525 8.199 -5.713 1.00 50.88 216 ILE C N 1
ATOM 5563 C CA . ILE C 1 186 ? 46.219 7.578 -4.587 1.00 54.03 216 ILE C CA 1
ATOM 5564 C C . ILE C 1 186 ? 46.497 6.120 -4.942 1.00 53.64 216 ILE C C 1
ATOM 5565 O O . ILE C 1 186 ? 45.557 5.372 -5.244 1.00 55.59 216 ILE C O 1
ATOM 5570 N N . PRO C 1 187 ? 47.754 5.672 -4.922 1.00 56.68 217 PRO C N 1
ATOM 5571 C CA . PRO C 1 187 ? 48.024 4.256 -5.199 1.00 57.54 217 PRO C CA 1
ATOM 5572 C C . PRO C 1 187 ? 47.387 3.374 -4.139 1.00 56.00 217 PRO C C 1
ATOM 5573 O O . PRO C 1 187 ? 47.256 3.761 -2.973 1.00 54.01 217 PRO C O 1
ATOM 5577 N N . GLU C 1 188 ? 46.984 2.174 -4.572 1.00 59.41 218 GLU C N 1
ATOM 5578 C CA . GLU C 1 188 ? 46.301 1.221 -3.701 1.00 60.40 218 GLU C CA 1
ATOM 5579 C C . GLU C 1 188 ? 47.055 0.972 -2.397 1.00 56.62 218 GLU C C 1
ATOM 5580 O O . GLU C 1 188 ? 46.435 0.631 -1.383 1.00 56.04 218 GLU C O 1
ATOM 5586 N N . ALA C 1 189 ? 48.371 1.178 -2.387 1.00 58.16 219 ALA C N 1
ATOM 5587 C CA . ALA C 1 189 ? 49.141 0.971 -1.169 1.00 57.16 219 ALA C CA 1
ATOM 5588 C C . ALA C 1 189 ? 48.778 1.973 -0.081 1.00 58.29 219 ALA C C 1
ATOM 5589 O O . ALA C 1 189 ? 48.806 1.625 1.105 1.00 59.27 219 ALA C O 1
ATOM 5591 N N . ASN C 1 190 ? 48.451 3.213 -0.445 1.00 55.61 220 ASN C N 1
ATOM 5592 C CA . ASN C 1 190 ? 48.241 4.257 0.553 1.00 55.52 220 ASN C CA 1
ATOM 5593 C C . ASN C 1 190 ? 46.774 4.566 0.824 1.00 50.66 220 ASN C C 1
ATOM 5594 O O . ASN C 1 190 ? 46.483 5.468 1.619 1.00 47.38 220 ASN C O 1
ATOM 5599 N N . ARG C 1 191 ? 45.850 3.825 0.213 1.00 48.33 221 ARG C N 1
ATOM 5600 C CA . ARG C 1 191 ? 44.440 4.193 0.269 1.00 51.64 221 ARG C CA 1
ATOM 5601 C C . ARG C 1 191 ? 43.893 4.316 1.688 1.00 48.16 221 ARG C C 1
ATOM 5602 O O . ARG C 1 191 ? 42.878 4.993 1.884 1.00 50.22 221 ARG C O 1
ATOM 5610 N N . ASP C 1 192 ? 44.521 3.688 2.677 1.00 44.96 222 ASP C N 1
ATOM 5611 C CA . ASP C 1 192 ? 43.995 3.769 4.033 1.00 48.21 222 ASP C CA 1
ATOM 5612 C C . ASP C 1 192 ? 44.435 5.038 4.746 1.00 46.78 222 ASP C C 1
ATOM 5613 O O . ASP C 1 192 ? 44.103 5.232 5.922 1.00 45.61 222 ASP C O 1
ATOM 5618 N N . VAL C 1 193 ? 45.177 5.905 4.063 1.00 44.65 223 VAL C N 1
ATOM 5619 C CA . VAL C 1 193 ? 45.482 7.204 4.639 1.00 40.44 223 VAL C CA 1
ATOM 5620 C C . VAL C 1 193 ? 44.218 8.056 4.716 1.00 42.22 223 VAL C C 1
ATOM 5621 O O . VAL C 1 193 ? 44.049 8.849 5.653 1.00 41.86 223 VAL C O 1
ATOM 5625 N N . PHE C 1 194 ? 43.291 7.872 3.772 1.00 41.22 224 PHE C N 1
ATOM 5626 C CA . PHE C 1 194 ? 42.094 8.700 3.661 1.00 43.21 224 PHE C CA 1
ATOM 5627 C C . PHE C 1 194 ? 40.875 7.960 4.193 1.00 40.23 224 PHE C C 1
ATOM 5628 O O . PHE C 1 194 ? 40.582 6.842 3.761 1.00 39.15 224 PHE C O 1
ATOM 5636 N N . THR C 1 195 ? 40.171 8.596 5.133 1.00 37.43 225 THR C N 1
ATOM 5637 C CA . THR C 1 195 ? 38.953 8.027 5.698 1.00 32.56 225 THR C CA 1
ATOM 5638 C C . THR C 1 195 ? 37.778 8.114 4.733 1.00 36.83 225 THR C C 1
ATOM 5639 O O . THR C 1 195 ? 36.904 7.242 4.753 1.00 40.03 225 THR C O 1
ATOM 5643 N N . ARG C 1 196 ? 37.724 9.155 3.899 1.00 33.86 226 ARG C N 1
ATOM 5644 C CA . ARG C 1 196 ? 36.626 9.326 2.957 1.00 39.70 226 ARG C CA 1
ATOM 5645 C C . ARG C 1 196 ? 37.184 9.739 1.603 1.00 36.71 226 ARG C C 1
ATOM 5646 O O . ARG C 1 196 ? 38.180 10.466 1.529 1.00 35.86 226 ARG C O 1
ATOM 5654 N N . TYR C 1 197 ? 36.539 9.269 0.536 1.00 34.63 227 TYR C N 1
ATOM 5655 C CA . TYR C 1 197 ? 36.876 9.672 -0.820 1.00 34.55 227 TYR C CA 1
ATOM 5656 C C . TYR C 1 197 ? 35.698 10.455 -1.385 1.00 36.56 227 TYR C C 1
ATOM 5657 O O . TYR C 1 197 ? 34.591 9.918 -1.530 1.00 37.15 227 TYR C O 1
ATOM 5666 N N . VAL C 1 198 ? 35.929 11.736 -1.656 1.00 36.10 228 VAL C N 1
ATOM 5667 C CA . VAL C 1 198 ? 34.868 12.672 -1.996 1.00 33.16 228 VAL C CA 1
ATOM 5668 C C . VAL C 1 198 ? 34.918 12.893 -3.495 1.00 30.53 228 VAL C C 1
ATOM 5669 O O . VAL C 1 198 ? 35.900 13.430 -4.017 1.00 33.62 228 VAL C O 1
ATOM 5673 N N . LEU C 1 199 ? 33.870 12.469 -4.190 1.00 30.03 229 LEU C N 1
ATOM 5674 C CA . LEU C 1 199 ? 33.829 12.589 -5.641 1.00 32.94 229 LEU C CA 1
ATOM 5675 C C . LEU C 1 199 ? 33.355 13.982 -6.059 1.00 36.98 229 LEU C C 1
ATOM 5676 O O . LEU C 1 199 ? 32.445 14.559 -5.454 1.00 35.46 229 LEU C O 1
ATOM 5681 N N . ASN C 1 200 ? 33.986 14.522 -7.102 1.00 37.95 230 ASN C N 1
ATOM 5682 C CA . ASN C 1 200 ? 33.696 15.849 -7.647 1.00 37.86 230 ASN C CA 1
ATOM 5683 C C . ASN C 1 200 ? 32.514 15.730 -8.604 1.00 41.14 230 ASN C C 1
ATOM 5684 O O . ASN C 1 200 ? 32.680 15.539 -9.813 1.00 40.56 230 ASN C O 1
ATOM 5689 N N . THR C 1 201 ? 31.297 15.834 -8.067 1.00 37.40 231 THR C N 1
ATOM 5690 C CA . THR C 1 201 ? 30.099 15.569 -8.855 1.00 31.30 231 THR C CA 1
ATOM 5691 C C . THR C 1 201 ? 29.252 16.813 -9.094 1.00 35.69 231 THR C C 1
ATOM 5692 O O . THR C 1 201 ? 28.167 16.702 -9.681 1.00 37.84 231 THR C O 1
ATOM 5696 N N . THR C 1 202 ? 29.718 17.998 -8.685 1.00 31.45 232 THR C N 1
ATOM 5697 C CA . THR C 1 202 ? 28.870 19.184 -8.840 1.00 40.04 232 THR C CA 1
ATOM 5698 C C . THR C 1 202 ? 28.511 19.456 -10.302 1.00 38.47 232 THR C C 1
ATOM 5699 O O . THR C 1 202 ? 27.470 20.069 -10.576 1.00 32.41 232 THR C O 1
ATOM 5703 N N . SER C 1 203 ? 29.332 18.998 -11.250 1.00 37.39 233 SER C N 1
ATOM 5704 C CA . SER C 1 203 ? 29.052 19.213 -12.661 1.00 38.40 233 SER C CA 1
ATOM 5705 C C . SER C 1 203 ? 28.304 18.053 -13.310 1.00 44.50 233 SER C C 1
ATOM 5706 O O . SER C 1 203 ? 28.056 18.104 -14.517 1.00 47.45 233 SER C O 1
ATOM 5709 N N . SER C 1 204 ? 27.920 17.027 -12.551 1.00 46.77 234 SER C N 1
ATOM 5710 C CA . SER C 1 204 ? 27.094 15.952 -13.088 1.00 45.33 234 SER C CA 1
ATOM 5711 C C . SER C 1 204 ? 25.685 16.478 -13.321 1.00 50.36 234 SER C C 1
ATOM 5712 O O . SER C 1 204 ? 25.057 16.981 -12.386 1.00 49.73 234 SER C O 1
ATOM 5715 N N . LYS C 1 205 ? 25.180 16.371 -14.557 1.00 52.97 235 LYS C N 1
ATOM 5716 C CA . LYS C 1 205 ? 23.858 16.912 -14.875 1.00 51.95 235 LYS C CA 1
ATOM 5717 C C . LYS C 1 205 ? 22.713 16.016 -14.429 1.00 52.35 235 LYS C C 1
ATOM 5718 O O . LYS C 1 205 ? 21.569 16.487 -14.346 1.00 48.95 235 LYS C O 1
ATOM 5724 N N . ASN C 1 206 ? 22.981 14.758 -14.107 1.00 51.53 236 ASN C N 1
ATOM 5725 C CA . ASN C 1 206 ? 21.886 13.806 -13.977 1.00 54.89 236 ASN C CA 1
ATOM 5726 C C . ASN C 1 206 ? 22.358 12.577 -13.208 1.00 54.13 236 ASN C C 1
ATOM 5727 O O . ASN C 1 206 ? 23.561 12.302 -13.108 1.00 52.30 236 ASN C O 1
ATOM 5732 N N . ALA C 1 207 ? 21.377 11.821 -12.697 1.00 53.78 237 ALA C N 1
ATOM 5733 C CA . ALA C 1 207 ? 21.661 10.655 -11.866 1.00 53.42 237 ALA C CA 1
ATOM 5734 C C . ALA C 1 207 ? 22.538 9.627 -12.578 1.00 54.18 237 ALA C C 1
ATOM 5735 O O . ALA C 1 207 ? 23.334 8.938 -11.926 1.00 56.02 237 ALA C O 1
ATOM 5737 N N . SER C 1 208 ? 22.420 9.503 -13.902 1.00 51.83 238 SER C N 1
ATOM 5738 C CA . SER C 1 208 ? 23.217 8.498 -14.600 1.00 57.27 238 SER C CA 1
ATOM 5739 C C . SER C 1 208 ? 24.692 8.870 -14.591 1.00 57.92 238 SER C C 1
ATOM 5740 O O . SER C 1 208 ? 25.560 7.999 -14.448 1.00 59.58 238 SER C O 1
ATOM 5743 N N . GLN C 1 209 ? 24.996 10.165 -14.736 1.00 59.73 239 GLN C N 1
ATOM 5744 C CA . GLN C 1 209 ? 26.382 10.607 -14.637 1.00 60.65 239 GLN C CA 1
ATOM 5745 C C . GLN C 1 209 ? 26.960 10.334 -13.251 1.00 55.39 239 GLN C C 1
ATOM 5746 O O . GLN C 1 209 ? 28.165 10.081 -13.121 1.00 54.95 239 GLN C O 1
ATOM 5752 N N . LEU C 1 210 ? 26.116 10.368 -12.215 1.00 51.98 240 LEU C N 1
ATOM 5753 C CA . LEU C 1 210 ? 26.562 10.057 -10.859 1.00 51.00 240 LEU C CA 1
ATOM 5754 C C . LEU C 1 210 ? 27.045 8.613 -10.749 1.00 56.48 240 LEU C C 1
ATOM 5755 O O . LEU C 1 210 ? 28.158 8.356 -10.268 1.00 56.99 240 LEU C O 1
ATOM 5760 N N . ARG C 1 211 ? 26.211 7.649 -11.191 1.00 57.10 241 ARG C N 1
ATOM 5761 C CA . ARG C 1 211 ? 26.599 6.237 -11.160 1.00 53.01 241 ARG C CA 1
ATOM 5762 C C . ARG C 1 211 ? 27.914 5.995 -11.880 1.00 53.57 241 ARG C C 1
ATOM 5763 O O . ARG C 1 211 ? 28.759 5.231 -11.399 1.00 54.53 241 ARG C O 1
ATOM 5771 N N . LEU C 1 212 ? 28.090 6.597 -13.057 1.00 57.55 242 LEU C N 1
ATOM 5772 C CA . LEU C 1 212 ? 29.336 6.396 -13.785 1.00 55.74 242 LEU C CA 1
ATOM 5773 C C . LEU C 1 212 ? 30.522 6.777 -12.912 1.00 54.82 242 LEU C C 1
ATOM 5774 O O . LEU C 1 212 ? 31.485 6.012 -12.787 1.00 59.11 242 LEU C O 1
ATOM 5779 N N . LEU C 1 213 ? 30.458 7.952 -12.272 1.00 55.33 243 LEU C N 1
ATOM 5780 C CA . LEU C 1 213 ? 31.535 8.355 -11.368 1.00 54.77 243 LEU C CA 1
ATOM 5781 C C . LEU C 1 213 ? 31.613 7.423 -10.162 1.00 49.97 243 LEU C C 1
ATOM 5782 O O . LEU C 1 213 ? 32.707 7.010 -9.757 1.00 45.05 243 LEU C O 1
ATOM 5787 N N . ILE C 1 214 ? 30.461 7.060 -9.593 1.00 41.99 244 ILE C N 1
ATOM 5788 C CA . ILE C 1 214 ? 30.458 6.224 -8.396 1.00 48.06 244 ILE C CA 1
ATOM 5789 C C . ILE C 1 214 ? 30.950 4.816 -8.718 1.00 53.11 244 ILE C C 1
ATOM 5790 O O . ILE C 1 214 ? 31.789 4.255 -7.999 1.00 49.95 244 ILE C O 1
ATOM 5795 N N . ASN C 1 215 ? 30.434 4.218 -9.800 1.00 53.78 245 ASN C N 1
ATOM 5796 C CA . ASN C 1 215 ? 30.860 2.863 -10.147 1.00 56.14 245 ASN C CA 1
ATOM 5797 C C . ASN C 1 215 ? 32.336 2.821 -10.517 1.00 55.09 245 ASN C C 1
ATOM 5798 O O . ASN C 1 215 ? 33.012 1.831 -10.218 1.00 49.01 245 ASN C O 1
ATOM 5803 N N . GLU C 1 216 ? 32.857 3.887 -11.141 1.00 51.67 246 GLU C N 1
ATOM 5804 C CA . GLU C 1 216 ? 34.277 3.912 -11.478 1.00 54.04 246 GLU C CA 1
ATOM 5805 C C . GLU C 1 216 ? 35.130 3.894 -10.218 1.00 56.85 246 GLU C C 1
ATOM 5806 O O . GLU C 1 216 ? 36.172 3.227 -10.168 1.00 55.54 246 GLU C O 1
ATOM 5812 N N . ALA C 1 217 ? 34.689 4.602 -9.176 1.00 54.73 247 ALA C N 1
ATOM 5813 C CA . ALA C 1 217 ? 35.454 4.635 -7.936 1.00 51.86 247 ALA C CA 1
ATOM 5814 C C . ALA C 1 217 ? 35.340 3.318 -7.181 1.00 52.81 247 ALA C C 1
ATOM 5815 O O . ALA C 1 217 ? 36.304 2.878 -6.541 1.00 52.38 247 ALA C O 1
ATOM 5817 N N . ILE C 1 218 ? 34.166 2.682 -7.236 1.00 51.65 248 ILE C N 1
ATOM 5818 C CA . ILE C 1 218 ? 33.947 1.428 -6.514 1.00 55.04 248 ILE C CA 1
ATOM 5819 C C . ILE C 1 218 ? 34.681 0.278 -7.197 1.00 57.01 248 ILE C C 1
ATOM 5820 O O . ILE C 1 218 ? 35.386 -0.505 -6.548 1.00 53.21 248 ILE C O 1
ATOM 5825 N N . TYR C 1 219 ? 34.517 0.147 -8.514 1.00 57.46 249 TYR C N 1
ATOM 5826 C CA . TYR C 1 219 ? 34.970 -1.050 -9.215 1.00 61.93 249 TYR C CA 1
ATOM 5827 C C . TYR C 1 219 ? 36.356 -0.906 -9.827 1.00 59.79 249 TYR C C 1
ATOM 5828 O O . TYR C 1 219 ? 37.169 -1.830 -9.722 1.00 58.47 249 TYR C O 1
ATOM 5837 N N . TYR C 1 220 ? 36.673 0.236 -10.426 1.00 60.03 250 TYR C N 1
ATOM 5838 C CA . TYR C 1 220 ? 37.968 0.349 -11.082 1.00 60.58 250 TYR C CA 1
ATOM 5839 C C . TYR C 1 220 ? 39.025 0.950 -10.152 1.00 59.71 250 TYR C C 1
ATOM 5840 O O . TYR C 1 220 ? 40.183 0.523 -10.200 1.00 61.35 250 TYR C O 1
ATOM 5849 N N . ALA C 1 221 ? 38.660 1.876 -9.261 1.00 63.76 251 ALA C N 1
ATOM 5850 C CA . ALA C 1 221 ? 39.586 2.329 -8.223 1.00 53.75 251 ALA C CA 1
ATOM 5851 C C . ALA C 1 221 ? 39.513 1.484 -6.958 1.00 50.83 251 ALA C C 1
ATOM 5852 O O . ALA C 1 221 ? 40.425 1.560 -6.128 1.00 51.37 251 ALA C O 1
ATOM 5854 N N . GLY C 1 222 ? 38.444 0.711 -6.776 1.00 53.50 252 GLY C N 1
ATOM 5855 C CA . GLY C 1 222 ? 38.330 -0.170 -5.622 1.00 47.89 252 GLY C CA 1
ATOM 5856 C C . GLY C 1 222 ? 38.193 0.520 -4.281 1.00 51.91 252 GLY C C 1
ATOM 5857 O O . GLY C 1 222 ? 38.737 0.032 -3.277 1.00 50.57 252 GLY C O 1
ATOM 5858 N N . ILE C 1 223 ? 37.495 1.648 -4.232 1.00 44.58 253 ILE C N 1
ATOM 5859 C CA . ILE C 1 223 ? 37.184 2.264 -2.941 1.00 45.28 253 ILE C CA 1
ATOM 5860 C C . ILE C 1 223 ? 35.953 1.572 -2.363 1.00 44.58 253 ILE C C 1
ATOM 5861 O O . ILE C 1 223 ? 34.948 1.403 -3.084 1.00 44.22 253 ILE C O 1
ATOM 5866 N N . PRO C 1 224 ? 35.992 1.145 -1.103 1.00 37.57 254 PRO C N 1
ATOM 5867 C CA . PRO C 1 224 ? 34.778 0.617 -0.475 1.00 41.95 254 PRO C CA 1
ATOM 5868 C C . PRO C 1 224 ? 33.675 1.671 -0.496 1.00 42.97 254 PRO C C 1
ATOM 5869 O O . PRO C 1 224 ? 33.918 2.861 -0.272 1.00 37.30 254 PRO C O 1
ATOM 5873 N N . SER C 1 225 ? 32.452 1.213 -0.775 1.00 36.59 255 SER C N 1
ATOM 5874 C CA . SER C 1 225 ? 31.352 2.129 -1.042 1.00 40.47 255 SER C CA 1
ATOM 5875 C C . SER C 1 225 ? 31.054 3.036 0.149 1.00 41.32 255 SER C C 1
ATOM 5876 O O . SER C 1 225 ? 30.715 4.210 -0.039 1.00 36.13 255 SER C O 1
ATOM 5879 N N . ASP C 1 226 ? 31.211 2.532 1.375 1.00 42.14 256 ASP C N 1
ATOM 5880 C CA . ASP C 1 226 ? 30.949 3.345 2.558 1.00 40.51 256 ASP C CA 1
ATOM 5881 C C . ASP C 1 226 ? 31.970 4.456 2.776 1.00 39.72 256 ASP C C 1
ATOM 5882 O O . ASP C 1 226 ? 31.754 5.315 3.634 1.00 40.12 256 ASP C O 1
ATOM 5887 N N . LYS C 1 227 ? 33.073 4.454 2.050 1.00 39.73 257 LYS C N 1
ATOM 5888 C CA . LYS C 1 227 ? 34.078 5.494 2.171 1.00 36.81 257 LYS C CA 1
ATOM 5889 C C . LYS C 1 227 ? 33.895 6.598 1.136 1.00 37.21 257 LYS C C 1
ATOM 5890 O O . LYS C 1 227 ? 34.650 7.573 1.152 1.00 39.36 257 LYS C O 1
ATOM 5896 N N . LEU C 1 228 ? 32.910 6.469 0.245 1.00 38.68 258 LEU C N 1
ATOM 5897 C CA . LEU C 1 228 ? 32.669 7.432 -0.823 1.00 39.14 258 LEU C CA 1
ATOM 5898 C C . LEU C 1 228 ? 31.592 8.441 -0.423 1.00 37.53 258 LEU C C 1
ATOM 5899 O O . LEU C 1 228 ? 30.482 8.057 -0.037 1.00 32.59 258 LEU C O 1
ATOM 5904 N N . LEU C 1 229 ? 31.914 9.725 -0.552 1.00 34.75 259 LEU C N 1
ATOM 5905 C CA . LEU C 1 229 ? 30.922 10.791 -0.553 1.00 31.35 259 LEU C CA 1
ATOM 5906 C C . LEU C 1 229 ? 30.827 11.388 -1.953 1.00 31.09 259 LEU C C 1
ATOM 5907 O O . LEU C 1 229 ? 31.821 11.450 -2.683 1.00 32.19 259 LEU C O 1
ATOM 5912 N N . ILE C 1 230 ? 29.628 11.819 -2.337 1.00 28.16 260 ILE C N 1
ATOM 5913 C CA . ILE C 1 230 ? 29.477 12.686 -3.495 1.00 32.34 260 ILE C CA 1
ATOM 5914 C C . ILE C 1 230 ? 29.304 14.115 -2.995 1.00 34.48 260 ILE C C 1
ATOM 5915 O O . ILE C 1 230 ? 29.004 14.365 -1.819 1.00 30.39 260 ILE C O 1
ATOM 5920 N N . THR C 1 231 ? 29.477 15.071 -3.906 1.00 35.22 261 THR C N 1
ATOM 5921 C CA . THR C 1 231 ? 29.429 16.491 -3.578 1.00 31.73 261 THR C CA 1
ATOM 5922 C C . THR C 1 231 ? 28.245 17.176 -4.245 1.00 32.37 261 THR C C 1
ATOM 5923 O O . THR C 1 231 ? 27.960 16.935 -5.426 1.00 31.65 261 THR C O 1
ATOM 5927 N N . GLY C 1 232 ? 27.562 18.041 -3.477 1.00 30.71 262 GLY C N 1
ATOM 5928 C CA . GLY C 1 232 ? 26.548 18.921 -4.023 1.00 28.94 262 GLY C CA 1
ATOM 5929 C C . GLY C 1 232 ? 26.774 20.368 -3.608 1.00 26.92 262 GLY C C 1
ATOM 5930 O O . GLY C 1 232 ? 27.554 20.673 -2.693 1.00 27.13 262 GLY C O 1
ATOM 5931 N N . ASP C 1 233 ? 26.055 21.259 -4.277 1.00 28.54 263 ASP C N 1
ATOM 5932 C CA . ASP C 1 233 ? 26.203 22.694 -4.060 1.00 26.57 263 ASP C CA 1
ATOM 5933 C C . ASP C 1 233 ? 24.837 23.360 -3.980 1.00 28.18 263 ASP C C 1
ATOM 5934 O O . ASP C 1 233 ? 24.046 23.254 -4.925 1.00 26.88 263 ASP C O 1
ATOM 5939 N N . PRO C 1 234 ? 24.541 24.081 -2.888 1.00 33.27 264 PRO C N 1
ATOM 5940 C CA . PRO C 1 234 ? 23.209 24.699 -2.745 1.00 30.47 264 PRO C CA 1
ATOM 5941 C C . PRO C 1 234 ? 22.856 25.652 -3.867 1.00 31.12 264 PRO C C 1
ATOM 5942 O O . PRO C 1 234 ? 21.667 25.919 -4.082 1.00 32.90 264 PRO C O 1
ATOM 5946 N N . GLU C 1 235 ? 23.842 26.170 -4.589 1.00 30.54 265 GLU C N 1
ATOM 5947 C CA . GLU C 1 235 ? 23.592 27.179 -5.608 1.00 35.99 265 GLU C CA 1
ATOM 5948 C C . GLU C 1 235 ? 23.331 26.601 -6.986 1.00 33.98 265 GLU C C 1
ATOM 5949 O O . GLU C 1 235 ? 23.103 27.375 -7.917 1.00 32.13 265 GLU C O 1
ATOM 5955 N N . LEU C 1 236 ? 23.353 25.277 -7.139 1.00 31.45 266 LEU C N 1
ATOM 5956 C CA . LEU C 1 236 ? 23.138 24.630 -8.424 1.00 30.72 266 LEU C CA 1
ATOM 5957 C C . LEU C 1 236 ? 21.810 23.881 -8.433 1.00 33.70 266 LEU C C 1
ATOM 5958 O O . LEU C 1 236 ? 21.357 23.355 -7.408 1.00 32.75 266 LEU C O 1
ATOM 5963 N N . MET C 1 237 ? 21.192 23.846 -9.606 1.00 36.19 267 MET C N 1
ATOM 5964 C CA . MET C 1 237 ? 20.029 23.020 -9.879 1.00 32.51 267 MET C CA 1
ATOM 5965 C C . MET C 1 237 ? 20.463 21.789 -10.660 1.00 37.96 267 MET C C 1
ATOM 5966 O O . MET C 1 237 ? 21.508 21.783 -11.318 1.00 40.43 267 MET C O 1
ATOM 5971 N N . THR C 1 238 ? 19.622 20.754 -10.616 1.00 33.88 268 THR C N 1
ATOM 5972 C CA . THR C 1 238 ? 19.841 19.542 -11.391 1.00 35.74 268 THR C CA 1
ATOM 5973 C C . THR C 1 238 ? 18.503 19.075 -11.963 1.00 38.23 268 THR C C 1
ATOM 5974 O O . THR C 1 238 ? 17.466 19.710 -11.762 1.00 42.28 268 THR C O 1
ATOM 5978 N N . THR C 1 239 ? 18.512 17.956 -12.682 1.00 38.04 269 THR C N 1
ATOM 5979 C CA . THR C 1 239 ? 17.285 17.368 -13.206 1.00 38.58 269 THR C CA 1
ATOM 5980 C C . THR C 1 239 ? 16.961 16.101 -12.424 1.00 40.10 269 THR C C 1
ATOM 5981 O O . THR C 1 239 ? 17.836 15.253 -12.227 1.00 39.25 269 THR C O 1
ATOM 5985 N N . ASP C 1 240 ? 15.713 15.971 -11.974 1.00 39.17 270 ASP C N 1
ATOM 5986 C CA . ASP C 1 240 ? 15.339 14.802 -11.191 1.00 40.11 270 ASP C CA 1
ATOM 5987 C C . ASP C 1 240 ? 14.793 13.709 -12.114 1.00 44.47 270 ASP C C 1
ATOM 5988 O O . ASP C 1 240 ? 14.897 13.786 -13.344 1.00 44.62 270 ASP C O 1
ATOM 5993 N N . ASN C 1 241 ? 14.194 12.679 -11.512 1.00 41.20 271 ASN C N 1
ATOM 5994 C CA . ASN C 1 241 ? 13.691 11.508 -12.223 1.00 50.39 271 ASN C CA 1
ATOM 5995 C C . ASN C 1 241 ? 12.256 11.695 -12.714 1.00 49.02 271 ASN C C 1
ATOM 5996 O O . ASN C 1 241 ? 11.646 10.739 -13.210 1.00 51.56 271 ASN C O 1
ATOM 6001 N N . ASN C 1 242 ? 11.703 12.896 -12.562 1.00 44.61 272 ASN C N 1
ATOM 6002 C CA . ASN C 1 242 ? 10.488 13.310 -13.241 1.00 44.98 272 ASN C CA 1
ATOM 6003 C C . ASN C 1 242 ? 10.797 14.214 -14.425 1.00 47.56 272 ASN C C 1
ATOM 6004 O O . ASN C 1 242 ? 9.880 14.828 -14.981 1.00 51.23 272 ASN C O 1
ATOM 6009 N N . ASP C 1 243 ? 12.075 14.318 -14.807 1.00 45.57 273 ASP C N 1
ATOM 6010 C CA . ASP C 1 243 ? 12.541 15.319 -15.771 1.00 47.22 273 ASP C CA 1
ATOM 6011 C C . ASP C 1 243 ? 12.245 16.741 -15.291 1.00 46.19 273 ASP C C 1
ATOM 6012 O O . ASP C 1 243 ? 11.859 17.610 -16.076 1.00 50.92 273 ASP C O 1
ATOM 6017 N N . GLY C 1 244 ? 12.432 16.989 -13.997 1.00 44.38 274 GLY C N 1
ATOM 6018 C CA . GLY C 1 244 ? 12.181 18.293 -13.407 1.00 38.78 274 GLY C CA 1
ATOM 6019 C C . GLY C 1 244 ? 13.441 18.986 -12.911 1.00 37.57 274 GLY C C 1
ATOM 6020 O O . GLY C 1 244 ? 14.410 18.340 -12.502 1.00 39.33 274 GLY C O 1
ATOM 6021 N N . LEU C 1 245 ? 13.418 20.310 -12.924 1.00 32.85 275 LEU C N 1
ATOM 6022 C CA . LEU C 1 245 ? 14.510 21.084 -12.355 1.00 37.21 275 LEU C CA 1
ATOM 6023 C C . LEU C 1 245 ? 14.332 21.165 -10.840 1.00 37.73 275 LEU C C 1
ATOM 6024 O O . LEU C 1 245 ? 13.275 21.587 -10.351 1.00 37.71 275 LEU C O 1
ATOM 6029 N N . VAL C 1 246 ? 15.365 20.766 -10.094 1.00 34.29 276 VAL C N 1
ATOM 6030 C CA . VAL C 1 246 ? 15.327 20.758 -8.635 1.00 37.93 276 VAL C CA 1
ATOM 6031 C C . VAL C 1 246 ? 16.700 21.153 -8.119 1.00 33.90 276 VAL C C 1
ATOM 6032 O O . VAL C 1 246 ? 17.700 21.091 -8.839 1.00 31.92 276 VAL C O 1
ATOM 6036 N N . SER C 1 247 ? 16.739 21.531 -6.841 1.00 33.37 277 SER C N 1
ATOM 6037 C CA . SER C 1 247 ? 18.005 21.859 -6.201 1.00 33.27 277 SER C CA 1
ATOM 6038 C C . SER C 1 247 ? 18.930 20.654 -6.243 1.00 30.98 277 SER C C 1
ATOM 6039 O O . SER C 1 247 ? 18.503 19.518 -6.045 1.00 28.64 277 SER C O 1
ATOM 6042 N N . GLN C 1 248 ? 20.205 20.910 -6.517 1.00 28.44 278 GLN C N 1
ATOM 6043 C CA . GLN C 1 248 ? 21.174 19.828 -6.594 1.00 34.45 278 GLN C CA 1
ATOM 6044 C C . GLN C 1 248 ? 21.276 19.059 -5.277 1.00 36.69 278 GLN C C 1
ATOM 6045 O O . GLN C 1 248 ? 21.362 17.824 -5.283 1.00 35.70 278 GLN C O 1
ATOM 6051 N N . VAL C 1 249 ? 21.272 19.758 -4.142 1.00 31.16 279 VAL C N 1
ATOM 6052 C CA . VAL C 1 249 ? 21.605 19.093 -2.876 1.00 32.96 279 VAL C CA 1
ATOM 6053 C C . VAL C 1 249 ? 20.534 18.081 -2.452 1.00 28.73 279 VAL C C 1
ATOM 6054 O O . VAL C 1 249 ? 20.889 16.932 -2.151 1.00 27.21 279 VAL C O 1
ATOM 6058 N N . PRO C 1 250 ? 19.237 18.415 -2.408 1.00 31.37 280 PRO C N 1
ATOM 6059 C CA . PRO C 1 250 ? 18.251 17.383 -2.021 1.00 31.14 280 PRO C CA 1
ATOM 6060 C C . PRO C 1 250 ? 18.199 16.207 -2.976 1.00 35.21 280 PRO C C 1
ATOM 6061 O O . PRO C 1 250 ? 17.934 15.075 -2.548 1.00 37.11 280 PRO C O 1
ATOM 6065 N N . PHE C 1 251 ? 18.454 16.427 -4.262 1.00 31.92 281 PHE C N 1
ATOM 6066 C CA . PHE C 1 251 ? 18.411 15.306 -5.190 1.00 36.15 281 PHE C CA 1
ATOM 6067 C C . PHE C 1 251 ? 19.650 14.422 -5.048 1.00 35.92 281 PHE C C 1
ATOM 6068 O O . PHE C 1 251 ? 19.548 13.190 -5.125 1.00 37.69 281 PHE C O 1
ATOM 6076 N N . PHE C 1 252 ? 20.830 15.029 -4.850 1.00 35.36 282 PHE C N 1
ATOM 6077 C CA . PHE C 1 252 ? 22.048 14.244 -4.624 1.00 34.13 282 PHE C CA 1
ATOM 6078 C C . PHE C 1 252 ? 21.989 13.480 -3.306 1.00 34.94 282 PHE C C 1
ATOM 6079 O O . PHE C 1 252 ? 22.599 12.409 -3.190 1.00 34.48 282 PHE C O 1
ATOM 6087 N N . ALA C 1 253 ? 21.283 14.011 -2.301 1.00 28.50 283 ALA C N 1
ATOM 6088 C CA . ALA C 1 253 ? 21.112 13.243 -1.074 1.00 33.87 283 ALA C CA 1
ATOM 6089 C C . ALA C 1 253 ? 20.398 11.928 -1.359 1.00 36.33 283 ALA C C 1
ATOM 6090 O O . ALA C 1 253 ? 20.783 10.873 -0.845 1.00 35.29 283 ALA C O 1
ATOM 6092 N N . ILE C 1 254 ? 19.363 11.973 -2.193 1.00 34.90 284 ILE C N 1
ATOM 6093 C CA . ILE C 1 254 ? 18.636 10.764 -2.558 1.00 37.11 284 ILE C CA 1
ATOM 6094 C C . ILE C 1 254 ? 19.533 9.823 -3.355 1.00 36.86 284 ILE C C 1
ATOM 6095 O O . ILE C 1 254 ? 19.487 8.605 -3.171 1.00 39.28 284 ILE C O 1
ATOM 6100 N N . GLN C 1 255 ? 20.406 10.373 -4.206 1.00 37.08 285 GLN C N 1
ATOM 6101 C CA . GLN C 1 255 ? 21.323 9.544 -4.982 1.00 37.54 285 GLN C CA 1
ATOM 6102 C C . GLN C 1 255 ? 22.408 8.892 -4.132 1.00 38.21 285 GLN C C 1
ATOM 6103 O O . GLN C 1 255 ? 23.015 7.909 -4.575 1.00 38.76 285 GLN C O 1
ATOM 6109 N N . VAL C 1 256 ? 22.672 9.402 -2.928 1.00 36.87 286 VAL C N 1
ATOM 6110 C CA . VAL C 1 256 ? 23.577 8.690 -2.024 1.00 35.49 286 VAL C CA 1
ATOM 6111 C C . VAL C 1 256 ? 23.093 7.260 -1.839 1.00 40.04 286 VAL C C 1
ATOM 6112 O O . VAL C 1 256 ? 23.889 6.314 -1.787 1.00 36.16 286 VAL C O 1
ATOM 6116 N N . ILE C 1 257 ? 21.775 7.081 -1.759 1.00 39.27 287 ILE C N 1
ATOM 6117 C CA . ILE C 1 257 ? 21.174 5.758 -1.629 1.00 42.04 287 ILE C CA 1
ATOM 6118 C C . ILE C 1 257 ? 20.912 5.136 -2.996 1.00 43.26 287 ILE C C 1
ATOM 6119 O O . ILE C 1 257 ? 21.434 4.063 -3.305 1.00 38.31 287 ILE C O 1
ATOM 6124 N N . ASP C 1 258 ? 20.111 5.814 -3.829 1.00 42.28 288 ASP C N 1
ATOM 6125 C CA . ASP C 1 258 ? 19.641 5.211 -5.073 1.00 44.18 288 ASP C CA 1
ATOM 6126 C C . ASP C 1 258 ? 20.742 4.994 -6.099 1.00 47.17 288 ASP C C 1
ATOM 6127 O O . ASP C 1 258 ? 20.529 4.250 -7.060 1.00 52.34 288 ASP C O 1
ATOM 6132 N N . CYS C 1 259 ? 21.902 5.621 -5.951 1.00 45.85 289 CYS C N 1
ATOM 6133 C CA . CYS C 1 259 ? 23.006 5.320 -6.858 1.00 47.81 289 CYS C CA 1
ATOM 6134 C C . CYS C 1 259 ? 23.986 4.365 -6.204 1.00 45.79 289 CYS C C 1
ATOM 6135 O O . CYS C 1 259 ? 25.204 4.501 -6.339 1.00 48.63 289 CYS C O 1
ATOM 6138 N N . GLY C 1 260 ? 23.434 3.364 -5.514 1.00 57.70 290 GLY C N 1
ATOM 6139 C CA . GLY C 1 260 ? 24.187 2.318 -4.857 1.00 51.44 290 GLY C CA 1
ATOM 6140 C C . GLY C 1 260 ? 24.714 2.859 -3.555 1.00 55.65 290 GLY C C 1
ATOM 6141 O O . GLY C 1 260 ? 25.558 3.765 -3.543 1.00 59.89 290 GLY C O 1
ATOM 6142 N N . PRO C 1 261 ? 24.211 2.332 -2.425 1.00 50.54 291 PRO C N 1
ATOM 6143 C CA . PRO C 1 261 ? 24.421 3.011 -1.130 1.00 41.87 291 PRO C CA 1
ATOM 6144 C C . PRO C 1 261 ? 25.887 3.288 -0.858 1.00 39.91 291 PRO C C 1
ATOM 6145 O O . PRO C 1 261 ? 26.670 2.370 -0.604 1.00 47.33 291 PRO C O 1
ATOM 6149 N N . ILE C 1 262 ? 26.278 4.559 -0.970 1.00 40.35 292 ILE C N 1
ATOM 6150 C CA . ILE C 1 262 ? 27.627 4.997 -0.635 1.00 35.83 292 ILE C CA 1
ATOM 6151 C C . ILE C 1 262 ? 27.595 5.640 0.744 1.00 35.38 292 ILE C C 1
ATOM 6152 O O . ILE C 1 262 ? 26.585 5.564 1.454 1.00 32.88 292 ILE C O 1
ATOM 6157 N N . GLY C 1 263 ? 28.693 6.291 1.127 1.00 36.20 293 GLY C N 1
ATOM 6158 C CA . GLY C 1 263 ? 28.859 6.685 2.510 1.00 35.53 293 GLY C CA 1
ATOM 6159 C C . GLY C 1 263 ? 28.174 7.972 2.907 1.00 32.88 293 GLY C C 1
ATOM 6160 O O . GLY C 1 263 ? 27.905 8.166 4.098 1.00 37.15 293 GLY C O 1
ATOM 6161 N N . GLY C 1 264 ? 27.915 8.875 1.968 1.00 31.28 294 GLY C N 1
ATOM 6162 C CA . GLY C 1 264 ? 27.245 10.101 2.358 1.00 28.53 294 GLY C CA 1
ATOM 6163 C C . GLY C 1 264 ? 27.412 11.200 1.322 1.00 33.06 294 GLY C C 1
ATOM 6164 O O . GLY C 1 264 ? 27.677 10.942 0.146 1.00 31.53 294 GLY C O 1
ATOM 6165 N N . LEU C 1 265 ? 27.234 12.431 1.801 1.00 30.44 295 LEU C N 1
ATOM 6166 C CA . LEU C 1 265 ? 27.160 13.606 0.954 1.00 27.42 295 LEU C CA 1
ATOM 6167 C C . LEU C 1 265 ? 28.054 14.704 1.512 1.00 30.75 295 LEU C C 1
ATOM 6168 O O . LEU C 1 265 ? 28.117 14.916 2.730 1.00 32.01 295 LEU C O 1
ATOM 6173 N N . MET C 1 266 ? 28.768 15.373 0.612 1.00 28.79 296 MET C N 1
ATOM 6174 C CA . MET C 1 266 ? 29.572 16.548 0.912 1.00 28.11 296 MET C CA 1
ATOM 6175 C C . MET C 1 266 ? 28.863 17.774 0.327 1.00 31.66 296 MET C C 1
ATOM 6176 O O . MET C 1 266 ? 28.546 17.814 -0.875 1.00 25.02 296 MET C O 1
ATOM 6181 N N . ILE C 1 267 ? 28.586 18.756 1.173 1.00 22.69 297 ILE C N 1
ATOM 6182 C CA . ILE C 1 267 ? 27.915 19.969 0.735 1.00 29.05 297 ILE C CA 1
ATOM 6183 C C . ILE C 1 267 ? 28.972 21.073 0.654 1.00 28.36 297 ILE C C 1
ATOM 6184 O O . ILE C 1 267 ? 29.439 21.607 1.667 1.00 26.53 297 ILE C O 1
ATOM 6189 N N . GLN C 1 268 ? 29.405 21.386 -0.559 1.00 27.31 298 GLN C N 1
ATOM 6190 C CA . GLN C 1 268 ? 30.288 22.529 -0.690 1.00 29.91 298 GLN C CA 1
ATOM 6191 C C . GLN C 1 268 ? 29.470 23.817 -0.660 1.00 28.06 298 GLN C C 1
ATOM 6192 O O . GLN C 1 268 ? 28.253 23.821 -0.891 1.00 27.90 298 GLN C O 1
ATOM 6198 N N . ASN C 1 269 ? 30.149 24.916 -0.344 1.00 27.52 299 ASN C N 1
ATOM 6199 C CA . ASN C 1 269 ? 29.550 26.248 -0.444 1.00 27.29 299 ASN C CA 1
ATOM 6200 C C . ASN C 1 269 ? 28.297 26.339 0.426 1.00 25.46 299 ASN C C 1
ATOM 6201 O O . ASN C 1 269 ? 27.255 26.851 0.012 1.00 25.97 299 ASN C O 1
ATOM 6206 N N . VAL C 1 270 ? 28.398 25.813 1.650 1.00 29.25 300 VAL C N 1
ATOM 6207 C CA . VAL C 1 270 ? 27.220 25.623 2.484 1.00 26.85 300 VAL C CA 1
ATOM 6208 C C . VAL C 1 270 ? 26.712 26.966 3.007 1.00 28.19 300 VAL C C 1
ATOM 6209 O O . VAL C 1 270 ? 25.543 27.080 3.409 1.00 26.50 300 VAL C O 1
ATOM 6213 N N . ALA C 1 271 ? 27.556 28.004 2.997 1.00 24.16 301 ALA C N 1
ATOM 6214 C CA . ALA C 1 271 ? 27.066 29.315 3.415 1.00 28.08 301 ALA C CA 1
ATOM 6215 C C . ALA C 1 271 ? 25.907 29.773 2.535 1.00 28.24 301 ALA C C 1
ATOM 6216 O O . ALA C 1 271 ? 24.987 30.451 3.011 1.00 25.08 301 ALA C O 1
ATOM 6218 N N . ALA C 1 272 ? 25.922 29.384 1.256 1.00 28.92 302 ALA C N 1
ATOM 6219 C CA . ALA C 1 272 ? 24.832 29.717 0.350 1.00 27.09 302 ALA C CA 1
ATOM 6220 C C . ALA C 1 272 ? 23.500 29.160 0.838 1.00 31.15 302 ALA C C 1
ATOM 6221 O O . ALA C 1 272 ? 22.452 29.759 0.583 1.00 27.65 302 ALA C O 1
ATOM 6223 N N . ASP C 1 273 ? 23.524 28.021 1.539 1.00 31.15 303 ASP C N 1
ATOM 6224 C CA . ASP C 1 273 ? 22.326 27.389 2.094 1.00 28.09 303 ASP C CA 1
ATOM 6225 C C . ASP C 1 273 ? 21.748 28.153 3.283 1.00 28.69 303 ASP C C 1
ATOM 6226 O O . ASP C 1 273 ? 20.679 27.779 3.783 1.00 28.29 303 ASP C O 1
ATOM 6231 N N . TYR C 1 274 ? 22.405 29.217 3.742 1.00 28.40 304 TYR C N 1
ATOM 6232 C CA . TYR C 1 274 ? 22.082 29.752 5.066 1.00 31.98 304 TYR C CA 1
ATOM 6233 C C . TYR C 1 274 ? 20.621 30.162 5.175 1.00 32.25 304 TYR C C 1
ATOM 6234 O O . TYR C 1 274 ? 19.952 29.843 6.166 1.00 32.79 304 TYR C O 1
ATOM 6243 N N . SER C 1 275 ? 20.107 30.875 4.170 1.00 28.43 305 SER C N 1
ATOM 6244 C CA . SER C 1 275 ? 18.815 31.547 4.297 1.00 37.99 305 SER C CA 1
ATOM 6245 C C . SER C 1 275 ? 17.985 31.348 3.035 1.00 38.36 305 SER C C 1
ATOM 6246 O O . SER C 1 275 ? 18.285 31.945 1.997 1.00 42.41 305 SER C O 1
ATOM 6249 N N . HIS C 1 276 ? 16.925 30.542 3.142 1.00 39.39 306 HIS C N 1
ATOM 6250 C CA . HIS C 1 276 ? 15.866 30.438 2.134 1.00 44.40 306 HIS C CA 1
ATOM 6251 C C . HIS C 1 276 ? 14.815 29.429 2.581 1.00 47.69 306 HIS C C 1
ATOM 6252 O O . HIS C 1 276 ? 14.373 28.585 1.795 1.00 48.00 306 HIS C O 1
ATOM 6259 N N . ALA C 1 277 ? 14.406 29.537 3.847 1.00 48.90 307 ALA C N 1
ATOM 6260 C CA . ALA C 1 277 ? 13.368 28.717 4.476 1.00 48.84 307 ALA C CA 1
ATOM 6261 C C . ALA C 1 277 ? 12.982 29.397 5.783 1.00 53.12 307 ALA C C 1
ATOM 6262 O O . ALA C 1 277 ? 13.502 30.463 6.132 1.00 50.12 307 ALA C O 1
ATOM 6264 N N . ASN C 1 278 ? 12.169 28.698 6.566 1.00 50.92 308 ASN C N 1
ATOM 6265 C CA . ASN C 1 278 ? 11.820 29.207 7.914 1.00 54.28 308 ASN C CA 1
ATOM 6266 C C . ASN C 1 278 ? 12.869 28.653 8.872 1.00 54.20 308 ASN C C 1
ATOM 6267 O O . ASN C 1 278 ? 12.852 29.006 10.057 1.00 57.37 308 ASN C O 1
ATOM 6269 N N . ILE C 1 279 ? 13.730 27.782 8.362 1.00 51.34 309 ILE C N 1
ATOM 6270 C CA . ILE C 1 279 ? 14.823 27.302 9.191 1.00 46.55 309 ILE C CA 1
ATOM 6271 C C . ILE C 1 279 ? 16.139 27.608 8.477 1.00 43.28 309 ILE C C 1
ATOM 6272 O O . ILE C 1 279 ? 16.206 27.765 7.253 1.00 40.32 309 ILE C O 1
ATOM 6277 N N . THR C 1 280 ? 17.170 27.768 9.286 1.00 31.36 310 THR C N 1
ATOM 6278 C CA . THR C 1 280 ? 18.544 27.881 8.833 1.00 33.95 310 THR C CA 1
ATOM 6279 C C . THR C 1 280 ? 19.061 26.620 8.129 1.00 37.61 310 THR C C 1
ATOM 6280 O O . THR C 1 280 ? 18.740 25.490 8.516 1.00 33.79 310 THR C O 1
ATOM 6284 N N . TYR C 1 281 ? 19.859 26.827 7.077 1.00 33.13 311 TYR C N 1
ATOM 6285 C CA . TYR C 1 281 ? 20.510 25.764 6.293 1.00 31.07 311 TYR C CA 1
ATOM 6286 C C . TYR C 1 281 ? 19.511 24.687 5.850 1.00 32.31 311 TYR C C 1
ATOM 6287 O O . TYR C 1 281 ? 19.646 23.500 6.161 1.00 25.91 311 TYR C O 1
ATOM 6296 N N . LYS C 1 282 ? 18.522 25.131 5.066 1.00 32.15 312 LYS C N 1
ATOM 6297 C CA . LYS C 1 282 ? 17.379 24.288 4.722 1.00 34.63 312 LYS C CA 1
ATOM 6298 C C . LYS C 1 282 ? 17.815 22.983 4.055 1.00 33.19 312 LYS C C 1
ATOM 6299 O O . LYS C 1 282 ? 17.347 21.895 4.423 1.00 29.38 312 LYS C O 1
ATOM 6305 N N . GLU C 1 283 ? 18.698 23.065 3.061 1.00 28.61 313 GLU C N 1
ATOM 6306 C CA . GLU C 1 283 ? 19.021 21.855 2.315 1.00 30.28 313 GLU C CA 1
ATOM 6307 C C . GLU C 1 283 ? 19.976 20.940 3.068 1.00 27.15 313 GLU C C 1
ATOM 6308 O O . GLU C 1 283 ? 19.855 19.712 2.965 1.00 27.30 313 GLU C O 1
ATOM 6314 N N . THR C 1 284 ? 20.895 21.511 3.853 1.00 27.26 314 THR C N 1
ATOM 6315 C CA . THR C 1 284 ? 21.735 20.705 4.731 1.00 26.18 314 THR C CA 1
ATOM 6316 C C . THR C 1 284 ? 20.885 19.915 5.717 1.00 28.26 314 THR C C 1
ATOM 6317 O O . THR C 1 284 ? 21.007 18.687 5.818 1.00 27.63 314 THR C O 1
ATOM 6321 N N . ARG C 1 285 ? 19.997 20.596 6.443 1.00 30.76 315 ARG C N 1
ATOM 6322 C CA . ARG C 1 285 ? 19.137 19.874 7.379 1.00 31.96 315 ARG C CA 1
ATOM 6323 C C . ARG C 1 285 ? 18.266 18.863 6.644 1.00 32.43 315 ARG C C 1
ATOM 6324 O O . ARG C 1 285 ? 18.044 17.746 7.130 1.00 29.66 315 ARG C O 1
ATOM 6332 N N . GLY C 1 286 ? 17.749 19.246 5.477 1.00 33.20 316 GLY C N 1
ATOM 6333 C CA . GLY C 1 286 ? 16.898 18.338 4.727 1.00 28.29 316 GLY C CA 1
ATOM 6334 C C . GLY C 1 286 ? 17.635 17.084 4.298 1.00 31.95 316 GLY C C 1
ATOM 6335 O O . GLY C 1 286 ? 17.084 15.982 4.356 1.00 29.35 316 GLY C O 1
ATOM 6336 N N . ALA C 1 287 ? 18.900 17.232 3.885 1.00 28.41 317 ALA C N 1
ATOM 6337 C CA . ALA C 1 287 ? 19.676 16.063 3.464 1.00 28.88 317 ALA C CA 1
ATOM 6338 C C . ALA C 1 287 ? 19.911 15.103 4.623 1.00 29.60 317 ALA C C 1
ATOM 6339 O O . ALA C 1 287 ? 19.814 13.881 4.457 1.00 29.08 317 ALA C O 1
ATOM 6341 N N . ILE C 1 288 ? 20.237 15.637 5.801 1.00 23.80 318 ILE C N 1
ATOM 6342 C CA . ILE C 1 288 ? 20.418 14.794 6.981 1.00 29.90 318 ILE C CA 1
ATOM 6343 C C . ILE C 1 288 ? 19.130 14.021 7.292 1.00 34.98 318 ILE C C 1
ATOM 6344 O O . ILE C 1 288 ? 19.150 12.802 7.523 1.00 31.61 318 ILE C O 1
ATOM 6349 N N . GLN C 1 289 ? 17.986 14.719 7.270 1.00 30.55 319 GLN C N 1
ATOM 6350 C CA . GLN C 1 289 ? 16.705 14.087 7.577 1.00 36.63 319 GLN C CA 1
ATOM 6351 C C . GLN C 1 289 ? 16.301 13.075 6.506 1.00 37.60 319 GLN C C 1
ATOM 6352 O O . GLN C 1 289 ? 15.673 12.054 6.816 1.00 32.63 319 GLN C O 1
ATOM 6358 N N . THR C 1 290 ? 16.640 13.343 5.240 1.00 31.33 320 THR C N 1
ATOM 6359 C CA . THR C 1 290 ? 16.278 12.417 4.170 1.00 36.24 320 THR C CA 1
ATOM 6360 C C . THR C 1 290 ? 17.080 11.116 4.256 1.00 37.50 320 THR C C 1
ATOM 6361 O O . THR C 1 290 ? 16.534 10.024 4.045 1.00 33.99 320 THR C O 1
ATOM 6365 N N . LEU C 1 291 ? 18.371 11.222 4.584 1.00 29.97 321 LEU C N 1
ATOM 6366 C CA . LEU C 1 291 ? 19.277 10.089 4.668 1.00 33.93 321 LEU C CA 1
ATOM 6367 C C . LEU C 1 291 ? 19.134 9.346 5.994 1.00 36.72 321 LEU C C 1
ATOM 6368 O O . LEU C 1 291 ? 19.264 8.113 6.043 1.00 32.04 321 LEU C O 1
ATOM 6373 N N . ASN C 1 292 ? 18.895 10.080 7.077 1.00 31.30 322 ASN C N 1
ATOM 6374 C CA . ASN C 1 292 ? 18.835 9.518 8.427 1.00 33.93 322 ASN C CA 1
ATOM 6375 C C . ASN C 1 292 ? 17.589 10.065 9.108 1.00 32.60 322 ASN C C 1
ATOM 6376 O O . ASN C 1 292 ? 17.684 10.951 9.960 1.00 33.61 322 ASN C O 1
ATOM 6381 N N . PRO C 1 293 ? 16.403 9.569 8.746 1.00 36.39 323 PRO C N 1
ATOM 6382 C CA . PRO C 1 293 ? 15.162 10.143 9.298 1.00 32.68 323 PRO C CA 1
ATOM 6383 C C . PRO C 1 293 ? 15.098 10.074 10.820 1.00 34.89 323 PRO C C 1
ATOM 6384 O O . PRO C 1 293 ? 15.515 9.094 11.443 1.00 36.30 323 PRO C O 1
ATOM 6388 N N . SER C 1 294 ? 14.593 11.152 11.412 1.00 31.27 324 SER C N 1
ATOM 6389 C CA . SER C 1 294 ? 14.356 11.187 12.842 1.00 36.39 324 SER C CA 1
ATOM 6390 C C . SER C 1 294 ? 13.344 10.115 13.239 1.00 37.11 324 SER C C 1
ATOM 6391 O O . SER C 1 294 ? 12.386 9.860 12.499 1.00 36.55 324 SER C O 1
ATOM 6394 N N . PRO C 1 295 ? 13.509 9.480 14.402 1.00 37.78 325 PRO C N 1
ATOM 6395 C CA . PRO C 1 295 ? 12.516 8.482 14.839 1.00 40.54 325 PRO C CA 1
ATOM 6396 C C . PRO C 1 295 ? 11.246 9.077 15.435 1.00 38.59 325 PRO C C 1
ATOM 6397 O O . PRO C 1 295 ? 10.267 8.337 15.595 1.00 39.52 325 PRO C O 1
ATOM 6401 N N . LEU C 1 296 ? 11.215 10.373 15.758 1.00 36.16 326 LEU C N 1
ATOM 6402 C CA . LEU C 1 296 ? 10.031 10.968 16.383 1.00 37.24 326 LEU C CA 1
ATOM 6403 C C . LEU C 1 296 ? 9.252 11.811 15.391 1.00 43.12 326 LEU C C 1
ATOM 6404 O O . LEU C 1 296 ? 9.717 12.885 15.007 1.00 51.99 326 LEU C O 1
ATOM 6409 N N . PRO D 1 18 ? 104.374 -7.198 34.313 1.00 52.92 48 PRO D N 1
ATOM 6410 C CA . PRO D 1 18 ? 103.600 -6.920 35.524 1.00 54.89 48 PRO D CA 1
ATOM 6411 C C . PRO D 1 18 ? 103.361 -5.412 35.694 1.00 53.11 48 PRO D C 1
ATOM 6412 O O . PRO D 1 18 ? 102.232 -4.957 35.904 1.00 50.75 48 PRO D O 1
ATOM 6414 N N . GLU D 1 19 ? 104.438 -4.634 35.601 1.00 52.61 49 GLU D N 1
ATOM 6415 C CA . GLU D 1 19 ? 104.313 -3.179 35.674 1.00 48.65 49 GLU D CA 1
ATOM 6416 C C . GLU D 1 19 ? 103.782 -2.597 34.371 1.00 40.99 49 GLU D C 1
ATOM 6417 O O . GLU D 1 19 ? 103.096 -1.565 34.385 1.00 39.91 49 GLU D O 1
ATOM 6423 N N . LEU D 1 20 ? 104.111 -3.230 33.242 1.00 38.46 50 LEU D N 1
ATOM 6424 C CA . LEU D 1 20 ? 103.534 -2.821 31.972 1.00 38.59 50 LEU D CA 1
ATOM 6425 C C . LEU D 1 20 ? 102.032 -3.047 31.971 1.00 40.64 50 LEU D C 1
ATOM 6426 O O . LEU D 1 20 ? 101.265 -2.177 31.537 1.00 37.03 50 LEU D O 1
ATOM 6431 N N . TYR D 1 21 ? 101.594 -4.203 32.481 1.00 40.00 51 TYR D N 1
ATOM 6432 C CA . TYR D 1 21 ? 100.167 -4.485 32.564 1.00 36.07 51 TYR D CA 1
ATOM 6433 C C . TYR D 1 21 ? 99.464 -3.492 33.481 1.00 41.01 51 TYR D C 1
ATOM 6434 O O . TYR D 1 21 ? 98.325 -3.082 33.212 1.00 40.04 51 TYR D O 1
ATOM 6443 N N . ALA D 1 22 ? 100.128 -3.076 34.563 1.00 35.18 52 ALA D N 1
ATOM 6444 C CA . ALA D 1 22 ? 99.520 -2.074 35.424 1.00 38.28 52 ALA D CA 1
ATOM 6445 C C . ALA D 1 22 ? 99.412 -0.732 34.711 1.00 36.58 52 ALA D C 1
ATOM 6446 O O . ALA D 1 22 ? 98.479 0.029 34.973 1.00 37.76 52 ALA D O 1
ATOM 6448 N N . ARG D 1 23 ? 100.353 -0.422 33.815 1.00 38.60 53 ARG D N 1
ATOM 6449 C CA . ARG D 1 23 ? 100.252 0.815 33.040 1.00 36.60 53 ARG D CA 1
ATOM 6450 C C . ARG D 1 23 ? 99.154 0.710 31.994 1.00 32.44 53 ARG D C 1
ATOM 6451 O O . ARG D 1 23 ? 98.425 1.679 31.746 1.00 31.83 53 ARG D O 1
ATOM 6459 N N . TYR D 1 24 ? 99.018 -0.463 31.378 1.00 31.60 54 TYR D N 1
ATOM 6460 C CA . TYR D 1 24 ? 97.985 -0.660 30.368 1.00 34.00 54 TYR D CA 1
ATOM 6461 C C . TYR D 1 24 ? 96.582 -0.562 30.978 1.00 32.01 54 TYR D C 1
ATOM 6462 O O . TYR D 1 24 ? 95.708 0.113 30.423 1.00 31.47 54 TYR D O 1
ATOM 6471 N N . THR D 1 25 ? 96.342 -1.211 32.127 1.00 30.51 55 THR D N 1
ATOM 6472 C CA . THR D 1 25 ? 95.007 -1.122 32.719 1.00 33.66 55 THR D CA 1
ATOM 6473 C C . THR D 1 25 ? 94.705 0.294 33.181 1.00 34.87 55 THR D C 1
ATOM 6474 O O . THR D 1 25 ? 93.549 0.730 33.129 1.00 32.56 55 THR D O 1
ATOM 6478 N N . GLN D 1 26 ? 95.726 1.027 33.634 1.00 37.12 56 GLN D N 1
ATOM 6479 C CA . GLN D 1 26 ? 95.525 2.433 33.974 1.00 36.32 56 GLN D CA 1
ATOM 6480 C C . GLN D 1 26 ? 95.098 3.233 32.747 1.00 34.38 56 GLN D C 1
ATOM 6481 O O . GLN D 1 26 ? 94.191 4.074 32.830 1.00 37.45 56 GLN D O 1
ATOM 6487 N N . ALA D 1 27 ? 95.731 2.976 31.597 1.00 31.23 57 ALA D N 1
ATOM 6488 C CA . ALA D 1 27 ? 95.332 3.633 30.349 1.00 33.73 57 ALA D CA 1
ATOM 6489 C C . ALA D 1 27 ? 93.875 3.345 30.013 1.00 35.62 57 ALA D C 1
ATOM 6490 O O . ALA D 1 27 ? 93.110 4.265 29.701 1.00 33.24 57 ALA D O 1
ATOM 6492 N N . VAL D 1 28 ? 93.484 2.062 30.060 1.00 29.92 58 VAL D N 1
ATOM 6493 C CA . VAL D 1 28 ? 92.104 1.667 29.789 1.00 30.53 58 VAL D CA 1
ATOM 6494 C C . VAL D 1 28 ? 91.148 2.445 30.691 1.00 33.29 58 VAL D C 1
ATOM 6495 O O . VAL D 1 28 ? 90.146 3.013 30.229 1.00 30.19 58 VAL D O 1
ATOM 6499 N N . ARG D 1 29 ? 91.442 2.476 31.998 1.00 31.98 59 ARG D N 1
ATOM 6500 C CA . ARG D 1 29 ? 90.555 3.168 32.934 1.00 35.12 59 ARG D CA 1
ATOM 6501 C C . ARG D 1 29 ? 90.516 4.662 32.650 1.00 33.54 59 ARG D C 1
ATOM 6502 O O . ARG D 1 29 ? 89.456 5.286 32.730 1.00 40.83 59 ARG D O 1
ATOM 6510 N N . ASN D 1 30 ? 91.653 5.254 32.282 1.00 37.71 60 ASN D N 1
ATOM 6511 C CA . ASN D 1 30 ? 91.641 6.664 31.907 1.00 38.33 60 ASN D CA 1
ATOM 6512 C C . ASN D 1 30 ? 90.793 6.886 30.671 1.00 38.88 60 ASN D C 1
ATOM 6513 O O . ASN D 1 30 ? 90.089 7.901 30.566 1.00 42.09 60 ASN D O 1
ATOM 6518 N N . TYR D 1 31 ? 90.847 5.947 29.723 1.00 33.75 61 TYR D N 1
ATOM 6519 C CA . TYR D 1 31 ? 90.034 6.058 28.514 1.00 35.50 61 TYR D CA 1
ATOM 6520 C C . TYR D 1 31 ? 88.538 6.032 28.842 1.00 33.28 61 TYR D C 1
ATOM 6521 O O . TYR D 1 31 ? 87.770 6.832 28.300 1.00 34.21 61 TYR D O 1
ATOM 6530 N N . LYS D 1 32 ? 88.102 5.148 29.745 1.00 29.46 62 LYS D N 1
ATOM 6531 C CA . LYS D 1 32 ? 86.672 5.112 30.044 1.00 34.11 62 LYS D CA 1
ATOM 6532 C C . LYS D 1 32 ? 86.198 6.412 30.680 1.00 33.92 62 LYS D C 1
ATOM 6533 O O . LYS D 1 32 ? 85.055 6.823 30.464 1.00 32.37 62 LYS D O 1
ATOM 6539 N N . SER D 1 33 ? 87.047 7.072 31.466 1.00 35.88 63 SER D N 1
ATOM 6540 C CA . SER D 1 33 ? 86.590 8.242 32.209 1.00 38.11 63 SER D CA 1
ATOM 6541 C C . SER D 1 33 ? 86.517 9.500 31.355 1.00 36.34 63 SER D C 1
ATOM 6542 O O . SER D 1 33 ? 85.849 10.456 31.767 1.00 44.02 63 SER D O 1
ATOM 6545 N N . ARG D 1 34 ? 87.215 9.523 30.230 1.00 33.66 64 ARG D N 1
ATOM 6546 C CA . ARG D 1 34 ? 87.243 10.720 29.357 1.00 38.48 64 ARG D CA 1
ATOM 6547 C C . ARG D 1 34 ? 86.067 10.676 28.360 1.00 37.75 64 ARG D C 1
ATOM 6548 O O . ARG D 1 34 ? 85.465 9.614 28.205 1.00 33.52 64 ARG D O 1
ATOM 6556 N N . LYS D 1 35 ? 85.755 11.817 27.742 1.00 35.72 65 LYS D N 1
ATOM 6557 C CA . LYS D 1 35 ? 84.653 11.841 26.775 1.00 34.21 65 LYS D CA 1
ATOM 6558 C C . LYS D 1 35 ? 84.943 10.951 25.560 1.00 33.84 65 LYS D C 1
ATOM 6559 O O . LYS D 1 35 ? 86.012 11.033 24.958 1.00 32.87 65 LYS D O 1
ATOM 6565 N N . HIS D 1 36 ? 83.991 10.086 25.195 1.00 36.74 66 HIS D N 1
ATOM 6566 C CA . HIS D 1 36 ? 84.189 9.203 24.041 1.00 34.04 66 HIS D CA 1
ATOM 6567 C C . HIS D 1 36 ? 82.860 8.558 23.695 1.00 27.16 66 HIS D C 1
ATOM 6568 O O . HIS D 1 36 ? 81.910 8.600 24.480 1.00 33.61 66 HIS D O 1
ATOM 6575 N N . TYR D 1 37 ? 82.789 8.002 22.493 1.00 26.03 67 TYR D N 1
ATOM 6576 C CA . TYR D 1 37 ? 81.596 7.268 22.099 1.00 30.88 67 TYR D CA 1
ATOM 6577 C C . TYR D 1 37 ? 81.536 5.947 22.853 1.00 31.44 67 TYR D C 1
ATOM 6578 O O . TYR D 1 37 ? 82.510 5.189 22.872 1.00 28.14 67 TYR D O 1
ATOM 6587 N N . ALA D 1 38 ? 80.404 5.693 23.506 1.00 26.31 68 ALA D N 1
ATOM 6588 C CA . ALA D 1 38 ? 80.233 4.457 24.249 1.00 28.16 68 ALA D CA 1
ATOM 6589 C C . ALA D 1 38 ? 80.018 3.286 23.300 1.00 27.08 68 ALA D C 1
ATOM 6590 O O . ALA D 1 38 ? 79.346 3.407 22.266 1.00 23.96 68 ALA D O 1
ATOM 6592 N N . VAL D 1 39 ? 80.597 2.148 23.660 1.00 20.78 69 VAL D N 1
ATOM 6593 C CA . VAL D 1 39 ? 80.260 0.863 23.067 1.00 24.59 69 VAL D CA 1
ATOM 6594 C C . VAL D 1 39 ? 79.852 -0.054 24.213 1.00 26.04 69 VAL D C 1
ATOM 6595 O O . VAL D 1 39 ? 80.675 -0.380 25.084 1.00 23.04 69 VAL D O 1
ATOM 6599 N N . CYS D 1 40 ? 78.584 -0.463 24.221 1.00 23.67 70 CYS D N 1
ATOM 6600 C CA . CYS D 1 40 ? 78.055 -1.389 25.212 1.00 25.77 70 CYS D CA 1
ATOM 6601 C C . CYS D 1 40 ? 77.595 -2.671 24.530 1.00 26.34 70 CYS D C 1
ATOM 6602 O O . CYS D 1 40 ? 77.231 -2.675 23.347 1.00 27.04 70 CYS D O 1
ATOM 6605 N N . VAL D 1 41 ? 77.624 -3.774 25.276 1.00 22.71 71 VAL D N 1
ATOM 6606 C CA . VAL D 1 41 ? 77.277 -5.073 24.717 1.00 22.92 71 VAL D CA 1
ATOM 6607 C C . VAL D 1 41 ? 76.331 -5.808 25.664 1.00 25.35 71 VAL D C 1
ATOM 6608 O O . VAL D 1 41 ? 76.338 -5.593 26.884 1.00 24.12 71 VAL D O 1
ATOM 6612 N N . ARG D 1 42 ? 75.514 -6.687 25.088 1.00 24.91 72 ARG D N 1
ATOM 6613 C CA . ARG D 1 42 ? 74.598 -7.553 25.830 1.00 29.00 72 ARG D CA 1
ATOM 6614 C C . ARG D 1 42 ? 75.072 -8.994 25.708 1.00 29.60 72 ARG D C 1
ATOM 6615 O O . ARG D 1 42 ? 75.141 -9.541 24.596 1.00 26.01 72 ARG D O 1
ATOM 6623 N N . PHE D 1 43 ? 75.406 -9.604 26.843 1.00 27.75 73 PHE D N 1
ATOM 6624 C CA . PHE D 1 43 ? 76.126 -10.867 26.855 1.00 28.68 73 PHE D CA 1
ATOM 6625 C C . PHE D 1 43 ? 75.293 -11.936 27.536 1.00 29.66 73 PHE D C 1
ATOM 6626 O O . PHE D 1 43 ? 74.800 -11.728 28.651 1.00 29.62 73 PHE D O 1
ATOM 6634 N N . ASP D 1 44 ? 75.179 -13.087 26.878 1.00 31.41 74 ASP D N 1
ATOM 6635 C CA . ASP D 1 44 ? 74.435 -14.251 27.360 1.00 29.55 74 ASP D CA 1
ATOM 6636 C C . ASP D 1 44 ? 75.332 -15.031 28.317 1.00 26.95 74 ASP D C 1
ATOM 6637 O O . ASP D 1 44 ? 76.042 -15.950 27.922 1.00 27.13 74 ASP D O 1
ATOM 6642 N N . ASN D 1 45 ? 75.331 -14.642 29.586 1.00 28.32 75 ASN D N 1
ATOM 6643 C CA . ASN D 1 45 ? 76.246 -15.199 30.577 1.00 29.72 75 ASN D CA 1
ATOM 6644 C C . ASN D 1 45 ? 75.636 -16.433 31.232 1.00 30.46 75 ASN D C 1
ATOM 6645 O O . ASN D 1 45 ? 74.450 -16.725 31.082 1.00 30.63 75 ASN D O 1
ATOM 6650 N N . GLY D 1 46 ? 76.461 -17.156 31.987 1.00 31.32 76 GLY D N 1
ATOM 6651 C CA . GLY D 1 46 ? 75.989 -18.255 32.801 1.00 29.89 76 GLY D CA 1
ATOM 6652 C C . GLY D 1 46 ? 76.196 -19.640 32.224 1.00 33.47 76 GLY D C 1
ATOM 6653 O O . GLY D 1 46 ? 75.984 -20.627 32.939 1.00 35.62 76 GLY D O 1
ATOM 6654 N N . HIS D 1 47 ? 76.580 -19.756 30.961 1.00 34.14 77 HIS D N 1
ATOM 6655 C CA . HIS D 1 47 ? 76.777 -21.079 30.386 1.00 31.49 77 HIS D CA 1
ATOM 6656 C C . HIS D 1 47 ? 78.207 -21.548 30.637 1.00 34.28 77 HIS D C 1
ATOM 6657 O O . HIS D 1 47 ? 79.061 -20.807 31.133 1.00 30.91 77 HIS D O 1
ATOM 6664 N N . SER D 1 48 ? 78.462 -22.810 30.315 1.00 32.34 78 SER D N 1
ATOM 6665 C CA . SER D 1 48 ? 79.812 -23.344 30.417 1.00 37.86 78 SER D CA 1
ATOM 6666 C C . SER D 1 48 ? 79.886 -24.556 29.521 1.00 34.83 78 SER D C 1
ATOM 6667 O O . SER D 1 48 ? 78.867 -25.054 29.045 1.00 35.04 78 SER D O 1
ATOM 6670 N N . GLY D 1 49 ? 81.111 -25.033 29.314 1.00 38.45 79 GLY D N 1
ATOM 6671 C CA . GLY D 1 49 ? 81.399 -26.149 28.437 1.00 36.26 79 GLY D CA 1
ATOM 6672 C C . GLY D 1 49 ? 82.096 -25.751 27.158 1.00 43.03 79 GLY D C 1
ATOM 6673 O O . GLY D 1 49 ? 82.819 -26.573 26.581 1.00 40.41 79 GLY D O 1
ATOM 6674 N N . ASP D 1 50 ? 81.933 -24.505 26.713 1.00 40.60 80 ASP D N 1
ATOM 6675 C CA . ASP D 1 50 ? 82.503 -24.071 25.447 1.00 38.49 80 ASP D CA 1
ATOM 6676 C C . ASP D 1 50 ? 83.797 -23.283 25.605 1.00 39.02 80 ASP D C 1
ATOM 6677 O O . ASP D 1 50 ? 84.368 -22.840 24.601 1.00 34.99 80 ASP D O 1
ATOM 6682 N N . GLY D 1 51 ? 84.287 -23.110 26.829 1.00 39.09 81 GLY D N 1
ATOM 6683 C CA . GLY D 1 51 ? 85.519 -22.369 27.008 1.00 36.22 81 GLY D CA 1
ATOM 6684 C C . GLY D 1 51 ? 85.316 -20.864 27.052 1.00 40.70 81 GLY D C 1
ATOM 6685 O O . GLY D 1 51 ? 84.309 -20.370 27.576 1.00 37.36 81 GLY D O 1
ATOM 6686 N N . GLU D 1 52 ? 86.262 -20.129 26.464 1.00 34.21 82 GLU D N 1
ATOM 6687 C CA . GLU D 1 52 ? 86.409 -18.711 26.767 1.00 32.88 82 GLU D CA 1
ATOM 6688 C C . GLU D 1 52 ? 85.135 -17.917 26.454 1.00 29.83 82 GLU D C 1
ATOM 6689 O O . GLU D 1 52 ? 84.732 -17.039 27.230 1.00 28.46 82 GLU D O 1
ATOM 6695 N N . LYS D 1 53 ? 84.469 -18.224 25.342 1.00 27.40 83 LYS D N 1
ATOM 6696 C CA . LYS D 1 53 ? 83.293 -17.455 24.945 1.00 28.73 83 LYS D CA 1
ATOM 6697 C C . LYS D 1 53 ? 82.138 -17.533 25.941 1.00 31.73 83 LYS D C 1
ATOM 6698 O O . LYS D 1 53 ? 81.219 -16.710 25.856 1.00 30.16 83 LYS D O 1
ATOM 6704 N N . ASP D 1 54 ? 82.156 -18.481 26.880 1.00 30.80 84 ASP D N 1
ATOM 6705 C CA . ASP D 1 54 ? 81.113 -18.538 27.895 1.00 31.33 84 ASP D CA 1
ATOM 6706 C C . ASP D 1 54 ? 81.315 -17.521 29.001 1.00 29.53 84 ASP D C 1
ATOM 6707 O O . ASP D 1 54 ? 80.364 -17.246 29.737 1.00 29.19 84 ASP D O 1
ATOM 6712 N N . PHE D 1 55 ? 82.518 -16.962 29.136 1.00 26.19 85 PHE D N 1
ATOM 6713 C CA . PHE D 1 55 ? 82.907 -16.244 30.339 1.00 32.05 85 PHE D CA 1
ATOM 6714 C C . PHE D 1 55 ? 83.007 -14.741 30.109 1.00 32.59 85 PHE D C 1
ATOM 6715 O O . PHE D 1 55 ? 83.357 -14.269 29.020 1.00 27.73 85 PHE D O 1
ATOM 6723 N N . LEU D 1 56 ? 82.689 -14.001 31.168 1.00 27.78 86 LEU D N 1
ATOM 6724 C CA . LEU D 1 56 ? 82.776 -12.550 31.114 1.00 31.16 86 LEU D CA 1
ATOM 6725 C C . LEU D 1 56 ? 84.194 -12.071 30.845 1.00 32.87 86 LEU D C 1
ATOM 6726 O O . LEU D 1 56 ? 84.378 -11.014 30.229 1.00 35.02 86 LEU D O 1
ATOM 6731 N N . ARG D 1 57 ? 85.208 -12.809 31.314 1.00 31.13 87 ARG D N 1
ATOM 6732 C CA . ARG D 1 57 ? 86.584 -12.338 31.162 1.00 32.52 87 ARG D CA 1
ATOM 6733 C C . ARG D 1 57 ? 87.036 -12.308 29.708 1.00 34.75 87 ARG D C 1
ATOM 6734 O O . ARG D 1 57 ? 88.111 -11.766 29.425 1.00 34.69 87 ARG D O 1
ATOM 6742 N N . SER D 1 58 ? 86.243 -12.862 28.784 1.00 30.33 88 SER D N 1
ATOM 6743 C CA . SER D 1 58 ? 86.556 -12.768 27.367 1.00 29.56 88 SER D CA 1
ATOM 6744 C C . SER D 1 58 ? 86.155 -11.429 26.760 1.00 26.33 88 SER D C 1
ATOM 6745 O O . SER D 1 58 ? 86.496 -11.186 25.603 1.00 26.60 88 SER D O 1
ATOM 6748 N N . MET D 1 59 ? 85.437 -10.568 27.491 1.00 28.92 89 MET D N 1
ATOM 6749 C CA . MET D 1 59 ? 85.022 -9.287 26.930 1.00 29.55 89 MET D CA 1
ATOM 6750 C C . MET D 1 59 ? 86.246 -8.442 26.578 1.00 26.30 89 MET D C 1
ATOM 6751 O O . MET D 1 59 ? 87.210 -8.412 27.347 1.00 29.18 89 MET D O 1
ATOM 6756 N N . PRO D 1 60 ? 86.232 -7.724 25.449 1.00 28.62 90 PRO D N 1
ATOM 6757 C CA . PRO D 1 60 ? 87.277 -6.716 25.216 1.00 31.08 90 PRO D CA 1
ATOM 6758 C C . PRO D 1 60 ? 87.410 -5.791 26.417 1.00 29.76 90 PRO D C 1
ATOM 6759 O O . PRO D 1 60 ? 86.413 -5.363 27.013 1.00 27.39 90 PRO D O 1
ATOM 6763 N N . ASP D 1 61 ? 88.664 -5.497 26.778 1.00 27.70 91 ASP D N 1
ATOM 6764 C CA . ASP D 1 61 ? 88.929 -4.565 27.873 1.00 30.10 91 ASP D CA 1
ATOM 6765 C C . ASP D 1 61 ? 88.329 -3.190 27.620 1.00 29.89 91 ASP D C 1
ATOM 6766 O O . ASP D 1 61 ? 87.981 -2.480 28.572 1.00 24.91 91 ASP D O 1
ATOM 6771 N N . SER D 1 62 ? 88.179 -2.804 26.357 1.00 26.68 92 SER D N 1
ATOM 6772 C CA . SER D 1 62 ? 87.799 -1.443 26.022 1.00 27.73 92 SER D CA 1
ATOM 6773 C C . SER D 1 62 ? 86.283 -1.197 25.963 1.00 27.95 92 SER D C 1
ATOM 6774 O O . SER D 1 62 ? 85.882 -0.037 25.789 1.00 26.63 92 SER D O 1
ATOM 6777 N N . ILE D 1 63 ? 85.421 -2.214 26.121 1.00 23.15 93 ILE D N 1
ATOM 6778 C CA . ILE D 1 63 ? 83.979 -1.927 26.130 1.00 25.20 93 ILE D CA 1
ATOM 6779 C C . ILE D 1 63 ? 83.616 -1.057 27.341 1.00 26.58 93 ILE D C 1
ATOM 6780 O O . ILE D 1 63 ? 84.252 -1.108 28.405 1.00 27.18 93 ILE D O 1
ATOM 6785 N N . ASP D 1 64 ? 82.561 -0.276 27.194 1.00 25.05 94 ASP D N 1
ATOM 6786 C CA . ASP D 1 64 ? 82.164 0.587 28.294 1.00 25.45 94 ASP D CA 1
ATOM 6787 C C . ASP D 1 64 ? 81.237 -0.101 29.280 1.00 26.62 94 ASP D C 1
ATOM 6788 O O . ASP D 1 64 ? 81.318 0.174 30.482 1.00 26.68 94 ASP D O 1
ATOM 6793 N N . ALA D 1 65 ? 80.383 -1.005 28.808 1.00 24.52 95 ALA D N 1
ATOM 6794 C CA . ALA D 1 65 ? 79.402 -1.638 29.676 1.00 30.49 95 ALA D CA 1
ATOM 6795 C C . ALA D 1 65 ? 79.001 -2.990 29.103 1.00 25.63 95 ALA D C 1
ATOM 6796 O O . ALA D 1 65 ? 78.841 -3.133 27.887 1.00 25.89 95 ALA D O 1
ATOM 6798 N N . VAL D 1 66 ? 78.867 -3.984 29.977 1.00 24.24 96 VAL D N 1
ATOM 6799 C CA . VAL D 1 66 ? 78.342 -5.287 29.600 1.00 25.29 96 VAL D CA 1
ATOM 6800 C C . VAL D 1 66 ? 77.049 -5.528 30.373 1.00 26.86 96 VAL D C 1
ATOM 6801 O O . VAL D 1 66 ? 77.018 -5.450 31.612 1.00 24.40 96 VAL D O 1
ATOM 6805 N N . ILE D 1 67 ? 75.981 -5.808 29.639 1.00 26.58 97 ILE D N 1
ATOM 6806 C CA . ILE D 1 67 ? 74.679 -6.087 30.225 1.00 23.83 97 ILE D CA 1
ATOM 6807 C C . ILE D 1 67 ? 74.529 -7.598 30.349 1.00 27.08 97 ILE D C 1
ATOM 6808 O O . ILE D 1 67 ? 74.620 -8.325 29.352 1.00 21.85 97 ILE D O 1
ATOM 6813 N N . LEU D 1 68 ? 74.323 -8.065 31.582 1.00 26.35 98 LEU D N 1
ATOM 6814 C CA . LEU D 1 68 ? 74.187 -9.491 31.883 1.00 30.82 98 LEU D CA 1
ATOM 6815 C C . LEU D 1 68 ? 72.742 -9.915 31.632 1.00 30.25 98 LEU D C 1
ATOM 6816 O O . LEU D 1 68 ? 71.841 -9.577 32.402 1.00 32.91 98 LEU D O 1
ATOM 6821 N N . GLU D 1 69 ? 72.521 -10.604 30.514 1.00 27.53 99 GLU D N 1
ATOM 6822 C CA . GLU D 1 69 ? 71.256 -11.276 30.236 1.00 30.22 99 GLU D CA 1
ATOM 6823 C C . GLU D 1 69 ? 70.728 -12.152 31.372 1.00 35.20 99 GLU D C 1
ATOM 6824 O O . GLU D 1 69 ? 69.512 -12.203 31.601 1.00 34.01 99 GLU D O 1
ATOM 6830 N N . ASN D 1 70 ? 71.596 -12.842 32.094 1.00 29.07 100 ASN D N 1
ATOM 6831 C CA . ASN D 1 70 ? 71.141 -13.805 33.094 1.00 28.61 100 ASN D CA 1
ATOM 6832 C C . ASN D 1 70 ? 71.717 -13.448 34.455 1.00 32.72 100 ASN D C 1
ATOM 6833 O O . ASN D 1 70 ? 72.504 -14.203 35.029 1.00 33.38 100 ASN D O 1
ATOM 6838 N N . ALA D 1 71 ? 71.299 -12.306 34.992 1.00 37.16 101 ALA D N 1
ATOM 6839 C CA . ALA D 1 71 ? 71.937 -11.784 36.189 1.00 36.08 101 ALA D CA 1
ATOM 6840 C C . ALA D 1 71 ? 71.187 -12.128 37.466 1.00 38.08 101 ALA D C 1
ATOM 6841 O O . ALA D 1 71 ? 71.651 -11.763 38.551 1.00 37.48 101 ALA D O 1
ATOM 6843 N N . ALA D 1 72 ? 70.062 -12.851 37.360 1.00 42.03 102 ALA D N 1
ATOM 6844 C CA . ALA D 1 72 ? 69.235 -13.154 38.530 1.00 47.03 102 ALA D CA 1
ATOM 6845 C C . ALA D 1 72 ? 69.995 -13.983 39.555 1.00 45.76 102 ALA D C 1
ATOM 6846 O O . ALA D 1 72 ? 69.924 -13.717 40.757 1.00 52.69 102 ALA D O 1
ATOM 6848 N N . THR D 1 73 ? 70.695 -15.019 39.109 1.00 45.16 103 THR D N 1
ATOM 6849 C CA . THR D 1 73 ? 71.603 -15.757 39.977 1.00 49.19 103 THR D CA 1
ATOM 6850 C C . THR D 1 73 ? 72.898 -15.982 39.207 1.00 51.43 103 THR D C 1
ATOM 6851 O O . THR D 1 73 ? 72.879 -16.484 38.076 1.00 52.43 103 THR D O 1
ATOM 6855 N N . LEU D 1 74 ? 74.011 -15.575 39.799 1.00 42.38 104 LEU D N 1
ATOM 6856 C CA . LEU D 1 74 ? 75.295 -15.609 39.128 1.00 41.29 104 LEU D CA 1
ATOM 6857 C C . LEU D 1 74 ? 76.092 -16.796 39.635 1.00 41.09 104 LEU D C 1
ATOM 6858 O O . LEU D 1 74 ? 76.149 -17.043 40.841 1.00 44.31 104 LEU D O 1
ATOM 6863 N N . ASN D 1 75 ? 76.718 -17.521 38.712 1.00 36.09 105 ASN D N 1
ATOM 6864 C CA . ASN D 1 75 ? 77.531 -18.659 39.102 1.00 39.80 105 ASN D CA 1
ATOM 6865 C C . ASN D 1 75 ? 78.929 -18.192 39.535 1.00 39.86 105 ASN D C 1
ATOM 6866 O O . ASN D 1 75 ? 79.223 -16.990 39.617 1.00 37.25 105 ASN D O 1
ATOM 6871 N N . SER D 1 76 ? 79.797 -19.164 39.831 1.00 36.77 106 SER D N 1
ATOM 6872 C CA . SER D 1 76 ? 81.124 -18.847 40.347 1.00 39.54 106 SER D CA 1
ATOM 6873 C C . SER D 1 76 ? 81.945 -18.080 39.327 1.00 35.48 106 SER D C 1
ATOM 6874 O O . SER D 1 76 ? 82.672 -17.148 39.682 1.00 40.06 106 SER D O 1
ATOM 6877 N N . ALA D 1 77 ? 81.862 -18.479 38.057 1.00 32.87 107 ALA D N 1
ATOM 6878 C CA . ALA D 1 77 ? 82.717 -17.881 37.042 1.00 32.44 107 ALA D CA 1
ATOM 6879 C C . ALA D 1 77 ? 82.418 -16.394 36.882 1.00 33.25 107 ALA D C 1
ATOM 6880 O O . ALA D 1 77 ? 83.334 -15.586 36.694 1.00 29.57 107 ALA D O 1
ATOM 6882 N N . ASP D 1 78 ? 81.142 -16.015 36.986 1.00 30.73 108 ASP D N 1
ATOM 6883 C CA . ASP D 1 78 ? 80.770 -14.617 36.826 1.00 33.50 108 ASP D CA 1
ATOM 6884 C C . ASP D 1 78 ? 81.152 -13.794 38.051 1.00 33.17 108 ASP D C 1
ATOM 6885 O O . ASP D 1 78 ? 81.557 -12.632 37.922 1.00 31.10 108 ASP D O 1
ATOM 6890 N N . LEU D 1 79 ? 81.030 -14.370 39.233 1.00 38.09 109 LEU D N 1
ATOM 6891 C CA . LEU D 1 79 ? 81.284 -13.589 40.465 1.00 38.12 109 LEU D CA 1
ATOM 6892 C C . LEU D 1 79 ? 82.783 -13.296 40.559 1.00 33.47 109 LEU D C 1
ATOM 6893 O O . LEU D 1 79 ? 83.137 -12.308 41.178 1.00 41.14 109 LEU D O 1
ATOM 6898 N N . GLU D 1 80 ? 83.607 -14.122 39.938 1.00 32.01 110 GLU D N 1
ATOM 6899 C CA . GLU D 1 80 ? 85.050 -13.851 39.862 1.00 39.86 110 GLU D CA 1
ATOM 6900 C C . GLU D 1 80 ? 85.327 -12.883 38.716 1.00 36.52 110 GLU D C 1
ATOM 6901 O O . GLU D 1 80 ? 86.200 -12.030 38.892 1.00 35.85 110 GLU D O 1
ATOM 6903 N N . ASP D 1 81 ? 84.594 -12.991 37.596 1.00 37.61 111 ASP D N 1
ATOM 6904 C CA . ASP D 1 81 ? 85.010 -12.096 36.522 1.00 31.23 111 ASP D CA 1
ATOM 6905 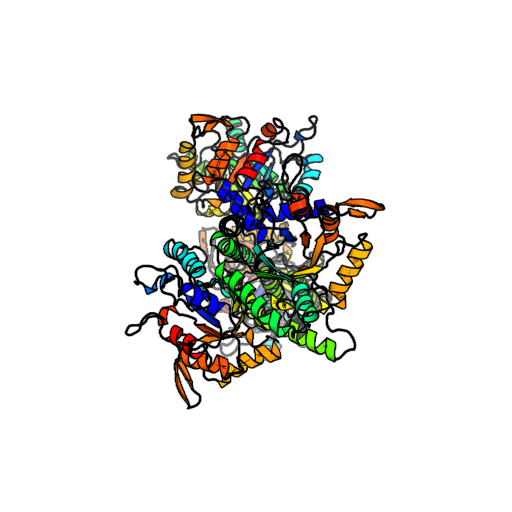C C . ASP D 1 81 ? 84.534 -10.660 36.751 1.00 30.97 111 ASP D C 1
ATOM 6906 O O . ASP D 1 81 ? 85.209 -9.718 36.311 1.00 30.24 111 ASP D O 1
ATOM 6911 N N . ILE D 1 82 ? 83.411 -10.457 37.455 1.00 28.77 112 ILE D N 1
ATOM 6912 C CA . ILE D 1 82 ? 82.823 -9.110 37.540 1.00 32.26 112 ILE D CA 1
ATOM 6913 C C . ILE D 1 82 ? 83.743 -8.099 38.217 1.00 31.84 112 ILE D C 1
ATOM 6914 O O . ILE D 1 82 ? 83.937 -7.004 37.657 1.00 31.84 112 ILE D O 1
ATOM 6919 N N . PRO D 1 83 ? 84.321 -8.366 39.396 1.00 34.13 113 PRO D N 1
ATOM 6920 C CA . PRO D 1 83 ? 85.204 -7.349 39.995 1.00 30.65 113 PRO D CA 1
ATOM 6921 C C . PRO D 1 83 ? 86.485 -7.146 39.213 1.00 31.46 113 PRO D C 1
ATOM 6922 O O . PRO D 1 83 ? 87.042 -6.043 39.255 1.00 31.94 113 PRO D O 1
ATOM 6926 N N . VAL D 1 84 ? 86.972 -8.163 38.493 1.00 32.18 114 VAL D N 1
ATOM 6927 C CA . VAL D 1 84 ? 88.140 -7.959 37.644 1.00 25.90 114 VAL D CA 1
ATOM 6928 C C . VAL D 1 84 ? 87.832 -6.938 36.558 1.00 33.50 114 VAL D C 1
ATOM 6929 O O . VAL D 1 84 ? 88.589 -5.974 36.365 1.00 35.56 114 VAL D O 1
ATOM 6933 N N . LEU D 1 85 ? 86.711 -7.126 35.840 1.00 30.35 115 LEU D N 1
ATOM 6934 C CA . LEU D 1 85 ? 86.298 -6.154 34.819 1.00 36.01 115 LEU D CA 1
ATOM 6935 C C . LEU D 1 85 ? 86.216 -4.748 35.396 1.00 31.86 115 LEU D C 1
ATOM 6936 O O . LEU D 1 85 ? 86.700 -3.777 34.795 1.00 30.81 115 LEU D O 1
ATOM 6941 N N . GLN D 1 86 ? 85.580 -4.627 36.560 1.00 30.29 116 GLN D N 1
ATOM 6942 C CA . GLN D 1 86 ? 85.394 -3.325 37.181 1.00 32.07 116 GLN D CA 1
ATOM 6943 C C . GLN D 1 86 ? 86.717 -2.746 37.646 1.00 36.33 116 GLN D C 1
ATOM 6944 O O . GLN D 1 86 ? 87.062 -1.604 37.311 1.00 32.57 116 GLN D O 1
ATOM 6950 N N . THR D 1 87 ? 87.485 -3.532 38.398 1.00 31.77 117 THR D N 1
ATOM 6951 C CA . THR D 1 87 ? 88.697 -3.002 39.015 1.00 34.44 117 THR D CA 1
ATOM 6952 C C . THR D 1 87 ? 89.781 -2.720 37.977 1.00 36.67 117 THR D C 1
ATOM 6953 O O . THR D 1 87 ? 90.376 -1.634 37.964 1.00 38.43 117 THR D O 1
ATOM 6957 N N . ASN D 1 88 ? 90.051 -3.689 37.095 1.00 37.98 118 ASN D N 1
ATOM 6958 C CA . ASN D 1 88 ? 91.133 -3.530 36.125 1.00 32.85 118 ASN D CA 1
ATOM 6959 C C . ASN D 1 88 ? 90.773 -2.530 35.035 1.00 32.66 118 ASN D C 1
ATOM 6960 O O . ASN D 1 88 ? 91.621 -1.727 34.622 1.00 33.91 118 ASN D O 1
ATOM 6965 N N . PHE D 1 89 ? 89.537 -2.569 34.531 1.00 28.86 119 PHE D N 1
ATOM 6966 C CA . PHE D 1 89 ? 89.241 -1.851 33.298 1.00 32.93 119 PHE D CA 1
ATOM 6967 C C . PHE D 1 89 ? 88.136 -0.819 33.420 1.00 28.64 119 PHE D C 1
ATOM 6968 O O . PHE D 1 89 ? 87.823 -0.166 32.418 1.00 27.79 119 PHE D O 1
ATOM 6976 N N . ALA D 1 90 ? 87.536 -0.655 34.601 1.00 31.76 120 ALA D N 1
ATOM 6977 C CA . ALA D 1 90 ? 86.423 0.275 34.803 1.00 30.58 120 ALA D CA 1
ATOM 6978 C C . ALA D 1 90 ? 85.260 -0.008 33.851 1.00 30.02 120 ALA D C 1
ATOM 6979 O O . ALA D 1 90 ? 84.515 0.912 33.483 1.00 31.68 120 ALA D O 1
ATOM 6981 N N . THR D 1 91 ? 85.099 -1.281 33.458 1.00 30.06 121 THR D N 1
ATOM 6982 C CA . THR D 1 91 ? 83.939 -1.737 32.691 1.00 30.41 121 THR D CA 1
ATOM 6983 C C . THR D 1 91 ? 82.715 -1.849 33.603 1.00 29.49 121 THR D C 1
ATOM 6984 O O . THR D 1 91 ? 82.807 -2.402 34.702 1.00 27.31 121 THR D O 1
ATOM 6988 N N . LYS D 1 92 ? 81.574 -1.317 33.151 1.00 28.82 122 LYS D N 1
ATOM 6989 C CA . LYS D 1 92 ? 80.330 -1.364 33.919 1.00 30.37 122 LYS D CA 1
ATOM 6990 C C . LYS D 1 92 ? 79.604 -2.675 33.661 1.00 27.62 122 LYS D C 1
ATOM 6991 O O . LYS D 1 92 ? 79.568 -3.174 32.530 1.00 26.35 122 LYS D O 1
ATOM 6997 N N . VAL D 1 93 ? 79.022 -3.235 34.711 1.00 26.95 123 VAL D N 1
ATOM 6998 C CA . VAL D 1 93 ? 78.309 -4.501 34.605 1.00 28.44 123 VAL D CA 1
ATOM 6999 C C . VAL D 1 93 ? 76.878 -4.274 35.056 1.00 27.01 123 VAL D C 1
ATOM 7000 O O . VAL D 1 93 ? 76.636 -3.894 36.207 1.00 28.00 123 VAL D O 1
ATOM 7004 N N . LEU D 1 94 ? 75.931 -4.495 34.149 1.00 27.31 124 LEU D N 1
ATOM 7005 C CA . LEU D 1 94 ? 74.551 -4.124 34.392 1.00 27.15 124 LEU D CA 1
ATOM 7006 C C . LEU D 1 94 ? 73.654 -5.356 34.422 1.00 30.57 124 LEU D C 1
ATOM 7007 O O . LEU D 1 94 ? 73.890 -6.352 33.726 1.00 27.90 124 LEU D O 1
ATOM 7012 N N . PHE D 1 95 ? 72.624 -5.264 35.261 1.00 29.65 125 PHE D N 1
ATOM 7013 C CA . PHE D 1 95 ? 71.590 -6.278 35.357 1.00 25.33 125 PHE D CA 1
ATOM 7014 C C . PHE D 1 95 ? 70.610 -6.089 34.205 1.00 28.10 125 PHE D C 1
ATOM 7015 O O . PHE D 1 95 ? 70.142 -4.974 33.956 1.00 27.70 125 PHE D O 1
ATOM 7023 N N . SER D 1 96 ? 70.301 -7.161 33.487 1.00 26.95 126 SER D N 1
ATOM 7024 C CA . SER D 1 96 ? 69.236 -7.070 32.491 1.00 31.14 126 SER D CA 1
ATOM 7025 C C . SER D 1 96 ? 67.887 -7.271 33.175 1.00 33.58 126 SER D C 1
ATOM 7026 O O . SER D 1 96 ? 67.615 -8.350 33.720 1.00 25.84 126 SER D O 1
ATOM 7029 N N . PHE D 1 97 ? 67.051 -6.240 33.165 1.00 30.83 127 PHE D N 1
ATOM 7030 C CA . PHE D 1 97 ? 65.706 -6.336 33.712 1.00 30.42 127 PHE D CA 1
ATOM 7031 C C . PHE D 1 97 ? 64.698 -6.336 32.566 1.00 32.89 127 PHE D C 1
ATOM 7032 O O . PHE D 1 97 ? 64.490 -5.308 31.909 1.00 30.99 127 PHE D O 1
ATOM 7040 N N . ASN D 1 98 ? 64.064 -7.489 32.339 1.00 34.36 128 ASN D N 1
ATOM 7041 C CA . ASN D 1 98 ? 63.081 -7.637 31.267 1.00 41.06 128 ASN D CA 1
ATOM 7042 C C . ASN D 1 98 ? 61.696 -7.269 31.811 1.00 41.31 128 ASN D C 1
ATOM 7043 O O . ASN D 1 98 ? 60.956 -8.106 32.340 1.00 37.02 128 ASN D O 1
ATOM 7048 N N . LEU D 1 99 ? 61.331 -5.991 31.681 1.00 33.93 129 LEU D N 1
ATOM 7049 C CA . LEU D 1 99 ? 60.051 -5.568 32.233 1.00 37.55 129 LEU D CA 1
ATOM 7050 C C . LEU D 1 99 ? 58.896 -6.163 31.436 1.00 43.28 129 LEU D C 1
ATOM 7051 O O . LEU D 1 99 ? 57.853 -6.505 32.006 1.00 39.89 129 LEU D O 1
ATOM 7056 N N . THR D 1 100 ? 59.071 -6.298 30.118 1.00 40.01 130 THR D N 1
ATOM 7057 C CA . THR D 1 100 ? 58.028 -6.869 29.274 1.00 42.56 130 THR D CA 1
ATOM 7058 C C . THR D 1 100 ? 57.587 -8.226 29.796 1.00 42.35 130 THR D C 1
ATOM 7059 O O . THR D 1 100 ? 56.390 -8.499 29.918 1.00 45.01 130 THR D O 1
ATOM 7063 N N . SER D 1 101 ? 58.551 -9.079 30.140 1.00 43.47 131 SER D N 1
ATOM 7064 C CA . SER D 1 101 ? 58.229 -10.435 30.573 1.00 48.35 131 SER D CA 1
ATOM 7065 C C . SER D 1 101 ? 57.440 -10.437 31.873 1.00 46.69 131 SER D C 1
ATOM 7066 O O . SER D 1 101 ? 56.540 -11.266 32.054 1.00 46.40 131 SER D O 1
ATOM 7069 N N . ILE D 1 102 ? 57.771 -9.531 32.798 1.00 45.91 132 ILE D N 1
ATOM 7070 C CA . ILE D 1 102 ? 57.048 -9.494 34.066 1.00 46.91 132 ILE D CA 1
ATOM 7071 C C . ILE D 1 102 ? 55.574 -9.211 33.812 1.00 43.38 132 ILE D C 1
ATOM 7072 O O . ILE D 1 102 ? 54.693 -9.915 34.312 1.00 39.07 132 ILE D O 1
ATOM 7077 N N . LYS D 1 103 ? 55.291 -8.181 33.009 1.00 43.94 133 LYS D N 1
ATOM 7078 C CA . LYS D 1 103 ? 53.913 -7.808 32.722 1.00 46.35 133 LYS D CA 1
ATOM 7079 C C . LYS D 1 103 ? 53.179 -8.937 32.008 1.00 51.98 133 LYS D C 1
ATOM 7080 O O . LYS D 1 103 ? 52.050 -9.286 32.378 1.00 45.83 133 LYS D O 1
ATOM 7086 N N . GLU D 1 104 ? 53.826 -9.540 31.003 1.00 48.06 134 GLU D N 1
ATOM 7087 C CA . GLU D 1 104 ? 53.215 -10.642 30.268 1.00 50.16 134 GLU D CA 1
ATOM 7088 C C . GLU D 1 104 ? 52.939 -11.832 31.179 1.00 48.50 134 GLU D C 1
ATOM 7089 O O . GLU D 1 104 ? 51.902 -12.490 31.047 1.00 49.25 134 GLU D O 1
ATOM 7095 N N . ASN D 1 105 ? 53.853 -12.125 32.111 1.00 47.53 135 ASN D N 1
ATOM 7096 C CA . ASN D 1 105 ? 53.653 -13.261 33.008 1.00 48.16 135 ASN D CA 1
ATOM 7097 C C . ASN D 1 105 ? 52.474 -13.019 33.942 1.00 49.87 135 ASN D C 1
ATOM 7098 O O . ASN D 1 105 ? 51.637 -13.904 34.153 1.00 51.17 135 ASN D O 1
ATOM 7103 N N . ALA D 1 106 ? 52.413 -11.829 34.535 1.00 50.83 136 ALA D N 1
ATOM 7104 C CA . ALA D 1 106 ? 51.353 -11.526 35.488 1.00 51.33 136 ALA D CA 1
ATOM 7105 C C . ALA D 1 106 ? 49.987 -11.542 34.813 1.00 52.68 136 ALA D C 1
ATOM 7106 O O . ALA D 1 106 ? 49.009 -12.053 35.376 1.00 51.99 136 ALA D O 1
ATOM 7108 N N . GLU D 1 107 ? 49.900 -10.968 33.612 1.00 49.49 137 GLU D N 1
ATOM 7109 C CA . GLU D 1 107 ? 48.645 -10.968 32.876 1.00 49.78 137 GLU D CA 1
ATOM 7110 C C . GLU D 1 107 ? 48.224 -12.388 32.515 1.00 53.63 137 GLU D C 1
ATOM 7111 O O . GLU D 1 107 ? 47.102 -12.812 32.815 1.00 57.04 137 GLU D O 1
ATOM 7117 N N . SER D 1 108 ? 49.128 -13.157 31.913 1.00 50.05 138 SER D N 1
ATOM 7118 C CA . SER D 1 108 ? 48.771 -14.489 31.453 1.00 48.18 138 SER D CA 1
ATOM 7119 C C . SER D 1 108 ? 48.503 -15.467 32.595 1.00 51.40 138 SER D C 1
ATOM 7120 O O . SER D 1 108 ? 47.900 -16.519 32.359 1.00 56.12 138 SER D O 1
ATOM 7123 N N . SER D 1 109 ? 48.931 -15.166 33.819 1.00 52.23 139 SER D N 1
ATOM 7124 C CA . SER D 1 109 ? 48.682 -16.055 34.950 1.00 53.57 139 SER D CA 1
ATOM 7125 C C . SER D 1 109 ? 47.655 -15.491 35.923 1.00 53.13 139 SER D C 1
ATOM 7126 O O . SER D 1 109 ? 47.368 -16.128 36.947 1.00 55.24 139 SER D O 1
ATOM 7129 N N . GLY D 1 110 ? 47.094 -14.323 35.637 1.00 48.87 140 GLY D N 1
ATOM 7130 C CA . GLY D 1 110 ? 46.042 -13.789 36.486 1.00 49.60 140 GLY D CA 1
ATOM 7131 C C . GLY D 1 110 ? 46.526 -13.287 37.825 1.00 53.59 140 GLY D C 1
ATOM 7132 O O . GLY D 1 110 ? 45.814 -13.424 38.830 1.00 52.71 140 GLY D O 1
ATOM 7133 N N . GLN D 1 111 ? 47.722 -12.700 37.866 1.00 55.37 141 GLN D N 1
ATOM 7134 C CA . GLN D 1 111 ? 48.302 -12.189 39.100 1.00 52.39 141 GLN D CA 1
ATOM 7135 C C . GLN D 1 111 ? 48.422 -10.679 39.022 1.00 48.30 141 GLN D C 1
ATOM 7136 O O . GLN D 1 111 ? 48.650 -10.118 37.945 1.00 51.08 141 GLN D O 1
ATOM 7142 N N . GLU D 1 112 ? 48.239 -10.016 40.163 1.00 49.83 142 GLU D N 1
ATOM 7143 C CA . GLU D 1 112 ? 48.423 -8.571 40.179 1.00 53.62 142 GLU D CA 1
ATOM 7144 C C . GLU D 1 112 ? 49.877 -8.241 39.843 1.00 53.59 142 GLU D C 1
ATOM 7145 O O . GLU D 1 112 ? 50.793 -9.032 40.098 1.00 52.57 142 GLU D O 1
ATOM 7151 N N . ILE D 1 113 ? 50.083 -7.080 39.222 1.00 54.21 143 ILE D N 1
ATOM 7152 C CA . ILE D 1 113 ? 51.394 -6.786 38.648 1.00 53.68 143 ILE D CA 1
ATOM 7153 C C . ILE D 1 113 ? 52.457 -6.690 39.744 1.00 53.68 143 ILE D C 1
ATOM 7154 O O . ILE D 1 113 ? 53.552 -7.247 39.602 1.00 50.02 143 ILE D O 1
ATOM 7159 N N . LYS D 1 114 ? 52.134 -6.041 40.877 1.00 53.72 144 LYS D N 1
ATOM 7160 C CA . LYS D 1 114 ? 53.076 -5.960 41.996 1.00 53.51 144 LYS D CA 1
ATOM 7161 C C . LYS D 1 114 ? 53.532 -7.332 42.457 1.00 51.18 144 LYS D C 1
ATOM 7162 O O . LYS D 1 114 ? 54.668 -7.484 42.917 1.00 52.67 144 LYS D O 1
ATOM 7168 N N . THR D 1 115 ? 52.666 -8.334 42.335 1.00 51.10 145 THR D N 1
ATOM 7169 C CA . THR D 1 115 ? 52.955 -9.648 42.898 1.00 52.57 145 THR D CA 1
ATOM 7170 C C . THR D 1 115 ? 54.208 -10.262 42.278 1.00 51.25 145 THR D C 1
ATOM 7171 O O . THR D 1 115 ? 54.974 -10.954 42.963 1.00 48.99 145 THR D O 1
ATOM 7175 N N . LEU D 1 116 ? 54.443 -10.019 40.990 1.00 47.66 146 LEU D N 1
ATOM 7176 C CA . LEU D 1 116 ? 55.694 -10.460 40.387 1.00 49.70 146 LEU D CA 1
ATOM 7177 C C . LEU D 1 116 ? 56.679 -9.324 40.177 1.00 45.50 146 LEU D C 1
ATOM 7178 O O . LEU D 1 116 ? 57.885 -9.575 40.155 1.00 49.29 146 LEU D O 1
ATOM 7183 N N . LEU D 1 117 ? 56.211 -8.082 40.035 1.00 40.53 147 LEU D N 1
ATOM 7184 C CA . LEU D 1 117 ? 57.146 -7.015 39.700 1.00 44.34 147 LEU D CA 1
ATOM 7185 C C . LEU D 1 117 ? 58.004 -6.649 40.902 1.00 49.80 147 LEU D C 1
ATOM 7186 O O . LEU D 1 117 ? 59.217 -6.435 40.765 1.00 46.40 147 LEU D O 1
ATOM 7191 N N . ALA D 1 118 ? 57.398 -6.589 42.093 1.00 51.73 148 ALA D N 1
ATOM 7192 C CA . ALA D 1 118 ? 58.171 -6.188 43.266 1.00 51.74 148 ALA D CA 1
ATOM 7193 C C . ALA D 1 118 ? 59.222 -7.230 43.618 1.00 46.63 148 ALA D C 1
ATOM 7194 O O . ALA D 1 118 ? 60.401 -6.859 43.728 1.00 53.28 148 ALA D O 1
ATOM 7196 N N . PRO D 1 119 ? 58.905 -8.523 43.753 1.00 44.86 149 PRO D N 1
ATOM 7197 C CA . PRO D 1 119 ? 59.977 -9.518 43.948 1.00 47.77 149 PRO D CA 1
ATOM 7198 C C . PRO D 1 119 ? 61.074 -9.479 42.897 1.00 46.49 149 PRO D C 1
ATOM 7199 O O . PRO D 1 119 ? 62.246 -9.699 43.223 1.00 46.23 149 PRO D O 1
ATOM 7203 N N . ALA D 1 120 ? 60.721 -9.244 41.631 1.00 49.24 150 ALA D N 1
ATOM 7204 C CA . ALA D 1 120 ? 61.735 -9.184 40.581 1.00 46.82 150 ALA D CA 1
ATOM 7205 C C . ALA D 1 120 ? 62.588 -7.930 40.716 1.00 46.13 150 ALA D C 1
ATOM 7206 O O . ALA D 1 120 ? 63.802 -7.967 40.473 1.00 41.84 150 ALA D O 1
ATOM 7208 N N . LEU D 1 121 ? 61.970 -6.809 41.099 1.00 41.32 151 LEU D N 1
ATOM 7209 C CA . LEU D 1 121 ? 62.754 -5.612 41.363 1.00 46.51 151 LEU D CA 1
ATOM 7210 C C . LEU D 1 121 ? 63.652 -5.780 42.584 1.00 45.21 151 LEU D C 1
ATOM 7211 O O . LEU D 1 121 ? 64.758 -5.229 42.601 1.00 42.74 151 LEU D O 1
ATOM 7216 N N . GLU D 1 122 ? 63.230 -6.525 43.615 1.00 45.61 152 GLU D N 1
ATOM 7217 C CA . GLU D 1 122 ? 64.166 -6.663 44.725 1.00 49.30 152 GLU D CA 1
ATOM 7218 C C . GLU D 1 122 ? 65.296 -7.628 44.383 1.00 47.58 152 GLU D C 1
ATOM 7219 O O . GLU D 1 122 ? 66.423 -7.445 44.860 1.00 43.86 152 GLU D O 1
ATOM 7225 N N . GLN D 1 123 ? 65.035 -8.635 43.550 1.00 43.18 153 GLN D N 1
ATOM 7226 C CA . GLN D 1 123 ? 66.133 -9.455 43.048 1.00 45.41 153 GLN D CA 1
ATOM 7227 C C . GLN D 1 123 ? 67.169 -8.589 42.340 1.00 44.92 153 GLN D C 1
ATOM 7228 O O . GLN D 1 123 ? 68.365 -8.650 42.643 1.00 44.81 153 GLN D O 1
ATOM 7234 N N . MET D 1 124 ? 66.720 -7.754 41.406 1.00 39.92 154 MET D N 1
ATOM 7235 C CA . MET D 1 124 ? 67.638 -6.867 40.703 1.00 39.79 154 MET D CA 1
ATOM 7236 C C . MET D 1 124 ? 68.427 -5.990 41.670 1.00 41.36 154 MET D C 1
ATOM 7237 O O . MET D 1 124 ? 69.642 -5.832 41.522 1.00 39.49 154 MET D O 1
ATOM 7242 N N . VAL D 1 125 ? 67.747 -5.388 42.648 1.00 42.77 155 VAL D N 1
ATOM 7243 C CA . VAL D 1 125 ? 68.428 -4.541 43.624 1.00 43.62 155 VAL D CA 1
ATOM 7244 C C . VAL D 1 125 ? 69.407 -5.363 44.465 1.00 44.65 155 VAL D C 1
ATOM 7245 O O . VAL D 1 125 ? 70.540 -4.931 44.713 1.00 45.19 155 VAL D O 1
ATOM 7249 N N . SER D 1 126 ? 68.993 -6.562 44.900 1.00 41.86 156 SER D N 1
ATOM 7250 C CA . SER D 1 126 ? 69.895 -7.480 45.596 1.00 46.78 156 SER D CA 1
ATOM 7251 C C . SER D 1 126 ? 71.164 -7.735 44.792 1.00 48.19 156 SER D C 1
ATOM 7252 O O . SER D 1 126 ? 72.280 -7.599 45.306 1.00 44.52 156 SER D O 1
ATOM 7255 N N . ALA D 1 127 ? 71.006 -8.125 43.524 1.00 47.97 157 ALA D N 1
ATOM 7256 C CA . ALA D 1 127 ? 72.163 -8.364 42.668 1.00 46.41 157 ALA D CA 1
ATOM 7257 C C . ALA D 1 127 ? 73.067 -7.140 42.592 1.00 45.43 157 ALA D C 1
ATOM 7258 O O . ALA D 1 127 ? 74.295 -7.263 42.628 1.00 48.99 157 ALA D O 1
ATOM 7260 N N . ILE D 1 128 ? 72.484 -5.949 42.495 1.00 38.81 158 ILE D N 1
ATOM 7261 C CA . ILE D 1 128 ? 73.312 -4.749 42.449 1.00 42.10 158 ILE D CA 1
ATOM 7262 C C . ILE D 1 128 ? 74.046 -4.550 43.770 1.00 45.66 158 ILE D C 1
ATOM 7263 O O . ILE D 1 128 ? 75.228 -4.190 43.785 1.00 45.36 158 ILE D O 1
ATOM 7268 N N . THR D 1 129 ? 73.370 -4.782 44.902 1.00 49.08 159 THR D N 1
ATOM 7269 C CA . THR D 1 129 ? 74.007 -4.538 46.195 1.00 48.56 159 THR D CA 1
ATOM 7270 C C . THR D 1 129 ? 74.888 -5.705 46.623 1.00 46.69 159 THR D C 1
ATOM 7271 O O . THR D 1 129 ? 76.065 -5.514 46.944 1.00 50.57 159 THR D O 1
ATOM 7275 N N . ASP D 1 130 ? 74.337 -6.922 46.642 1.00 47.24 160 ASP D N 1
ATOM 7276 C CA . ASP D 1 130 ? 75.140 -8.071 47.052 1.00 48.01 160 ASP D CA 1
ATOM 7277 C C . ASP D 1 130 ? 76.338 -8.242 46.125 1.00 48.70 160 ASP D C 1
ATOM 7278 O O . ASP D 1 130 ? 77.488 -8.094 46.550 1.00 56.04 160 ASP D O 1
ATOM 7283 N N . ASN D 1 131 ? 76.089 -8.506 44.844 1.00 46.23 161 ASN D N 1
ATOM 7284 C CA . ASN D 1 131 ? 77.151 -8.825 43.893 1.00 43.11 161 ASN D CA 1
ATOM 7285 C C . ASN D 1 131 ? 77.828 -7.586 43.301 1.00 41.30 161 ASN D C 1
ATOM 7286 O O . ASN D 1 131 ? 78.653 -7.723 42.395 1.00 46.68 161 ASN D O 1
ATOM 7291 N N . GLY D 1 132 ? 77.511 -6.387 43.774 1.00 41.91 162 GLY D N 1
ATOM 7292 C CA . GLY D 1 132 ? 78.250 -5.206 43.346 1.00 37.73 162 GLY D CA 1
ATOM 7293 C C . GLY D 1 132 ? 78.112 -4.803 41.889 1.00 39.20 162 GLY D C 1
ATOM 7294 O O . GLY D 1 132 ? 79.010 -4.138 41.358 1.00 38.69 162 GLY D O 1
ATOM 7295 N N . LEU D 1 133 ? 77.016 -5.171 41.224 1.00 40.28 163 LEU D N 1
ATOM 7296 C CA . LEU D 1 133 ? 76.787 -4.694 39.866 1.00 34.85 163 LEU D CA 1
ATOM 7297 C C . LEU D 1 133 ? 76.665 -3.171 39.866 1.00 34.31 163 LEU D C 1
ATOM 7298 O O . LEU D 1 133 ? 76.355 -2.549 40.884 1.00 35.98 163 LEU D O 1
ATOM 7303 N N . ASP D 1 134 ? 76.940 -2.564 38.715 1.00 30.38 164 ASP D N 1
ATOM 7304 C CA . ASP D 1 134 ? 76.982 -1.111 38.606 1.00 31.66 164 ASP D CA 1
ATOM 7305 C C . ASP D 1 134 ? 75.628 -0.496 38.290 1.00 35.61 164 ASP D C 1
ATOM 7306 O O . ASP D 1 134 ? 75.520 0.740 38.243 1.00 35.87 164 ASP D O 1
ATOM 7311 N N . GLY D 1 135 ? 74.607 -1.316 38.075 1.00 30.63 165 GLY D N 1
ATOM 7312 C CA . GLY D 1 135 ? 73.285 -0.826 37.761 1.00 30.01 165 GLY D CA 1
ATOM 7313 C C . GLY D 1 135 ? 72.519 -1.846 36.935 1.00 30.96 165 GLY D C 1
ATOM 7314 O O . GLY D 1 135 ? 72.753 -3.053 37.038 1.00 29.83 165 GLY D O 1
ATOM 7315 N N . ALA D 1 136 ? 71.602 -1.338 36.113 1.00 32.73 166 ALA D N 1
ATOM 7316 C CA . ALA D 1 136 ? 70.755 -2.241 35.346 1.00 31.10 166 ALA D CA 1
ATOM 7317 C C . ALA D 1 136 ? 70.331 -1.594 34.043 1.00 30.44 166 ALA D C 1
ATOM 7318 O O . ALA D 1 136 ? 70.338 -0.364 33.891 1.00 27.68 166 ALA D O 1
ATOM 7320 N N . SER D 1 137 ? 69.928 -2.452 33.109 1.00 27.49 167 SER D N 1
ATOM 7321 C CA . SER D 1 137 ? 69.317 -2.018 31.864 1.00 29.83 167 SER D CA 1
ATOM 7322 C C . SER D 1 137 ? 67.880 -2.525 31.832 1.00 30.82 167 SER D C 1
ATOM 7323 O O . SER D 1 137 ? 67.649 -3.737 31.903 1.00 28.30 167 SER D O 1
ATOM 7326 N N . ILE D 1 138 ? 66.922 -1.602 31.724 1.00 33.10 168 ILE D N 1
ATOM 7327 C CA . ILE D 1 138 ? 65.498 -1.933 31.768 1.00 35.46 168 ILE D CA 1
ATOM 7328 C C . ILE D 1 138 ? 64.980 -2.052 30.338 1.00 35.19 168 ILE D C 1
ATOM 7329 O O . ILE D 1 138 ? 65.018 -1.083 29.565 1.00 29.44 168 ILE D O 1
ATOM 7334 N N . SER D 1 139 ? 64.464 -3.225 29.985 1.00 29.84 169 SER D N 1
ATOM 7335 C CA . SER D 1 139 ? 63.852 -3.406 28.678 1.00 35.06 169 SER D CA 1
ATOM 7336 C C . SER D 1 139 ? 62.333 -3.519 28.819 1.00 39.71 169 SER D C 1
ATOM 7337 O O . SER D 1 139 ? 61.820 -4.205 29.715 1.00 38.98 169 SER D O 1
ATOM 7340 N N . TYR D 1 140 ? 61.620 -2.806 27.948 1.00 38.79 170 TYR D N 1
ATOM 7341 C CA . TYR D 1 140 ? 60.164 -2.801 27.940 1.00 43.74 170 TYR D CA 1
ATOM 7342 C C . TYR D 1 140 ? 59.707 -2.545 26.512 1.00 45.50 170 TYR D C 1
ATOM 7343 O O . TYR D 1 140 ? 60.194 -1.607 25.873 1.00 38.80 170 TYR D O 1
ATOM 7352 N N . THR D 1 141 ? 58.797 -3.389 26.007 1.00 46.63 171 THR D N 1
ATOM 7353 C CA . THR D 1 141 ? 58.229 -3.237 24.664 1.00 47.37 171 THR D CA 1
ATOM 7354 C C . THR D 1 141 ? 56.719 -3.359 24.690 1.00 51.11 171 THR D C 1
ATOM 7355 O O . THR D 1 141 ? 56.097 -3.712 23.682 1.00 59.26 171 THR D O 1
ATOM 7359 N N . GLY D 1 142 ? 56.118 -3.100 25.841 1.00 50.22 172 GLY D N 1
ATOM 7360 C CA . GLY D 1 142 ? 54.679 -3.048 25.953 1.00 55.87 172 GLY D CA 1
ATOM 7361 C C . GLY D 1 142 ? 54.166 -1.641 25.753 1.00 56.31 172 GLY D C 1
ATOM 7362 O O . GLY D 1 142 ? 54.811 -0.772 25.159 1.00 55.65 172 GLY D O 1
ATOM 7363 N N . ASP D 1 143 ? 52.884 -1.533 26.123 1.00 62.21 173 ASP D N 1
ATOM 7364 C CA . ASP D 1 143 ? 52.146 -0.261 25.981 1.00 61.86 173 ASP D CA 1
ATOM 7365 C C . ASP D 1 143 ? 52.712 0.731 26.970 1.00 62.15 173 ASP D C 1
ATOM 7366 O O . ASP D 1 143 ? 52.844 0.396 28.155 1.00 59.38 173 ASP D O 1
ATOM 7371 N N . ILE D 1 144 ? 52.928 1.938 26.493 1.00 61.06 174 ILE D N 1
ATOM 7372 C CA . ILE D 1 144 ? 53.632 2.861 27.357 1.00 58.93 174 ILE D CA 1
ATOM 7373 C C . ILE D 1 144 ? 52.626 3.796 28.004 1.00 66.31 174 ILE D C 1
ATOM 7374 O O . ILE D 1 144 ? 52.939 4.949 28.347 1.00 65.86 174 ILE D O 1
ATOM 7379 N N . GLY D 1 145 ? 51.408 3.296 28.177 1.00 67.35 175 GLY D N 1
ATOM 7380 C CA . GLY D 1 145 ? 50.364 4.059 28.806 1.00 72.77 175 GLY D CA 1
ATOM 7381 C C . GLY D 1 145 ? 49.912 5.274 28.040 1.00 79.97 175 GLY D C 1
ATOM 7382 O O . GLY D 1 145 ? 49.319 6.167 28.642 1.00 83.52 175 GLY D O 1
ATOM 7383 N N . LEU D 1 146 ? 50.163 5.346 26.732 1.00 79.58 176 LEU D N 1
ATOM 7384 C CA . LEU D 1 146 ? 49.591 6.390 25.890 1.00 79.88 176 LEU D CA 1
ATOM 7385 C C . LEU D 1 146 ? 48.369 5.888 25.122 1.00 86.96 176 LEU D C 1
ATOM 7386 O O . LEU D 1 146 ? 48.085 6.356 24.012 1.00 84.47 176 LEU D O 1
ATOM 7391 N N . GLY D 1 147 ? 47.641 4.932 25.705 1.00 85.64 177 GLY D N 1
ATOM 7392 C CA . GLY D 1 147 ? 46.447 4.378 25.099 1.00 81.63 177 GLY D CA 1
ATOM 7393 C C . GLY D 1 147 ? 45.208 5.168 25.456 1.00 84.93 177 GLY D C 1
ATOM 7394 O O . GLY D 1 147 ? 45.187 6.394 25.294 1.00 87.42 177 GLY D O 1
ATOM 7395 N N . ASN D 1 148 ? 44.172 4.484 25.950 1.00 80.53 178 ASN D N 1
ATOM 7396 C CA . ASN D 1 148 ? 42.889 5.132 26.211 1.00 84.10 178 ASN D CA 1
ATOM 7397 C C . ASN D 1 148 ? 42.308 4.726 27.558 1.00 83.56 178 ASN D C 1
ATOM 7398 O O . ASN D 1 148 ? 42.275 5.540 28.488 1.00 82.73 178 ASN D O 1
ATOM 7403 N N . ASN D 1 149 ? 41.837 3.478 27.661 1.00 77.78 179 ASN D N 1
ATOM 7404 C CA . ASN D 1 149 ? 41.232 2.936 28.875 1.00 74.58 179 ASN D CA 1
ATOM 7405 C C . ASN D 1 149 ? 42.037 3.320 30.113 1.00 76.40 179 ASN D C 1
ATOM 7406 O O . ASN D 1 149 ? 43.230 3.009 30.220 1.00 75.15 179 ASN D O 1
ATOM 7411 N N . ALA D 1 150 ? 41.376 3.990 31.058 1.00 71.08 180 ALA D N 1
ATOM 7412 C CA . ALA D 1 150 ? 42.064 4.614 32.179 1.00 70.98 180 ALA D CA 1
ATOM 7413 C C . ALA D 1 150 ? 42.320 3.670 33.346 1.00 68.60 180 ALA D C 1
ATOM 7414 O O . ALA D 1 150 ? 43.103 4.017 34.235 1.00 68.82 180 ALA D O 1
ATOM 7416 N N . ALA D 1 151 ? 41.688 2.502 33.394 1.00 61.43 181 ALA D N 1
ATOM 7417 C CA . ALA D 1 151 ? 42.087 1.546 34.416 1.00 65.67 181 ALA D CA 1
ATOM 7418 C C . ALA D 1 151 ? 43.283 0.709 33.961 1.00 69.31 181 ALA D C 1
ATOM 7419 O O . ALA D 1 151 ? 43.998 0.149 34.809 1.00 58.54 181 ALA D O 1
ATOM 7421 N N . VAL D 1 152 ? 43.510 0.634 32.643 1.00 67.54 182 VAL D N 1
ATOM 7422 C CA . VAL D 1 152 ? 44.758 0.097 32.097 1.00 67.11 182 VAL D CA 1
ATOM 7423 C C . VAL D 1 152 ? 45.890 1.111 32.217 1.00 67.99 182 VAL D C 1
ATOM 7424 O O . VAL D 1 152 ? 46.903 0.834 32.874 1.00 63.54 182 VAL D O 1
ATOM 7428 N N . ASN D 1 153 ? 45.757 2.268 31.543 1.00 70.26 183 ASN D N 1
ATOM 7429 C CA . ASN D 1 153 ? 46.643 3.411 31.787 1.00 64.38 183 ASN D CA 1
ATOM 7430 C C . ASN D 1 153 ? 47.032 3.594 33.255 1.00 64.02 183 ASN D C 1
ATOM 7431 O O . ASN D 1 153 ? 48.218 3.739 33.570 1.00 59.91 183 ASN D O 1
ATOM 7436 N N . ALA D 1 154 ? 46.062 3.577 34.176 1.00 60.40 184 ALA D N 1
ATOM 7437 C CA . ALA D 1 154 ? 46.428 3.721 35.578 1.00 59.69 184 ALA D CA 1
ATOM 7438 C C . ALA D 1 154 ? 47.303 2.573 36.046 1.00 56.61 184 ALA D C 1
ATOM 7439 O O . ALA D 1 154 ? 48.107 2.749 36.967 1.00 57.83 184 ALA D O 1
ATOM 7441 N N . SER D 1 155 ? 47.150 1.388 35.469 1.00 60.22 185 SER D N 1
ATOM 7442 C CA . SER D 1 155 ? 47.942 0.280 35.973 1.00 60.24 185 SER D CA 1
ATOM 7443 C C . SER D 1 155 ? 49.318 0.233 35.323 1.00 53.08 185 SER D C 1
ATOM 7444 O O . SER D 1 155 ? 50.236 -0.352 35.905 1.00 51.75 185 SER D O 1
ATOM 7447 N N . ILE D 1 156 ? 49.487 0.883 34.169 1.00 53.48 186 ILE D N 1
ATOM 7448 C CA . ILE D 1 156 ? 50.813 1.087 33.586 1.00 51.49 186 ILE D CA 1
ATOM 7449 C C . ILE D 1 156 ? 51.587 2.161 34.343 1.00 58.61 186 ILE D C 1
ATOM 7450 O O . ILE D 1 156 ? 52.798 2.028 34.561 1.00 55.94 186 ILE D O 1
ATOM 7455 N N . THR D 1 157 ? 50.909 3.255 34.723 1.00 53.10 187 THR D N 1
ATOM 7456 C CA . THR D 1 157 ? 51.507 4.246 35.612 1.00 49.65 187 THR D CA 1
ATOM 7457 C C . THR D 1 157 ? 51.934 3.613 36.932 1.00 51.13 187 THR D C 1
ATOM 7458 O O . THR D 1 157 ? 53.027 3.888 37.442 1.00 50.65 187 THR D O 1
ATOM 7462 N N . GLU D 1 158 ? 51.080 2.761 37.501 1.00 53.55 188 GLU D N 1
ATOM 7463 C CA . GLU D 1 158 ? 51.433 2.069 38.736 1.00 53.99 188 GLU D CA 1
ATOM 7464 C C . GLU D 1 158 ? 52.681 1.222 38.542 1.00 53.07 188 GLU D C 1
ATOM 7465 O O . GLU D 1 158 ? 53.583 1.217 39.389 1.00 50.77 188 GLU D O 1
ATOM 7471 N N . MET D 1 159 ? 52.751 0.510 37.418 1.00 53.86 189 MET D N 1
ATOM 7472 C CA . MET D 1 159 ? 53.908 -0.324 37.115 1.00 54.61 189 MET D CA 1
ATOM 7473 C C . MET D 1 159 ? 55.184 0.513 37.022 1.00 52.64 189 MET D C 1
ATOM 7474 O O . MET D 1 159 ? 56.202 0.191 37.650 1.00 48.28 189 MET D O 1
ATOM 7479 N N . ARG D 1 160 ? 55.137 1.600 36.247 1.00 45.45 190 ARG D N 1
ATOM 7480 C CA . ARG D 1 160 ? 56.307 2.452 36.078 1.00 45.64 190 ARG D CA 1
ATOM 7481 C C . ARG D 1 160 ? 56.734 3.081 37.391 1.00 52.85 190 ARG D C 1
ATOM 7482 O O . ARG D 1 160 ? 57.934 3.230 37.653 1.00 51.09 190 ARG D O 1
ATOM 7490 N N . GLN D 1 161 ? 55.763 3.496 38.211 1.00 51.39 191 GLN D N 1
ATOM 7491 C CA . GLN D 1 161 ? 56.093 4.112 39.488 1.00 49.63 191 GLN D CA 1
ATOM 7492 C C . GLN D 1 161 ? 56.830 3.143 40.386 1.00 43.78 191 GLN D C 1
ATOM 7493 O O . GLN D 1 161 ? 57.684 3.551 41.180 1.00 40.93 191 GLN D O 1
ATOM 7499 N N . LEU D 1 162 ? 56.516 1.859 40.282 1.00 42.62 192 LEU D N 1
ATOM 7500 C CA . LEU D 1 162 ? 57.123 0.920 41.208 1.00 44.66 192 LEU D CA 1
ATOM 7501 C C . LEU D 1 162 ? 58.590 0.727 40.825 1.00 44.85 192 LEU D C 1
ATOM 7502 O O . LEU D 1 162 ? 59.472 0.672 41.690 1.00 43.44 192 LEU D O 1
ATOM 7507 N N . LEU D 1 163 ? 58.853 0.634 39.514 1.00 42.37 193 LEU D N 1
ATOM 7508 C CA . LEU D 1 163 ? 60.212 0.597 38.978 1.00 43.45 193 LEU D CA 1
ATOM 7509 C C . LEU D 1 163 ? 61.010 1.829 39.393 1.00 43.21 193 LEU D C 1
ATOM 7510 O O . LEU D 1 163 ? 62.136 1.717 39.905 1.00 35.49 193 LEU D O 1
ATOM 7515 N N . LEU D 1 164 ? 60.451 3.020 39.146 1.00 36.36 194 LEU D N 1
ATOM 7516 C CA . LEU D 1 164 ? 61.178 4.249 39.433 1.00 39.52 194 LEU D CA 1
ATOM 7517 C C . LEU D 1 164 ? 61.435 4.409 40.923 1.00 44.27 194 LEU D C 1
ATOM 7518 O O . LEU D 1 164 ? 62.417 5.052 41.315 1.00 41.29 194 LEU D O 1
ATOM 7523 N N . ASP D 1 165 ? 60.559 3.836 41.766 1.00 41.87 195 ASP D N 1
ATOM 7524 C CA . ASP D 1 165 ? 60.781 3.861 43.208 1.00 42.14 195 ASP D CA 1
ATOM 7525 C C . ASP D 1 165 ? 61.911 2.925 43.600 1.00 43.16 195 ASP D C 1
ATOM 7526 O O . ASP D 1 165 ? 62.650 3.198 44.549 1.00 40.04 195 ASP D O 1
ATOM 7531 N N . LYS D 1 166 ? 62.061 1.823 42.888 1.00 38.91 196 LYS D N 1
ATOM 7532 C CA . LYS D 1 166 ? 63.199 0.968 43.149 1.00 42.25 196 LYS D CA 1
ATOM 7533 C C . LYS D 1 166 ? 64.502 1.617 42.718 1.00 40.40 196 LYS D C 1
ATOM 7534 O O . LYS D 1 166 ? 65.483 1.594 43.466 1.00 42.37 196 LYS D O 1
ATOM 7540 N N . ILE D 1 167 ? 64.559 2.178 41.509 1.00 38.92 197 ILE D N 1
ATOM 7541 C CA . ILE D 1 167 ? 65.877 2.530 40.969 1.00 40.51 197 ILE D CA 1
ATOM 7542 C C . ILE D 1 167 ? 66.334 3.960 41.252 1.00 39.30 197 ILE D C 1
ATOM 7543 O O . ILE D 1 167 ? 67.549 4.212 41.244 1.00 39.95 197 ILE D O 1
ATOM 7548 N N . THR D 1 168 ? 65.419 4.893 41.508 1.00 31.59 198 THR D N 1
ATOM 7549 C CA . THR D 1 168 ? 65.850 6.273 41.731 1.00 36.78 198 THR D CA 1
ATOM 7550 C C . THR D 1 168 ? 66.787 6.423 42.929 1.00 41.62 198 THR D C 1
ATOM 7551 O O . THR D 1 168 ? 67.751 7.202 42.822 1.00 39.06 198 THR D O 1
ATOM 7555 N N . PRO D 1 169 ? 66.569 5.758 44.076 1.00 42.51 199 PRO D N 1
ATOM 7556 C CA . PRO D 1 169 ? 67.589 5.821 45.135 1.00 40.24 199 PRO D CA 1
ATOM 7557 C C . PRO D 1 169 ? 68.945 5.337 44.658 1.00 44.21 199 PRO D C 1
ATOM 7558 O O . PRO D 1 169 ? 69.963 6.001 44.899 1.00 47.40 199 PRO D O 1
ATOM 7562 N N . LEU D 1 170 ? 68.983 4.186 43.981 1.00 41.90 200 LEU D N 1
ATOM 7563 C CA . LEU D 1 170 ? 70.240 3.671 43.446 1.00 41.37 200 LEU D CA 1
ATOM 7564 C C . LEU D 1 170 ? 70.880 4.658 42.470 1.00 41.10 200 LEU D C 1
ATOM 7565 O O . LEU D 1 170 ? 72.093 4.888 42.516 1.00 40.97 200 LEU D O 1
ATOM 7570 N N . ALA D 1 171 ? 70.089 5.247 41.574 1.00 36.67 201 ALA D N 1
ATOM 7571 C CA . ALA D 1 171 ? 70.661 6.202 40.631 1.00 40.14 201 ALA D CA 1
ATOM 7572 C C . ALA D 1 171 ? 71.262 7.393 41.370 1.00 49.21 201 ALA D C 1
ATOM 7573 O O . ALA D 1 171 ? 72.302 7.927 40.962 1.00 43.69 201 ALA D O 1
ATOM 7575 N N . LYS D 1 172 ? 70.627 7.815 42.472 1.00 48.64 202 LYS D N 1
ATOM 7576 C CA . LYS D 1 172 ? 71.154 8.927 43.257 1.00 51.48 202 LYS D CA 1
ATOM 7577 C C . LYS D 1 172 ? 72.441 8.567 43.998 1.00 47.52 202 LYS D C 1
ATOM 7578 O O . LYS D 1 172 ? 73.179 9.471 44.400 1.00 52.91 202 LYS D O 1
ATOM 7584 N N . ASN D 1 173 ? 72.731 7.281 44.185 1.00 44.56 203 ASN D N 1
ATOM 7585 C CA . ASN D 1 173 ? 73.980 6.839 44.787 1.00 45.97 203 ASN D CA 1
ATOM 7586 C C . ASN D 1 173 ? 75.010 6.418 43.740 1.00 47.32 203 ASN D C 1
ATOM 7587 O O . ASN D 1 173 ? 75.903 5.615 44.043 1.00 51.87 203 ASN D O 1
ATOM 7592 N N . GLY D 1 174 ? 74.888 6.921 42.510 1.00 43.76 204 GLY D N 1
ATOM 7593 C CA . GLY D 1 174 ? 75.858 6.656 41.465 1.00 45.46 204 GLY D CA 1
ATOM 7594 C C . GLY D 1 174 ? 75.619 5.426 40.598 1.00 42.82 204 GLY D C 1
ATOM 7595 O O . GLY D 1 174 ? 76.287 5.292 39.561 1.00 46.20 204 GLY D O 1
ATOM 7596 N N . LYS D 1 175 ? 74.723 4.511 40.985 1.00 35.58 205 LYS D N 1
ATOM 7597 C CA . LYS D 1 175 ? 74.395 3.394 40.102 1.00 42.81 205 LYS D CA 1
ATOM 7598 C C . LYS D 1 175 ? 73.761 3.914 38.813 1.00 37.41 205 LYS D C 1
ATOM 7599 O O . LYS D 1 175 ? 73.065 4.931 38.812 1.00 38.62 205 LYS D O 1
ATOM 7605 N N . ILE D 1 176 ? 73.996 3.209 37.695 1.00 34.17 206 ILE D N 1
ATOM 7606 C CA . ILE D 1 176 ? 73.516 3.714 36.414 1.00 38.14 206 ILE D CA 1
ATOM 7607 C C . ILE D 1 176 ? 72.463 2.792 35.830 1.00 36.01 206 ILE D C 1
ATOM 7608 O O . ILE D 1 176 ? 72.479 1.570 36.021 1.00 35.47 206 ILE D O 1
ATOM 7613 N N . PHE D 1 177 ? 71.586 3.399 35.031 1.00 32.54 207 PHE D N 1
ATOM 7614 C CA . PHE D 1 177 ? 70.464 2.698 34.449 1.00 31.91 207 PHE D CA 1
ATOM 7615 C C . PHE D 1 177 ? 70.277 3.121 33.005 1.00 32.73 207 PHE D C 1
ATOM 7616 O O . PHE D 1 177 ? 70.354 4.312 32.667 1.00 36.25 207 PHE D O 1
ATOM 7624 N N . PHE D 1 178 ? 70.067 2.118 32.161 1.00 28.64 208 PHE D N 1
ATOM 7625 C CA . PHE D 1 178 ? 69.723 2.292 30.761 1.00 31.53 208 PHE D CA 1
ATOM 7626 C C . PHE D 1 178 ? 68.252 1.971 30.603 1.00 31.81 208 PHE D C 1
ATOM 7627 O O . PHE D 1 178 ? 67.709 1.113 31.310 1.00 30.78 208 PHE D O 1
ATOM 7635 N N . LEU D 1 179 ? 67.612 2.630 29.651 1.00 31.13 209 LEU D N 1
ATOM 7636 C CA . LEU D 1 179 ? 66.250 2.272 29.277 1.00 32.07 209 LEU D CA 1
ATOM 7637 C C . LEU D 1 179 ? 66.275 1.771 27.838 1.00 34.53 209 LEU D C 1
ATOM 7638 O O . LEU D 1 179 ? 66.536 2.546 26.906 1.00 32.38 209 LEU D O 1
ATOM 7643 N N . GLU D 1 180 ? 66.052 0.468 27.667 1.00 29.73 210 GLU D N 1
ATOM 7644 C CA . GLU D 1 180 ? 65.861 -0.124 26.344 1.00 37.39 210 GLU D CA 1
ATOM 7645 C C . GLU D 1 180 ? 64.354 -0.143 26.122 1.00 37.87 210 GLU D C 1
ATOM 7646 O O . GLU D 1 180 ? 63.667 -1.119 26.428 1.00 37.37 210 GLU D O 1
ATOM 7652 N N . SER D 1 181 ? 63.829 0.968 25.616 1.00 39.23 211 SER D N 1
ATOM 7653 C CA . SER D 1 181 ? 62.393 1.158 25.418 1.00 41.00 211 SER D CA 1
ATOM 7654 C C . SER D 1 181 ? 62.176 2.451 24.644 1.00 43.21 211 SER D C 1
ATOM 7655 O O . SER D 1 181 ? 63.132 3.109 24.213 1.00 44.44 211 SER D O 1
ATOM 7658 N N . ASN D 1 182 ? 60.908 2.813 24.468 1.00 43.96 212 ASN D N 1
ATOM 7659 C CA . ASN D 1 182 ? 60.557 4.131 23.946 1.00 49.32 212 ASN D CA 1
ATOM 7660 C C . ASN D 1 182 ? 60.712 5.173 25.047 1.00 45.90 212 ASN D C 1
ATOM 7661 O O . ASN D 1 182 ? 60.108 5.027 26.113 1.00 48.54 212 ASN D O 1
ATOM 7666 N N . PRO D 1 183 ? 61.488 6.237 24.822 1.00 46.63 213 PRO D N 1
ATOM 7667 C CA . PRO D 1 183 ? 61.674 7.245 25.883 1.00 50.28 213 PRO D CA 1
ATOM 7668 C C . PRO D 1 183 ? 60.378 7.874 26.385 1.00 52.81 213 PRO D C 1
ATOM 7669 O O . PRO D 1 183 ? 60.304 8.228 27.569 1.00 51.11 213 PRO D O 1
ATOM 7673 N N . LEU D 1 184 ? 59.348 8.006 25.535 1.00 53.07 214 LEU D N 1
ATOM 7674 C CA . LEU D 1 184 ? 58.070 8.568 25.974 1.00 53.46 214 LEU D CA 1
ATOM 7675 C C . LEU D 1 184 ? 57.449 7.782 27.112 1.00 51.36 214 LEU D C 1
ATOM 7676 O O . LEU D 1 184 ? 56.494 8.270 27.721 1.00 48.64 214 LEU D O 1
ATOM 7681 N N . PHE D 1 185 ? 57.937 6.566 27.378 1.00 51.99 215 PHE D N 1
ATOM 7682 C CA . PHE D 1 185 ? 57.458 5.777 28.504 1.00 46.87 215 PHE D CA 1
ATOM 7683 C C . PHE D 1 185 ? 57.793 6.443 29.829 1.00 46.52 215 PHE D C 1
ATOM 7684 O O . PHE D 1 185 ? 57.110 6.205 30.834 1.00 47.07 215 PHE D O 1
ATOM 7692 N N . ILE D 1 186 ? 58.811 7.287 29.841 1.00 42.20 216 ILE D N 1
ATOM 7693 C CA . ILE D 1 186 ? 59.327 7.892 31.059 1.00 45.79 216 ILE D CA 1
ATOM 7694 C C . ILE D 1 186 ? 58.862 9.342 31.083 1.00 47.90 216 ILE D C 1
ATOM 7695 O O . ILE D 1 186 ? 59.233 10.121 30.187 1.00 43.51 216 ILE D O 1
ATOM 7700 N N . PRO D 1 187 ? 58.022 9.732 32.044 1.00 46.16 217 PRO D N 1
ATOM 7701 C CA . PRO D 1 187 ? 57.696 11.147 32.200 1.00 45.22 217 PRO D CA 1
ATOM 7702 C C . PRO D 1 187 ? 58.945 12.014 32.211 1.00 50.33 217 PRO D C 1
ATOM 7703 O O . PRO D 1 187 ? 59.995 11.642 32.744 1.00 51.74 217 PRO D O 1
ATOM 7707 N N . GLU D 1 188 ? 58.791 13.197 31.619 1.00 50.39 218 GLU D N 1
ATOM 7708 C CA . GLU D 1 188 ? 59.913 14.155 31.524 1.00 52.12 218 GLU D CA 1
ATOM 7709 C C . GLU D 1 188 ? 60.418 14.493 32.931 1.00 54.42 218 GLU D C 1
ATOM 7710 O O . GLU D 1 188 ? 61.622 14.726 33.084 1.00 56.60 218 GLU D O 1
ATOM 7716 N N . ALA D 1 189 ? 59.538 14.459 33.923 1.00 54.47 219 ALA D N 1
ATOM 7717 C CA . ALA D 1 189 ? 60.056 14.774 35.258 1.00 53.42 219 ALA D CA 1
ATOM 7718 C C . ALA D 1 189 ? 61.122 13.777 35.703 1.00 54.80 219 ALA D C 1
ATOM 7719 O O . ALA D 1 189 ? 62.036 14.130 36.465 1.00 52.12 219 ALA D O 1
ATOM 7721 N N . ASN D 1 190 ? 61.019 12.529 35.247 1.00 51.94 220 ASN D N 1
ATOM 7722 C CA . ASN D 1 190 ? 61.889 11.449 35.692 1.00 45.62 220 ASN D CA 1
ATOM 7723 C C . ASN D 1 190 ? 63.033 11.137 34.729 1.00 45.73 220 ASN D C 1
ATOM 7724 O O . ASN D 1 190 ? 63.764 10.165 34.959 1.00 42.10 220 ASN D O 1
ATOM 7729 N N . ARG D 1 191 ? 63.212 11.932 33.667 1.00 46.25 221 ARG D N 1
ATOM 7730 C CA . ARG D 1 191 ? 64.122 11.550 32.583 1.00 46.86 221 ARG D CA 1
ATOM 7731 C C . ARG D 1 191 ? 65.560 11.375 33.058 1.00 46.01 221 ARG D C 1
ATOM 7732 O O . ARG D 1 191 ? 66.330 10.609 32.457 1.00 43.91 221 ARG D O 1
ATOM 7740 N N . ASP D 1 192 ? 65.945 12.078 34.114 1.00 43.24 222 ASP D N 1
ATOM 7741 C CA . ASP D 1 192 ? 67.329 12.064 34.552 1.00 43.43 222 ASP D CA 1
ATOM 7742 C C . ASP D 1 192 ? 67.706 10.788 35.293 1.00 39.33 222 ASP D C 1
ATOM 7743 O O . ASP D 1 192 ? 68.881 10.602 35.622 1.00 37.52 222 ASP D O 1
ATOM 7748 N N . VAL D 1 193 ? 66.743 9.912 35.576 1.00 37.81 223 VAL D N 1
ATOM 7749 C CA . VAL D 1 193 ? 67.059 8.660 36.246 1.00 34.60 223 VAL D CA 1
ATOM 7750 C C . VAL D 1 193 ? 67.929 7.786 35.352 1.00 38.17 223 VAL D C 1
ATOM 7751 O O . VAL D 1 193 ? 68.790 7.031 35.837 1.00 37.28 223 VAL D O 1
ATOM 7755 N N . PHE D 1 194 ? 67.750 7.891 34.038 1.00 35.13 224 PHE D N 1
ATOM 7756 C CA . PHE D 1 194 ? 68.428 7.013 33.094 1.00 40.83 224 PHE D CA 1
ATOM 7757 C C . PHE D 1 194 ? 69.635 7.711 32.475 1.00 39.61 224 PHE D C 1
ATOM 7758 O O . PHE D 1 194 ? 69.517 8.820 31.944 1.00 34.40 224 PHE D O 1
ATOM 7766 N N . THR D 1 195 ? 70.805 7.067 32.580 1.00 34.69 225 THR D N 1
ATOM 7767 C CA . THR D 1 195 ? 72.002 7.628 31.968 1.00 30.77 225 THR D CA 1
ATOM 7768 C C . THR D 1 195 ? 71.942 7.525 30.451 1.00 35.01 225 THR D C 1
ATOM 7769 O O . THR D 1 195 ? 72.444 8.416 29.749 1.00 36.31 225 THR D O 1
ATOM 7773 N N . ARG D 1 196 ? 71.344 6.448 29.926 1.00 31.56 226 ARG D N 1
ATOM 7774 C CA . ARG D 1 196 ? 71.307 6.200 28.489 1.00 35.69 226 ARG D CA 1
ATOM 7775 C C . ARG D 1 196 ? 69.926 5.742 28.054 1.00 34.92 226 ARG D C 1
ATOM 7776 O O . ARG D 1 196 ? 69.244 4.999 28.772 1.00 33.10 226 ARG D O 1
ATOM 7784 N N . TYR D 1 197 ? 69.534 6.188 26.859 1.00 33.59 227 TYR D N 1
ATOM 7785 C CA . TYR D 1 197 ? 68.284 5.797 26.218 1.00 30.42 227 TYR D CA 1
ATOM 7786 C C . TYR D 1 197 ? 68.658 5.027 24.956 1.00 32.94 227 TYR D C 1
ATOM 7787 O O . TYR D 1 197 ? 69.274 5.585 24.040 1.00 34.79 227 TYR D O 1
ATOM 7796 N N . VAL D 1 198 ? 68.311 3.743 24.926 1.00 34.95 228 VAL D N 1
ATOM 7797 C CA . VAL D 1 198 ? 68.777 2.814 23.901 1.00 34.00 228 VAL D CA 1
ATOM 7798 C C . VAL D 1 198 ? 67.637 2.576 22.921 1.00 33.85 228 VAL D C 1
ATOM 7799 O O . VAL D 1 198 ? 66.623 1.959 23.270 1.00 34.56 228 VAL D O 1
ATOM 7803 N N . LEU D 1 199 ? 67.801 3.068 21.692 1.00 27.64 229 LEU D N 1
ATOM 7804 C CA . LEU D 1 199 ? 66.801 2.873 20.656 1.00 29.62 229 LEU D CA 1
ATOM 7805 C C . LEU D 1 199 ? 66.973 1.491 20.050 1.00 37.30 229 LEU D C 1
ATOM 7806 O O . LEU D 1 199 ? 68.099 1.038 19.818 1.00 35.93 229 LEU D O 1
ATOM 7811 N N . ASN D 1 200 ? 65.860 0.801 19.809 1.00 38.73 230 ASN D N 1
ATOM 7812 C CA . ASN D 1 200 ? 65.953 -0.521 19.198 1.00 40.38 230 ASN D CA 1
ATOM 7813 C C . ASN D 1 200 ? 65.890 -0.350 17.687 1.00 41.59 230 ASN D C 1
ATOM 7814 O O . ASN D 1 200 ? 64.814 -0.222 17.094 1.00 44.17 230 ASN D O 1
ATOM 7819 N N . THR D 1 201 ? 67.058 -0.361 17.064 1.00 37.87 231 THR D N 1
ATOM 7820 C CA . THR D 1 201 ? 67.195 -0.109 15.646 1.00 34.60 231 THR D CA 1
ATOM 7821 C C . THR D 1 201 ? 67.559 -1.365 14.872 1.00 32.62 231 THR D C 1
ATOM 7822 O O . THR D 1 201 ? 67.919 -1.263 13.697 1.00 36.48 231 THR D O 1
ATOM 7826 N N . THR D 1 202 ? 67.476 -2.546 15.497 1.00 31.63 232 THR D N 1
ATOM 7827 C CA . THR D 1 202 ? 67.983 -3.756 14.849 1.00 35.89 232 THR D CA 1
ATOM 7828 C C . THR D 1 202 ? 67.233 -4.077 13.566 1.00 36.23 232 THR D C 1
ATOM 7829 O O . THR D 1 202 ? 67.818 -4.640 12.638 1.00 34.70 232 THR D O 1
ATOM 7833 N N . SER D 1 203 ? 65.950 -3.732 13.486 1.00 38.25 233 SER D N 1
ATOM 7834 C CA . SER D 1 203 ? 65.193 -3.915 12.256 1.00 39.89 233 SER D CA 1
ATOM 7835 C C . SER D 1 203 ? 65.173 -2.663 11.386 1.00 41.81 233 SER D C 1
ATOM 7836 O O . SER D 1 203 ? 64.375 -2.590 10.445 1.00 44.93 233 SER D O 1
ATOM 7839 N N . SER D 1 204 ? 66.026 -1.680 11.668 1.00 40.69 234 SER D N 1
ATOM 7840 C CA . SER D 1 204 ? 66.212 -0.571 10.746 1.00 42.18 234 SER D CA 1
ATOM 7841 C C . SER D 1 204 ? 67.056 -1.050 9.579 1.00 47.56 234 SER D C 1
ATOM 7842 O O . SER D 1 204 ? 68.106 -1.666 9.780 1.00 44.70 234 SER D O 1
ATOM 7845 N N . LYS D 1 205 ? 66.610 -0.746 8.362 1.00 52.23 235 LYS D N 1
ATOM 7846 C CA . LYS D 1 205 ? 67.239 -1.263 7.157 1.00 50.85 235 LYS D CA 1
ATOM 7847 C C . LYS D 1 205 ? 68.204 -0.271 6.504 1.00 53.63 235 LYS D C 1
ATOM 7848 O O . LYS D 1 205 ? 69.006 -0.675 5.654 1.00 55.52 235 LYS D O 1
ATOM 7854 N N . ASN D 1 206 ? 68.168 1.001 6.893 1.00 50.35 236 ASN D N 1
ATOM 7855 C CA . ASN D 1 206 ? 69.021 2.007 6.277 1.00 55.79 236 ASN D CA 1
ATOM 7856 C C . ASN D 1 206 ? 69.283 3.140 7.263 1.00 51.85 236 ASN D C 1
ATOM 7857 O O . ASN D 1 206 ? 68.619 3.261 8.300 1.00 53.84 236 ASN D O 1
ATOM 7862 N N . ALA D 1 207 ? 70.239 4.001 6.899 1.00 54.40 237 ALA D N 1
ATOM 7863 C CA . ALA D 1 207 ? 70.569 5.158 7.732 1.00 53.97 237 ALA D CA 1
ATOM 7864 C C . ALA D 1 207 ? 69.400 6.121 7.868 1.00 50.21 237 ALA D C 1
ATOM 7865 O O . ALA D 1 207 ? 69.311 6.847 8.864 1.00 55.39 237 ALA D O 1
ATOM 7867 N N . SER D 1 208 ? 68.493 6.149 6.890 1.00 53.26 238 SER D N 1
ATOM 7868 C CA . SER D 1 208 ? 67.396 7.115 6.953 1.00 55.33 238 SER D CA 1
ATOM 7869 C C . SER D 1 208 ? 66.319 6.695 7.948 1.00 55.28 238 SER D C 1
ATOM 7870 O O . SER D 1 208 ? 65.718 7.547 8.611 1.00 53.52 238 SER D O 1
ATOM 7873 N N . GLN D 1 209 ? 66.053 5.393 8.073 1.00 52.47 239 GLN D N 1
ATOM 7874 C CA . GLN D 1 209 ? 65.228 4.958 9.194 1.00 53.83 239 GLN D CA 1
ATOM 7875 C C . GLN D 1 209 ? 65.930 5.207 10.525 1.00 54.87 239 GLN D C 1
ATOM 7876 O O . GLN D 1 209 ? 65.264 5.496 11.531 1.00 52.46 239 GLN D O 1
ATOM 7882 N N . LEU D 1 210 ? 67.266 5.117 10.544 1.00 48.55 240 LEU D N 1
ATOM 7883 C CA . LEU D 1 210 ? 68.026 5.440 11.750 1.00 47.90 240 LEU D CA 1
ATOM 7884 C C . LEU D 1 210 ? 67.765 6.877 12.203 1.00 53.02 240 LEU D C 1
ATOM 7885 O O . LEU D 1 210 ? 67.360 7.110 13.353 1.00 47.70 240 LEU D O 1
ATOM 7890 N N . ARG D 1 211 ? 67.979 7.859 11.302 1.00 49.72 241 ARG D N 1
ATOM 7891 C CA . ARG D 1 211 ? 67.713 9.259 11.647 1.00 46.73 241 ARG D CA 1
ATOM 7892 C C . ARG D 1 211 ? 66.294 9.482 12.128 1.00 46.07 241 ARG D C 1
ATOM 7893 O O . ARG D 1 211 ? 66.074 10.234 13.082 1.00 47.99 241 ARG D O 1
ATOM 7901 N N . LEU D 1 212 ? 65.311 8.896 11.447 1.00 50.76 242 LEU D N 1
ATOM 7902 C CA . LEU D 1 212 ? 63.933 9.086 11.878 1.00 50.06 242 LEU D CA 1
ATOM 7903 C C . LEU D 1 212 ? 63.785 8.735 13.353 1.00 49.85 242 LEU D C 1
ATOM 7904 O O . LEU D 1 212 ? 63.287 9.539 14.150 1.00 52.03 242 LEU D O 1
ATOM 7909 N N . LEU D 1 213 ? 64.251 7.543 13.739 1.00 51.16 243 LEU D N 1
ATOM 7910 C CA . LEU D 1 213 ? 64.167 7.130 15.137 1.00 49.98 243 LEU D CA 1
ATOM 7911 C C . LEU D 1 213 ? 64.979 8.053 16.034 1.00 46.78 243 LEU D C 1
ATOM 7912 O O . LEU D 1 213 ? 64.514 8.453 17.110 1.00 45.67 243 LEU D O 1
ATOM 7917 N N . ILE D 1 214 ? 66.197 8.400 15.607 1.00 41.98 244 ILE D N 1
ATOM 7918 C CA . ILE D 1 214 ? 67.040 9.281 16.410 1.00 48.16 244 ILE D CA 1
ATOM 7919 C C . ILE D 1 214 ? 66.375 10.645 16.572 1.00 48.83 244 ILE D C 1
ATOM 7920 O O . ILE D 1 214 ? 66.265 11.177 17.685 1.00 47.71 244 ILE D O 1
ATOM 7925 N N . ASN D 1 215 ? 65.892 11.215 15.463 1.00 50.09 245 ASN D N 1
ATOM 7926 C CA . ASN D 1 215 ? 65.328 12.561 15.503 1.00 51.49 245 ASN D CA 1
ATOM 7927 C C . ASN D 1 215 ? 64.037 12.595 16.306 1.00 49.87 245 ASN D C 1
ATOM 7928 O O . ASN D 1 215 ? 63.775 13.568 17.025 1.00 48.06 245 ASN D O 1
ATOM 7933 N N . GLU D 1 216 ? 63.223 11.540 16.208 1.00 49.64 246 GLU D N 1
ATOM 7934 C CA . GLU D 1 216 ? 62.038 11.452 17.056 1.00 52.21 246 GLU D CA 1
ATOM 7935 C C . GLU D 1 216 ? 62.422 11.493 18.527 1.00 52.96 246 GLU D C 1
ATOM 7936 O O . GLU D 1 216 ? 61.852 12.263 19.309 1.00 56.66 246 GLU D O 1
ATOM 7942 N N . ALA D 1 217 ? 63.402 10.677 18.921 1.00 52.16 247 ALA D N 1
ATOM 7943 C CA . ALA D 1 217 ? 63.842 10.662 20.310 1.00 46.56 247 ALA D CA 1
ATOM 7944 C C . ALA D 1 217 ? 64.349 12.029 20.740 1.00 48.51 247 ALA D C 1
ATOM 7945 O O . ALA D 1 217 ? 64.025 12.504 21.835 1.00 45.81 247 ALA D O 1
ATOM 7947 N N . ILE D 1 218 ? 65.148 12.677 19.892 1.00 48.75 248 ILE D N 1
ATOM 7948 C CA . ILE D 1 218 ? 65.706 13.977 20.249 1.00 48.01 248 ILE D CA 1
ATOM 7949 C C . ILE D 1 218 ? 64.615 15.042 20.246 1.00 56.09 248 ILE D C 1
ATOM 7950 O O . ILE D 1 218 ? 64.301 15.636 21.283 1.00 54.67 248 ILE D O 1
ATOM 7955 N N . TYR D 1 219 ? 63.998 15.276 19.091 1.00 56.35 249 TYR D N 1
ATOM 7956 C CA . TYR D 1 219 ? 63.141 16.451 18.979 1.00 60.23 249 TYR D CA 1
ATOM 7957 C C . TYR D 1 219 ? 61.718 16.199 19.461 1.00 63.17 249 TYR D C 1
ATOM 7958 O O . TYR D 1 219 ? 61.146 17.043 20.160 1.00 67.13 249 TYR D O 1
ATOM 7967 N N . TYR D 1 220 ? 61.130 15.049 19.142 1.00 61.59 250 TYR D N 1
ATOM 7968 C CA . TYR D 1 220 ? 59.788 14.800 19.647 1.00 62.59 250 TYR D CA 1
ATOM 7969 C C . TYR D 1 220 ? 59.795 14.284 21.092 1.00 63.11 250 TYR D C 1
ATOM 7970 O O . TYR D 1 220 ? 58.868 14.583 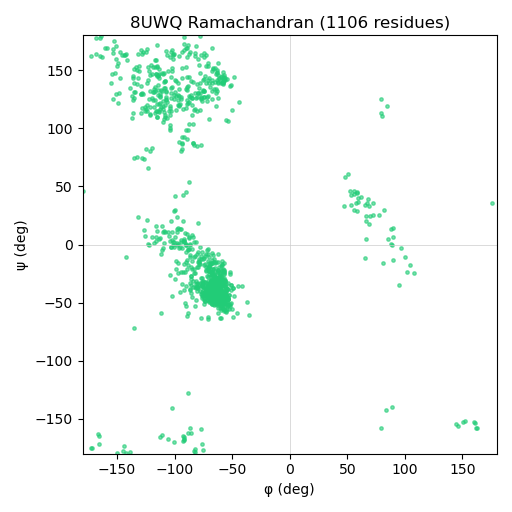21.850 1.00 66.58 250 TYR D O 1
ATOM 7972 N N . ALA D 1 221 ? 60.816 13.536 21.517 1.00 59.52 251 ALA D N 1
ATOM 7973 C CA . ALA D 1 221 ? 60.822 13.038 22.890 1.00 53.33 251 ALA D CA 1
ATOM 7974 C C . ALA D 1 221 ? 61.681 13.863 23.835 1.00 55.21 251 ALA D C 1
ATOM 7975 O O . ALA D 1 221 ? 61.482 13.785 25.053 1.00 56.23 251 ALA D O 1
ATOM 7977 N N . GLY D 1 222 ? 62.639 14.626 23.321 1.00 53.33 252 GLY D N 1
ATOM 7978 C CA . GLY D 1 222 ? 63.429 15.490 24.166 1.00 49.44 252 GLY D CA 1
ATOM 7979 C C . GLY D 1 222 ? 64.669 14.879 24.778 1.00 51.85 252 GLY D C 1
ATOM 7980 O O . GLY D 1 222 ? 65.244 15.485 25.690 1.00 48.88 252 GLY D O 1
ATOM 7981 N N . ILE D 1 223 ? 65.108 13.713 24.319 1.00 48.93 253 ILE D N 1
ATOM 7982 C CA . ILE D 1 223 ? 66.344 13.158 24.889 1.00 44.66 253 ILE D CA 1
ATOM 7983 C C . ILE D 1 223 ? 67.537 13.939 24.350 1.00 41.31 253 ILE D C 1
ATOM 7984 O O . ILE D 1 223 ? 67.630 14.150 23.126 1.00 42.55 253 ILE D O 1
ATOM 7989 N N . PRO D 1 224 ? 68.465 14.367 25.200 1.00 41.66 254 PRO D N 1
ATOM 7990 C CA . PRO D 1 224 ? 69.744 14.881 24.685 1.00 39.13 254 PRO D CA 1
ATOM 7991 C C . PRO D 1 224 ? 70.453 13.801 23.877 1.00 46.94 254 PRO D C 1
ATOM 7992 O O . PRO D 1 224 ? 70.396 12.609 24.204 1.00 41.52 254 PRO D O 1
ATOM 7996 N N . SER D 1 225 ? 71.140 14.230 22.818 1.00 43.54 255 SER D N 1
ATOM 7997 C CA . SER D 1 225 ? 71.694 13.264 21.882 1.00 41.43 255 SER D CA 1
ATOM 7998 C C . SER D 1 225 ? 72.813 12.448 22.516 1.00 41.20 255 SER D C 1
ATOM 7999 O O . SER D 1 225 ? 72.978 11.268 22.184 1.00 36.85 255 SER D O 1
ATOM 8002 N N . ASP D 1 226 ? 73.567 13.042 23.446 1.00 41.52 256 ASP D N 1
ATOM 8003 C CA . ASP D 1 226 ? 74.671 12.330 24.088 1.00 39.05 256 ASP D CA 1
ATOM 8004 C C . ASP D 1 226 ? 74.198 11.153 24.936 1.00 38.84 256 ASP D C 1
ATOM 8005 O O . ASP D 1 226 ? 75.009 10.299 25.302 1.00 40.25 256 ASP D O 1
ATOM 8010 N N . LYS D 1 227 ? 72.917 11.092 25.270 1.00 40.29 257 LYS D N 1
ATOM 8011 C CA . LYS D 1 227 ? 72.385 9.984 26.043 1.00 36.39 257 LYS D CA 1
ATOM 8012 C C . LYS D 1 227 ? 71.821 8.885 25.161 1.00 36.20 257 LYS D C 1
ATOM 8013 O O . LYS D 1 227 ? 71.360 7.865 25.688 1.00 37.00 257 LYS D O 1
ATOM 8019 N N . LEU D 1 228 ? 71.822 9.074 23.840 1.00 32.57 258 LEU D N 1
ATOM 8020 C CA . LEU D 1 228 ? 71.235 8.107 22.922 1.00 36.76 258 LEU D CA 1
ATOM 8021 C C . LEU D 1 228 ? 72.266 7.066 22.500 1.00 34.07 258 LEU D C 1
ATOM 8022 O O . LEU D 1 228 ? 73.423 7.398 22.215 1.00 31.07 258 LEU D O 1
ATOM 8027 N N . LEU D 1 229 ? 71.841 5.799 22.505 1.00 32.45 259 LEU D N 1
ATOM 8028 C CA . LEU D 1 229 ? 72.558 4.694 21.886 1.00 31.83 259 LEU D CA 1
ATOM 8029 C C . LEU D 1 229 ? 71.621 4.049 20.883 1.00 33.00 259 LEU D C 1
ATOM 8030 O O . LEU D 1 229 ? 70.425 3.903 21.161 1.00 31.51 259 LEU D O 1
ATOM 8035 N N . ILE D 1 230 ? 72.163 3.637 19.737 1.00 28.78 260 ILE D N 1
ATOM 8036 C CA . ILE D 1 230 ? 71.428 2.775 18.812 1.00 31.68 260 ILE D CA 1
ATOM 8037 C C . ILE D 1 230 ? 71.921 1.343 18.989 1.00 33.22 260 ILE D C 1
ATOM 8038 O O . ILE D 1 230 ? 72.989 1.084 19.563 1.00 28.02 260 ILE D O 1
ATOM 8043 N N . THR D 1 231 ? 71.146 0.389 18.472 1.00 28.85 261 THR D N 1
ATOM 8044 C CA . THR D 1 231 ? 71.442 -1.023 18.675 1.00 32.23 261 THR D CA 1
ATOM 8045 C C . THR D 1 231 ? 71.734 -1.718 17.351 1.00 33.37 261 THR D C 1
ATOM 8046 O O . THR D 1 231 ? 71.042 -1.500 16.346 1.00 30.87 261 THR D O 1
ATOM 8050 N N . GLY D 1 232 ? 72.789 -2.539 17.354 1.00 25.37 262 GLY D N 1
ATOM 8051 C CA . GLY D 1 232 ? 73.075 -3.436 16.262 1.00 25.52 262 GLY D CA 1
ATOM 8052 C C . GLY D 1 232 ? 73.169 -4.872 16.764 1.00 27.77 262 GLY D C 1
ATOM 8053 O O . GLY D 1 232 ? 73.220 -5.138 17.973 1.00 26.98 262 GLY D O 1
ATOM 8054 N N . ASP D 1 233 ? 73.194 -5.803 15.813 1.00 29.82 263 ASP D N 1
ATOM 8055 C CA . ASP D 1 233 ? 73.244 -7.215 16.143 1.00 29.08 263 ASP D CA 1
ATOM 8056 C C . ASP D 1 233 ? 74.252 -7.887 15.216 1.00 28.10 263 ASP D C 1
ATOM 8057 O O . ASP D 1 233 ? 74.157 -7.726 13.993 1.00 29.08 263 ASP D O 1
ATOM 8062 N N . PRO D 1 234 ? 75.223 -8.632 15.755 1.00 29.61 264 PRO D N 1
ATOM 8063 C CA . PRO D 1 234 ? 76.251 -9.231 14.888 1.00 33.91 264 PRO D CA 1
ATOM 8064 C C . PRO D 1 234 ? 75.702 -10.169 13.834 1.00 30.09 264 PRO D C 1
ATOM 8065 O O . PRO D 1 234 ? 76.388 -10.391 12.813 1.00 34.99 264 PRO D O 1
ATOM 8069 N N . GLU D 1 235 ? 74.559 -10.796 14.055 1.00 30.28 265 GLU D N 1
ATOM 8070 C CA . GLU D 1 235 ? 74.029 -11.817 13.113 1.00 39.18 265 GLU D CA 1
ATOM 8071 C C . GLU D 1 235 ? 73.147 -11.188 12.029 1.00 30.39 265 GLU D C 1
ATOM 8072 O O . GLU D 1 235 ? 72.536 -11.936 11.277 1.00 31.12 265 GLU D O 1
ATOM 8078 N N . LEU D 1 236 ? 73.115 -9.866 11.948 1.00 33.01 266 LEU D N 1
ATOM 8079 C CA . LEU D 1 236 ? 72.322 -9.136 10.978 1.00 28.88 266 LEU D CA 1
ATOM 8080 C C . LEU D 1 236 ? 73.245 -8.395 10.012 1.00 33.45 266 LEU D C 1
ATOM 8081 O O . LEU D 1 236 ? 74.344 -7.963 10.376 1.00 33.38 266 LEU D O 1
ATOM 8086 N N . MET D 1 237 ? 72.814 -8.309 8.756 1.00 36.13 267 MET D N 1
ATOM 8087 C CA . MET D 1 237 ? 73.436 -7.496 7.725 1.00 33.28 267 MET D CA 1
ATOM 8088 C C . MET D 1 237 ? 72.547 -6.294 7.449 1.00 37.29 267 MET D C 1
ATOM 8089 O O . MET D 1 237 ? 71.385 -6.256 7.851 1.00 40.51 267 MET D O 1
ATOM 8094 N N . THR D 1 238 ? 73.105 -5.321 6.732 1.00 36.28 268 THR D N 1
ATOM 8095 C CA . THR D 1 238 ? 72.390 -4.121 6.314 1.00 38.47 268 THR D CA 1
ATOM 8096 C C . THR D 1 238 ? 72.998 -3.651 4.993 1.00 42.50 268 THR D C 1
ATOM 8097 O O . THR D 1 238 ? 73.930 -4.267 4.465 1.00 36.64 268 THR D O 1
ATOM 8101 N N . THR D 1 239 ? 72.483 -2.546 4.455 1.00 40.40 269 THR D N 1
ATOM 8102 C CA . THR D 1 239 ? 72.992 -2.000 3.201 1.00 43.82 269 THR D CA 1
ATOM 8103 C C . THR D 1 239 ? 73.711 -0.679 3.462 1.00 44.98 269 THR D C 1
ATOM 8104 O O . THR D 1 239 ? 73.186 0.188 4.171 1.00 45.77 269 THR D O 1
ATOM 8108 N N . ASP D 1 240 ? 74.911 -0.526 2.898 1.00 40.52 270 ASP D N 1
ATOM 8109 C CA . ASP D 1 240 ? 75.757 0.602 3.262 1.00 40.67 270 ASP D CA 1
ATOM 8110 C C . ASP D 1 240 ? 75.516 1.779 2.312 1.00 45.32 270 ASP D C 1
ATOM 8111 O O . ASP D 1 240 ? 74.535 1.814 1.565 1.00 44.94 270 ASP D O 1
ATOM 8116 N N . ASN D 1 241 ? 76.417 2.766 2.341 1.00 46.68 271 ASN D N 1
ATOM 8117 C CA . ASN D 1 241 ? 76.296 3.970 1.523 1.00 55.97 271 ASN D CA 1
ATOM 8118 C C . ASN D 1 241 ? 76.895 3.795 0.123 1.00 56.36 271 ASN D C 1
ATOM 8119 O O . ASN D 1 241 ? 76.738 4.686 -0.726 1.00 51.98 271 ASN D O 1
ATOM 8124 N N . ASN D 1 242 ? 77.595 2.689 -0.123 1.00 47.28 272 ASN D N 1
ATOM 8125 C CA . ASN D 1 242 ? 77.934 2.245 -1.467 1.00 49.45 272 ASN D CA 1
ATOM 8126 C C . ASN D 1 242 ? 76.828 1.387 -2.060 1.00 50.17 272 ASN D C 1
ATOM 8127 O O . ASN D 1 242 ? 76.970 0.886 -3.182 1.00 51.47 272 ASN D O 1
ATOM 8132 N N . ASP D 1 243 ? 75.760 1.186 -1.292 1.00 47.37 273 ASP D N 1
ATOM 8133 C CA . ASP D 1 243 ? 74.512 0.544 -1.674 1.00 54.45 273 ASP D CA 1
ATOM 8134 C C . ASP D 1 243 ? 74.726 -0.983 -1.691 1.00 55.74 273 ASP D C 1
ATOM 8135 O O . ASP D 1 243 ? 74.018 -1.716 -2.397 1.00 54.98 273 ASP D O 1
ATOM 8140 N N . GLY D 1 244 ? 75.698 -1.472 -0.904 1.00 46.41 274 GLY D N 1
ATOM 8141 C CA . GLY D 1 244 ? 76.004 -2.886 -0.822 1.00 44.27 274 GLY D CA 1
ATOM 8142 C C . GLY D 1 244 ? 75.732 -3.494 0.554 1.00 41.86 274 GLY D C 1
ATOM 8143 O O . GLY D 1 244 ? 75.447 -2.792 1.537 1.00 43.35 274 GLY D O 1
ATOM 8144 N N . LEU D 1 245 ? 75.838 -4.820 0.617 1.00 38.77 275 LEU D N 1
ATOM 8145 C CA . LEU D 1 245 ? 75.520 -5.571 1.831 1.00 38.77 275 LEU D CA 1
ATOM 8146 C C . LEU D 1 245 ? 76.727 -5.654 2.771 1.00 36.28 275 LEU D C 1
ATOM 8147 O O . LEU D 1 245 ? 77.817 -6.081 2.371 1.00 39.05 275 LEU D O 1
ATOM 8152 N N . VAL D 1 246 ? 76.522 -5.251 4.027 1.00 32.88 276 VAL D N 1
ATOM 8153 C CA . VAL D 1 246 ? 77.573 -5.214 5.037 1.00 31.28 276 VAL D CA 1
ATOM 8154 C C . VAL D 1 246 ? 76.982 -5.645 6.375 1.00 32.46 276 VAL D C 1
ATOM 8155 O O . VAL D 1 246 ? 75.765 -5.649 6.571 1.00 32.21 276 VAL D O 1
ATOM 8159 N N . SER D 1 247 ? 77.867 -5.983 7.315 1.00 32.53 277 SER D N 1
ATOM 8160 C CA . SER D 1 247 ? 77.435 -6.314 8.672 1.00 33.23 277 SER D CA 1
ATOM 8161 C C . SER D 1 247 ? 76.744 -5.123 9.328 1.00 34.33 277 SER D C 1
ATOM 8162 O O . SER D 1 247 ? 77.144 -3.970 9.144 1.00 33.86 277 SER D O 1
ATOM 8165 N N . GLN D 1 248 ? 75.704 -5.403 10.112 1.00 31.30 278 GLN D N 1
ATOM 8166 C CA . GLN D 1 248 ? 74.966 -4.313 10.739 1.00 32.58 278 GLN D CA 1
ATOM 8167 C C . GLN D 1 248 ? 75.832 -3.536 11.732 1.00 35.35 278 GLN D C 1
ATOM 8168 O O . GLN D 1 248 ? 75.803 -2.296 11.750 1.00 35.06 278 GLN D O 1
ATOM 8174 N N . VAL D 1 249 ? 76.621 -4.243 12.554 1.00 30.61 279 VAL D N 1
ATOM 8175 C CA . VAL D 1 249 ? 77.340 -3.583 13.647 1.00 29.50 279 VAL D CA 1
ATOM 8176 C C . VAL D 1 249 ? 78.344 -2.546 13.142 1.00 32.47 279 VAL D C 1
ATOM 8177 O O . VAL D 1 249 ? 78.279 -1.388 13.592 1.00 29.09 279 VAL D O 1
ATOM 8181 N N . PRO D 1 250 ? 79.288 -2.875 12.244 1.00 34.25 280 PRO D N 1
ATOM 8182 C CA . PRO D 1 250 ? 80.219 -1.834 11.755 1.00 31.20 280 PRO D CA 1
ATOM 8183 C C . PRO D 1 250 ? 79.531 -0.665 11.075 1.00 36.42 280 PRO D C 1
ATOM 8184 O O . PRO D 1 250 ? 80.003 0.475 11.187 1.00 35.91 280 PRO D O 1
ATOM 8188 N N . PHE D 1 251 ? 78.436 -0.910 10.346 1.00 33.11 281 PHE D N 1
ATOM 8189 C CA . PHE D 1 251 ? 77.768 0.195 9.670 1.00 33.50 281 PHE D CA 1
ATOM 8190 C C . PHE D 1 251 ? 77.044 1.090 10.670 1.00 36.53 281 PHE D C 1
ATOM 8191 O O . PHE D 1 251 ? 77.162 2.322 10.607 1.00 40.98 281 PHE D O 1
ATOM 8199 N N . PHE D 1 252 ? 76.312 0.489 11.617 1.00 34.38 282 PHE D N 1
ATOM 8200 C CA . PHE D 1 252 ? 75.644 1.273 12.658 1.00 33.02 282 PHE D CA 1
ATOM 8201 C C . PHE D 1 252 ? 76.643 2.076 13.487 1.00 30.36 282 PHE D C 1
ATOM 8202 O O . PHE D 1 252 ? 76.337 3.190 13.930 1.00 30.41 282 PHE D O 1
ATOM 8210 N N . ALA D 1 253 ? 77.830 1.512 13.733 1.00 32.11 283 ALA D N 1
ATOM 8211 C CA . ALA D 1 253 ? 78.896 2.245 14.415 1.00 32.29 283 ALA D CA 1
ATOM 8212 C C . ALA D 1 253 ? 79.185 3.577 13.724 1.00 35.41 283 ALA D C 1
ATOM 8213 O O . ALA D 1 253 ? 79.291 4.622 14.373 1.00 33.31 283 ALA D O 1
ATOM 8215 N N . ILE D 1 254 ? 79.316 3.551 12.397 1.00 35.22 284 ILE D N 1
ATOM 8216 C CA . ILE D 1 254 ? 79.535 4.775 11.631 1.00 35.35 284 ILE D CA 1
ATOM 8217 C C . ILE D 1 254 ? 78.335 5.705 11.749 1.00 37.74 284 ILE D C 1
ATOM 8218 O O . ILE D 1 254 ? 78.482 6.927 11.875 1.00 40.66 284 ILE D O 1
ATOM 8223 N N . GLN D 1 255 ? 77.128 5.140 11.707 1.00 35.93 285 GLN D N 1
ATOM 8224 C CA . GLN D 1 255 ? 75.911 5.929 11.837 1.00 37.28 285 GLN D CA 1
ATOM 8225 C C . GLN D 1 255 ? 75.796 6.610 13.194 1.00 39.82 285 GLN D C 1
ATOM 8226 O O . GLN D 1 255 ? 75.074 7.612 13.317 1.00 39.49 285 GLN D O 1
ATOM 8232 N N . VAL D 1 256 ? 76.471 6.079 14.217 1.00 37.02 286 VAL D N 1
ATOM 8233 C CA . VAL D 1 256 ? 76.548 6.773 15.497 1.00 35.77 286 VAL D CA 1
ATOM 8234 C C . VAL D 1 256 ? 77.000 8.210 15.275 1.00 38.18 286 VAL D C 1
ATOM 8235 O O . VAL D 1 256 ? 76.485 9.151 15.893 1.00 37.77 286 VAL D O 1
ATOM 8239 N N . ILE D 1 257 ? 77.939 8.405 14.361 1.00 35.31 287 ILE D N 1
ATOM 8240 C CA . ILE D 1 257 ? 78.411 9.744 14.042 1.00 42.61 287 ILE D CA 1
ATOM 8241 C C . ILE D 1 257 ? 77.603 10.366 12.911 1.00 42.42 287 ILE D C 1
ATOM 8242 O O . ILE D 1 257 ? 77.052 11.457 13.067 1.00 42.97 287 ILE D O 1
ATOM 8247 N N . ASP D 1 258 ? 77.483 9.668 11.771 1.00 40.63 288 ASP D N 1
ATOM 8248 C CA . ASP D 1 258 ? 76.886 10.270 10.579 1.00 40.55 288 ASP D CA 1
ATOM 8249 C C . ASP D 1 258 ? 75.398 10.537 10.740 1.00 41.53 288 ASP D C 1
ATOM 8250 O O . ASP D 1 258 ? 74.859 11.422 10.067 1.00 47.44 288 ASP D O 1
ATOM 8255 N N . CYS D 1 259 ? 74.706 9.793 11.595 1.00 43.17 289 CYS D N 1
ATOM 8256 C CA . CYS D 1 259 ? 73.285 10.075 11.796 1.00 46.69 289 CYS D CA 1
ATOM 8257 C C . CYS D 1 259 ? 73.067 11.031 12.956 1.00 43.63 289 CYS D C 1
ATOM 8258 O O . CYS D 1 259 ? 72.135 10.890 13.750 1.00 45.69 289 CYS D O 1
ATOM 8261 N N . GLY D 1 260 ? 73.914 12.053 13.022 1.00 52.84 290 GLY D N 1
ATOM 8262 C CA . GLY D 1 260 ? 73.856 13.057 14.051 1.00 52.01 290 GLY D CA 1
ATOM 8263 C C . GLY D 1 260 ? 74.613 12.501 15.217 1.00 51.75 290 GLY D C 1
ATOM 8264 O O . GLY D 1 260 ? 74.282 11.423 15.723 1.00 57.25 290 GLY D O 1
ATOM 8265 N N . PRO D 1 261 ? 75.689 13.176 15.628 1.00 46.58 291 PRO D N 1
ATOM 8266 C CA . PRO D 1 261 ? 76.545 12.602 16.683 1.00 41.56 291 PRO D CA 1
ATOM 8267 C C . PRO D 1 261 ? 75.705 12.289 17.909 1.00 41.69 291 PRO D C 1
ATOM 8268 O O . PRO D 1 261 ? 75.212 13.213 18.569 1.00 44.02 291 PRO D O 1
ATOM 8272 N N . ILE D 1 262 ? 75.456 10.999 18.164 1.00 33.55 292 ILE D N 1
ATOM 8273 C CA . ILE D 1 262 ? 74.761 10.577 19.378 1.00 32.00 292 ILE D CA 1
ATOM 8274 C C . ILE D 1 262 ? 75.778 9.954 20.324 1.00 28.52 292 ILE D C 1
ATOM 8275 O O . ILE D 1 262 ? 76.993 10.065 20.107 1.00 28.48 292 ILE D O 1
ATOM 8280 N N . GLY D 1 263 ? 75.290 9.282 21.373 1.00 34.42 293 GLY D N 1
ATOM 8281 C CA . GLY D 1 263 ? 76.172 8.853 22.447 1.00 33.13 293 GLY D CA 1
ATOM 8282 C C . GLY D 1 263 ? 76.944 7.584 22.153 1.00 31.85 293 GLY D C 1
ATOM 8283 O O . GLY D 1 263 ? 78.082 7.431 22.613 1.00 33.04 293 GLY D O 1
ATOM 8284 N N . GLY D 1 264 ? 76.362 6.662 21.409 1.00 28.97 294 GLY D N 1
ATOM 8285 C CA . GLY D 1 264 ? 77.157 5.495 21.072 1.00 27.63 294 GLY D CA 1
ATOM 8286 C C . GLY D 1 264 ? 76.284 4.330 20.633 1.00 29.30 294 GLY D C 1
ATOM 8287 O O . GLY D 1 264 ? 75.160 4.520 20.151 1.00 29.04 294 GLY D O 1
ATOM 8288 N N . LEU D 1 265 ? 76.830 3.129 20.839 1.00 27.97 295 LEU D N 1
ATOM 8289 C CA . LEU D 1 265 ? 76.331 1.912 20.223 1.00 25.70 295 LEU D CA 1
ATOM 8290 C C . LEU D 1 265 ? 76.115 0.834 21.276 1.00 24.72 295 LEU D C 1
ATOM 8291 O O . LEU D 1 265 ? 76.947 0.623 22.162 1.00 26.63 295 LEU D O 1
ATOM 8296 N N . MET D 1 266 ? 74.991 0.153 21.164 1.00 24.44 296 MET D N 1
ATOM 8297 C CA . MET D 1 266 ? 74.685 -1.025 21.955 1.00 25.55 296 MET D CA 1
ATOM 8298 C C . MET D 1 266 ? 74.716 -2.222 21.006 1.00 28.87 296 MET D C 1
ATOM 8299 O O . MET D 1 266 ? 74.017 -2.227 19.978 1.00 24.14 296 MET D O 1
ATOM 8304 N N . ILE D 1 267 ? 75.551 -3.211 21.326 1.00 24.83 297 ILE D N 1
ATOM 8305 C CA . ILE D 1 267 ? 75.659 -4.441 20.548 1.00 25.22 297 ILE D CA 1
ATOM 8306 C C . ILE D 1 267 ? 74.929 -5.534 21.324 1.00 28.96 297 ILE D C 1
ATOM 8307 O O . ILE D 1 267 ? 75.455 -6.102 22.291 1.00 25.42 297 ILE D O 1
ATOM 8312 N N . GLN D 1 268 ? 73.690 -5.809 20.933 1.00 28.06 298 GLN D N 1
ATOM 8313 C CA . GLN D 1 268 ? 73.016 -6.959 21.499 1.00 29.73 298 GLN D CA 1
ATOM 8314 C C . GLN D 1 268 ? 73.607 -8.215 20.877 1.00 26.97 298 GLN D C 1
ATOM 8315 O O . GLN D 1 268 ? 74.279 -8.153 19.847 1.00 26.30 298 GLN D O 1
ATOM 8321 N N . ASN D 1 269 ? 73.395 -9.355 21.540 1.00 27.15 299 ASN D N 1
ATOM 8322 C CA . ASN D 1 269 ? 73.782 -10.663 21.002 1.00 27.35 299 ASN D CA 1
ATOM 8323 C C . ASN D 1 269 ? 75.286 -10.732 20.706 1.00 31.11 299 ASN D C 1
ATOM 8324 O O . ASN D 1 269 ? 75.711 -11.225 19.659 1.00 26.09 299 ASN D O 1
ATOM 8329 N N . VAL D 1 270 ? 76.104 -10.240 21.644 1.00 30.06 300 VAL D N 1
ATOM 8330 C CA . VAL D 1 270 ? 77.533 -10.066 21.380 1.00 31.48 300 VAL D CA 1
ATOM 8331 C C . VAL D 1 270 ? 78.258 -11.409 21.345 1.00 27.92 300 VAL D C 1
ATOM 8332 O O . VAL D 1 270 ? 79.324 -11.515 20.733 1.00 26.02 300 VAL D O 1
ATOM 8336 N N . ALA D 1 271 ? 77.688 -12.449 21.961 1.00 24.47 301 ALA D N 1
ATOM 8337 C CA . ALA D 1 271 ? 78.258 -13.794 21.856 1.00 26.67 301 ALA D CA 1
ATOM 8338 C C . ALA D 1 271 ? 78.400 -14.243 20.409 1.00 24.21 301 ALA D C 1
ATOM 8339 O O . ALA D 1 271 ? 79.369 -14.920 20.059 1.00 27.34 301 ALA D O 1
ATOM 8341 N N . ALA D 1 272 ? 77.436 -13.895 19.555 1.00 29.50 302 ALA D N 1
ATOM 8342 C CA . ALA D 1 272 ? 77.545 -14.231 18.136 1.00 30.98 302 ALA D CA 1
ATOM 8343 C C . ALA D 1 272 ? 78.833 -13.688 17.514 1.00 31.50 302 ALA D C 1
ATOM 8344 O O . ALA D 1 272 ? 79.368 -14.288 16.580 1.00 27.93 302 ALA D O 1
ATOM 8346 N N . ASP D 1 273 ? 79.339 -12.558 18.009 1.00 28.95 303 ASP D N 1
ATOM 8347 C CA . ASP D 1 273 ? 80.530 -11.911 17.466 1.00 27.89 303 ASP D CA 1
ATOM 8348 C C . ASP D 1 273 ? 81.829 -12.587 17.901 1.00 31.82 303 ASP D C 1
ATOM 8349 O O . ASP D 1 273 ? 82.914 -12.158 17.464 1.00 27.64 303 ASP D O 1
ATOM 8354 N N . TYR D 1 274 ? 81.757 -13.630 18.738 1.00 27.16 304 TYR D N 1
ATOM 8355 C CA . TYR D 1 274 ? 82.972 -14.148 19.366 1.00 29.97 304 TYR D CA 1
ATOM 8356 C C . TYR D 1 274 ? 84.025 -14.554 18.335 1.00 29.34 304 TYR D C 1
ATOM 8357 O O . TYR D 1 274 ? 85.204 -14.188 18.460 1.00 31.95 304 TYR D O 1
ATOM 8366 N N . SER D 1 275 ? 83.630 -15.295 17.301 1.00 27.34 305 SER D N 1
ATOM 8367 C CA . SER D 1 275 ? 84.615 -15.977 16.462 1.00 35.44 305 SER D CA 1
ATOM 8368 C C . SER D 1 275 ? 84.280 -15.816 14.986 1.00 38.29 305 SER D C 1
ATOM 8369 O O . SER D 1 275 ? 83.320 -16.443 14.518 1.00 36.87 305 SER D O 1
ATOM 8372 N N . HIS D 1 276 ? 85.128 -15.079 14.239 1.00 37.06 306 HIS D N 1
ATOM 8373 C CA . HIS D 1 276 ? 84.975 -14.939 12.784 1.00 39.96 306 HIS D CA 1
ATOM 8374 C C . HIS D 1 276 ? 86.020 -13.960 12.257 1.00 44.99 306 HIS D C 1
ATOM 8375 O O . HIS D 1 276 ? 85.758 -13.191 11.319 1.00 46.49 306 HIS D O 1
ATOM 8382 N N . ALA D 1 277 ? 87.211 -14.006 12.868 1.00 45.31 307 ALA D N 1
ATOM 8383 C CA . ALA D 1 277 ? 88.413 -13.249 12.519 1.00 45.80 307 ALA D CA 1
ATOM 8384 C C . ALA D 1 277 ? 89.579 -13.855 13.295 1.00 48.37 307 ALA D C 1
ATOM 8385 O O . ALA D 1 277 ? 89.402 -14.784 14.089 1.00 49.07 307 ALA D O 1
ATOM 8387 N N . ASN D 1 278 ? 90.788 -13.324 13.065 1.00 50.33 308 ASN D N 1
ATOM 8388 C CA . ASN D 1 278 ? 91.932 -13.797 13.850 1.00 56.33 308 ASN D CA 1
ATOM 8389 C C . ASN D 1 278 ? 91.976 -13.155 15.231 1.00 54.18 308 ASN D C 1
ATOM 8390 O O . ASN D 1 278 ? 92.805 -13.533 16.074 1.00 48.85 308 ASN D O 1
ATOM 8392 N N . ILE D 1 279 ? 91.094 -12.195 15.478 1.00 50.57 309 ILE D N 1
ATOM 8393 C CA . ILE D 1 279 ? 90.901 -11.645 16.802 1.00 40.95 309 ILE D CA 1
ATOM 8394 C C . ILE D 1 279 ? 89.467 -11.954 17.220 1.00 40.69 309 ILE D C 1
ATOM 8395 O O . ILE D 1 279 ? 88.580 -12.233 16.406 1.00 34.82 309 ILE D O 1
ATOM 8400 N N . THR D 1 280 ? 89.256 -11.931 18.515 1.00 36.98 310 THR D N 1
ATOM 8401 C CA . THR D 1 280 ? 87.993 -12.337 19.070 1.00 30.06 310 THR D CA 1
ATOM 8402 C C . THR D 1 280 ? 87.106 -11.089 19.139 1.00 35.71 310 THR D C 1
ATOM 8403 O O . THR D 1 280 ? 87.610 -9.955 19.181 1.00 35.30 310 THR D O 1
ATOM 8407 N N . TYR D 1 281 ? 85.786 -11.285 19.082 1.00 29.85 311 TYR D N 1
ATOM 8408 C CA . TYR D 1 281 ? 84.823 -10.162 19.032 1.00 30.90 311 TYR D CA 1
ATOM 8409 C C . TYR D 1 281 ? 85.218 -9.112 17.977 1.00 29.81 311 TYR D C 1
ATOM 8410 O O . TYR D 1 281 ? 85.384 -7.918 18.260 1.00 25.18 311 TYR D O 1
ATOM 8419 N N . LYS D 1 282 ? 85.335 -9.580 16.729 1.00 26.10 312 LYS D N 1
ATOM 8420 C CA . LYS D 1 282 ? 85.823 -8.725 15.651 1.00 33.32 312 LYS D CA 1
ATOM 8421 C C . LYS D 1 282 ? 85.073 -7.397 15.572 1.00 31.09 312 LYS D C 1
ATOM 8422 O O . LYS D 1 282 ? 85.686 -6.323 15.489 1.00 26.41 312 LYS D O 1
ATOM 8428 N N . GLU D 1 283 ? 83.739 -7.454 15.555 1.00 30.82 313 GLU D N 1
ATOM 8429 C CA . GLU D 1 283 ? 82.966 -6.258 15.253 1.00 27.86 313 GLU D CA 1
ATOM 8430 C C . GLU D 1 283 ? 82.855 -5.337 16.451 1.00 26.36 313 GLU D C 1
ATOM 8431 O O . GLU D 1 283 ? 82.878 -4.110 16.281 1.00 28.14 313 GLU D O 1
ATOM 8437 N N . THR D 1 284 ? 82.790 -5.899 17.663 1.00 26.34 314 THR D N 1
ATOM 8438 C CA . THR D 1 284 ? 82.884 -5.068 18.859 1.00 27.99 314 THR D CA 1
ATOM 8439 C C . THR D 1 284 ? 84.172 -4.259 18.851 1.00 25.82 314 THR D C 1
ATOM 8440 O O . THR D 1 284 ? 84.148 -3.041 19.065 1.00 20.95 314 THR D O 1
ATOM 8444 N N . ARG D 1 285 ? 85.309 -4.928 18.598 1.00 27.08 315 ARG D N 1
ATOM 8445 C CA . ARG D 1 285 ? 86.599 -4.233 18.579 1.00 26.32 315 ARG D CA 1
ATOM 8446 C C . ARG D 1 285 ? 86.659 -3.237 17.438 1.00 29.72 315 ARG D C 1
ATOM 8447 O O . ARG D 1 285 ? 87.127 -2.102 17.621 1.00 27.82 315 ARG D O 1
ATOM 8455 N N . GLY D 1 286 ? 86.171 -3.640 16.257 1.00 25.92 316 GLY D N 1
ATOM 8456 C CA . GLY D 1 286 ? 86.124 -2.716 15.135 1.00 25.64 316 GLY D CA 1
ATOM 8457 C C . GLY D 1 286 ? 85.304 -1.469 15.427 1.00 31.14 316 GLY D C 1
ATOM 8458 O O . GLY D 1 286 ? 85.691 -0.360 15.040 1.00 26.39 316 GLY D O 1
ATOM 8459 N N . ALA D 1 287 ? 84.163 -1.627 16.119 1.00 24.96 317 ALA D N 1
ATOM 8460 C CA . ALA D 1 287 ? 83.321 -0.464 16.421 1.00 26.83 317 ALA D CA 1
ATOM 8461 C C . ALA D 1 287 ? 84.015 0.492 17.389 1.00 28.73 317 ALA D C 1
ATOM 8462 O O . ALA D 1 287 ? 83.971 1.710 17.201 1.00 30.16 317 ALA D O 1
ATOM 8464 N N . ILE D 1 288 ? 84.687 -0.040 18.411 1.00 24.48 318 ILE D N 1
ATOM 8465 C CA . ILE D 1 288 ? 85.438 0.805 19.336 1.00 29.64 318 ILE D CA 1
ATOM 8466 C C . ILE D 1 288 ? 86.562 1.556 18.608 1.00 35.32 318 ILE D C 1
ATOM 8467 O O . ILE D 1 288 ? 86.788 2.754 18.840 1.00 29.94 318 ILE D O 1
ATOM 8472 N N . GLN D 1 289 ? 87.267 0.879 17.697 1.00 32.98 319 GLN D N 1
ATOM 8473 C CA . GLN D 1 289 ? 88.375 1.534 17.004 1.00 37.09 319 GLN D CA 1
ATOM 8474 C C . GLN D 1 289 ? 87.891 2.494 15.917 1.00 34.85 319 GLN D C 1
ATOM 8475 O O . GLN D 1 289 ? 88.571 3.481 15.618 1.00 36.53 319 GLN D O 1
ATOM 8481 N N . THR D 1 290 ? 86.721 2.235 15.325 1.00 34.37 320 THR D N 1
ATOM 8482 C CA . THR D 1 290 ? 86.151 3.191 14.385 1.00 33.21 320 THR D CA 1
ATOM 8483 C C . THR D 1 290 ? 85.697 4.455 15.099 1.00 35.31 320 THR D C 1
ATOM 8484 O O . THR D 1 290 ? 85.912 5.569 14.601 1.00 34.22 320 THR D O 1
ATOM 8488 N N . LEU D 1 291 ? 85.059 4.295 16.264 1.00 32.12 321 LEU D N 1
ATOM 8489 C CA . LEU D 1 291 ? 84.492 5.425 16.990 1.00 31.28 321 LEU D CA 1
ATOM 8490 C C . LEU D 1 291 ? 85.556 6.176 17.777 1.00 35.75 321 LEU D C 1
ATOM 8491 O O . LEU D 1 291 ? 85.507 7.410 17.863 1.00 38.20 321 LEU D O 1
ATOM 8496 N N . ASN D 1 292 ? 86.530 5.460 18.347 1.00 35.22 322 ASN D N 1
ATOM 8497 C CA . ASN D 1 292 ? 87.535 6.049 19.239 1.00 32.68 322 ASN D CA 1
ATOM 8498 C C . ASN D 1 292 ? 88.909 5.503 18.869 1.00 32.47 322 ASN D C 1
ATOM 8499 O O . ASN D 1 292 ? 89.481 4.671 19.583 1.00 31.15 322 ASN D O 1
ATOM 8504 N N . PRO D 1 293 ? 89.481 5.971 17.762 1.00 38.02 323 PRO D N 1
ATOM 8505 C CA . PRO D 1 293 ? 90.747 5.388 17.281 1.00 37.75 323 PRO D CA 1
ATOM 8506 C C . PRO D 1 293 ? 91.860 5.468 18.319 1.00 34.12 323 PRO D C 1
ATOM 8507 O O . PRO D 1 293 ? 92.025 6.474 19.007 1.00 37.21 323 PRO D O 1
ATOM 8511 N N . SER D 1 294 ? 92.612 4.386 18.437 1.00 33.43 324 SER D N 1
ATOM 8512 C CA . SER D 1 294 ? 93.811 4.405 19.256 1.00 37.69 324 SER D CA 1
ATOM 8513 C C . SER D 1 294 ? 94.756 5.503 18.775 1.00 35.65 324 SER D C 1
ATOM 8514 O O . SER D 1 294 ? 94.841 5.755 17.570 1.00 35.62 324 SER D O 1
ATOM 8517 N N . PRO D 1 295 ? 95.496 6.155 19.679 1.00 37.88 325 PRO D N 1
ATOM 8518 C CA . PRO D 1 295 ? 96.496 7.146 19.238 1.00 38.96 325 PRO D CA 1
ATOM 8519 C C . PRO D 1 295 ? 97.826 6.542 18.826 1.00 38.48 325 PRO D C 1
ATOM 8520 O O . PRO D 1 295 ? 98.661 7.268 18.269 1.00 35.35 325 PRO D O 1
ATOM 8524 N N . LEU D 1 296 ? 98.059 5.258 19.097 1.00 35.95 326 LEU D N 1
ATOM 8525 C CA . LEU D 1 296 ? 99.324 4.592 18.811 1.00 36.03 326 LEU D CA 1
ATOM 8526 C C . LEU D 1 296 ? 99.110 3.671 17.617 1.00 47.78 326 LEU D C 1
ATOM 8527 O O . LEU D 1 296 ? 98.431 2.642 17.736 1.00 44.54 326 LEU D O 1
ATOM 8532 N N . LYS D 1 297 ? 99.684 4.044 16.475 1.00 48.88 327 LYS D N 1
ATOM 8533 C CA . LYS D 1 297 ? 99.592 3.245 15.259 1.00 51.12 327 LYS D CA 1
ATOM 8534 C C . LYS D 1 297 ? 101.008 2.923 14.772 1.00 53.25 327 LYS D C 1
ATOM 8535 O O . LYS D 1 297 ? 102.003 3.390 15.353 1.00 53.25 327 LYS D O 1
#

Radius of gyration: 36.66 Å; Cα contacts (8 Å, |Δi|>4): 2074; chains: 4; bounding box: 124×90×82 Å

B-factor: mean 39.26, std 11.13, range [17.74, 89.02]

Nearest PDB structures (foldseek):
  8uwq-assembly1_A  TM=9.959E-01  e=1.934E-53  Bacteroides thetaiotaomicron VPI-5482
  1guv-assembly1_A  TM=6.472E-01  e=4.284E-05  Homo sapiens
  6le8-assembly1_A  TM=6.128E-01  e=4.032E-05  Caenorhabditis elegans
  6le7-assembly1_A  TM=6.204E-01  e=1.627E-04  Caenorhabditis elegans
  4mwa-assembly3_C  TM=3.632E-01  e=1.007E-02  Bacillus anthracis str. Sterne

InterPro domains:
  IPR032320 Glycoside hydrolase family 18, BT1044-like [PF16141] (31-319)

Foldseek 3Di:
DVLLVVLVVLQVVLVDAFFAEEEEQAEDDDPPPPLNAPQQDDLNHQEYEYPDQLDHDPRHLVVVCVSCVRRVYAYAYEAELQVLVVVCVVVVHQSCVSQLVSLVSRVCSCVVSVHQAYEYEDEDDLLPDDDVVVNVSNVVSVVSNCVRQVVVLVVRRAYEYNYQLLSDPPVRSVSHQAYEYECQVPAELVSVLVSLCCCCVVSNDPQQRYEYEFEQPGWHAYPVRDIGGCLQVVLVSCVVSPPGRHYYYYPQSVQQDDDPGGSVSSVVSRCVRPPDPD/DVVLLVVLVVLQVVLVDAFFAEEEEQAEDDDDPPPLRAPQLDPLNHQEYEYPDQLDHDPRHLVVVVVSCVRRVYAYAYEAELAVLVVVCVVVVHQSCVRQVVSLVSRVCSCVPSVHQYYEYEDEDDLQPDDDPVVNVSLVVSVVSVCVSQVVVVVVRRAYEYAYQLSSDPPVCSVSHQAYEYECQVPQELVSVLVSLVCCCPVVVDDQQRYAYEFEQPGWHAYPVRHIGGGLQRVLVCCVVSPVHRHYYYYPQSVQQDDDPRGSVSSVVSRCVGPNDPD/DVVLLVVLVVLQVVLPDAFFAEEEEAAEDDDDPPPLRAPQNPPLNHAEYEHAPQLDHDPRHLVVVVCSCPSRVHAYAYEAELQVLVVVCVVVVHASCVRLLVSLVSRVCSCVVSVHLYHEYEDEDDLQPDDPPVVNVSLVVNVVSVCVSQVVVVVVRRAYEYAYQLSSDPPVCSSSHQAYEYACQPPQALVSVLVSLVCCCPVVNDPQQRYAYEYEQVDWHAAPVRDTGGGLQRVLVSCVVSPPGNHYYYYPQSVQQDDDPDGSVSSVNSRCVRPNDPD/DVVLLVVLVVLQVVLVDAFFAEEEEAAEDDDDPPDLNAPQLDPLNHAEYEYPPQLDHDPRHLVVVVVSCVRRVHAYAYEAELQVLVVVCVVVVHQSCVRLVVSLVSRVCSCPVSVGLYYEYEHEDDLLPDDDVVVSVSSVVSVVSNCVSQQVVLVVRRAYEYNYQLVSDPPVSSVSHQAYEDECAPPADLVVVLVSLVCCCPVVNDDQLRYAYEYEQVDWHAAPVRHIGGGLLRVLVSCVVSPPGRHYYYYHQSVQQDDDPHGSVSSVNSCCVGPNDPPD

Solvent-accessible surface area: 48535 Å² total; per-residue (Å²): 156,87,111,57,37,50,7,68,17,0,37,46,9,5,8,62,177,40,50,4,0,2,0,26,1,68,2,40,87,91,82,90,45,78,77,8,51,0,134,18,5,3,37,7,0,13,4,0,0,0,69,72,3,43,117,24,62,84,31,1,78,124,13,2,66,72,6,44,100,44,13,26,1,28,0,0,10,12,9,75,0,23,41,28,38,104,80,1,104,103,62,72,76,120,13,103,71,49,0,28,80,20,0,78,86,0,10,45,7,0,20,66,38,37,0,23,0,0,0,0,23,2,114,26,65,24,16,116,47,155,74,82,79,64,38,61,55,3,70,73,1,27,88,21,0,4,82,49,0,35,18,2,26,45,29,15,49,6,0,7,0,26,17,71,9,51,0,0,48,153,94,38,38,78,13,0,27,18,0,3,14,105,0,21,74,5,122,55,2,81,68,0,102,104,61,0,62,96,5,30,175,168,11,48,1,72,39,54,17,0,0,0,4,0,11,18,126,66,100,5,36,29,119,135,116,33,128,45,33,1,0,57,18,0,0,74,3,0,22,51,0,32,84,5,6,0,0,0,0,49,55,0,20,37,3,42,81,70,116,149,89,36,0,117,36,0,79,34,2,2,76,38,2,18,12,11,12,71,122,86,148,107,58,151,93,10,53,48,13,42,34,35,5,8,120,178,42,56,4,0,3,0,27,0,64,2,39,84,95,81,88,45,95,78,8,47,0,112,20,7,3,38,31,0,13,4,0,0,0,58,73,3,44,121,23,60,95,20,2,76,113,4,3,64,70,6,45,98,40,14,24,1,31,0,0,12,16,6,74,0,19,44,22,24,97,81,0,95,102,63,71,82,76,16,98,78,60,0,32,74,22,1,40,81,0,12,42,7,2,20,61,42,37,0,26,0,0,0,0,23,1,104,28,58,29,24,117,27,108,4,43,11,31,36,14,30,2,60,58,1,35,91,30,0,6,87,59,0,33,14,3,26,43,29,15,45,7,0,7,0,29,17,68,5,53,0,0,48,147,91,44,41,78,14,0,25,20,1,2,8,98,0,14,88,5,105,49,13,86,79,0,121,103,66,0,50,63,4,44,167,158,4,52,4,70,40,53,19,0,0,0,5,0,12,16,123,71,80,3,41,36,121,139,124,30,126,44,38,0,0,62,24,0,1,71,4,0,65,88,6,25,89,5,6,0,0,0,0,50,56,0,20,42,1,44,87,63,111,142,82,40,0,113,38,0,77,34,3,14,98,66,9,24,94,59,120,199,127,95,89,105,58,45,48,8,85,19,0,67,67,8,25,96,56,189,44,50,2,0,3,0,37,0,59,2,36,94,88,79,94,36,94,78,9,36,0,134,6,9,2,39,9,0,21,2,0,0,0,58,73,4,39,126,22,64,91,26,2,80,124,6,2,64,70,10,47,96,44,15,33,2,85,0,0,11,15,9,70,0,23,38,28,34,102,84,0,106,99,60,65,85,126,21,112,75,43,0,33,80,17,0,91,93,0,28,56,7,0,97,111,36,41,0,27,0,0,0,0,18,2,100,27,75,32,12,106,51,82,90,80,79,36,34,59,49,5,58,87,2,31,74,22,0,3,94,57,0,38,69,27,24,167,135,55,70,36,0,6,0,23,7,67,5,44,0,0,49,137,96,41,31,132,15,0,62,50,1,2,8,95,0,20,83,8,136,48,12,75,81,0,101,102,58,0,62,83,4,38,170,156,2,47,3,72,41,91,40,0,0,0,5,0,10,20,127,70,98,7,54,30,117,138,134,23,128,46,30,3,0,52,14,0,0,70,2,0,29,80,2,34,86,4,6,0,0,0,0,54,48,0,34,41,0,37,79,87,55,121,95,34,0,90,7,0,75,34,1,2,75,33,3,18,9,16,12,68,121,134,122,109,60,144,93,9,76,55,14,71,63,39,26,96,144,213,43,59,2,0,2,0,40,0,57,2,40,88,84,78,90,36,92,90,11,34,0,137,5,5,2,38,33,0,19,2,0,0,0,69,66,2,50,113,22,62,97,26,2,76,60,8,2,62,72,4,44,96,38,10,24,1,78,0,0,11,17,7,74,0,21,41,27,25,100,76,0,48,102,66,17,62,43,9,113,61,50,0,14,77,21,0,74,79,0,35,51,4,1,92,113,50,33,0,28,0,0,0,0,24,1,117,29,68,30,19,125,58,122,32,76,58,33,32,60,11,3,67,68,2,28,89,38,0,4,83,53,0,33,73,25,26,170,121,58,59,36,0,6,0,26,17,70,8,80,0,0,50,129,99,49,31,132,17,0,59,53,1,2,10,108,0,20,95,7,109,59,18,80,76,0,104,113,67,1,61,88,4,37,184,85,12,45,3,70,40,92,30,0,0,0,4,0,14,19,131,69,96,0,55,34,112,138,131,30,122,45,30,3,0,54,12,0,0,73,2,0,65,75,1,30,92,5,7,0,0,0,0,48,49,0,38,39,0,43,83,87,54,117,102,30,0,103,12,0,79,34,1,13,94,68,9,25,88,61,128,158,154

Organism: Bacteroides thetaiotaomicron (strain ATCC 29148 / DSM 2079 / JCM 5827 / CCUG 10774 / NCTC 10582 / VPI-5482 / E50) (NCBI:txid226186)

Sequence (1116 aa):
ELYARYTQAVRNYKSRKHYAVCVRFDNGHSGDGEKDFLRRSMPDSIDAVILENAATLNSADLEDIPVLQTNFATKVLFSFNLTSIKENAESSGQEIKTLLAPALEQMVSAITDNGLDGASISYTGDIGLGNNAAVNASITEMRQLLLDKITPLAKNGKIFFLESNPLFIPEANRDVFTRYVLNTTSSKNASQLRLLINEAIYYAGIPSDKLLITGDPELMTTDNNDGLVSQVPFFAIQVIDCGPIGGLMIQNVAADYSHANITYKETRGAIQTLNPSPLPELYARRYTQAVRNYKSRKHYAVCVRFDNGHSGDGEKDFLRSMPDSIDAVILENAATLNSADLEDIPVLQTNFATKVLFSFNLTSIKENAESSGQEIKTLLAPALEQMVSAITDNGLDGASISYTGDIGLGNNAAVNASITEMRQLLLDKITPLAKNGKIFFLESNPLFIPEANRDVFTRYVLNTTSSKNASQLRLLINEAIYYAGIPSDKLLITGDPELMTTDNNDGLVSQVPFFAIQVIDCGPIGGLMIQNVAADYSHANITYKETRGAIQTLNPSPLPELYARYTQAVRNYKSRKHYAVCVRFDNGHSGDGEKDFLRSMPDSIDAVILENAATLNSADLEDIPVLQTNFATKVLFSFNLTSIKENAESSGQEIKTLLAPALEQMVSAITDNGLDGASISYTGDIGLGNNAAVNASITEMRQLLLDKITPLAKNGKIFFLESNPLFIPEANRDVFTRYVLNTTSSKNASQLRLLINEAIYYAGIPSDKLLITGDPELMTTDNNDGLVSQVPFFAIQVIDCGPIGGLMIQNVAADYSHANITYKETRGAIQTLNPSPLPELYARYTQAVRNYKSRKHYAVCVRFDNGHSGDGEKDFLRSMPDSIDAVILENAATLNSADLEDIPVLQTNFATKVLFSFNLTSIKENAESSGQEIKTLLAPALEQMVSAITDNGLDGASISYTGDIGLGNNAAVNASITEMRQLLLDKITPLAKNGKIFFLESNPLFIPEANRDVFTRYVLNTTSSKNASQLRLLINEAIYYAGIPSDKLLITGDPELMTTDNNDGLVSQVPFFAIQVIDCGPIGGLMIQNVAADYSHANITYKETRGAIQTLNPSPLK